Protein AF-0000000076753835 (afdb_homodimer)

Sequence (794 aa):
MTPRPRPDNSAQSQILLTLRNEGPASRAELGDRLELPRARLAAELTRLNELGLARDGGPAASRGGRRSTMVELDPDLRFIGVDLGVTSVTVEVTDGSLEPVASIEEPIDIRRGPEAVLDRIDDLVEKARVDGHLPRLAGIGLGVPGPVSFRDGVPVSPPIMPGWDRYPVREELAGRHGCPVVVDNDVNIMVVGERGGGVARSIEDLLFVKVGTGIGCGIVVGGQVYRGVDGCAGDIGHIQVDPHGPVCACGNAGCLEAMFGGAALARDALAAARSDTSPALAERLRLNGTVTAADVGAGATEGDPVCIGLIRDGGRRLGGVLASLVSFFNPSMIVIGGGLAGLGHLLLAEVRSVIYRRSLPLATRNLPVVLSELGARAGVAGAATLASDLAYGSVTPMTPRPRPDNSAQSQILLTLRNEGPASRAELGDRLELPRARLAAELTRLNELGLARDGGPAASRGGRRSTMVELDPDLRFIGVDLGVTSVTVEVTDGSLEPVASIEEPIDIRRGPEAVLDRIDDLVEKARVDGHLPRLAGIGLGVPGPVSFRDGVPVSPPIMPGWDRYPVREELAGRHGCPVVVDNDVNIMVVGERGGGVARSIEDLLFVKVGTGIGCGIVVGGQVYRGVDGCAGDIGHIQVDPHGPVCACGNAGCLEAMFGGAALARDALAAARSDTSPALAERLRLNGTVTAADVGAGATEGDPVCIGLIRDGGRRLGGVLASLVSFFNPSMIVIGGGLAGLGHLLLAEVRSVIYRRSLPLATRNLPVVLSELGARAGVAGAATLASDLAYGSVTP

Organism: NCBI:txid927661

pLDDT: mean 93.13, std 9.65, range [32.69, 98.88]

Foldseek 3Di:
DPQQDEQADDLLLVLLVCCLQPNKDFLVVSCVVSVHDSVVSVVSLVVCVVSQFKDFPAFADCPPDDGGTIMHTRFLEKEWFWQDDQFKIKIFIATSSLHTDDMDMDTDHLQVADVVVVVVVVVVVVVCVVVPRHSDYAEYFYADAAFAPFVQQAGDPGLRHPHRHRPNNQVVVCVVRVHGYTYAHLQQLLVLLCCRPNDCPPFQFEWEWAFALFIWIFTGHRRHTDQDPRRGPGRQQQPALDQQAPADSVGGHRGLSCLGGFNNQQVVLQVCLVVVVWVQSVVVCVVPVGDTLVSLLVSVVVPTVVSLVSLLVSLLSLLQSVLVVLQVRLGQEYEYAYPNCSSDPSSQVSSLVSNCVRHDCVSPVRYYYYYIGCHPCSRRSSRRVVTSSVRSPHPPD/DPQQDEQADDLLLVLLVCCLQPNKDFLVVSCVVSVHDSVVSVVSLVVCVVSQFKDFPAFADCPPDDTGTIMHTRFLEKEWFWQDDQFKIKIFIATSSLHTDDMDMDTDHLQVEDVVVVVVVVVVVVVCVVVPRHSDYAEYFYADAAFAPQVQQAGDPGLRHPHRHRPNNQVVVCVVPVHGYTYAHLQQLLVLLCCRPNDCPPFQFEWEWAFALFIWIFTGHRRHTDQDPRRGPGRQQQPALDQQAPADSVGGHRGLSCLGGFNNQQVVLQVCLVVVVWVQSVVVCVVPVGDTLVSLLVSVVVPTVVSLVSLLVSLLSLLQSVLVVLQVRLGQEYEYAYDNCSSDPSSQVSSLVSNCVRHDCVSPVRYYYYYIGCHPCSRRSSRRVVTSSVRSPHPPD

InterPro domains:
  IPR000600 ROK family [PF00480] (80-389)
  IPR000600 ROK family [PTHR18964] (11-387)
  IPR036388 Winged helix-like DNA-binding domain superfamily [G3DSA:1.10.10.10] (9-73)
  IPR036390 Winged helix DNA-binding domain superfamily [SSF46785] (11-73)
  IPR043129 ATPase, nucleotide binding domain [SSF53067] (79-391)
  IPR049874 ROK, conserved site [PS01125] (211-238)

Radius of gyration: 29.62 Å; Cα contacts (8 Å, |Δi|>4): 1856; chains: 2; bounding box: 78×80×69 Å

Structure (mmCIF, N/CA/C/O backbone):
data_AF-0000000076753835-model_v1
#
loop_
_entity.id
_entity.type
_entity.pdbx_description
1 polymer 'Transcriptional regulator/sugar kinase'
#
loop_
_atom_site.group_PDB
_atom_site.id
_atom_site.type_symbol
_atom_site.label_atom_id
_atom_site.label_alt_id
_atom_site.label_comp_id
_atom_site.label_asym_id
_atom_site.label_entity_id
_atom_site.label_seq_id
_atom_site.pdbx_PDB_ins_code
_atom_site.Cartn_x
_atom_site.Cartn_y
_atom_site.Cartn_z
_atom_site.occupancy
_atom_site.B_iso_or_equiv
_atom_site.auth_seq_id
_atom_site.auth_comp_id
_atom_site.auth_asym_id
_atom_site.auth_atom_id
_atom_site.pdbx_PDB_model_num
ATOM 1 N N . MET A 1 1 ? 16.562 36.719 -8.734 1 32.72 1 MET A N 1
ATOM 2 C CA . MET A 1 1 ? 16.375 36.125 -7.41 1 32.72 1 MET A CA 1
ATOM 3 C C . MET A 1 1 ? 17.375 35.031 -7.16 1 32.72 1 MET A C 1
ATOM 5 O O . MET A 1 1 ? 17.469 34.094 -7.961 1 32.72 1 MET A O 1
ATOM 9 N N . THR A 1 2 ? 18.375 35.25 -6.59 1 40.91 2 THR A N 1
ATOM 10 C CA . THR A 1 2 ? 19.5 34.344 -6.402 1 40.91 2 THR A CA 1
ATOM 11 C C . THR A 1 2 ? 19.016 33 -5.93 1 40.91 2 THR A C 1
ATOM 13 O O . THR A 1 2 ? 18.266 32.875 -4.949 1 40.91 2 THR A O 1
ATOM 16 N N . PRO A 1 3 ? 19.016 32.031 -6.75 1 51.62 3 PRO A N 1
ATOM 17 C CA . PRO A 1 3 ? 18.5 30.703 -6.387 1 51.62 3 PRO A CA 1
ATOM 18 C C . PRO A 1 3 ? 18.938 30.266 -4.992 1 51.62 3 PRO A C 1
ATOM 20 O O . PRO A 1 3 ? 20.094 30.484 -4.609 1 51.62 3 PRO A O 1
ATOM 23 N N . ARG A 1 4 ? 18.047 30.266 -3.945 1 63 4 ARG A N 1
ATOM 24 C CA . ARG A 1 4 ? 18.375 29.984 -2.553 1 63 4 ARG A CA 1
ATOM 25 C C . ARG A 1 4 ? 19.234 28.719 -2.443 1 63 4 ARG A C 1
ATOM 27 O O . ARG A 1 4 ? 19.016 27.75 -3.186 1 63 4 ARG A O 1
ATOM 34 N N . PRO A 1 5 ? 20.297 28.797 -1.697 1 74.5 5 PRO A N 1
ATOM 35 C CA . PRO A 1 5 ? 21.359 27.797 -1.635 1 74.5 5 PRO A CA 1
ATOM 36 C C . PRO A 1 5 ? 20.859 26.422 -1.233 1 74.5 5 PRO A C 1
ATOM 38 O O . PRO A 1 5 ? 20 26.297 -0.357 1 74.5 5 PRO A O 1
ATOM 41 N N . ARG A 1 6 ? 21.062 25.516 -2.043 1 85.19 6 ARG A N 1
ATOM 42 C CA . ARG A 1 6 ? 20.859 24.094 -1.802 1 85.19 6 ARG A CA 1
ATOM 43 C C . ARG A 1 6 ? 22.188 23.344 -1.811 1 85.19 6 ARG A C 1
ATOM 45 O O . ARG A 1 6 ? 23.172 23.828 -2.35 1 85.19 6 ARG A O 1
ATOM 52 N N . PRO A 1 7 ? 22.125 22.25 -1.023 1 92.38 7 PRO A N 1
ATOM 53 C CA . PRO A 1 7 ? 23.344 21.438 -1.089 1 92.38 7 PRO A CA 1
ATOM 54 C C . PRO A 1 7 ? 23.703 21.031 -2.516 1 92.38 7 PRO A C 1
ATOM 56 O O . PRO A 1 7 ? 22.812 20.781 -3.338 1 92.38 7 PRO A O 1
ATOM 59 N N . ASP A 1 8 ? 24.984 20.891 -2.736 1 90.25 8 ASP A N 1
ATOM 60 C CA . ASP A 1 8 ? 25.5 20.625 -4.074 1 90.25 8 ASP A CA 1
ATOM 61 C C . ASP A 1 8 ? 25.547 19.125 -4.352 1 90.25 8 ASP A C 1
ATOM 63 O O . ASP A 1 8 ? 25.656 18.703 -5.504 1 90.25 8 ASP A O 1
ATOM 67 N N . ASN A 1 9 ? 25.609 18.406 -3.252 1 91.06 9 ASN A N 1
ATOM 68 C CA . ASN A 1 9 ? 25.781 16.969 -3.408 1 91.06 9 ASN A CA 1
ATOM 69 C C . ASN A 1 9 ? 25.172 16.203 -2.244 1 91.06 9 ASN A C 1
ATOM 71 O O . ASN A 1 9 ? 24.656 16.797 -1.299 1 91.06 9 ASN A O 1
ATOM 75 N N . SER A 1 10 ? 25.234 14.891 -2.387 1 92.88 10 SER A N 1
ATOM 76 C CA . SER A 1 10 ? 24.594 14.016 -1.419 1 92.88 10 SER A CA 1
ATOM 77 C C . SER A 1 10 ? 25.281 14.086 -0.059 1 92.88 10 SER A C 1
ATOM 79 O O . SER A 1 10 ? 24.625 13.945 0.979 1 92.88 10 SER A O 1
ATOM 81 N N . ALA A 1 11 ? 26.562 14.289 -0.039 1 93.94 11 ALA A N 1
ATOM 82 C CA . ALA A 1 11 ? 27.281 14.383 1.229 1 93.94 11 ALA A CA 1
ATOM 83 C C . ALA A 1 11 ? 26.797 15.57 2.049 1 93.94 11 ALA A C 1
ATOM 85 O O . ALA A 1 11 ? 26.531 15.445 3.25 1 93.94 11 ALA A O 1
ATOM 86 N N . GLN A 1 12 ? 26.688 16.703 1.388 1 95.62 12 GLN A N 1
ATOM 87 C CA . GLN A 1 12 ? 26.172 17.891 2.045 1 95.62 12 GLN A CA 1
ATOM 88 C C . GLN A 1 12 ? 24.75 17.672 2.562 1 95.62 12 GLN A C 1
ATOM 90 O O . GLN A 1 12 ? 24.422 18.078 3.682 1 95.62 12 GLN A O 1
ATOM 95 N N . SER A 1 13 ? 23.969 17.047 1.733 1 96.62 13 SER A N 1
ATOM 96 C CA . SER A 1 13 ? 22.609 16.719 2.135 1 96.62 13 SER A CA 1
ATOM 97 C C . SER A 1 13 ? 22.578 15.867 3.396 1 96.62 13 SER A C 1
ATOM 99 O O . SER A 1 13 ? 21.828 16.141 4.332 1 96.62 13 SER A O 1
ATOM 101 N N . GLN A 1 14 ? 23.406 14.898 3.424 1 96.31 14 GLN A N 1
ATOM 102 C CA . GLN A 1 14 ? 23.453 13.984 4.562 1 96.31 14 GLN A CA 1
ATOM 103 C C . GLN A 1 14 ? 23.922 14.711 5.824 1 96.31 14 GLN A C 1
ATOM 105 O O . GLN A 1 14 ? 23.422 14.422 6.922 1 96.31 14 GLN A O 1
ATOM 110 N N . ILE A 1 15 ? 24.859 15.594 5.652 1 96.62 15 ILE A N 1
ATOM 111 C CA . ILE A 1 15 ? 25.328 16.391 6.785 1 96.62 15 ILE A CA 1
ATOM 112 C C . ILE A 1 15 ? 24.172 17.188 7.367 1 96.62 15 ILE A C 1
ATOM 114 O O . ILE A 1 15 ? 23.922 17.156 8.578 1 96.62 15 ILE A O 1
ATOM 118 N N . LEU A 1 16 ? 23.438 17.828 6.508 1 97.25 16 LEU A N 1
ATOM 119 C CA . LEU A 1 16 ? 22.344 18.703 6.938 1 97.25 16 LEU A CA 1
ATOM 120 C C . LEU A 1 16 ? 21.25 17.891 7.602 1 97.25 16 LEU A C 1
ATOM 122 O O . LEU A 1 16 ? 20.719 18.281 8.648 1 97.25 16 LEU A O 1
ATOM 126 N N . LEU A 1 17 ? 20.938 16.797 7.031 1 96.31 17 LEU A N 1
ATOM 127 C CA . LEU A 1 17 ? 19.875 15.961 7.578 1 96.31 17 LEU A CA 1
ATOM 128 C C . LEU A 1 17 ? 20.297 15.367 8.922 1 96.31 17 LEU A C 1
ATOM 130 O O . LEU A 1 17 ? 19.469 15.227 9.828 1 96.31 17 LEU A O 1
ATOM 134 N N . THR A 1 18 ? 21.547 15.031 9.062 1 96.44 18 THR A N 1
ATOM 135 C CA . THR A 1 18 ? 22.062 14.531 10.336 1 96.44 18 THR A CA 1
ATOM 136 C C . THR A 1 18 ? 21.969 15.609 11.414 1 96.44 18 THR A C 1
ATOM 138 O O . THR A 1 18 ? 21.5 15.336 12.531 1 96.44 18 THR A O 1
ATOM 141 N N . LEU A 1 19 ? 22.375 16.797 11.039 1 97.06 19 LEU A N 1
ATOM 142 C CA . LEU A 1 19 ? 22.297 17.906 11.984 1 97.06 19 LEU A CA 1
ATOM 143 C C . LEU A 1 19 ? 20.859 18.203 12.375 1 97.06 19 LEU A C 1
ATOM 145 O O . LEU A 1 19 ? 20.578 18.516 13.531 1 97.06 19 LEU A O 1
ATOM 149 N N . ARG A 1 20 ? 19.953 18.094 11.469 1 96.69 20 ARG A N 1
ATOM 150 C CA . ARG A 1 20 ? 18.547 18.312 11.742 1 96.69 20 ARG A CA 1
ATOM 151 C C . ARG A 1 20 ? 17.984 17.281 12.711 1 96.69 20 ARG A C 1
ATOM 153 O O . ARG A 1 20 ? 17.312 17.625 13.68 1 96.69 20 ARG A O 1
ATOM 160 N N . ASN A 1 21 ? 18.281 16.094 12.438 1 94.06 21 ASN A N 1
ATOM 161 C CA . ASN A 1 21 ? 17.625 14.992 13.125 1 94.06 21 ASN A CA 1
ATOM 162 C C . ASN A 1 21 ? 18.312 14.68 14.453 1 94.06 21 ASN A C 1
ATOM 164 O O . ASN A 1 21 ? 17.656 14.211 15.391 1 94.06 21 ASN A O 1
ATOM 168 N N . GLU A 1 22 ? 19.641 15 14.531 1 94 22 GLU A N 1
ATOM 169 C CA . GLU A 1 22 ? 20.375 14.562 15.711 1 94 22 GLU A CA 1
ATOM 170 C C . GLU A 1 22 ? 20.938 15.75 16.484 1 94 22 GLU A C 1
ATOM 172 O O . GLU A 1 22 ? 21.453 15.586 17.594 1 94 22 GLU A O 1
ATOM 177 N N . GLY A 1 23 ? 20.812 16.828 15.945 1 94.31 23 GLY A N 1
ATOM 178 C CA . GLY A 1 23 ? 21.328 18.016 16.609 1 94.31 23 GLY A CA 1
ATOM 179 C C . GLY A 1 23 ? 22.781 18.312 16.266 1 94.31 23 GLY A C 1
ATOM 180 O O . GLY A 1 23 ? 23.359 17.641 15.398 1 94.31 23 GLY A O 1
ATOM 181 N N . PRO A 1 24 ? 23.281 19.375 16.891 1 95.5 24 PRO A N 1
ATOM 182 C CA . PRO A 1 24 ? 24.672 19.719 16.656 1 95.5 24 PRO A CA 1
ATOM 183 C C . PRO A 1 24 ? 25.641 18.578 16.969 1 95.5 24 PRO A C 1
ATOM 185 O O . PRO A 1 24 ? 25.375 17.781 17.875 1 95.5 24 PRO A O 1
ATOM 188 N N . ALA A 1 25 ? 26.703 18.5 16.188 1 95.38 25 ALA A N 1
ATOM 189 C CA . ALA A 1 25 ? 27.672 17.422 16.344 1 95.38 25 ALA A CA 1
ATOM 190 C C . ALA A 1 25 ? 29.094 17.922 16.062 1 95.38 25 ALA A C 1
ATOM 192 O O . ALA A 1 25 ? 29.281 18.891 15.32 1 95.38 25 ALA A O 1
ATOM 193 N N . SER A 1 26 ? 30.047 17.203 16.672 1 94.44 26 SER A N 1
ATOM 194 C CA . SER A 1 26 ? 31.438 17.531 16.359 1 94.44 26 SER A CA 1
ATOM 195 C C . SER A 1 26 ? 31.812 17.078 14.961 1 94.44 26 SER A C 1
ATOM 197 O O . SER A 1 26 ? 31.172 16.172 14.406 1 94.44 26 SER A O 1
ATOM 199 N N . ARG A 1 27 ? 32.812 17.688 14.414 1 93.94 27 ARG A N 1
ATOM 200 C CA . ARG A 1 27 ? 33.312 17.266 13.109 1 93.94 27 ARG A CA 1
ATOM 201 C C . ARG A 1 27 ? 33.688 15.789 13.109 1 93.94 27 ARG A C 1
ATOM 203 O O . ARG A 1 27 ? 33.406 15.07 12.148 1 93.94 27 ARG A O 1
ATOM 210 N N . ALA A 1 28 ? 34.25 15.414 1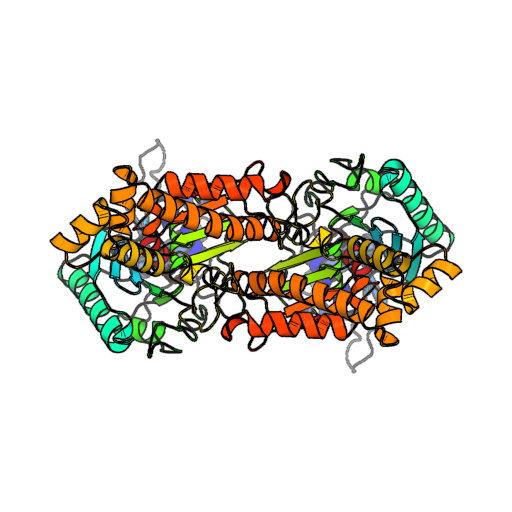4.219 1 92.06 28 ALA A N 1
ATOM 211 C CA . ALA A 1 28 ? 34.656 14.016 14.336 1 92.06 28 ALA A CA 1
ATOM 212 C C . ALA A 1 28 ? 33.469 13.078 14.297 1 92.06 28 ALA A C 1
ATOM 214 O O . ALA A 1 28 ? 33.469 12.07 13.586 1 92.06 28 ALA A O 1
ATOM 215 N N . GLU A 1 29 ? 32.5 13.406 15.031 1 94.12 29 GLU A N 1
ATOM 216 C CA . GLU A 1 29 ? 31.297 12.602 15.078 1 94.12 29 GLU A CA 1
ATOM 217 C C . GLU A 1 29 ? 30.625 12.531 13.711 1 94.12 29 GLU A C 1
ATOM 219 O O . GLU A 1 29 ? 30.156 11.469 13.297 1 94.12 29 GLU A O 1
ATOM 224 N N . LEU A 1 30 ? 30.531 13.625 13.039 1 95.31 30 LEU A N 1
ATOM 225 C CA . LEU A 1 30 ? 29.922 13.672 11.711 1 95.31 30 LEU A CA 1
ATOM 226 C C . LEU A 1 30 ? 30.703 12.812 10.727 1 95.31 30 LEU A C 1
ATOM 228 O O . LEU A 1 30 ? 30.094 12.086 9.922 1 95.31 30 LEU A O 1
ATOM 232 N N . GLY A 1 31 ? 31.969 12.953 10.773 1 94.62 31 GLY A N 1
ATOM 233 C CA . GLY A 1 31 ? 32.812 12.133 9.906 1 94.62 31 GLY A CA 1
ATOM 234 C C . GLY A 1 31 ? 32.594 10.648 10.102 1 94.62 31 GLY A C 1
ATOM 235 O O . GLY A 1 31 ? 32.469 9.898 9.133 1 94.62 31 GLY A O 1
ATOM 236 N N . ASP A 1 32 ? 32.531 10.266 11.359 1 94 32 ASP A N 1
ATOM 237 C CA . ASP A 1 32 ? 32.344 8.859 11.703 1 94 32 ASP A CA 1
ATOM 238 C C . ASP A 1 32 ? 30.969 8.359 11.25 1 94 32 ASP A C 1
ATOM 240 O O . ASP A 1 32 ? 30.859 7.305 10.625 1 94 32 ASP A O 1
ATOM 244 N N . ARG A 1 33 ? 30.016 9.102 11.508 1 93.75 33 ARG A N 1
ATOM 245 C CA . ARG A 1 33 ? 28.641 8.703 11.219 1 93.75 33 ARG A CA 1
ATOM 246 C C . ARG A 1 33 ? 28.391 8.617 9.719 1 93.75 33 ARG A C 1
ATOM 248 O O . ARG A 1 33 ? 27.656 7.746 9.258 1 93.75 33 ARG A O 1
ATOM 255 N N . LEU A 1 34 ? 29 9.492 9.062 1 95.62 34 LEU A N 1
ATOM 256 C CA . LEU A 1 34 ? 28.719 9.57 7.629 1 95.62 34 LEU A CA 1
ATOM 257 C C . LEU A 1 34 ? 29.812 8.883 6.824 1 95.62 34 LEU A C 1
ATOM 259 O O . LEU A 1 34 ? 29.766 8.859 5.59 1 95.62 34 LEU A O 1
ATOM 263 N N . GLU A 1 35 ? 30.797 8.43 7.531 1 94.19 35 GLU A N 1
ATOM 264 C CA . GLU A 1 35 ? 31.922 7.746 6.902 1 94.19 35 GLU A CA 1
ATOM 265 C C . GLU A 1 35 ? 32.562 8.617 5.828 1 94.19 35 GLU A C 1
ATOM 267 O O . GLU A 1 35 ? 32.75 8.172 4.699 1 94.19 35 GLU A O 1
ATOM 272 N N . LEU A 1 36 ? 32.844 9.812 6.211 1 93.69 36 LEU A N 1
ATOM 273 C CA . LEU A 1 36 ? 33.5 10.758 5.336 1 93.69 36 LEU A CA 1
ATOM 274 C C . LEU A 1 36 ? 34.938 11.023 5.816 1 93.69 36 LEU A C 1
ATOM 276 O O . LEU A 1 36 ? 35.156 11.234 7.012 1 93.69 36 LEU A O 1
ATOM 280 N N . PRO A 1 37 ? 35.812 10.969 4.805 1 94.25 37 PRO A N 1
ATOM 281 C CA . PRO A 1 37 ? 37.156 11.375 5.184 1 94.25 37 PRO A CA 1
ATOM 282 C C . PRO A 1 37 ? 37.219 12.812 5.699 1 94.25 37 PRO A C 1
ATOM 284 O O . PRO A 1 37 ? 36.469 13.672 5.234 1 94.25 37 PRO A O 1
ATOM 287 N N . ARG A 1 38 ? 38.219 13.047 6.57 1 93.06 38 ARG A N 1
ATOM 288 C CA . ARG A 1 38 ? 38.375 14.328 7.254 1 93.06 38 ARG A CA 1
ATOM 289 C C . ARG A 1 38 ? 38.5 15.477 6.258 1 93.06 38 ARG A C 1
ATOM 291 O O . ARG A 1 38 ? 37.875 16.531 6.422 1 93.06 38 ARG A O 1
ATOM 298 N N . ALA A 1 39 ? 39.219 15.234 5.262 1 95.19 39 ALA A N 1
ATOM 299 C CA . ALA A 1 39 ? 39.438 16.281 4.277 1 95.19 39 ALA A CA 1
ATOM 300 C C . ALA A 1 39 ? 38.156 16.609 3.508 1 95.19 39 ALA A C 1
ATOM 302 O O . ALA A 1 39 ? 37.875 17.781 3.242 1 95.19 39 ALA A O 1
ATOM 303 N N . ARG A 1 40 ? 37.438 15.609 3.127 1 95.75 40 ARG A N 1
ATOM 304 C CA . ARG A 1 40 ? 36.188 15.797 2.404 1 95.75 40 ARG A CA 1
ATOM 305 C C . ARG A 1 40 ? 35.156 16.484 3.281 1 95.75 40 ARG A C 1
ATOM 307 O O . ARG A 1 40 ? 34.438 17.375 2.824 1 95.75 40 ARG A O 1
ATOM 314 N N . LEU A 1 41 ? 35.062 16.031 4.492 1 96.31 41 LEU A N 1
ATOM 315 C CA . LEU A 1 41 ? 34.125 16.625 5.426 1 96.31 41 LEU A CA 1
ATOM 316 C C . LEU A 1 41 ? 34.406 18.125 5.609 1 96.31 41 LEU A C 1
ATOM 318 O O . LEU A 1 41 ? 33.469 18.938 5.594 1 96.31 41 LEU A O 1
ATOM 322 N N . ALA A 1 42 ? 35.656 18.438 5.781 1 95 42 ALA A N 1
ATOM 323 C CA . ALA A 1 42 ? 36.031 19.828 5.977 1 95 42 ALA A CA 1
ATOM 324 C C . ALA A 1 42 ? 35.625 20.688 4.777 1 95 42 ALA A C 1
ATOM 326 O O . ALA A 1 42 ? 35.156 21.812 4.938 1 95 42 ALA A O 1
ATOM 327 N N . ALA A 1 43 ? 35.844 20.125 3.639 1 96.69 43 ALA A N 1
ATOM 328 C CA . ALA A 1 43 ? 35.5 20.844 2.416 1 96.69 43 ALA A CA 1
ATOM 329 C C . ALA A 1 43 ? 34 21.062 2.318 1 96.69 43 ALA A C 1
ATOM 331 O O . ALA A 1 43 ? 33.531 22.141 1.944 1 96.69 43 ALA A O 1
ATOM 332 N N . GLU A 1 44 ? 33.25 20.016 2.605 1 96.44 44 GLU A N 1
ATOM 333 C CA . GLU A 1 44 ? 31.797 20.109 2.547 1 96.44 44 GLU A CA 1
ATOM 334 C C . GLU A 1 44 ? 31.266 21.109 3.57 1 96.44 44 GLU A C 1
ATOM 336 O O . GLU A 1 44 ? 30.328 21.859 3.287 1 96.44 44 GLU A O 1
ATOM 341 N N . LEU A 1 45 ? 31.828 21.125 4.73 1 96.12 45 LEU A N 1
ATOM 342 C CA . LEU A 1 45 ? 31.391 22.031 5.785 1 96.12 45 LEU A CA 1
ATOM 343 C C . LEU A 1 45 ? 31.703 23.484 5.418 1 96.12 45 LEU A C 1
ATOM 345 O O . LEU A 1 45 ? 30.922 24.375 5.727 1 96.12 45 LEU A O 1
ATOM 349 N N . THR A 1 46 ? 32.844 23.672 4.848 1 95.69 46 THR A N 1
ATOM 350 C CA . THR A 1 46 ? 33.188 25 4.379 1 95.69 46 THR A CA 1
ATOM 351 C C . THR A 1 46 ? 32.188 25.5 3.365 1 95.69 46 THR A C 1
ATOM 353 O O . THR A 1 46 ? 31.719 26.641 3.451 1 95.69 46 THR A O 1
ATOM 356 N N . ARG A 1 47 ? 31.844 24.656 2.48 1 95.38 47 ARG A N 1
ATOM 357 C CA . ARG A 1 47 ? 30.859 25.016 1.456 1 95.38 47 ARG A CA 1
ATOM 358 C C . ARG A 1 47 ? 29.5 25.281 2.074 1 95.38 47 ARG A C 1
ATOM 360 O O . ARG A 1 47 ? 28.812 26.234 1.68 1 95.38 47 ARG A O 1
ATOM 367 N N . LEU A 1 48 ? 29.078 24.5 3.023 1 96 48 LEU A N 1
ATOM 368 C CA . LEU A 1 48 ? 27.781 24.672 3.689 1 96 48 LEU A CA 1
ATOM 369 C C . LEU A 1 48 ? 27.75 25.984 4.461 1 96 48 LEU A C 1
ATOM 371 O O . LEU A 1 48 ? 26.688 26.625 4.555 1 96 48 LEU A O 1
ATOM 375 N N . ASN A 1 49 ? 28.859 26.328 5 1 94.75 49 ASN A N 1
ATOM 376 C CA . ASN A 1 49 ? 28.953 27.609 5.668 1 94.75 49 ASN A CA 1
ATOM 377 C C . ASN A 1 49 ? 28.812 28.766 4.684 1 94.75 49 ASN A C 1
ATOM 379 O O . ASN A 1 49 ? 28.125 29.75 4.973 1 94.75 49 ASN A O 1
ATOM 383 N N . GLU A 1 50 ? 29.406 28.625 3.562 1 94 50 GLU A N 1
ATOM 384 C CA . GLU A 1 50 ? 29.297 29.641 2.516 1 94 50 GLU A CA 1
ATOM 385 C C . GLU A 1 50 ? 27.859 29.797 2.039 1 94 50 GLU A C 1
ATOM 387 O O . GLU A 1 50 ? 27.422 30.891 1.716 1 94 50 GLU A O 1
ATOM 392 N N . LEU A 1 51 ? 27.219 28.688 2.035 1 92.25 51 LEU A N 1
ATOM 393 C CA . LEU A 1 51 ? 25.828 28.688 1.561 1 92.25 51 LEU A CA 1
ATOM 394 C C . LEU A 1 51 ? 24.875 29.141 2.656 1 92.25 51 LEU A C 1
ATOM 396 O O . LEU A 1 51 ? 23.688 29.328 2.408 1 92.25 51 LEU A O 1
ATOM 400 N N . GLY A 1 52 ? 25.406 29.281 3.844 1 93.25 52 GLY A N 1
ATOM 401 C CA . GLY A 1 52 ? 24.578 29.719 4.961 1 93.25 52 GLY A CA 1
ATOM 402 C C . GLY A 1 52 ? 23.672 28.625 5.48 1 93.25 52 GLY A C 1
ATOM 403 O O . GLY A 1 52 ? 22.578 28.906 5.992 1 93.25 52 GLY A O 1
ATOM 404 N N . LEU A 1 53 ? 24.062 27.359 5.344 1 96.19 53 LEU A N 1
ATOM 405 C CA . LEU A 1 53 ? 23.203 26.25 5.75 1 96.19 53 LEU A CA 1
ATOM 406 C C . LEU A 1 53 ? 23.688 25.641 7.059 1 96.19 53 LEU A C 1
ATOM 408 O O . LEU A 1 53 ? 22.906 25.109 7.832 1 96.19 53 LEU A O 1
ATOM 412 N N . ALA A 1 54 ? 24.922 25.719 7.305 1 96.62 54 ALA A N 1
ATOM 413 C CA . ALA A 1 54 ? 25.531 25.25 8.547 1 96.62 54 ALA A CA 1
ATOM 414 C C . ALA A 1 54 ? 26.688 26.156 8.961 1 96.62 54 ALA A C 1
ATOM 416 O O . ALA A 1 54 ? 27.188 26.938 8.156 1 96.62 54 ALA A O 1
ATOM 417 N N . ARG A 1 55 ? 27.094 26.031 10.203 1 95.12 55 ARG A N 1
ATOM 418 C CA . ARG A 1 55 ? 28.203 26.844 10.695 1 95.12 55 ARG A CA 1
ATOM 419 C C . ARG A 1 55 ? 28.938 26.141 11.828 1 95.12 55 ARG A C 1
ATOM 421 O O . ARG A 1 55 ? 28.438 25.156 12.383 1 95.12 55 ARG A O 1
ATOM 428 N N . ASP A 1 56 ? 30.062 26.656 12.133 1 90.88 56 ASP A N 1
ATOM 429 C CA . ASP A 1 56 ? 30.812 26.203 13.305 1 90.88 56 ASP A CA 1
ATOM 430 C C . ASP A 1 56 ? 30.234 26.812 14.586 1 90.88 56 ASP A C 1
ATOM 432 O O . ASP A 1 56 ? 30.078 28.031 14.688 1 90.88 56 ASP A O 1
ATOM 436 N N . GLY A 1 57 ? 29.672 25.891 15.523 1 80.44 57 GLY A N 1
ATOM 437 C CA . GLY A 1 57 ? 29.016 26.312 16.75 1 80.44 57 GLY A CA 1
ATOM 438 C C . GLY A 1 57 ? 29.969 26.5 17.906 1 80.44 57 GLY A C 1
ATOM 439 O O . GLY A 1 57 ? 29.547 26.578 19.062 1 80.44 57 GLY A O 1
ATOM 440 N N . GLY A 1 58 ? 31.234 26.641 17.781 1 75.12 58 GLY A N 1
ATOM 441 C CA . GLY A 1 58 ? 32.156 26.797 18.875 1 75.12 58 GLY A CA 1
ATOM 442 C C . GLY A 1 58 ? 32.781 25.484 19.344 1 75.12 58 GLY A C 1
ATOM 443 O O . GLY A 1 58 ? 32.5 24.438 18.781 1 75.12 58 GLY A O 1
ATOM 444 N N . PRO A 1 59 ? 33.656 25.562 20.406 1 68.88 59 PRO A N 1
ATOM 445 C CA . PRO A 1 59 ? 34.375 24.359 20.859 1 68.88 59 PRO A CA 1
ATOM 446 C C . PRO A 1 59 ? 33.438 23.359 21.547 1 68.88 59 PRO A C 1
ATOM 448 O O . PRO A 1 59 ? 32.5 23.75 22.25 1 68.88 59 PRO A O 1
ATOM 451 N N . ALA A 1 60 ? 33.5 22.094 21.172 1 63.66 60 ALA A N 1
ATOM 452 C CA . ALA A 1 60 ? 32.781 21 21.812 1 63.66 60 ALA A CA 1
ATOM 453 C C . ALA A 1 60 ? 33.25 20.812 23.25 1 63.66 60 ALA A C 1
ATOM 455 O O . ALA A 1 60 ? 34.344 21.281 23.625 1 63.66 60 ALA A O 1
ATOM 456 N N . ALA A 1 61 ? 32.406 20.406 24.266 1 55.34 61 ALA A N 1
ATOM 457 C CA . ALA A 1 61 ? 32.781 20.125 25.641 1 55.34 61 ALA A CA 1
ATOM 458 C C . ALA A 1 61 ? 34 19.172 25.688 1 55.34 61 ALA A C 1
ATOM 460 O O . ALA A 1 61 ? 34.156 18.312 24.812 1 55.34 61 ALA A O 1
ATOM 461 N N . SER A 1 62 ? 35.125 19.656 26.328 1 50.5 62 SER A N 1
ATOM 462 C CA . SER A 1 62 ? 36.438 19.031 26.438 1 50.5 62 SER A CA 1
ATOM 463 C C . SER A 1 62 ? 36.312 17.594 26.953 1 50.5 62 SER A C 1
ATOM 465 O O . SER A 1 62 ? 35.75 17.359 28.031 1 50.5 62 SER A O 1
ATOM 467 N N . ARG A 1 63 ? 35.906 16.672 26.406 1 44 63 ARG A N 1
ATOM 468 C CA . ARG A 1 63 ? 36.188 15.398 27.047 1 44 63 ARG A CA 1
ATOM 469 C C . ARG A 1 63 ? 37.688 15.117 27.031 1 44 63 ARG A C 1
ATOM 471 O O . ARG A 1 63 ? 38.156 14.141 26.438 1 44 63 ARG A O 1
ATOM 478 N N . GLY A 1 64 ? 38.531 16.047 27.594 1 49.47 64 GLY A N 1
ATOM 479 C CA . GLY A 1 64 ? 39.938 15.883 27.844 1 49.47 64 GLY A CA 1
ATOM 480 C C . GLY A 1 64 ? 40.812 16.297 26.656 1 49.47 64 GLY A C 1
ATOM 481 O O . GLY A 1 64 ? 41.969 16.719 26.844 1 49.47 64 GLY A O 1
ATOM 482 N N . GLY A 1 65 ? 40.75 15.695 25.438 1 49.84 65 GLY A N 1
ATOM 483 C CA . GLY A 1 65 ? 41.625 15.836 24.297 1 49.84 65 GLY A CA 1
ATOM 484 C C . GLY A 1 65 ? 41.312 17.031 23.422 1 49.84 65 GLY A C 1
ATOM 485 O O . GLY A 1 65 ? 40.469 17.859 23.797 1 49.84 65 GLY A O 1
ATOM 486 N N . ARG A 1 66 ? 41.875 17.25 22.281 1 52.19 66 ARG A N 1
ATOM 487 C CA . ARG A 1 66 ? 41.719 18.297 21.281 1 52.19 66 ARG A CA 1
ATOM 488 C C . ARG A 1 66 ? 40.219 18.594 21.047 1 52.19 66 ARG A C 1
ATOM 490 O O . ARG A 1 66 ? 39.438 17.672 20.781 1 52.19 66 ARG A O 1
ATOM 497 N N . ARG A 1 67 ? 39.812 19.719 21.484 1 58.47 67 ARG A N 1
ATOM 498 C CA . ARG A 1 67 ? 38.406 20.141 21.547 1 58.47 67 ARG A CA 1
ATOM 499 C C . ARG A 1 67 ? 37.812 20.172 20.141 1 58.47 67 ARG A C 1
ATOM 501 O O . ARG A 1 67 ? 38.281 20.906 19.281 1 58.47 67 ARG A O 1
ATOM 508 N N . SER A 1 68 ? 37.156 19.125 19.656 1 73.31 68 SER A N 1
ATOM 509 C CA . SER A 1 68 ? 36.531 19.062 18.344 1 73.31 68 SER A CA 1
ATOM 510 C C . SER A 1 68 ? 35.438 20.125 18.203 1 73.31 68 SER A C 1
ATOM 512 O O . SER A 1 68 ? 34.781 20.469 19.172 1 73.31 68 SER A O 1
ATOM 514 N N . THR A 1 69 ? 35.562 21.031 17.125 1 86 69 THR A N 1
ATOM 515 C CA . THR A 1 69 ? 34.625 22.094 16.766 1 86 69 THR A CA 1
ATOM 516 C C . THR A 1 69 ? 33.25 21.516 16.469 1 86 69 THR A C 1
ATOM 518 O O . THR A 1 69 ? 33.125 20.516 15.75 1 86 69 THR A O 1
ATOM 521 N N . MET A 1 70 ? 32.219 22.125 17.141 1 93.81 70 MET A N 1
ATOM 522 C CA . MET A 1 70 ? 30.844 21.703 16.891 1 93.81 70 MET A CA 1
ATOM 523 C C . MET A 1 70 ? 30.312 22.312 15.594 1 93.81 70 MET A C 1
ATOM 525 O O . MET A 1 70 ? 30.656 23.438 15.25 1 93.81 70 MET A O 1
ATOM 529 N N . VAL A 1 71 ? 29.578 21.5 14.93 1 96.31 71 VAL A N 1
ATOM 530 C CA . VAL A 1 71 ? 28.875 21.953 13.727 1 96.31 71 VAL A CA 1
ATOM 531 C C . VAL A 1 71 ? 27.375 21.984 13.984 1 96.31 71 VAL A C 1
ATOM 533 O O . VAL A 1 71 ? 26.828 21.078 14.625 1 96.31 71 VAL A O 1
ATOM 536 N N . GLU A 1 72 ? 26.734 23.094 13.609 1 97.06 72 GLU A N 1
ATOM 537 C CA . GLU A 1 72 ? 25.281 23.203 13.75 1 97.06 72 GLU A CA 1
ATOM 538 C C . GLU A 1 72 ? 24.656 23.828 12.508 1 97.06 72 GLU A C 1
ATOM 540 O O . GLU A 1 72 ? 25.359 24.422 11.688 1 97.06 72 GLU A O 1
ATOM 545 N N . LEU A 1 73 ? 23.375 23.656 12.398 1 97.5 73 LEU A N 1
ATOM 546 C CA . LEU A 1 73 ? 22.641 24.344 11.344 1 97.5 73 LEU A CA 1
ATOM 547 C C . LEU A 1 73 ? 22.672 25.859 11.562 1 97.5 73 LEU A C 1
ATOM 549 O O . LEU A 1 73 ? 22.734 26.328 12.703 1 97.5 73 LEU A O 1
ATOM 553 N N . ASP A 1 74 ? 22.703 26.594 10.461 1 96.06 74 ASP A N 1
ATOM 554 C CA . ASP A 1 74 ? 22.625 28.047 10.602 1 96.06 74 ASP A CA 1
ATOM 555 C C . ASP A 1 74 ? 21.406 28.453 11.414 1 96.06 74 ASP A C 1
ATOM 557 O O . ASP A 1 74 ? 20.281 28.031 11.117 1 96.06 74 ASP A O 1
ATOM 561 N N . PRO A 1 75 ? 21.531 29.234 12.453 1 95.12 75 PRO A N 1
ATOM 562 C CA . PRO A 1 75 ? 20.438 29.547 13.375 1 95.12 75 PRO A CA 1
ATOM 563 C C . PRO A 1 75 ? 19.359 30.391 12.727 1 95.12 75 PRO A C 1
ATOM 565 O O . PRO A 1 75 ? 18.25 30.516 13.281 1 95.12 75 PRO A O 1
ATOM 568 N N . ASP A 1 76 ? 19.594 30.984 11.594 1 95.81 76 ASP A N 1
ATOM 569 C CA . ASP A 1 76 ? 18.625 31.859 10.953 1 95.81 76 ASP A CA 1
ATOM 570 C C . ASP A 1 76 ? 17.688 31.078 10.039 1 95.81 76 ASP A C 1
ATOM 572 O O . ASP A 1 76 ? 16.688 31.625 9.562 1 95.81 76 ASP A O 1
ATOM 576 N N . LEU A 1 77 ? 18 29.812 9.82 1 96.88 77 LEU A N 1
ATOM 577 C CA . LEU A 1 77 ? 17.172 29.016 8.93 1 96.88 77 LEU A CA 1
ATOM 578 C C . LEU A 1 77 ? 15.766 28.828 9.508 1 96.88 77 LEU A C 1
ATOM 580 O O . LEU A 1 77 ? 15.609 28.547 10.695 1 96.88 77 LEU A O 1
ATOM 584 N N . ARG A 1 78 ? 14.789 29.094 8.633 1 98.25 78 ARG A N 1
ATOM 585 C CA . ARG A 1 78 ? 13.398 28.906 9.023 1 98.25 78 ARG A CA 1
ATOM 586 C C . ARG A 1 78 ? 12.633 28.125 7.945 1 98.25 78 ARG A C 1
ATOM 588 O O . ARG A 1 78 ? 12.922 28.266 6.754 1 98.25 78 ARG A O 1
ATOM 595 N N . PHE A 1 79 ? 11.719 27.359 8.391 1 98.44 79 PHE A N 1
ATOM 596 C CA . PHE A 1 79 ? 10.742 26.703 7.527 1 98.44 79 PHE A CA 1
ATOM 597 C C . PHE A 1 79 ? 9.32 27.062 7.945 1 98.44 79 PHE A C 1
ATOM 599 O O . PHE A 1 79 ? 9.055 27.312 9.125 1 98.44 79 PHE A O 1
ATOM 606 N N . ILE A 1 80 ? 8.43 27.109 6.992 1 98.75 80 ILE A N 1
ATOM 607 C CA . ILE A 1 80 ? 7.012 27.312 7.266 1 98.75 80 ILE A CA 1
ATOM 608 C C . ILE A 1 80 ? 6.219 26.078 6.871 1 98.75 80 ILE A C 1
ATOM 610 O O . ILE A 1 80 ? 6.383 25.547 5.766 1 98.75 80 ILE A O 1
ATOM 614 N N . GLY A 1 81 ? 5.492 25.531 7.793 1 98.88 81 GLY A N 1
ATOM 615 C CA . GLY A 1 81 ? 4.465 24.547 7.516 1 98.88 81 GLY A CA 1
ATOM 616 C C . GLY A 1 81 ? 3.061 25.125 7.52 1 98.88 81 GLY A C 1
ATOM 617 O O . GLY A 1 81 ? 2.668 25.812 8.461 1 98.88 81 GLY A O 1
ATOM 618 N N . VAL A 1 82 ? 2.309 24.859 6.434 1 98.81 82 VAL A N 1
ATOM 619 C CA . VAL A 1 82 ? 0.93 25.328 6.312 1 98.81 82 VAL A CA 1
ATOM 620 C C . VAL A 1 82 ? -0.009 24.125 6.207 1 98.81 82 VAL A C 1
ATOM 622 O O . VAL A 1 82 ? 0.151 23.281 5.32 1 98.81 82 VAL A O 1
ATOM 625 N N . ASP A 1 83 ? -0.909 23.984 7.078 1 98.25 83 ASP A N 1
ATOM 626 C CA . ASP A 1 83 ? -1.996 23 7.023 1 98.25 83 ASP A CA 1
ATOM 627 C C . ASP A 1 83 ? -3.32 23.688 6.676 1 98.25 83 ASP A C 1
ATOM 629 O O . ASP A 1 83 ? -3.963 24.281 7.539 1 98.25 83 ASP A O 1
ATOM 633 N N . LEU A 1 84 ? -3.65 23.578 5.418 1 97.31 84 LEU A N 1
ATOM 634 C CA . LEU A 1 84 ? -4.867 24.203 4.91 1 97.31 84 LEU A CA 1
ATOM 635 C C . LEU A 1 84 ? -6.035 23.219 4.938 1 97.31 84 LEU A C 1
ATOM 637 O O . LEU A 1 84 ? -6.02 22.219 4.234 1 97.31 84 LEU A O 1
ATOM 641 N N . GLY A 1 85 ? -7 23.469 5.766 1 93.31 85 GLY A N 1
ATOM 642 C CA . GLY A 1 85 ? -8.242 22.719 5.801 1 93.31 85 GLY A CA 1
ATOM 643 C C . GLY A 1 85 ? -9.375 23.406 5.07 1 93.31 85 GLY A C 1
ATOM 644 O O . GLY A 1 85 ? -9.18 24.438 4.438 1 93.31 85 GLY A O 1
ATOM 645 N N . VAL A 1 86 ? -10.516 22.766 5.172 1 89.25 86 VAL A N 1
ATOM 646 C CA . VAL A 1 86 ? -11.703 23.312 4.52 1 89.25 86 VAL A CA 1
ATOM 647 C C . VAL A 1 86 ? -12.156 24.578 5.234 1 89.25 86 VAL A C 1
ATOM 649 O O . VAL A 1 86 ? -12.539 25.562 4.59 1 89.25 86 VAL A O 1
ATOM 652 N N . THR A 1 87 ? -11.984 24.594 6.555 1 88.06 87 THR A N 1
ATOM 653 C CA . THR A 1 87 ? -12.594 25.688 7.316 1 88.06 87 THR A CA 1
ATOM 654 C C . THR A 1 87 ? -11.539 26.406 8.156 1 88.06 87 THR A C 1
ATOM 656 O O . THR A 1 87 ? -11.859 27.359 8.883 1 88.06 87 THR A O 1
ATOM 659 N N . SER A 1 88 ? -10.344 25.938 8.148 1 92.19 88 SER A N 1
ATOM 660 C CA . SER A 1 88 ? -9.305 26.578 8.945 1 92.19 88 SER A CA 1
ATOM 661 C C . SER A 1 88 ? -7.934 26.422 8.297 1 92.19 88 SER A C 1
ATOM 663 O O . SER A 1 88 ? -7.742 25.547 7.449 1 92.19 88 SER A O 1
ATOM 665 N N . VAL A 1 89 ? -7.035 27.312 8.695 1 97.06 89 VAL A N 1
ATOM 666 C CA . VAL A 1 89 ? -5.645 27.219 8.258 1 97.06 89 VAL A CA 1
ATOM 667 C C . VAL A 1 89 ? -4.715 27.438 9.445 1 97.06 89 VAL A C 1
ATOM 669 O O . VAL A 1 89 ? -4.996 28.266 10.328 1 97.06 89 VAL A O 1
ATOM 672 N N . THR A 1 90 ? -3.709 26.672 9.508 1 97.88 90 THR A N 1
ATOM 673 C CA . THR A 1 90 ? -2.641 26.828 10.484 1 97.88 90 THR A CA 1
ATOM 674 C C . THR A 1 90 ? -1.302 27.062 9.789 1 97.88 90 THR A C 1
ATOM 676 O O . THR A 1 90 ? -0.949 26.328 8.859 1 97.88 90 THR A O 1
ATOM 679 N N . VAL A 1 91 ? -0.606 28.078 10.18 1 98.56 91 VAL A N 1
ATOM 680 C CA . VAL A 1 91 ? 0.735 28.406 9.695 1 98.56 91 VAL A CA 1
ATOM 681 C C . VAL A 1 91 ? 1.727 28.344 10.859 1 98.56 91 VAL A C 1
ATOM 683 O O . VAL A 1 91 ? 1.55 29.031 11.867 1 98.56 91 VAL A O 1
ATOM 686 N N . GLU A 1 92 ? 2.742 27.531 10.695 1 98.75 92 GLU A N 1
ATOM 687 C CA . GLU A 1 92 ? 3.752 27.406 11.742 1 98.75 92 GLU A CA 1
ATOM 688 C C . GLU A 1 92 ? 5.152 27.672 11.195 1 98.75 92 GLU A C 1
ATOM 690 O O . GLU A 1 92 ? 5.496 27.219 10.109 1 98.75 92 GLU A O 1
ATOM 695 N N . VAL A 1 93 ? 5.895 28.5 11.922 1 98.75 93 VAL A N 1
ATOM 696 C CA . VAL A 1 93 ? 7.305 28.734 11.641 1 98.75 93 VAL A CA 1
ATOM 697 C C . VAL A 1 93 ? 8.172 27.812 12.5 1 98.75 93 VAL A C 1
ATOM 699 O O . VAL A 1 93 ? 7.949 27.703 13.703 1 98.75 93 VAL A O 1
ATOM 702 N N . THR A 1 94 ? 9.078 27.141 11.906 1 98.5 94 THR A N 1
ATOM 703 C CA . THR A 1 94 ? 10.039 26.328 12.656 1 98.5 94 THR A CA 1
ATOM 704 C C . THR A 1 94 ? 11.469 26.781 12.367 1 98.5 94 THR A C 1
ATOM 706 O O . THR A 1 94 ? 11.711 27.5 11.383 1 98.5 94 THR A O 1
ATOM 709 N N . ASP A 1 95 ? 12.375 26.391 13.234 1 98.25 95 ASP A N 1
ATOM 710 C CA . ASP A 1 95 ? 13.781 26.625 12.93 1 98.25 95 ASP A CA 1
ATOM 711 C C . ASP A 1 95 ? 14.336 25.516 12.039 1 98.25 95 ASP A C 1
ATOM 713 O O . ASP A 1 95 ? 13.57 24.719 11.484 1 98.25 95 ASP A O 1
ATOM 717 N N . GLY A 1 96 ? 15.594 25.469 11.898 1 97.12 96 GLY A N 1
ATOM 718 C CA . GLY A 1 96 ? 16.219 24.516 11 1 97.12 96 GLY A CA 1
ATOM 719 C C . GLY A 1 96 ? 16.094 23.078 11.469 1 97.12 96 GLY A C 1
ATOM 720 O O . GLY A 1 96 ? 16.219 22.156 10.672 1 97.12 96 GLY A O 1
ATOM 721 N N . SER A 1 97 ? 15.93 22.906 12.727 1 97.19 97 SER A N 1
ATOM 722 C CA . SER A 1 97 ? 15.766 21.578 13.305 1 97.19 97 SER A CA 1
ATOM 723 C C . SER A 1 97 ? 14.297 21.234 13.5 1 97.19 97 SER A C 1
ATOM 725 O O . SER A 1 97 ? 13.961 20.25 14.164 1 97.19 97 SER A O 1
ATOM 727 N N . LEU A 1 98 ? 13.391 22.078 13.016 1 97.69 98 LEU A N 1
ATOM 728 C CA . LEU A 1 98 ? 11.945 21.875 12.953 1 97.69 98 LEU A CA 1
ATOM 729 C C . LEU A 1 98 ? 11.305 22.094 14.32 1 97.69 98 LEU A C 1
ATOM 731 O O . LEU A 1 98 ? 10.211 21.594 14.586 1 97.69 98 LEU A O 1
ATOM 735 N N . GLU A 1 99 ? 12.07 22.797 15.18 1 97.19 99 GLU A N 1
ATOM 736 C CA . GLU A 1 99 ? 11.453 23.25 16.422 1 97.19 99 GLU A CA 1
ATOM 737 C C . GLU A 1 99 ? 10.547 24.453 16.188 1 97.19 99 GLU A C 1
ATOM 739 O O . GLU A 1 99 ? 10.938 25.406 15.516 1 97.19 99 GLU A O 1
ATOM 744 N N . PRO A 1 100 ? 9.336 24.422 16.781 1 97.62 100 PRO A N 1
ATOM 745 C CA . PRO A 1 100 ? 8.391 25.5 16.547 1 97.62 100 PRO A CA 1
ATOM 746 C C . PRO A 1 100 ? 8.867 26.844 17.094 1 97.62 100 PRO A C 1
ATOM 748 O O . PRO A 1 100 ? 9.438 26.891 18.188 1 97.62 100 PRO A O 1
ATOM 751 N N . VAL A 1 101 ? 8.68 27.875 16.391 1 98.06 101 VAL A N 1
ATOM 752 C CA . VAL A 1 101 ? 9.047 29.234 16.75 1 98.06 101 VAL A CA 1
ATOM 753 C C . VAL A 1 101 ? 7.785 30.078 16.938 1 98.06 101 VAL A C 1
ATOM 755 O O . VAL A 1 101 ? 7.68 30.844 17.906 1 98.06 101 VAL A O 1
ATOM 758 N N . ALA A 1 102 ? 6.855 29.969 16.031 1 98.12 102 ALA A N 1
ATOM 759 C CA . ALA A 1 102 ? 5.586 30.688 16.047 1 98.12 102 ALA A CA 1
ATOM 760 C C . ALA A 1 102 ? 4.508 29.922 15.297 1 98.12 102 ALA A C 1
ATOM 762 O O . ALA A 1 102 ? 4.816 29.094 14.43 1 98.12 102 ALA A O 1
ATOM 763 N N . SER A 1 103 ? 3.309 30.141 15.703 1 97.94 103 SER A N 1
ATOM 764 C CA . SER A 1 103 ? 2.176 29.484 15.055 1 97.94 103 SER A CA 1
ATOM 765 C C . SER A 1 103 ? 0.934 30.375 15.094 1 97.94 103 SER A C 1
ATOM 767 O O . SER A 1 103 ? 0.666 31.047 16.094 1 97.94 103 SER A O 1
ATOM 769 N N . ILE A 1 104 ? 0.227 30.359 13.984 1 96.69 104 ILE A N 1
ATOM 770 C CA . ILE A 1 104 ? -1.025 31.109 13.883 1 96.69 104 ILE A CA 1
ATOM 771 C C . ILE A 1 104 ? -2.102 30.219 13.266 1 96.69 104 ILE A C 1
ATOM 773 O O . ILE A 1 104 ? -1.85 29.531 12.273 1 96.69 104 ILE A O 1
ATOM 777 N N . GLU A 1 105 ? -3.225 30.156 13.859 1 95.81 105 GLU A N 1
ATOM 778 C CA . GLU A 1 105 ? -4.395 29.469 13.32 1 95.81 105 GLU A CA 1
ATOM 779 C C . GLU A 1 105 ? -5.562 30.438 13.141 1 95.81 105 GLU A C 1
ATOM 781 O O . GLU A 1 105 ? -5.801 31.297 13.984 1 95.81 105 GLU A O 1
ATOM 786 N N . GLU A 1 106 ? -6.324 30.344 12.102 1 95.94 106 GLU A N 1
ATOM 787 C CA . GLU A 1 106 ? -7.504 31.172 11.875 1 95.94 106 GLU A CA 1
ATOM 788 C C . GLU A 1 106 ? -8.531 30.453 11.008 1 95.94 106 GLU A C 1
ATOM 790 O O . GLU A 1 106 ? -8.195 29.5 10.297 1 95.94 106 GLU A O 1
ATOM 795 N N . PRO A 1 107 ? -9.781 30.859 11.094 1 94.44 107 PRO A N 1
ATOM 796 C CA . PRO A 1 107 ? -10.797 30.328 10.18 1 94.44 107 PRO A CA 1
ATOM 797 C C . PRO A 1 107 ? -10.578 30.766 8.734 1 94.44 107 PRO A C 1
ATOM 799 O O . PRO A 1 107 ? -10.07 31.859 8.484 1 94.44 107 PRO A O 1
ATOM 802 N N . ILE A 1 108 ? -10.859 29.891 7.844 1 94.94 108 ILE A N 1
ATOM 803 C CA . ILE A 1 108 ? -10.797 30.188 6.418 1 94.94 108 ILE A CA 1
ATOM 804 C C . ILE A 1 108 ? -11.891 29.406 5.684 1 94.94 108 ILE A C 1
ATOM 806 O O . ILE A 1 108 ? -12.508 28.516 6.254 1 94.94 108 ILE A O 1
ATOM 810 N N . ASP A 1 109 ? -12.242 29.891 4.512 1 94 109 ASP A N 1
ATOM 811 C CA . ASP A 1 109 ? -13.133 29.156 3.625 1 94 109 ASP A CA 1
ATOM 812 C C . ASP A 1 109 ? -12.445 28.828 2.301 1 94 109 ASP A C 1
ATOM 814 O O . ASP A 1 109 ? -12.297 29.703 1.444 1 94 109 ASP A O 1
ATOM 818 N N . ILE A 1 110 ? -12.094 27.562 2.154 1 93.75 110 ILE A N 1
ATOM 819 C CA . ILE A 1 110 ? -11.305 27.141 1 1 93.75 110 ILE A CA 1
ATOM 820 C C . ILE A 1 110 ? -12.109 27.375 -0.281 1 93.75 110 ILE A C 1
ATOM 822 O O . ILE A 1 110 ? -11.539 27.469 -1.369 1 93.75 110 ILE A O 1
ATOM 826 N N . ARG A 1 111 ? -13.469 27.594 -0.293 1 92.75 111 ARG A N 1
ATOM 827 C CA . ARG A 1 111 ? -14.359 27.75 -1.438 1 92.75 111 ARG A CA 1
ATOM 828 C C . ARG A 1 111 ? -14.211 29.141 -2.049 1 92.75 111 ARG A C 1
ATOM 830 O O . ARG A 1 111 ? -14.695 29.391 -3.152 1 92.75 111 ARG A O 1
ATOM 837 N N . ARG A 1 112 ? -13.422 29.984 -1.305 1 96.25 112 ARG A N 1
ATOM 838 C CA . ARG A 1 112 ? -13.188 31.328 -1.815 1 96.25 112 ARG A CA 1
ATOM 839 C C . ARG A 1 112 ? -12.211 31.297 -2.992 1 96.25 112 ARG A C 1
ATOM 841 O O . ARG A 1 112 ? -12.047 32.312 -3.689 1 96.25 112 ARG A O 1
ATOM 848 N N . GLY A 1 113 ? -11.547 30.203 -3.135 1 96.69 113 GLY A N 1
ATOM 849 C CA . GLY A 1 113 ? -10.68 30.016 -4.285 1 96.69 113 GLY A CA 1
ATOM 850 C C . GLY A 1 113 ? -9.203 30.156 -3.945 1 96.69 113 GLY A C 1
ATOM 851 O O . GLY A 1 113 ? -8.852 30.703 -2.898 1 96.69 113 GLY A O 1
ATOM 852 N N . PRO A 1 114 ? -8.391 29.641 -4.836 1 97.31 114 PRO A N 1
ATOM 853 C CA . PRO A 1 114 ? -6.961 29.578 -4.523 1 97.31 114 PRO A CA 1
ATOM 854 C C . PRO A 1 114 ? -6.32 30.953 -4.383 1 97.31 114 PRO A C 1
ATOM 856 O O . PRO A 1 114 ? -5.477 31.156 -3.506 1 97.31 114 PRO A O 1
ATOM 859 N N . GLU A 1 115 ? -6.699 31.891 -5.23 1 97.62 115 GLU A N 1
ATOM 860 C CA . GLU A 1 115 ? -6.082 33.219 -5.184 1 97.62 115 GLU A CA 1
ATOM 861 C C . GLU A 1 115 ? -6.328 33.906 -3.838 1 97.62 115 GLU A C 1
ATOM 863 O O . GLU A 1 115 ? -5.383 34.312 -3.164 1 97.62 115 GLU A O 1
ATOM 868 N N . ALA A 1 116 ? -7.602 33.906 -3.449 1 97.81 116 ALA A N 1
ATOM 869 C CA . ALA A 1 116 ? -7.969 34.562 -2.193 1 97.81 116 ALA A CA 1
ATOM 870 C C . ALA A 1 116 ? -7.348 33.844 -1.001 1 97.81 116 ALA A C 1
ATOM 872 O O . ALA A 1 116 ? -6.852 34.469 -0.07 1 97.81 116 ALA A O 1
ATOM 873 N N . VAL A 1 117 ? -7.379 32.594 -1.016 1 98.06 117 VAL A N 1
ATOM 874 C CA . VAL A 1 117 ? -6.875 31.781 0.093 1 98.06 117 VAL A CA 1
ATOM 875 C C . VAL A 1 117 ? -5.355 31.906 0.183 1 98.06 117 VAL A C 1
ATOM 877 O O . VAL A 1 117 ? -4.809 32.094 1.271 1 98.06 117 VAL A O 1
ATOM 880 N N . LEU A 1 118 ? -4.641 31.875 -0.958 1 98 118 LEU A N 1
ATOM 881 C CA . LEU A 1 118 ? -3.189 32 -0.962 1 98 118 LEU A CA 1
ATOM 882 C C . LEU A 1 118 ? -2.775 33.406 -0.553 1 98 118 LEU A C 1
ATOM 884 O O . LEU A 1 118 ? -1.74 33.594 0.091 1 98 118 LEU A O 1
ATOM 888 N N . ASP A 1 119 ? -3.594 34.375 -0.936 1 98.31 119 ASP A N 1
ATOM 889 C CA . ASP A 1 119 ? -3.342 35.719 -0.489 1 98.31 119 ASP A CA 1
ATOM 890 C C . ASP A 1 119 ? -3.369 35.812 1.035 1 98.31 119 ASP A C 1
ATOM 892 O O . ASP A 1 119 ? -2.527 36.5 1.637 1 98.31 119 ASP A O 1
ATOM 896 N N . ARG A 1 120 ? -4.324 35.188 1.552 1 98 120 ARG A N 1
ATOM 897 C CA . ARG A 1 120 ? -4.434 35.219 3.008 1 98 120 ARG A CA 1
ATOM 898 C C . ARG A 1 120 ? -3.242 34.531 3.656 1 98 120 ARG A C 1
ATOM 900 O O . ARG A 1 120 ? -2.709 35 4.66 1 98 120 ARG A O 1
ATOM 907 N N . ILE A 1 121 ? -2.855 33.406 3.135 1 97.94 121 ILE A N 1
ATOM 908 C CA . ILE A 1 121 ? -1.686 32.688 3.633 1 97.94 121 ILE A CA 1
ATOM 909 C C . ILE A 1 121 ? -0.454 33.594 3.539 1 97.94 121 ILE A C 1
ATOM 911 O O . ILE A 1 121 ? 0.346 33.656 4.477 1 97.94 121 ILE A O 1
ATOM 915 N N . ASP A 1 122 ? -0.339 34.312 2.451 1 97.81 122 ASP A N 1
ATOM 916 C CA . ASP A 1 122 ? 0.757 35.25 2.264 1 97.81 122 ASP A CA 1
ATOM 917 C C . ASP A 1 122 ? 0.756 36.312 3.357 1 97.81 122 ASP A C 1
ATOM 919 O O . ASP A 1 122 ? 1.814 36.688 3.871 1 97.81 122 ASP A O 1
ATOM 923 N N . ASP A 1 123 ? -0.431 36.75 3.646 1 98.12 123 ASP A N 1
ATOM 924 C CA . ASP A 1 123 ? -0.56 37.75 4.707 1 98.12 123 ASP A CA 1
ATOM 925 C C . ASP A 1 123 ? -0.042 37.219 6.039 1 98.12 123 ASP A C 1
ATOM 927 O O . ASP A 1 123 ? 0.613 37.906 6.797 1 98.12 123 ASP A O 1
ATOM 931 N N . LEU A 1 124 ? -0.348 36 6.301 1 97.94 124 LEU A N 1
ATOM 932 C CA . LEU A 1 124 ? 0.069 35.375 7.547 1 97.94 124 LEU A CA 1
ATOM 933 C C . LEU A 1 124 ? 1.582 35.188 7.578 1 97.94 124 LEU A C 1
ATOM 935 O O . LEU A 1 124 ? 2.215 35.375 8.625 1 97.94 124 LEU A O 1
ATOM 939 N N . VAL A 1 125 ? 2.168 34.844 6.488 1 97.5 125 VAL A N 1
ATOM 940 C CA . VAL A 1 125 ? 3.613 34.688 6.383 1 97.5 125 VAL A CA 1
ATOM 941 C C . VAL A 1 125 ? 4.297 36.031 6.578 1 97.5 125 VAL A C 1
ATOM 943 O O . VAL A 1 125 ? 5.293 36.125 7.301 1 97.5 125 VAL A O 1
ATOM 946 N N . GLU A 1 126 ? 3.779 37.031 5.965 1 96.88 126 GLU A N 1
ATOM 947 C CA . GLU A 1 126 ? 4.328 38.375 6.102 1 96.88 126 GLU A CA 1
ATOM 948 C C . GLU A 1 126 ? 4.242 38.875 7.543 1 96.88 126 GLU A C 1
ATOM 950 O O . GLU A 1 126 ? 5.145 39.562 8.031 1 96.88 126 GLU A O 1
ATOM 955 N N . LYS A 1 127 ? 3.145 38.562 8.156 1 97.19 127 LYS A N 1
ATOM 956 C CA . LYS A 1 127 ? 3.014 38.875 9.57 1 97.19 127 LYS A CA 1
ATOM 957 C C . LYS A 1 127 ? 4.125 38.25 10.391 1 97.19 127 LYS A C 1
ATOM 959 O O . LYS A 1 127 ? 4.715 38.875 11.266 1 97.19 127 LYS A O 1
ATOM 964 N N . ALA A 1 128 ? 4.406 37 10.125 1 97.12 128 ALA A N 1
ATOM 965 C CA . ALA A 1 128 ? 5.492 36.312 10.812 1 97.12 128 ALA A CA 1
ATOM 966 C C . ALA A 1 128 ? 6.832 36.969 10.547 1 97.12 128 ALA A C 1
ATOM 968 O O . ALA A 1 128 ? 7.684 37.062 11.438 1 97.12 128 ALA A O 1
ATOM 969 N N . ARG A 1 129 ? 6.996 37.438 9.336 1 96.38 129 ARG A N 1
ATOM 970 C CA . ARG A 1 129 ? 8.219 38.156 8.969 1 96.38 129 ARG A CA 1
ATOM 971 C C . ARG A 1 129 ? 8.352 39.438 9.742 1 96.38 129 ARG A C 1
ATOM 973 O O . ARG A 1 129 ? 9.414 39.75 10.297 1 96.38 129 ARG A O 1
ATOM 980 N N . VAL A 1 130 ? 7.309 40.219 9.812 1 97.06 130 VAL A N 1
ATOM 981 C CA . VAL A 1 130 ? 7.289 41.531 10.484 1 97.06 130 VAL A CA 1
ATOM 982 C C . VAL A 1 130 ? 7.527 41.312 11.977 1 97.06 130 VAL A C 1
ATOM 984 O O . VAL A 1 130 ? 8.18 42.156 12.617 1 97.06 130 VAL A O 1
ATOM 987 N N . ASP A 1 131 ? 7.027 40.188 12.492 1 97.44 131 ASP A N 1
ATOM 988 C CA . ASP A 1 131 ? 7.168 39.906 13.914 1 97.44 131 ASP A CA 1
ATOM 989 C C . ASP A 1 131 ? 8.578 39.406 14.227 1 97.44 131 ASP A C 1
ATOM 991 O O . ASP A 1 131 ? 8.914 39.188 15.391 1 97.44 131 ASP A O 1
ATOM 995 N N . GLY A 1 132 ? 9.406 39.156 13.242 1 97.06 132 GLY A N 1
ATOM 996 C CA . GLY A 1 132 ? 10.805 38.812 13.445 1 97.06 132 GLY A CA 1
ATOM 997 C C . GLY A 1 132 ? 11.07 37.312 13.5 1 97.06 132 GLY A C 1
ATOM 998 O O . GLY A 1 132 ? 12.148 36.875 13.914 1 97.06 132 GLY A O 1
ATOM 999 N N . HIS A 1 133 ? 10.125 36.562 13.039 1 97.56 133 HIS A N 1
ATOM 1000 C CA . HIS A 1 133 ? 10.242 35.094 13.172 1 97.56 133 HIS A CA 1
ATOM 1001 C C . HIS A 1 133 ? 10.852 34.469 11.914 1 97.56 133 HIS A C 1
ATOM 1003 O O . HIS A 1 133 ? 11.125 33.281 11.883 1 97.56 133 HIS A O 1
ATOM 1009 N N . LEU A 1 134 ? 11.094 35.312 10.883 1 96.69 134 LEU A N 1
ATOM 1010 C CA . LEU A 1 134 ? 11.555 34.781 9.609 1 96.69 134 LEU A CA 1
ATOM 1011 C C . LEU A 1 134 ? 12.82 35.5 9.141 1 96.69 134 LEU A C 1
ATOM 1013 O O . LEU A 1 134 ? 12.812 36.125 8.078 1 96.69 134 LEU A O 1
ATOM 1017 N N . PRO A 1 135 ? 13.914 35.312 9.844 1 95.75 135 PRO A N 1
ATOM 1018 C CA . PRO A 1 135 ? 15.148 35.938 9.352 1 95.75 135 PRO A CA 1
ATOM 1019 C C . PRO A 1 135 ? 15.57 35.406 7.984 1 95.75 135 PRO A C 1
ATOM 1021 O O . PRO A 1 135 ? 15.914 36.188 7.09 1 95.75 135 PRO A O 1
ATOM 1024 N N . ARG A 1 136 ? 15.484 34.094 7.766 1 95 136 ARG A N 1
ATOM 1025 C CA . ARG A 1 136 ? 15.781 33.469 6.477 1 95 136 ARG A CA 1
ATOM 1026 C C . ARG A 1 136 ? 14.836 32.312 6.199 1 95 136 ARG A C 1
ATOM 1028 O O . ARG A 1 136 ? 14.992 31.234 6.758 1 95 136 ARG A O 1
ATOM 1035 N N . LEU A 1 137 ? 13.922 32.562 5.324 1 96.5 137 LEU A N 1
ATOM 1036 C CA . LEU A 1 137 ? 12.961 31.547 4.938 1 96.5 137 LEU A CA 1
ATOM 1037 C C . LEU A 1 137 ? 13.57 30.594 3.914 1 96.5 137 LEU A C 1
ATOM 1039 O O . LEU A 1 137 ? 13.859 31 2.783 1 96.5 137 LEU A O 1
ATOM 1043 N N . ALA A 1 138 ? 13.703 29.297 4.336 1 96.25 138 ALA A N 1
ATOM 1044 C CA . ALA A 1 138 ? 14.406 28.328 3.504 1 96.25 138 ALA A CA 1
ATOM 1045 C C . ALA A 1 138 ? 13.43 27.469 2.723 1 96.25 138 ALA A C 1
ATOM 1047 O O . ALA A 1 138 ? 13.805 26.812 1.75 1 96.25 138 ALA A O 1
ATOM 1048 N N . GLY A 1 139 ? 12.227 27.438 3.143 1 97.12 139 GLY A N 1
ATOM 1049 C CA . GLY A 1 139 ? 11.25 26.641 2.42 1 97.12 139 GLY A CA 1
ATOM 1050 C C . GLY A 1 139 ? 9.859 26.703 3.033 1 97.12 139 GLY A C 1
ATOM 1051 O O . GLY A 1 139 ? 9.711 27.047 4.207 1 97.12 139 GLY A O 1
ATOM 1052 N N . ILE A 1 140 ? 8.844 26.375 2.209 1 98.38 140 ILE A N 1
ATOM 1053 C CA . ILE A 1 140 ? 7.453 26.328 2.639 1 98.38 140 ILE A CA 1
ATOM 1054 C C . ILE A 1 140 ? 6.84 24.984 2.244 1 98.38 140 ILE A C 1
ATOM 1056 O O . ILE A 1 140 ? 7.027 24.516 1.118 1 98.38 140 ILE A O 1
ATOM 1060 N N . GLY A 1 141 ? 6.277 24.328 3.188 1 98.75 141 GLY A N 1
ATOM 1061 C CA . GLY A 1 141 ? 5.422 23.188 2.912 1 98.75 141 GLY A CA 1
ATOM 1062 C C . GLY A 1 141 ? 3.949 23.484 3.125 1 98.75 141 GLY A C 1
ATOM 1063 O O . GLY A 1 141 ? 3.58 24.156 4.082 1 98.75 141 GLY A O 1
ATOM 1064 N N . LEU A 1 142 ? 3.104 23 2.201 1 98.75 142 LEU A N 1
ATOM 1065 C CA . LEU A 1 142 ? 1.67 23.25 2.268 1 98.75 142 LEU A CA 1
ATOM 1066 C C . LEU A 1 142 ? 0.871 21.969 2.066 1 98.75 142 LEU A C 1
ATOM 1068 O O . LEU A 1 142 ? 1.115 21.234 1.114 1 98.75 142 LEU A O 1
ATOM 1072 N N . GLY A 1 143 ? -0.007 21.688 3.002 1 98.31 143 GLY A N 1
ATOM 1073 C CA . GLY A 1 143 ? -1.006 20.641 2.83 1 98.31 143 GLY A CA 1
ATOM 1074 C C . GLY A 1 143 ? -2.355 21.172 2.385 1 98.31 143 GLY A C 1
ATOM 1075 O O . GLY A 1 143 ? -2.828 22.188 2.902 1 98.31 143 GLY A O 1
ATOM 1076 N N . VAL A 1 144 ? -2.98 20.562 1.416 1 97 144 VAL A N 1
ATOM 1077 C CA . VAL A 1 144 ? -4.312 20.938 0.962 1 97 144 VAL A CA 1
ATOM 1078 C C . VAL A 1 144 ? -5.277 19.766 1.142 1 97 144 VAL A C 1
ATOM 1080 O O . VAL A 1 144 ? -4.875 18.609 1.045 1 97 144 VAL A O 1
ATOM 1083 N N . PRO A 1 145 ? -6.562 20.031 1.414 1 93.94 145 PRO A N 1
ATOM 1084 C CA . PRO A 1 145 ? -7.535 18.969 1.669 1 93.94 145 PRO A CA 1
ATOM 1085 C C . PRO A 1 145 ? -8.062 18.328 0.386 1 93.94 145 PRO A C 1
ATOM 1087 O O . PRO A 1 145 ? -9.266 18.406 0.106 1 93.94 145 PRO A O 1
ATOM 1090 N N . GLY A 1 146 ? -7.219 17.578 -0.309 1 92.69 146 GLY A N 1
ATOM 1091 C CA . GLY A 1 146 ? -7.59 16.906 -1.543 1 92.69 146 GLY A CA 1
ATOM 1092 C C . GLY A 1 146 ? -6.41 16.266 -2.258 1 92.69 146 GLY A C 1
ATOM 1093 O O . GLY A 1 146 ? -5.273 16.375 -1.792 1 92.69 146 GLY A O 1
ATOM 1094 N N . PRO A 1 147 ? -6.762 15.648 -3.385 1 94.25 147 PRO A N 1
ATOM 1095 C CA . PRO A 1 147 ? -5.688 15.016 -4.152 1 94.25 147 PRO A CA 1
ATOM 1096 C C . PRO A 1 147 ? -4.699 16.016 -4.734 1 94.25 147 PRO A C 1
ATOM 1098 O O . PRO A 1 147 ? -5.098 17.109 -5.168 1 94.25 147 PRO A O 1
ATOM 1101 N N . VAL A 1 148 ? -3.422 15.633 -4.723 1 96.75 148 VAL A N 1
ATOM 1102 C CA . VAL A 1 148 ? -2.354 16.516 -5.184 1 96.75 148 VAL A CA 1
ATOM 1103 C C . VAL A 1 148 ? -1.395 15.734 -6.082 1 96.75 148 VAL A C 1
ATOM 1105 O O . VAL A 1 148 ? -1.013 14.602 -5.762 1 96.75 148 VAL A O 1
ATOM 1108 N N . SER A 1 149 ? -1.177 16.297 -7.234 1 95.75 149 SER A N 1
ATOM 1109 C CA . SER A 1 149 ? 0.021 15.844 -7.938 1 95.75 149 SER A CA 1
ATOM 1110 C C . SER A 1 149 ? 1.287 16.328 -7.238 1 95.75 149 SER A C 1
ATOM 1112 O O . SER A 1 149 ? 1.693 17.484 -7.398 1 95.75 149 SER A O 1
ATOM 1114 N N . PHE A 1 150 ? 1.847 15.469 -6.539 1 94.38 150 PHE A N 1
ATOM 1115 C CA . PHE A 1 150 ? 3 15.82 -5.723 1 94.38 150 PHE A CA 1
ATOM 1116 C C . PHE A 1 150 ? 4.152 16.312 -6.59 1 94.38 150 PHE A C 1
ATOM 1118 O O . PHE A 1 150 ? 4.816 17.297 -6.258 1 94.38 150 PHE A O 1
ATOM 1125 N N . ARG A 1 151 ? 4.348 15.648 -7.656 1 91.62 151 ARG A N 1
ATOM 1126 C CA . ARG A 1 151 ? 5.422 15.984 -8.586 1 91.62 151 ARG A CA 1
ATOM 1127 C C . ARG A 1 151 ? 5.23 17.391 -9.156 1 91.62 151 ARG A C 1
ATOM 1129 O O . ARG A 1 151 ? 6.176 18.172 -9.219 1 91.62 151 ARG A O 1
ATOM 1136 N N . ASP A 1 152 ? 3.961 17.734 -9.445 1 93.5 152 ASP A N 1
ATOM 1137 C CA . ASP A 1 152 ? 3.678 19 -10.117 1 93.5 152 ASP A CA 1
ATOM 1138 C C . ASP A 1 152 ? 3.346 20.094 -9.109 1 93.5 152 ASP A C 1
ATOM 1140 O O . ASP A 1 152 ? 3.375 21.281 -9.438 1 93.5 152 ASP A O 1
ATOM 1144 N N . GLY A 1 153 ? 3.02 19.688 -7.922 1 95.5 153 GLY A N 1
ATOM 1145 C CA . GLY A 1 153 ? 2.684 20.656 -6.887 1 95.5 153 GLY A CA 1
ATOM 1146 C C . GLY A 1 153 ? 1.351 21.344 -7.121 1 95.5 153 GLY A C 1
ATOM 1147 O O . GLY A 1 153 ? 1.209 22.547 -6.867 1 95.5 153 GLY A O 1
ATOM 1148 N N . VAL A 1 154 ? 0.361 20.578 -7.668 1 95.94 154 VAL A N 1
ATOM 1149 C CA . VAL A 1 154 ? -0.95 21.141 -7.977 1 95.94 154 VAL A CA 1
ATOM 1150 C C . VAL A 1 154 ? -2.045 20.219 -7.449 1 95.94 154 VAL A C 1
ATOM 1152 O O . VAL A 1 154 ? -1.909 19 -7.5 1 95.94 154 VAL A O 1
ATOM 1155 N N . PRO A 1 155 ? -3.131 20.844 -6.938 1 96 155 PRO A N 1
ATOM 1156 C CA . PRO A 1 155 ? -4.309 20.016 -6.656 1 96 155 PRO A CA 1
ATOM 1157 C C . PRO A 1 155 ? -4.887 19.359 -7.91 1 96 155 PRO A C 1
ATOM 1159 O O . PRO A 1 155 ? -4.785 19.922 -9.008 1 96 155 PRO A O 1
ATOM 1162 N N . VAL A 1 156 ? -5.426 18.156 -7.707 1 93.56 156 VAL A N 1
ATOM 1163 C CA . VAL A 1 156 ? -5.957 17.438 -8.859 1 93.56 156 VAL A CA 1
ATOM 1164 C C . VAL A 1 156 ? -7.422 17.094 -8.617 1 93.56 156 VAL A C 1
ATOM 1166 O O . VAL A 1 156 ? -7.73 16.203 -7.82 1 93.56 156 VAL A O 1
ATOM 1169 N N . SER A 1 157 ? -8.312 17.75 -9.227 1 87.69 157 SER A N 1
ATOM 1170 C CA . SER A 1 157 ? -9.75 17.5 -9.273 1 87.69 157 SER A CA 1
ATOM 1171 C C . SER A 1 157 ? -10.336 17.375 -7.871 1 87.69 157 SER A C 1
ATOM 1173 O O . SER A 1 157 ? -11.039 16.406 -7.57 1 87.69 157 SER A O 1
ATOM 1175 N N . PRO A 1 158 ? -10.156 18.344 -7.098 1 84.75 158 PRO A N 1
ATOM 1176 C CA . PRO A 1 158 ? -10.773 18.281 -5.773 1 84.75 158 PRO A CA 1
ATOM 1177 C C . PRO A 1 158 ? -12.266 18.609 -5.801 1 84.75 158 PRO A C 1
ATOM 1179 O O . PRO A 1 158 ? -12.656 19.672 -6.273 1 84.75 158 PRO A O 1
ATOM 1182 N N . PRO A 1 159 ? -13.039 17.75 -5.289 1 76.62 159 PRO A N 1
ATOM 1183 C CA . PRO A 1 159 ? -14.492 17.938 -5.414 1 76.62 159 PRO A CA 1
ATOM 1184 C C . PRO A 1 159 ? -15 19.156 -4.656 1 76.62 159 PRO A C 1
ATOM 1186 O O . PRO A 1 159 ? -16 19.75 -5.043 1 76.62 159 PRO A O 1
ATOM 1189 N N . ILE A 1 160 ? -14.344 19.625 -3.621 1 81.69 160 ILE A N 1
ATOM 1190 C CA . ILE A 1 160 ? -14.93 20.641 -2.742 1 81.69 160 ILE A CA 1
ATOM 1191 C C . ILE A 1 160 ? -14.086 21.906 -2.781 1 81.69 160 ILE A C 1
ATOM 1193 O O . ILE A 1 160 ? -14.172 22.75 -1.878 1 81.69 160 ILE A O 1
ATOM 1197 N N . MET A 1 161 ? -13.25 22.016 -3.736 1 91.06 161 MET A N 1
ATOM 1198 C CA . MET A 1 161 ? -12.344 23.156 -3.84 1 91.06 161 MET A CA 1
ATOM 1199 C C . MET A 1 161 ? -12.492 23.859 -5.188 1 91.06 161 MET A C 1
ATOM 1201 O O . MET A 1 161 ? -11.617 23.75 -6.043 1 91.06 161 MET A O 1
ATOM 1205 N N . PRO A 1 162 ? -13.539 24.656 -5.266 1 90.75 162 PRO A N 1
ATOM 1206 C CA . PRO A 1 162 ? -13.734 25.328 -6.551 1 90.75 162 PRO A CA 1
ATOM 1207 C C . PRO A 1 162 ? -12.531 26.172 -6.973 1 90.75 162 PRO A C 1
ATOM 1209 O O . PRO A 1 162 ? -11.977 26.906 -6.152 1 90.75 162 PRO A O 1
ATOM 1212 N N . GLY A 1 163 ? -12.117 26 -8.18 1 95.19 163 GLY A N 1
ATOM 1213 C CA . GLY A 1 163 ? -11.07 26.828 -8.766 1 95.19 163 GLY A CA 1
ATOM 1214 C C . GLY A 1 163 ? -9.68 26.281 -8.516 1 95.19 163 GLY A C 1
ATOM 1215 O O . GLY A 1 163 ? -8.703 26.766 -9.094 1 95.19 163 GLY A O 1
ATOM 1216 N N . TRP A 1 164 ? -9.539 25.281 -7.77 1 96.5 164 TRP A N 1
ATOM 1217 C CA . TRP A 1 164 ? -8.227 24.812 -7.32 1 96.5 164 TRP A CA 1
ATOM 1218 C C . TRP A 1 164 ? -7.641 23.797 -8.297 1 96.5 164 TRP A C 1
ATOM 1220 O O . TRP A 1 164 ? -6.441 23.516 -8.266 1 96.5 164 TRP A O 1
ATOM 1230 N N . ASP A 1 165 ? -8.516 23.234 -9.164 1 95.06 165 ASP A N 1
ATOM 1231 C CA . ASP A 1 165 ? -8.047 22.172 -10.047 1 95.06 165 ASP A CA 1
ATOM 1232 C C . ASP A 1 165 ? -6.895 22.672 -10.93 1 95.06 165 ASP A C 1
ATOM 1234 O O . ASP A 1 165 ? -7.055 23.625 -11.695 1 95.06 165 ASP A O 1
ATOM 1238 N N . ARG A 1 166 ? -5.75 22.125 -10.766 1 95.69 166 ARG A N 1
ATOM 1239 C CA . ARG A 1 166 ? -4.535 22.344 -11.531 1 95.69 166 ARG A CA 1
ATOM 1240 C C . ARG A 1 166 ? -4.008 23.766 -11.312 1 95.69 166 ARG A C 1
ATOM 1242 O O . ARG A 1 166 ? -3.184 24.25 -12.094 1 95.69 166 ARG A O 1
ATOM 1249 N N . TYR A 1 167 ? -4.57 24.438 -10.32 1 97.31 167 TYR A N 1
ATOM 1250 C CA . TYR A 1 167 ? -3.984 25.734 -9.953 1 97.31 167 TYR A CA 1
ATOM 1251 C C . TYR A 1 167 ? -2.531 25.562 -9.523 1 97.31 167 TYR A C 1
ATOM 1253 O O . TYR A 1 167 ? -2.209 24.672 -8.742 1 97.31 167 TYR A O 1
ATOM 1261 N N . PRO A 1 168 ? -1.603 26.328 -10.023 1 97.75 168 PRO A N 1
ATOM 1262 C CA . PRO A 1 168 ? -0.176 26.156 -9.742 1 97.75 168 PRO A CA 1
ATOM 1263 C C . PRO A 1 168 ? 0.228 26.688 -8.367 1 97.75 168 PRO A C 1
ATOM 1265 O O . PRO A 1 168 ? 1.006 27.641 -8.273 1 97.75 168 PRO A O 1
ATOM 1268 N N . VAL A 1 169 ? -0.152 26.047 -7.352 1 98.06 169 VAL A N 1
ATOM 1269 C CA . VAL A 1 169 ? 0.02 26.469 -5.965 1 98.06 169 VAL A CA 1
ATOM 1270 C C . VAL A 1 169 ? 1.507 26.578 -5.645 1 98.06 169 VAL A C 1
ATOM 1272 O O . VAL A 1 169 ? 1.952 27.609 -5.109 1 98.06 169 VAL A O 1
ATOM 1275 N N . ARG A 1 170 ? 2.266 25.547 -5.988 1 97.88 170 ARG A N 1
ATOM 1276 C CA . ARG A 1 170 ? 3.691 25.531 -5.684 1 97.88 170 ARG A CA 1
ATOM 1277 C C . ARG A 1 170 ? 4.406 26.703 -6.359 1 97.88 170 ARG A C 1
ATOM 1279 O O . ARG A 1 170 ? 5.152 27.438 -5.711 1 97.88 170 ARG A O 1
ATOM 1286 N N . GLU A 1 171 ? 4.176 26.875 -7.645 1 97.19 171 GLU A N 1
ATOM 1287 C CA . GLU A 1 171 ? 4.832 27.922 -8.414 1 97.19 171 GLU A CA 1
ATOM 1288 C C . GLU A 1 171 ? 4.461 29.297 -7.902 1 97.19 171 GLU A C 1
ATOM 1290 O O . GLU A 1 171 ? 5.316 30.188 -7.805 1 97.19 171 GLU A O 1
ATOM 1295 N N . GLU A 1 172 ? 3.229 29.438 -7.594 1 97.25 172 GLU A N 1
ATOM 1296 C CA . GLU A 1 172 ? 2.748 30.734 -7.109 1 97.25 172 GLU A CA 1
ATOM 1297 C C . GLU A 1 172 ? 3.412 31.109 -5.785 1 97.25 172 GLU A C 1
ATOM 1299 O O . GLU A 1 172 ? 3.928 32.219 -5.637 1 97.25 172 GLU A O 1
ATOM 1304 N N . LEU A 1 173 ? 3.406 30.219 -4.887 1 96.81 173 LEU A N 1
ATOM 1305 C CA . LEU A 1 173 ? 3.99 30.5 -3.576 1 96.81 173 LEU A CA 1
ATOM 1306 C C . LEU A 1 173 ? 5.5 30.672 -3.68 1 96.81 173 LEU A C 1
ATOM 1308 O O . LEU A 1 173 ? 6.082 31.516 -3 1 96.81 173 LEU A O 1
ATOM 1312 N N . ALA A 1 174 ? 6.098 29.828 -4.465 1 95.88 174 ALA A N 1
ATOM 1313 C CA . ALA A 1 174 ? 7.539 29.938 -4.672 1 95.88 174 ALA A CA 1
ATOM 1314 C C . ALA A 1 174 ? 7.898 31.312 -5.25 1 95.88 174 ALA A C 1
ATOM 1316 O O . ALA A 1 174 ? 8.906 31.906 -4.859 1 95.88 174 ALA A O 1
ATOM 1317 N N . GLY A 1 175 ? 7.109 31.75 -6.191 1 95.75 175 GLY A N 1
ATOM 1318 C CA . GLY A 1 175 ? 7.316 33.062 -6.785 1 95.75 175 GLY A CA 1
ATOM 1319 C C . GLY A 1 175 ? 7.164 34.188 -5.789 1 95.75 175 GLY A C 1
ATOM 1320 O O . GLY A 1 175 ? 7.945 35.156 -5.805 1 95.75 175 GLY A O 1
ATOM 1321 N N . ARG A 1 176 ? 6.27 34.062 -4.906 1 95.81 176 ARG A N 1
ATOM 1322 C CA . ARG A 1 176 ? 5.973 35.125 -3.932 1 95.81 176 ARG A CA 1
ATOM 1323 C C . ARG A 1 176 ? 7.062 35.219 -2.867 1 95.81 176 ARG A C 1
ATOM 1325 O O . ARG A 1 176 ? 7.359 36.281 -2.359 1 95.81 176 ARG A O 1
ATOM 1332 N N . HIS A 1 177 ? 7.664 34.094 -2.578 1 95.38 177 HIS A N 1
ATOM 1333 C CA . HIS A 1 177 ? 8.508 34.062 -1.389 1 95.38 177 HIS A CA 1
ATOM 1334 C C . HIS A 1 177 ? 9.953 33.75 -1.745 1 95.38 177 HIS A C 1
ATOM 1336 O O . HIS A 1 177 ? 10.844 33.844 -0.892 1 95.38 177 HIS A O 1
ATOM 1342 N N . GLY A 1 178 ? 10.211 33.344 -2.961 1 93.25 178 GLY A N 1
ATOM 1343 C CA . GLY A 1 178 ? 11.57 33.125 -3.434 1 93.25 178 GLY A CA 1
ATOM 1344 C C . GLY A 1 178 ? 12.25 31.938 -2.762 1 93.25 178 GLY A C 1
ATOM 1345 O O . GLY A 1 178 ? 13.445 32 -2.475 1 93.25 178 GLY A O 1
ATOM 1346 N N . CYS A 1 179 ? 11.547 30.984 -2.379 1 93.5 179 CYS A N 1
ATOM 1347 C CA . CYS A 1 179 ? 12.086 29.781 -1.748 1 93.5 179 CYS A CA 1
ATOM 1348 C C . CYS A 1 179 ? 11.398 28.531 -2.283 1 93.5 179 CYS A C 1
ATOM 1350 O O . CYS A 1 179 ? 10.359 28.625 -2.949 1 93.5 179 CYS A O 1
ATOM 1352 N N . PRO A 1 180 ? 12.07 27.328 -2.064 1 94.62 180 PRO A N 1
ATOM 1353 C CA . PRO A 1 180 ? 11.406 26.078 -2.482 1 94.62 180 PRO A CA 1
ATOM 1354 C C . PRO A 1 180 ? 10.086 25.844 -1.758 1 94.62 180 PRO A C 1
ATOM 1356 O O . PRO A 1 180 ? 9.969 26.141 -0.565 1 94.62 180 PRO A O 1
ATOM 1359 N N . VAL A 1 181 ? 9.141 25.344 -2.508 1 97.31 181 VAL A N 1
ATOM 1360 C CA . VAL A 1 181 ? 7.824 25.062 -1.958 1 97.31 181 VAL A CA 1
ATOM 1361 C C . VAL A 1 181 ? 7.422 23.625 -2.297 1 97.31 181 VAL A C 1
ATOM 1363 O O . VAL A 1 181 ? 7.652 23.156 -3.412 1 97.31 181 VAL A O 1
ATOM 1366 N N . VAL A 1 182 ? 6.887 22.969 -1.343 1 97.81 182 VAL A N 1
ATOM 1367 C CA . VAL A 1 182 ? 6.316 21.641 -1.567 1 97.81 182 VAL A CA 1
ATOM 1368 C C . VAL A 1 182 ? 4.836 21.656 -1.205 1 97.81 182 VAL A C 1
ATOM 1370 O O . VAL A 1 182 ? 4.426 22.312 -0.248 1 97.81 182 VAL A O 1
ATOM 1373 N N . VAL A 1 183 ? 4.02 21 -2.021 1 98.44 183 VAL A N 1
ATOM 1374 C CA . VAL A 1 183 ? 2.58 20.875 -1.818 1 98.44 183 VAL A CA 1
ATOM 1375 C C . VAL A 1 183 ? 2.184 19.406 -1.778 1 98.44 183 VAL A C 1
ATOM 1377 O O . VAL A 1 183 ? 2.627 18.609 -2.613 1 98.44 183 VAL A O 1
ATOM 1380 N N . ASP A 1 184 ? 1.438 19.031 -0.8 1 98.31 184 ASP A N 1
ATOM 1381 C CA . ASP A 1 184 ? 0.968 17.656 -0.648 1 98.31 184 ASP A CA 1
ATOM 1382 C C . ASP A 1 184 ? -0.441 17.625 -0.061 1 98.31 184 ASP A C 1
ATOM 1384 O O . ASP A 1 184 ? -1.006 18.656 0.279 1 98.31 184 ASP A O 1
ATOM 1388 N N . ASN A 1 185 ? -1.058 16.453 -0.09 1 97.38 185 ASN A N 1
ATOM 1389 C CA . ASN A 1 185 ? -2.338 16.219 0.568 1 97.38 185 ASN A CA 1
ATOM 1390 C C . ASN A 1 185 ? -2.246 16.453 2.074 1 97.38 185 ASN A C 1
ATOM 1392 O O . ASN A 1 185 ? -1.225 16.141 2.691 1 97.38 185 ASN A O 1
ATOM 1396 N N . ASP A 1 186 ? -3.279 16.938 2.66 1 96.75 186 ASP A N 1
ATOM 1397 C CA . ASP A 1 186 ? -3.266 17.312 4.074 1 96.75 186 ASP A CA 1
ATOM 1398 C C . ASP A 1 186 ? -3.043 16.078 4.957 1 96.75 186 ASP A C 1
ATOM 1400 O O . ASP A 1 186 ? -2.393 16.172 6 1 96.75 186 ASP A O 1
ATOM 1404 N N . VAL A 1 187 ? -3.531 14.945 4.57 1 98 187 VAL A N 1
ATOM 1405 C CA . VAL A 1 187 ? -3.33 13.75 5.391 1 98 187 VAL A CA 1
ATOM 1406 C C . VAL A 1 187 ? -1.89 13.266 5.25 1 98 187 VAL A C 1
ATOM 1408 O O . VAL A 1 187 ? -1.29 12.797 6.219 1 98 187 VAL A O 1
ATOM 1411 N N . ASN A 1 188 ? -1.324 13.406 4.074 1 98.44 188 ASN A N 1
ATOM 1412 C CA . ASN A 1 188 ? 0.062 13.008 3.842 1 98.44 188 ASN A CA 1
ATOM 1413 C C . ASN A 1 188 ? 1.026 13.828 4.695 1 98.44 188 ASN A C 1
ATOM 1415 O O . ASN A 1 188 ? 1.962 13.281 5.281 1 98.44 188 ASN A O 1
ATOM 1419 N N . ILE A 1 189 ? 0.813 15.125 4.777 1 98.44 189 ILE A N 1
ATOM 1420 C CA . ILE A 1 189 ? 1.728 15.914 5.594 1 98.44 189 ILE A CA 1
ATOM 1421 C C . ILE A 1 189 ? 1.562 15.531 7.066 1 98.44 189 ILE A C 1
ATOM 1423 O O . ILE A 1 189 ? 2.521 15.586 7.84 1 98.44 189 ILE A O 1
ATOM 1427 N N . MET A 1 190 ? 0.36 15.117 7.484 1 98.12 190 MET A N 1
ATOM 1428 C CA . MET A 1 190 ? 0.146 14.711 8.867 1 98.12 190 MET A CA 1
ATOM 1429 C C . MET A 1 190 ? 0.939 13.453 9.195 1 98.12 190 MET A C 1
ATOM 1431 O O . MET A 1 190 ? 1.56 13.359 10.258 1 98.12 190 MET A O 1
ATOM 1435 N N . VAL A 1 191 ? 0.916 12.531 8.273 1 97.81 191 VAL A N 1
ATOM 1436 C CA . VAL A 1 191 ? 1.646 11.297 8.562 1 97.81 191 VAL A CA 1
ATOM 1437 C C . VAL A 1 191 ? 3.148 11.57 8.539 1 97.81 191 VAL A C 1
ATOM 1439 O O . VAL A 1 191 ? 3.906 10.969 9.305 1 97.81 191 VAL A O 1
ATOM 1442 N N . VAL A 1 192 ? 3.607 12.445 7.676 1 97.94 192 VAL A N 1
ATOM 1443 C CA . VAL A 1 192 ? 5.008 12.859 7.68 1 97.94 192 VAL A CA 1
ATOM 1444 C C . VAL A 1 192 ? 5.359 13.469 9.039 1 97.94 192 VAL A C 1
ATOM 1446 O O . VAL A 1 192 ? 6.414 13.172 9.602 1 97.94 192 VAL A O 1
ATOM 1449 N N . GLY A 1 193 ? 4.457 14.297 9.547 1 97.88 193 GLY A N 1
ATOM 1450 C CA . GLY A 1 193 ? 4.672 14.883 10.859 1 97.88 193 GLY A CA 1
ATOM 1451 C C . GLY A 1 193 ? 4.809 13.852 11.961 1 97.88 193 GLY A C 1
ATOM 1452 O O . GLY A 1 193 ? 5.746 13.914 12.758 1 97.88 193 GLY A O 1
ATOM 1453 N N . GLU A 1 194 ? 3.896 12.914 11.961 1 97.44 194 GLU A N 1
ATOM 1454 C CA . GLU A 1 194 ? 3.895 11.891 13 1 97.44 194 GLU A CA 1
ATOM 1455 C C . GLU A 1 194 ? 5.137 11 12.906 1 97.44 194 GLU A C 1
ATOM 1457 O O . GLU A 1 194 ? 5.656 10.539 13.922 1 97.44 194 GLU A O 1
ATOM 1462 N N . ARG A 1 195 ? 5.609 10.734 11.742 1 96.25 195 ARG A N 1
ATOM 1463 C CA . ARG A 1 195 ? 6.824 9.945 11.562 1 96.25 195 ARG A CA 1
ATOM 1464 C C . ARG A 1 195 ? 8.055 10.727 11.992 1 96.25 195 ARG A C 1
ATOM 1466 O O . ARG A 1 195 ? 9.055 10.141 12.406 1 96.25 195 ARG A O 1
ATOM 1473 N N . GLY A 1 196 ? 7.992 11.953 11.867 1 93.19 196 GLY A N 1
ATOM 1474 C CA . GLY A 1 196 ? 9.125 12.797 12.211 1 93.19 196 GLY A CA 1
ATOM 1475 C C . GLY A 1 196 ? 9.25 13.055 13.703 1 93.19 196 GLY A C 1
ATOM 1476 O O . GLY A 1 196 ? 10.352 13.055 14.25 1 93.19 196 GLY A O 1
ATOM 1477 N N . GLY A 1 197 ? 8.117 13.305 14.328 1 92.62 197 GLY A N 1
ATOM 1478 C CA . GLY A 1 197 ? 8.211 13.727 15.719 1 92.62 197 GLY A CA 1
ATOM 1479 C C . GLY A 1 197 ? 7.098 13.172 16.578 1 92.62 197 GLY A C 1
ATOM 1480 O O . GLY A 1 197 ? 6.918 13.602 17.719 1 92.62 197 GLY A O 1
ATOM 1481 N N . GLY A 1 198 ? 6.367 12.266 16.078 1 94.88 198 GLY A N 1
ATOM 1482 C CA . GLY A 1 198 ? 5.246 11.734 16.844 1 94.88 198 GLY A CA 1
ATOM 1483 C C . GLY A 1 198 ? 5.383 10.258 17.156 1 94.88 198 GLY A C 1
ATOM 1484 O O . GLY A 1 198 ? 6.492 9.766 17.375 1 94.88 198 GLY A O 1
ATOM 1485 N N . VAL A 1 199 ? 4.262 9.633 17.266 1 94.56 199 VAL A N 1
ATOM 1486 C CA . VAL A 1 199 ? 4.172 8.273 17.781 1 94.56 199 VAL A CA 1
ATOM 1487 C C . VAL A 1 199 ? 4.648 7.285 16.719 1 94.56 199 VAL A C 1
ATOM 1489 O O . VAL A 1 199 ? 4.984 6.141 17.031 1 94.56 199 VAL A O 1
ATOM 1492 N N . ALA A 1 200 ? 4.699 7.676 15.477 1 94.88 200 ALA A N 1
ATOM 1493 C CA . ALA A 1 200 ? 4.977 6.738 14.391 1 94.88 200 ALA A CA 1
ATOM 1494 C C . ALA A 1 200 ? 6.441 6.809 13.969 1 94.88 200 ALA A C 1
ATOM 1496 O O . ALA A 1 200 ? 6.777 6.488 12.82 1 94.88 200 ALA A O 1
ATOM 1497 N N . ARG A 1 201 ? 7.223 7.191 14.938 1 91.38 201 ARG A N 1
ATOM 1498 C CA . ARG A 1 201 ? 8.648 7.285 14.625 1 91.38 201 ARG A CA 1
ATOM 1499 C C . ARG A 1 201 ? 9.219 5.922 14.258 1 91.38 201 ARG A C 1
ATOM 1501 O O . ARG A 1 201 ? 8.891 4.914 14.891 1 91.38 201 ARG A O 1
ATOM 1508 N N . SER A 1 202 ? 9.883 5.676 13.188 1 89.56 202 SER A N 1
ATOM 1509 C CA . SER A 1 202 ? 10.625 4.496 12.758 1 89.56 202 SER A CA 1
ATOM 1510 C C . SER A 1 202 ? 9.695 3.424 12.203 1 89.56 202 SER A C 1
ATOM 1512 O O . SER A 1 202 ? 10.102 2.271 12.031 1 89.56 202 SER A O 1
ATOM 1514 N N . ILE A 1 203 ? 8.391 3.758 12.18 1 93.69 203 ILE A N 1
ATOM 1515 C CA . ILE A 1 203 ? 7.453 2.789 11.625 1 93.69 203 ILE A CA 1
ATOM 1516 C C . ILE A 1 203 ? 7.543 2.803 10.102 1 93.69 203 ILE A C 1
ATOM 1518 O O . ILE A 1 203 ? 7.461 3.865 9.477 1 93.69 203 ILE A O 1
ATOM 1522 N N . GLU A 1 204 ? 7.668 1.681 9.484 1 95.44 204 GLU A N 1
ATOM 1523 C CA . GLU A 1 204 ? 7.926 1.6 8.047 1 95.44 204 GLU A CA 1
ATOM 1524 C C . GLU A 1 204 ? 6.629 1.395 7.27 1 95.44 204 GLU A C 1
ATOM 1526 O O . GLU A 1 204 ? 6.523 1.809 6.113 1 95.44 204 GLU A O 1
ATOM 1531 N N . ASP A 1 205 ? 5.688 0.702 7.812 1 97.38 205 ASP A N 1
ATOM 1532 C CA . ASP A 1 205 ? 4.398 0.427 7.184 1 97.38 205 ASP A CA 1
ATOM 1533 C C . ASP A 1 205 ? 3.246 0.847 8.094 1 97.38 205 ASP A C 1
ATOM 1535 O O . ASP A 1 205 ? 2.904 0.134 9.039 1 97.38 205 ASP A O 1
ATOM 1539 N N . LEU A 1 206 ? 2.639 1.963 7.699 1 97.38 206 LEU A N 1
ATOM 1540 C CA . LEU A 1 206 ? 1.754 2.682 8.609 1 97.38 206 LEU A CA 1
ATOM 1541 C C . LEU A 1 206 ? 0.523 3.201 7.875 1 97.38 206 LEU A C 1
ATOM 1543 O O . LEU A 1 206 ? 0.611 3.596 6.711 1 97.38 206 LEU A O 1
ATOM 1547 N N . LEU A 1 207 ? -0.621 3.154 8.609 1 98.69 207 LEU A N 1
ATOM 1548 C CA . LEU A 1 207 ? -1.796 3.904 8.18 1 98.69 207 LEU A CA 1
ATOM 1549 C C . LEU A 1 207 ? -2.1 5.043 9.148 1 98.69 207 LEU A C 1
ATOM 1551 O O . LEU A 1 207 ? -2.23 4.816 10.352 1 98.69 207 LEU A O 1
ATOM 1555 N N . PHE A 1 208 ? -2.121 6.238 8.688 1 98.56 208 PHE A N 1
ATOM 1556 C CA . PHE A 1 208 ? -2.58 7.398 9.445 1 98.56 208 PHE A CA 1
ATOM 1557 C C . PHE A 1 208 ? -3.965 7.836 8.977 1 98.56 208 PHE A C 1
ATOM 1559 O O . PHE A 1 208 ? -4.121 8.328 7.855 1 98.56 208 PHE A O 1
ATOM 1566 N N . VAL A 1 209 ? -4.934 7.719 9.797 1 98.19 209 VAL A N 1
ATOM 1567 C CA . VAL A 1 209 ? -6.32 8.023 9.461 1 98.19 209 VAL A CA 1
ATOM 1568 C C . VAL A 1 209 ? -6.719 9.367 10.062 1 98.19 209 VAL A C 1
ATOM 1570 O O . VAL A 1 209 ? -6.711 9.531 11.281 1 98.19 209 VAL A O 1
ATOM 1573 N N . LYS A 1 210 ? -6.992 10.258 9.203 1 97 210 LYS A N 1
ATOM 1574 C CA . LYS A 1 210 ? -7.52 11.547 9.648 1 97 210 LYS A CA 1
ATOM 1575 C C . LYS A 1 210 ? -9.047 11.547 9.648 1 97 210 LYS A C 1
ATOM 1577 O O . LYS A 1 210 ? -9.672 11.281 8.617 1 97 210 LYS A O 1
ATOM 1582 N N . VAL A 1 211 ? -9.617 11.852 10.781 1 94.88 211 VAL A N 1
ATOM 1583 C CA . VAL A 1 211 ? -11.062 12.016 10.891 1 94.88 211 VAL A CA 1
ATOM 1584 C C . VAL A 1 211 ? -11.391 13.461 11.258 1 94.88 211 VAL A C 1
ATOM 1586 O O . VAL A 1 211 ? -11.297 13.852 12.422 1 94.88 211 VAL A O 1
ATOM 1589 N N . GLY A 1 212 ? -11.742 14.219 10.352 1 91.94 212 GLY A N 1
ATOM 1590 C CA . GLY A 1 212 ? -12.164 15.602 10.5 1 91.94 212 GLY A CA 1
ATOM 1591 C C . GLY A 1 212 ? -13.477 15.914 9.805 1 91.94 212 GLY A C 1
ATOM 1592 O O . GLY A 1 212 ? -14.445 15.164 9.93 1 91.94 212 GLY A O 1
ATOM 1593 N N . THR A 1 213 ? -13.461 17.094 9.117 1 86.88 213 THR A N 1
ATOM 1594 C CA . THR A 1 213 ? -14.625 17.344 8.281 1 86.88 213 THR A CA 1
ATOM 1595 C C . THR A 1 213 ? -14.844 16.203 7.293 1 86.88 213 THR A C 1
ATOM 1597 O O . THR A 1 213 ? -15.984 15.766 7.086 1 86.88 213 THR A O 1
ATOM 1600 N N . GLY A 1 214 ? -13.781 15.75 6.707 1 91.12 214 GLY A N 1
ATOM 1601 C CA . GLY A 1 214 ? -13.742 14.531 5.918 1 91.12 214 GLY A CA 1
ATOM 1602 C C . GLY A 1 214 ? -12.859 13.453 6.523 1 91.12 214 GLY A C 1
ATOM 1603 O O . GLY A 1 214 ? -12.391 13.594 7.652 1 91.12 214 GLY A O 1
ATOM 1604 N N . ILE A 1 215 ? -12.734 12.344 5.844 1 95.12 215 ILE A N 1
ATOM 1605 C CA . ILE A 1 215 ? -11.906 11.234 6.305 1 95.12 215 ILE A CA 1
ATOM 1606 C C . ILE A 1 215 ? -10.898 10.867 5.227 1 95.12 215 ILE A C 1
ATOM 1608 O O . ILE A 1 215 ? -11.242 10.766 4.047 1 95.12 215 ILE A O 1
ATOM 1612 N N . GLY A 1 216 ? -9.641 10.781 5.555 1 96.81 216 GLY A N 1
ATOM 1613 C CA . GLY A 1 216 ? -8.562 10.367 4.668 1 96.81 216 GLY A CA 1
ATOM 1614 C C . GLY A 1 216 ? -7.539 9.484 5.348 1 96.81 216 GLY A C 1
ATOM 1615 O O . GLY A 1 216 ? -7.574 9.305 6.566 1 96.81 216 GLY A O 1
ATOM 1616 N N . CYS A 1 217 ? -6.691 8.953 4.547 1 98.44 217 CYS A N 1
ATOM 1617 C CA . CYS A 1 217 ? -5.684 8.039 5.07 1 98.44 217 CYS A CA 1
ATOM 1618 C C . CYS A 1 217 ? -4.324 8.312 4.441 1 98.44 217 CYS A C 1
ATOM 1620 O O . CYS A 1 217 ? -4.199 8.359 3.217 1 98.44 217 CYS A O 1
ATOM 1622 N N . GLY A 1 218 ? -3.357 8.648 5.258 1 98.62 218 GLY A N 1
ATOM 1623 C CA . GLY A 1 218 ? -1.974 8.617 4.809 1 98.62 218 GLY A CA 1
ATOM 1624 C C . GLY A 1 218 ? -1.362 7.23 4.855 1 98.62 218 GLY A C 1
ATOM 1625 O O . GLY A 1 218 ? -1.552 6.496 5.828 1 98.62 218 GLY A O 1
ATOM 1626 N N . ILE A 1 219 ? -0.671 6.852 3.805 1 98.69 219 ILE A N 1
ATOM 1627 C CA . ILE A 1 219 ? -0.112 5.512 3.686 1 98.69 219 ILE A CA 1
ATOM 1628 C C . ILE A 1 219 ? 1.412 5.59 3.645 1 98.69 219 ILE A C 1
ATOM 1630 O O . ILE A 1 219 ? 1.98 6.344 2.85 1 98.69 219 ILE A O 1
ATOM 1634 N N . VAL A 1 220 ? 2.045 4.855 4.523 1 98.44 220 VAL A N 1
ATOM 1635 C CA . VAL A 1 220 ? 3.5 4.75 4.5 1 98.44 220 VAL A CA 1
ATOM 1636 C C . VAL A 1 220 ? 3.91 3.316 4.184 1 98.44 220 VAL A C 1
ATOM 1638 O O . VAL A 1 220 ? 3.451 2.373 4.832 1 98.44 220 VAL A O 1
ATOM 1641 N N . VAL A 1 221 ? 4.668 3.129 3.182 1 97.94 221 VAL A N 1
ATOM 1642 C CA . VAL A 1 221 ? 5.242 1.848 2.783 1 97.94 221 VAL A CA 1
ATOM 1643 C C . VAL A 1 221 ? 6.766 1.943 2.768 1 97.94 221 VAL A C 1
ATOM 1645 O O . VAL A 1 221 ? 7.332 2.781 2.062 1 97.94 221 VAL A O 1
ATOM 1648 N N . GLY A 1 222 ? 7.41 1.136 3.477 1 95.5 222 GLY A N 1
ATOM 1649 C CA . GLY A 1 222 ? 8.859 1.176 3.531 1 95.5 222 GLY A CA 1
ATOM 1650 C C . GLY A 1 222 ? 9.406 2.514 3.996 1 95.5 222 GLY A C 1
ATOM 1651 O O . GLY A 1 222 ? 10.406 3.002 3.469 1 95.5 222 GLY A O 1
ATOM 1652 N N . GLY A 1 223 ? 8.672 3.16 4.77 1 95.25 223 GLY A N 1
ATOM 1653 C CA . GLY A 1 223 ? 9.125 4.406 5.363 1 95.25 223 GLY A CA 1
ATOM 1654 C C . GLY A 1 223 ? 8.852 5.617 4.492 1 95.25 223 GLY A C 1
ATOM 1655 O O . GLY A 1 223 ? 9.203 6.742 4.852 1 95.25 223 GLY A O 1
ATOM 1656 N N . GLN A 1 224 ? 8.211 5.422 3.375 1 95.62 224 GLN A N 1
ATOM 1657 C CA . GLN A 1 224 ? 7.914 6.527 2.473 1 95.62 224 GLN A CA 1
ATOM 1658 C C . GLN A 1 224 ? 6.41 6.676 2.266 1 95.62 224 GLN A C 1
ATOM 1660 O O . GLN A 1 224 ? 5.68 5.68 2.223 1 95.62 224 GLN A O 1
ATOM 1665 N N . VAL A 1 225 ? 5.996 7.91 2.1 1 97.5 225 VAL A N 1
ATOM 1666 C CA . VAL A 1 225 ? 4.582 8.156 1.84 1 97.5 225 VAL A CA 1
ATOM 1667 C C . VAL A 1 225 ? 4.211 7.629 0.455 1 97.5 225 VAL A C 1
ATOM 1669 O O . VAL A 1 225 ? 4.906 7.906 -0.526 1 97.5 225 VAL A O 1
ATOM 1672 N N . TYR A 1 226 ? 3.24 6.809 0.405 1 98.19 226 TYR A N 1
ATOM 1673 C CA . TYR A 1 226 ? 2.688 6.316 -0.853 1 98.19 226 TYR A CA 1
ATOM 1674 C C . TYR A 1 226 ? 1.518 7.18 -1.309 1 98.19 226 TYR A C 1
ATOM 1676 O O . TYR A 1 226 ? 0.526 7.32 -0.589 1 98.19 226 TYR A O 1
ATOM 1684 N N . ARG A 1 227 ? 1.606 7.738 -2.494 1 97.69 227 ARG A N 1
ATOM 1685 C CA . ARG A 1 227 ? 0.642 8.75 -2.902 1 97.69 227 ARG A CA 1
ATOM 1686 C C . ARG A 1 227 ? -0.256 8.234 -4.023 1 97.69 227 ARG A C 1
ATOM 1688 O O . ARG A 1 227 ? -1.249 8.875 -4.375 1 97.69 227 ARG A O 1
ATOM 1695 N N . GLY A 1 228 ? 0.021 7.055 -4.625 1 96.06 228 GLY A N 1
ATOM 1696 C CA . GLY A 1 228 ? -0.76 6.52 -5.73 1 96.06 228 GLY A CA 1
ATOM 1697 C C . GLY A 1 228 ? -0.389 7.125 -7.07 1 96.06 228 GLY A C 1
ATOM 1698 O O . GLY A 1 228 ? 0.33 8.125 -7.129 1 96.06 228 GLY A O 1
ATOM 1699 N N . VAL A 1 229 ? -0.882 6.582 -8.133 1 93.81 229 VAL A N 1
ATOM 1700 C CA . VAL A 1 229 ? -0.45 6.949 -9.477 1 93.81 229 VAL A CA 1
ATOM 1701 C C . VAL A 1 229 ? -0.994 8.328 -9.828 1 93.81 229 VAL A C 1
ATOM 1703 O O . VAL A 1 229 ? -0.337 9.102 -10.539 1 93.81 229 VAL A O 1
ATOM 1706 N N . ASP A 1 230 ? -2.17 8.641 -9.289 1 92.81 230 ASP A N 1
ATOM 1707 C CA . ASP A 1 230 ? -2.801 9.914 -9.633 1 92.81 230 ASP A CA 1
ATOM 1708 C C . ASP A 1 230 ? -2.779 10.875 -8.453 1 92.81 230 ASP A C 1
ATOM 1710 O O . ASP A 1 230 ? -3.441 11.914 -8.477 1 92.81 230 ASP A O 1
ATOM 1714 N N . GLY A 1 231 ? -2.123 10.438 -7.398 1 93.5 231 GLY A N 1
ATOM 1715 C CA . GLY A 1 231 ? -2.02 11.297 -6.234 1 93.5 231 GLY A CA 1
ATOM 1716 C C . GLY A 1 231 ? -3.246 11.242 -5.34 1 93.5 231 GLY A C 1
ATOM 1717 O O . GLY A 1 231 ? -3.482 12.156 -4.547 1 93.5 231 GLY A O 1
ATOM 1718 N N . CYS A 1 232 ? -4.047 10.203 -5.43 1 93.62 232 CYS A N 1
ATOM 1719 C CA . CYS A 1 232 ? -5.281 10.18 -4.652 1 93.62 232 CYS A CA 1
ATOM 1720 C C . CYS A 1 232 ? -5.355 8.93 -3.781 1 93.62 232 CYS A C 1
ATOM 1722 O O . CYS A 1 232 ? -6.441 8.523 -3.369 1 93.62 232 CYS A O 1
ATOM 1724 N N . ALA A 1 233 ? -4.176 8.312 -3.57 1 97.25 233 ALA A N 1
ATOM 1725 C CA . ALA A 1 233 ? -4.168 7.23 -2.592 1 97.25 233 ALA A CA 1
ATOM 1726 C C . ALA A 1 233 ? -4.652 7.715 -1.229 1 97.25 233 ALA A C 1
ATOM 1728 O O . ALA A 1 233 ? -4.395 8.859 -0.842 1 97.25 233 ALA A O 1
ATOM 1729 N N . GLY A 1 234 ? -5.383 6.875 -0.528 1 97.88 234 GLY A N 1
ATOM 1730 C CA . GLY A 1 234 ? -5.805 7.18 0.83 1 97.88 234 GLY A CA 1
ATOM 1731 C C . GLY A 1 234 ? -7.164 7.852 0.898 1 97.88 234 GLY A C 1
ATOM 1732 O O . GLY A 1 234 ? -7.562 8.352 1.952 1 97.88 234 GLY A O 1
ATOM 1733 N N . ASP A 1 235 ? -7.898 7.879 -0.194 1 95.94 235 ASP A N 1
ATOM 1734 C CA . ASP A 1 235 ? -9.211 8.516 -0.223 1 95.94 235 ASP A CA 1
ATOM 1735 C C . ASP A 1 235 ? -10.289 7.574 0.329 1 95.94 235 ASP A C 1
ATOM 1737 O O . ASP A 1 235 ? -11.312 7.352 -0.314 1 95.94 235 ASP A O 1
ATOM 1741 N N . ILE A 1 236 ? -10.164 7.199 1.56 1 97.5 236 ILE A N 1
ATOM 1742 C CA . ILE A 1 236 ? -11 6.145 2.131 1 97.5 236 ILE A CA 1
ATOM 1743 C C . ILE A 1 236 ? -12.352 6.723 2.541 1 97.5 236 ILE A C 1
ATOM 1745 O O . ILE A 1 236 ? -13.297 5.977 2.803 1 97.5 236 ILE A O 1
ATOM 1749 N N . GLY A 1 237 ? -12.453 8.047 2.672 1 96.56 237 GLY A N 1
ATOM 1750 C CA . GLY A 1 237 ? -13.734 8.672 2.949 1 96.56 237 GLY A CA 1
ATOM 1751 C C . GLY A 1 237 ? -14.789 8.367 1.896 1 96.56 237 GLY A C 1
ATOM 1752 O O . GLY A 1 237 ? -15.984 8.453 2.168 1 96.56 237 GLY A O 1
ATOM 1753 N N . HIS A 1 238 ? -14.352 7.934 0.76 1 95.25 238 HIS A N 1
ATOM 1754 C CA . HIS A 1 238 ? -15.266 7.719 -0.354 1 95.25 238 HIS A CA 1
ATOM 1755 C C . HIS A 1 238 ? -15.477 6.23 -0.617 1 95.25 238 HIS A C 1
ATOM 1757 O O . HIS A 1 238 ? -15.977 5.848 -1.675 1 95.25 238 HIS A O 1
ATOM 1763 N N . ILE A 1 239 ? -15.047 5.414 0.252 1 97.19 239 ILE A N 1
ATOM 1764 C CA . ILE A 1 239 ? -15.414 4.004 0.222 1 97.19 239 ILE A CA 1
ATOM 1765 C C . ILE A 1 239 ? -16.875 3.844 0.603 1 97.19 239 ILE A C 1
ATOM 1767 O O . ILE A 1 239 ? -17.328 4.395 1.608 1 97.19 239 ILE A O 1
ATOM 1771 N N . GLN A 1 240 ? -17.594 3.139 -0.157 1 96.94 240 GLN A N 1
ATOM 1772 C CA . GLN A 1 240 ? -19.016 2.92 0.119 1 96.94 240 GLN A CA 1
ATOM 1773 C C . GLN A 1 240 ? -19.203 1.966 1.295 1 96.94 240 GLN A C 1
ATOM 1775 O O . GLN A 1 240 ? -18.672 0.852 1.29 1 96.94 240 GLN A O 1
ATOM 1780 N N . VAL A 1 241 ? -19.953 2.395 2.309 1 96.19 241 VAL A N 1
ATOM 1781 C CA . VAL A 1 241 ? -20.172 1.555 3.48 1 96.19 241 VAL A CA 1
ATOM 1782 C C . VAL A 1 241 ? -21.656 1.19 3.584 1 96.19 241 VAL A C 1
ATOM 1784 O O . VAL A 1 241 ? -22.016 0.249 4.289 1 96.19 241 VAL A O 1
ATOM 1787 N N . ASP A 1 242 ? -22.5 1.96 2.887 1 94.81 242 ASP A N 1
ATOM 1788 C CA . ASP A 1 242 ? -23.938 1.701 2.842 1 94.81 242 ASP A CA 1
ATOM 1789 C C . ASP A 1 242 ? -24.531 2.141 1.506 1 94.81 242 ASP A C 1
ATOM 1791 O O . ASP A 1 242 ? -24.797 3.324 1.301 1 94.81 242 ASP A O 1
ATOM 1795 N N . PRO A 1 243 ? -24.844 1.191 0.643 1 91.81 243 PRO A N 1
ATOM 1796 C CA . PRO A 1 243 ? -25.344 1.562 -0.687 1 91.81 243 PRO A CA 1
ATOM 1797 C C . PRO A 1 243 ? -26.641 2.361 -0.635 1 91.81 243 PRO A C 1
ATOM 1799 O O . PRO A 1 243 ? -27 3.029 -1.609 1 91.81 243 PRO A O 1
ATOM 1802 N N . HIS A 1 244 ? -27.312 2.336 0.418 1 93.75 244 HIS A N 1
ATOM 1803 C CA . HIS A 1 244 ? -28.578 3.053 0.548 1 93.75 244 HIS A CA 1
ATOM 1804 C C . HIS A 1 244 ? -28.422 4.293 1.425 1 93.75 244 HIS A C 1
ATOM 1806 O O . HIS A 1 244 ? -29.406 4.887 1.848 1 93.75 244 HIS A O 1
ATOM 1812 N N . GLY A 1 245 ? -27.25 4.676 1.709 1 95.19 245 GLY A N 1
ATOM 1813 C CA . GLY A 1 245 ? -26.969 5.844 2.531 1 95.19 245 GLY A CA 1
ATOM 1814 C C . GLY A 1 245 ? -27.125 7.152 1.78 1 95.19 245 GLY A C 1
ATOM 1815 O O . GLY A 1 245 ? -27.547 7.164 0.624 1 95.19 245 GLY A O 1
ATOM 1816 N N . PRO A 1 246 ? -26.844 8.25 2.471 1 95.44 246 PRO A N 1
ATOM 1817 C CA . PRO A 1 246 ? -26.969 9.57 1.85 1 95.44 246 PRO A CA 1
ATOM 1818 C C . PRO A 1 246 ? -25.969 9.797 0.723 1 95.44 246 PRO A C 1
ATOM 1820 O O . PRO A 1 246 ? -24.938 9.117 0.664 1 95.44 246 PRO A O 1
ATOM 1823 N N . VAL A 1 247 ? -26.234 10.727 -0.136 1 94.56 247 VAL A N 1
ATOM 1824 C CA . VAL A 1 247 ? -25.359 11.078 -1.239 1 94.56 247 VAL A CA 1
ATOM 1825 C C . VAL A 1 247 ? -24.172 11.898 -0.715 1 94.56 247 VAL A C 1
ATOM 1827 O O . VAL A 1 247 ? -24.359 12.82 0.088 1 94.56 247 VAL A O 1
ATOM 1830 N N . CYS A 1 248 ? -23.078 11.516 -1.1 1 93.12 248 CYS A N 1
ATOM 1831 C CA . CYS A 1 248 ? -21.828 12.188 -0.749 1 93.12 248 CYS A CA 1
ATOM 1832 C C . CYS A 1 248 ? -21.562 13.359 -1.687 1 93.12 248 CYS A C 1
ATOM 1834 O O . CYS A 1 248 ? -22.141 13.438 -2.773 1 93.12 248 CYS A O 1
ATOM 1836 N N . ALA A 1 249 ? -20.703 14.297 -1.269 1 85.75 249 ALA A N 1
ATOM 1837 C CA . ALA A 1 249 ? -20.328 15.422 -2.119 1 85.75 249 ALA A CA 1
ATOM 1838 C C . ALA A 1 249 ? -19.672 14.93 -3.41 1 85.75 249 ALA A C 1
ATOM 1840 O O . ALA A 1 249 ? -19.656 15.641 -4.418 1 85.75 249 ALA A O 1
ATOM 1841 N N . CYS A 1 250 ? -19.203 13.68 -3.416 1 87.5 250 CYS A N 1
ATOM 1842 C CA . CYS A 1 250 ? -18.531 13.133 -4.598 1 87.5 250 CYS A CA 1
ATOM 1843 C C . CYS A 1 250 ? -19.562 12.609 -5.598 1 87.5 250 CYS A C 1
ATOM 1845 O O . CYS A 1 250 ? -19.203 12.281 -6.73 1 87.5 250 CYS A O 1
ATOM 1847 N N . GLY A 1 251 ? -20.781 12.469 -5.227 1 90.38 251 GLY A N 1
ATOM 1848 C CA . GLY A 1 251 ? -21.844 12 -6.102 1 90.38 251 GLY A CA 1
ATOM 1849 C C . GLY A 1 251 ? -22.25 10.57 -5.82 1 90.38 251 GLY A C 1
ATOM 1850 O O . GLY A 1 251 ? -23.328 10.133 -6.246 1 90.38 251 GLY A O 1
ATOM 1851 N N . ASN A 1 252 ? -21.5 9.812 -5.078 1 92.88 252 ASN A N 1
ATOM 1852 C CA . ASN A 1 252 ? -21.812 8.43 -4.746 1 92.88 252 ASN A CA 1
ATOM 1853 C C . ASN A 1 252 ? -22.688 8.344 -3.492 1 92.88 252 ASN A C 1
ATOM 1855 O O . ASN A 1 252 ? -22.703 9.273 -2.678 1 92.88 252 ASN A O 1
ATOM 1859 N N . ALA A 1 253 ? -23.344 7.297 -3.391 1 95 253 ALA A N 1
ATOM 1860 C CA . ALA A 1 253 ? -24.172 7.074 -2.207 1 95 253 ALA A CA 1
ATOM 1861 C C . ALA A 1 253 ? -23.438 6.242 -1.167 1 95 253 ALA A C 1
ATOM 1863 O O . ALA A 1 253 ? -22.734 5.281 -1.514 1 95 253 ALA A O 1
ATOM 1864 N N . GLY A 1 254 ? -23.594 6.652 0.047 1 96.25 254 GLY A N 1
ATOM 1865 C CA . GLY A 1 254 ? -23.234 5.797 1.164 1 96.25 254 GLY A CA 1
ATOM 1866 C C . GLY A 1 254 ? -21.734 5.742 1.411 1 96.25 254 GLY A C 1
ATOM 1867 O O . GLY A 1 254 ? -21.219 4.762 1.952 1 96.25 254 GLY A O 1
ATOM 1868 N N . CYS A 1 255 ? -21 6.766 0.971 1 96.94 255 CYS A N 1
ATOM 1869 C CA . CYS A 1 255 ? -19.578 6.855 1.299 1 96.94 255 CYS A CA 1
ATOM 1870 C C . CYS A 1 255 ? -19.375 6.984 2.803 1 96.94 255 CYS A C 1
ATOM 1872 O O . CYS A 1 255 ? -20.219 7.535 3.506 1 96.94 255 CYS A O 1
ATOM 1874 N N . LEU A 1 256 ? -18.281 6.512 3.242 1 97.88 256 LEU A N 1
ATOM 1875 C CA . LEU A 1 256 ? -17.953 6.59 4.66 1 97.88 256 LEU A CA 1
ATOM 1876 C C . LEU A 1 256 ? -18.094 8.023 5.172 1 97.88 256 LEU A C 1
ATOM 1878 O O . LEU A 1 256 ? -18.703 8.25 6.219 1 97.88 256 LEU A O 1
ATOM 1882 N N . GLU A 1 257 ? -17.609 9 4.434 1 95.19 257 GLU A N 1
ATOM 1883 C CA . GLU A 1 257 ? -17.609 10.398 4.852 1 95.19 257 GLU A CA 1
ATOM 1884 C C . GLU A 1 257 ? -19.031 10.961 4.941 1 95.19 257 GLU A C 1
ATOM 1886 O O . GLU A 1 257 ? -19.297 11.844 5.758 1 95.19 257 GLU A O 1
ATOM 1891 N N . ALA A 1 258 ? -19.875 10.469 4.066 1 95.31 258 ALA A N 1
ATOM 1892 C CA . ALA A 1 258 ? -21.266 10.898 4.109 1 95.31 258 ALA A CA 1
ATOM 1893 C C . ALA A 1 258 ? -21.984 10.32 5.328 1 95.31 258 ALA A C 1
ATOM 1895 O O . ALA A 1 258 ? -22.984 10.883 5.785 1 95.31 258 ALA A O 1
ATOM 1896 N N . MET A 1 259 ? -21.5 9.227 5.812 1 96.56 259 MET A N 1
ATOM 1897 C CA . MET A 1 259 ? -22.109 8.539 6.941 1 96.56 259 MET A CA 1
ATOM 1898 C C . MET A 1 259 ? -21.469 8.969 8.258 1 96.56 259 MET A C 1
ATOM 1900 O O . MET A 1 259 ? -22.125 8.961 9.305 1 96.56 259 MET A O 1
ATOM 1904 N N . PHE A 1 260 ? -20.25 9.227 8.172 1 94.25 260 PHE A N 1
ATOM 1905 C CA . PHE A 1 260 ? -19.469 9.594 9.344 1 94.25 260 PHE A CA 1
ATOM 1906 C C . PHE A 1 260 ? -18.406 10.617 8.984 1 94.25 260 PHE A C 1
ATOM 1908 O O . PHE A 1 260 ? -17.938 10.672 7.844 1 94.25 260 PHE A O 1
ATOM 1915 N N . GLY A 1 261 ? -18 11.477 9.758 1 92.31 261 GLY A N 1
ATOM 1916 C CA . GLY A 1 261 ? -17.141 12.641 9.641 1 92.31 261 GLY A CA 1
ATOM 1917 C C . GLY A 1 261 ? -17.688 13.859 10.359 1 92.31 261 GLY A C 1
ATOM 1918 O O . GLY A 1 261 ? -18.781 13.828 10.898 1 92.31 261 GLY A O 1
ATOM 1919 N N . GLY A 1 262 ? -16.891 14.852 10.328 1 91.06 262 GLY A N 1
ATOM 1920 C CA . GLY A 1 262 ? -17.328 16.031 11.047 1 91.06 262 GLY A CA 1
ATOM 1921 C C . GLY A 1 262 ? -18.594 16.641 10.469 1 91.06 262 GLY A C 1
ATOM 1922 O O . GLY A 1 262 ? -19.5 17.031 11.219 1 91.06 262 GLY A O 1
ATOM 1923 N N . ALA A 1 263 ? -18.656 16.703 9.156 1 90.94 263 ALA A N 1
ATOM 1924 C CA . ALA A 1 263 ? -19.828 17.281 8.508 1 90.94 263 ALA A CA 1
ATOM 1925 C C . ALA A 1 263 ? -21.062 16.406 8.727 1 90.94 263 ALA A C 1
ATOM 1927 O O . ALA A 1 263 ? -22.141 16.906 9.023 1 90.94 263 ALA A O 1
ATOM 1928 N N . ALA A 1 264 ? -20.906 15.117 8.562 1 95.06 264 ALA A N 1
ATOM 1929 C CA . ALA A 1 264 ? -22 14.18 8.766 1 95.06 264 ALA A CA 1
ATOM 1930 C C . ALA A 1 264 ? -22.484 14.195 10.219 1 95.06 264 ALA A C 1
ATOM 1932 O O . ALA A 1 264 ? -23.688 14.195 10.484 1 95.06 264 ALA A O 1
ATOM 1933 N N . LEU A 1 265 ? -21.578 14.234 11.148 1 94.88 265 LEU A N 1
ATOM 1934 C CA . LEU A 1 265 ? -21.906 14.266 12.57 1 94.88 265 LEU A CA 1
ATOM 1935 C C . LEU A 1 265 ? -22.656 15.539 12.922 1 94.88 265 LEU A C 1
ATOM 1937 O O . LEU A 1 265 ? -23.609 15.5 13.711 1 94.88 265 LEU A O 1
ATOM 1941 N N . ALA A 1 266 ? -22.219 16.609 12.383 1 94.44 266 ALA A N 1
ATOM 1942 C CA . ALA A 1 266 ? -22.922 17.875 12.617 1 94.44 266 ALA A CA 1
ATOM 1943 C C . ALA A 1 266 ? -24.344 17.812 12.078 1 94.44 266 ALA A C 1
ATOM 1945 O O . ALA A 1 266 ? -25.281 18.266 12.734 1 94.44 266 ALA A O 1
ATOM 1946 N N . ARG A 1 267 ? -24.484 17.281 10.883 1 95.25 267 ARG A N 1
ATOM 1947 C CA . ARG A 1 267 ? -25.797 17.109 10.266 1 95.25 267 ARG A CA 1
ATOM 1948 C C . ARG A 1 267 ? -26.703 16.25 11.133 1 95.25 267 ARG A C 1
ATOM 1950 O O . ARG A 1 267 ? -27.844 16.625 11.422 1 95.25 267 ARG A O 1
ATOM 1957 N N . ASP A 1 268 ? -26.219 15.141 11.586 1 96.44 268 ASP A N 1
ATOM 1958 C CA . ASP A 1 268 ? -27.016 14.211 12.391 1 96.44 268 ASP A CA 1
ATOM 1959 C C . ASP A 1 268 ? -27.312 14.797 13.766 1 96.44 268 ASP A C 1
ATOM 1961 O O . ASP A 1 268 ? -28.391 14.57 14.328 1 96.44 268 ASP A O 1
ATOM 1965 N N . ALA A 1 269 ? -26.344 15.516 14.305 1 97.12 269 ALA A N 1
ATOM 1966 C CA . ALA A 1 269 ? -26.531 16.188 15.586 1 97.12 269 ALA A CA 1
ATOM 1967 C C . ALA A 1 269 ? -27.641 17.234 15.492 1 97.12 269 ALA A C 1
ATOM 1969 O O . ALA A 1 269 ? -28.469 17.359 16.406 1 97.12 269 ALA A O 1
ATOM 1970 N N . LEU A 1 270 ? -27.609 17.969 14.422 1 97.5 270 LEU A N 1
ATOM 1971 C CA . LEU A 1 270 ? -28.625 18.984 14.211 1 97.5 270 LEU A CA 1
ATOM 1972 C C . LEU A 1 270 ? -30.016 18.359 14.117 1 97.5 270 LEU A C 1
ATOM 1974 O O . LEU A 1 270 ? -30.984 18.875 14.695 1 97.5 270 LEU A O 1
ATOM 1978 N N . ALA A 1 271 ? -30.094 17.297 13.367 1 97.06 271 ALA A N 1
ATOM 1979 C CA . ALA A 1 271 ? -31.359 16.578 13.25 1 97.06 271 ALA A CA 1
ATOM 1980 C C . ALA A 1 271 ? -31.859 16.109 14.617 1 97.06 271 ALA A C 1
ATOM 1982 O O . ALA A 1 271 ? -33.031 16.234 14.93 1 97.06 271 ALA A O 1
ATOM 1983 N N . ALA A 1 272 ? -30.984 15.578 15.406 1 97.38 272 ALA A N 1
ATOM 1984 C CA . ALA A 1 272 ? -31.328 15.102 16.75 1 97.38 272 ALA A CA 1
ATOM 1985 C C . ALA A 1 272 ? -31.766 16.25 17.641 1 97.38 272 ALA A C 1
ATOM 1987 O O . ALA A 1 272 ? -32.688 16.109 18.453 1 97.38 272 ALA A O 1
ATOM 1988 N N . ALA A 1 273 ? -31.078 17.375 17.531 1 97.75 273 ALA A N 1
ATOM 1989 C CA . ALA A 1 273 ? -31.406 18.547 18.328 1 97.75 273 ALA A CA 1
ATOM 1990 C C . ALA A 1 273 ? -32.781 19.078 17.969 1 97.75 273 ALA A C 1
ATOM 1992 O O . ALA A 1 273 ? -33.594 19.391 18.844 1 97.75 273 ALA A O 1
ATOM 1993 N N . ARG A 1 274 ? -33.062 19.141 16.719 1 97.38 274 ARG A N 1
ATOM 1994 C CA . ARG A 1 274 ? -34.312 19.703 16.219 1 97.38 274 ARG A CA 1
ATOM 1995 C C . ARG A 1 274 ? -35.5 18.797 16.578 1 97.38 274 ARG A C 1
ATOM 1997 O O . ARG A 1 274 ? -36.594 19.281 16.828 1 97.38 274 ARG A O 1
ATOM 2004 N N . SER A 1 275 ? -35.25 17.531 16.547 1 96.94 275 SER A N 1
ATOM 2005 C CA . SER A 1 275 ? -36.312 16.578 16.891 1 96.94 275 SER A CA 1
ATOM 2006 C C . SER A 1 275 ? -36.406 16.375 18.391 1 96.94 275 SER A C 1
ATOM 2008 O O . SER A 1 275 ? -37.188 15.562 18.859 1 96.94 275 SER A O 1
ATOM 2010 N N . ASP A 1 276 ? -35.531 16.938 19.141 1 95 276 ASP A N 1
ATOM 2011 C CA . ASP A 1 276 ? -35.5 16.906 20.609 1 95 276 ASP A CA 1
ATOM 2012 C C . ASP A 1 276 ? -35.281 15.492 21.125 1 95 276 ASP A C 1
ATOM 2014 O O . ASP A 1 276 ? -35.844 15.102 22.141 1 95 276 ASP A O 1
ATOM 2018 N N . THR A 1 277 ? -34.562 14.773 20.344 1 96.31 277 THR A N 1
ATOM 2019 C CA . THR A 1 277 ? -34.219 13.43 20.797 1 96.31 277 THR A CA 1
ATOM 2020 C C . THR A 1 277 ? -33 13.445 21.688 1 96.31 277 THR A C 1
ATOM 2022 O O . THR A 1 277 ? -32.719 12.484 22.406 1 96.31 277 THR A O 1
ATOM 2025 N N . SER A 1 278 ? -32.219 14.523 21.672 1 97.12 278 SER A N 1
ATOM 2026 C CA . SER A 1 278 ? -31.078 14.766 22.547 1 97.12 278 SER A CA 1
ATOM 2027 C C . SER A 1 278 ? -31.219 16.078 23.297 1 97.12 278 SER A C 1
ATOM 2029 O O . SER A 1 278 ? -30.969 17.156 22.734 1 97.12 278 SER A O 1
ATOM 2031 N N . PRO A 1 279 ? -31.562 15.961 24.5 1 94.44 279 PRO A N 1
ATOM 2032 C CA . PRO A 1 279 ? -31.688 17.188 25.281 1 94.44 279 PRO A CA 1
ATOM 2033 C C . PRO A 1 279 ? -30.406 18.016 25.312 1 94.44 279 PRO A C 1
ATOM 2035 O O . PRO A 1 279 ? -30.469 19.25 25.25 1 94.44 279 PRO A O 1
ATOM 2038 N N . ALA A 1 280 ? -29.312 17.359 25.375 1 95.75 280 ALA A N 1
ATOM 2039 C CA . ALA A 1 280 ? -28.031 18.047 25.406 1 95.75 280 ALA A CA 1
ATOM 2040 C C . ALA A 1 280 ? -27.797 18.844 24.125 1 95.75 280 ALA A C 1
ATOM 2042 O O . ALA A 1 280 ? -27.359 20 24.188 1 95.75 280 ALA A O 1
ATOM 2043 N N . LEU A 1 281 ? -28.094 18.281 23.031 1 97.81 281 LEU A N 1
ATOM 2044 C CA . LEU A 1 281 ? -27.891 18.953 21.75 1 97.81 281 LEU A CA 1
ATOM 2045 C C . LEU A 1 281 ? -28.938 20.031 21.516 1 97.81 281 LEU A C 1
ATOM 2047 O O . LEU A 1 281 ? -28.641 21.078 20.938 1 97.81 281 LEU A O 1
ATOM 2051 N N . ALA A 1 282 ? -30.109 19.75 21.953 1 97.56 282 ALA A N 1
ATOM 2052 C CA . ALA A 1 282 ? -31.172 20.75 21.844 1 97.56 282 ALA A CA 1
ATOM 2053 C C . ALA A 1 282 ? -30.828 22.016 22.609 1 97.56 282 ALA A C 1
ATOM 2055 O O . ALA A 1 282 ? -31.062 23.125 22.125 1 97.56 282 ALA A O 1
ATOM 2056 N N . GLU A 1 283 ? -30.359 21.859 23.703 1 96.75 283 GLU A N 1
ATOM 2057 C CA . GLU A 1 283 ? -29.953 22.984 24.531 1 96.75 283 GLU A CA 1
ATOM 2058 C C . GLU A 1 283 ? -28.844 23.781 23.859 1 96.75 283 GLU A C 1
ATOM 2060 O O . GLU A 1 283 ? -28.875 25.016 23.844 1 96.75 283 GLU A O 1
ATOM 2065 N N . ARG A 1 284 ? -27.906 23.094 23.344 1 96.69 284 ARG A N 1
ATOM 2066 C CA . ARG A 1 284 ? -26.781 23.75 22.672 1 96.69 284 ARG A CA 1
ATOM 2067 C C . ARG A 1 284 ? -27.234 24.484 21.422 1 96.69 284 ARG A C 1
ATOM 2069 O O . ARG A 1 284 ? -26.719 25.547 21.094 1 96.69 284 ARG A O 1
ATOM 2076 N N . LEU A 1 285 ? -28.125 23.875 20.734 1 97.5 285 LEU A N 1
ATOM 2077 C CA . LEU A 1 285 ? -28.688 24.531 19.562 1 97.5 285 LEU A CA 1
ATOM 2078 C C . LEU A 1 285 ? -29.391 25.828 19.969 1 97.5 285 LEU A C 1
ATOM 2080 O O . LEU A 1 285 ? -29.25 26.844 19.281 1 97.5 285 LEU A O 1
ATOM 2084 N N . ARG A 1 286 ? -30.141 25.797 20.984 1 96.62 286 ARG A N 1
ATOM 2085 C CA . ARG A 1 286 ? -30.844 26.969 21.469 1 96.62 286 ARG A CA 1
ATOM 2086 C C . ARG A 1 286 ? -29.859 28.062 21.875 1 96.62 286 ARG A C 1
ATOM 2088 O O . ARG A 1 286 ? -30.078 29.234 21.578 1 96.62 286 ARG A O 1
ATOM 2095 N N . LEU A 1 287 ? -28.844 27.719 22.453 1 96.31 287 LEU A N 1
ATOM 2096 C CA . LEU A 1 287 ? -27.875 28.656 23.016 1 96.31 287 LEU A CA 1
ATOM 2097 C C . LEU A 1 287 ? -26.969 29.234 21.922 1 96.31 287 LEU A C 1
ATOM 2099 O O . LEU A 1 287 ? -26.625 30.406 21.938 1 96.31 287 LEU A O 1
ATOM 2103 N N . ASN A 1 288 ? -26.562 28.328 20.984 1 95.38 288 ASN A N 1
ATOM 2104 C CA . ASN A 1 288 ? -25.516 28.703 20.031 1 95.38 288 ASN A CA 1
ATOM 2105 C C . ASN A 1 288 ? -26.062 28.891 18.625 1 95.38 288 ASN A C 1
ATOM 2107 O O . ASN A 1 288 ? -25.375 29.406 17.75 1 95.38 288 ASN A O 1
ATOM 2111 N N . GLY A 1 289 ? -27.266 28.453 18.406 1 95.56 289 GLY A N 1
ATOM 2112 C CA . GLY A 1 289 ? -27.891 28.562 17.094 1 95.56 289 GLY A CA 1
ATOM 2113 C C . GLY A 1 289 ? -27.453 27.453 16.141 1 95.56 289 GLY A C 1
ATOM 2114 O O . GLY A 1 289 ? -27.984 27.344 15.039 1 95.56 289 GLY A O 1
ATOM 2115 N N . THR A 1 290 ? -26.422 26.719 16.609 1 94.88 290 THR A N 1
ATOM 2116 C CA . THR A 1 290 ? -25.938 25.594 15.812 1 94.88 290 THR A CA 1
ATOM 2117 C C . THR A 1 290 ? -25.312 24.516 16.703 1 94.88 290 THR A C 1
ATOM 2119 O O . THR A 1 290 ? -25.188 24.719 17.906 1 94.88 290 THR A O 1
ATOM 2122 N N . VAL A 1 291 ? -25.156 23.312 16.141 1 95.56 291 VAL A N 1
ATOM 2123 C CA . VAL A 1 291 ? -24.438 22.25 16.828 1 95.56 291 VAL A CA 1
ATOM 2124 C C . VAL A 1 291 ? -23.375 21.656 15.898 1 95.56 291 VAL A C 1
ATOM 2126 O O . VAL A 1 291 ? -23.578 21.594 14.688 1 95.56 291 VAL A O 1
ATOM 2129 N N . THR A 1 292 ? -22.25 21.328 16.469 1 92.19 292 THR A N 1
ATOM 2130 C CA . THR A 1 292 ? -21.109 20.797 15.727 1 92.19 292 THR A CA 1
ATOM 2131 C C . THR A 1 292 ? -20.703 19.422 16.25 1 92.19 292 THR A C 1
ATOM 2133 O O . THR A 1 292 ? -21.297 18.922 17.203 1 92.19 292 THR A O 1
ATOM 2136 N N . ALA A 1 293 ? -19.703 18.875 15.578 1 92.25 293 ALA A N 1
ATOM 2137 C CA . ALA A 1 293 ? -19.172 17.594 16.031 1 92.25 293 ALA A CA 1
ATOM 2138 C C . ALA A 1 293 ? -18.609 17.703 17.453 1 92.25 293 ALA A C 1
ATOM 2140 O O . ALA A 1 293 ? -18.703 16.766 18.234 1 92.25 293 ALA A O 1
ATOM 2141 N N . ALA A 1 294 ? -18.078 18.859 17.734 1 90.75 294 ALA A N 1
ATOM 2142 C CA . ALA A 1 294 ? -17.562 19.094 19.078 1 90.75 294 ALA A CA 1
ATOM 2143 C C . ALA A 1 294 ? -18.672 19 20.125 1 90.75 294 ALA A C 1
ATOM 2145 O O . ALA A 1 294 ? -18.453 18.5 21.234 1 90.75 294 ALA A O 1
ATOM 2146 N N . ASP A 1 295 ? -19.797 19.438 19.766 1 94.81 295 ASP A N 1
ATOM 2147 C CA . ASP A 1 295 ? -20.938 19.359 20.672 1 94.81 295 ASP A CA 1
ATOM 2148 C C . ASP A 1 295 ? -21.359 17.906 20.922 1 94.81 295 ASP A C 1
ATOM 2150 O O . ASP A 1 295 ? -21.812 17.562 22 1 94.81 295 ASP A O 1
ATOM 2154 N N . VAL A 1 296 ? -21.234 17.094 19.875 1 95.56 296 VAL A N 1
ATOM 2155 C CA . VAL A 1 296 ? -21.516 15.672 20.031 1 95.56 296 VAL A CA 1
ATOM 2156 C C . VAL A 1 296 ? -20.562 15.055 21.047 1 95.56 296 VAL A C 1
ATOM 2158 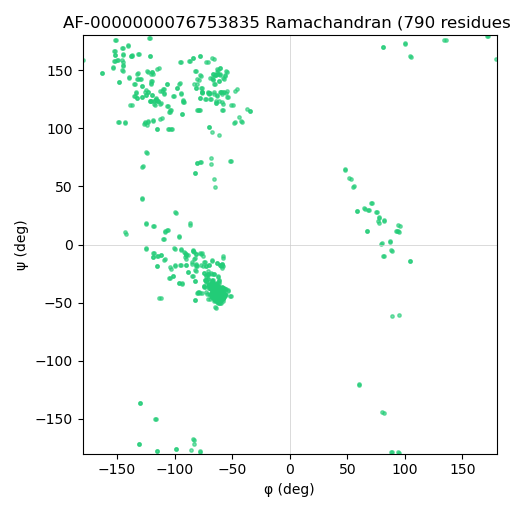O O . VAL A 1 296 ? -20.984 14.281 21.906 1 95.56 296 VAL A O 1
ATOM 2161 N N . GLY A 1 297 ? -19.312 15.367 20.938 1 93.62 297 GLY A N 1
ATOM 2162 C CA . GLY A 1 297 ? -18.328 14.891 21.891 1 93.62 297 GLY A CA 1
ATOM 2163 C C . GLY A 1 297 ? -18.641 15.297 23.328 1 93.62 297 GLY A C 1
ATOM 2164 O O . GLY A 1 297 ? -18.578 14.469 24.234 1 93.62 297 GLY A O 1
ATOM 2165 N N . ALA A 1 298 ? -18.984 16.547 23.469 1 93.19 298 ALA A N 1
ATOM 2166 C CA . ALA A 1 298 ? -19.328 17.062 24.797 1 93.19 298 ALA A CA 1
ATOM 2167 C C . ALA A 1 298 ? -20.562 16.359 25.344 1 93.19 298 ALA A C 1
ATOM 2169 O O . ALA A 1 298 ? -20.609 15.984 26.531 1 93.19 298 ALA A O 1
ATOM 2170 N N . GLY A 1 299 ? -21.5 16.219 24.516 1 94.44 299 GLY A N 1
ATOM 2171 C CA . GLY A 1 299 ? -22.688 15.516 24.922 1 94.44 299 GLY A CA 1
ATOM 2172 C C . GLY A 1 299 ? -22.438 14.078 25.328 1 94.44 299 GLY A C 1
ATOM 2173 O O . GLY A 1 299 ? -23.031 13.578 26.281 1 94.44 299 GLY A O 1
ATOM 2174 N N . ALA A 1 300 ? -21.594 13.414 24.625 1 94.81 300 ALA A N 1
ATOM 2175 C CA . ALA A 1 300 ? -21.234 12.039 24.953 1 94.81 300 ALA A CA 1
ATOM 2176 C C . ALA A 1 300 ? -20.531 11.969 26.312 1 94.81 300 ALA A C 1
ATOM 2178 O O . ALA A 1 300 ? -20.797 11.062 27.109 1 94.81 300 ALA A O 1
ATOM 2179 N N . THR A 1 301 ? -19.641 12.914 26.547 1 92.31 301 THR A N 1
ATOM 2180 C CA . THR A 1 301 ? -18.938 12.984 27.812 1 92.31 301 THR A CA 1
ATOM 2181 C C . THR A 1 301 ? -19.906 13.188 28.969 1 92.31 301 THR A C 1
ATOM 2183 O O . THR A 1 301 ? -19.703 12.672 30.078 1 92.31 301 THR A O 1
ATOM 2186 N N . GLU A 1 302 ? -20.953 13.844 28.656 1 94.06 302 GLU A N 1
ATOM 2187 C CA . GLU A 1 302 ? -21.984 14.109 29.656 1 94.06 302 GLU A CA 1
ATOM 2188 C C . GLU A 1 302 ? -22.953 12.93 29.781 1 94.06 302 GLU A C 1
ATOM 2190 O O . GLU A 1 302 ? -23.844 12.945 30.625 1 94.06 302 GLU A O 1
ATOM 2195 N N . GLY A 1 303 ? -22.797 11.945 28.922 1 94.31 303 GLY A N 1
ATOM 2196 C CA . GLY A 1 303 ? -23.578 10.727 29.047 1 94.31 303 GLY A CA 1
ATOM 2197 C C . GLY A 1 303 ? -24.844 10.727 28.188 1 94.31 303 GLY A C 1
ATOM 2198 O O . GLY A 1 303 ? -25.719 9.883 28.375 1 94.31 303 GLY A O 1
ATOM 2199 N N . ASP A 1 304 ? -24.984 11.68 27.281 1 96.38 304 ASP A N 1
ATOM 2200 C CA . ASP A 1 304 ? -26.141 11.695 26.391 1 96.38 304 ASP A CA 1
ATOM 2201 C C . ASP A 1 304 ? -26.156 10.469 25.484 1 96.38 304 ASP A C 1
ATOM 2203 O O . ASP A 1 304 ? -25.234 10.273 24.688 1 96.38 304 ASP A O 1
ATOM 2207 N N . PRO A 1 305 ? -27.188 9.703 25.547 1 97.06 305 PRO A N 1
ATOM 2208 C CA . PRO A 1 305 ? -27.188 8.43 24.812 1 97.06 305 PRO A CA 1
ATOM 2209 C C . PRO A 1 305 ? -27.203 8.617 23.297 1 97.06 305 PRO A C 1
ATOM 2211 O O . PRO A 1 305 ? -26.656 7.785 22.562 1 97.06 305 PRO A O 1
ATOM 2214 N N . VAL A 1 306 ? -27.828 9.688 22.875 1 97.69 306 VAL A N 1
ATOM 2215 C CA . VAL A 1 306 ? -27.891 9.953 21.453 1 97.69 306 VAL A CA 1
ATOM 2216 C C . VAL A 1 306 ? -26.484 10.281 20.938 1 97.69 306 VAL A C 1
ATOM 2218 O O . VAL A 1 306 ? -26.062 9.766 19.906 1 97.69 306 VAL A O 1
ATOM 2221 N N . CYS A 1 307 ? -25.766 11.125 21.656 1 96.44 307 CYS A N 1
ATOM 2222 C CA . CYS A 1 307 ? -24.391 11.469 21.297 1 96.44 307 CYS A CA 1
ATOM 2223 C C . CYS A 1 307 ? -23.5 10.242 21.312 1 96.44 307 CYS A C 1
ATOM 2225 O O . CYS A 1 307 ? -22.719 10.023 20.391 1 96.44 307 CYS A O 1
ATOM 2227 N N . ILE A 1 308 ? -23.672 9.461 22.281 1 96.62 308 ILE A N 1
ATOM 2228 C CA . ILE A 1 308 ? -22.891 8.227 22.391 1 96.62 308 ILE A CA 1
ATOM 2229 C C . ILE A 1 308 ? -23.203 7.312 21.203 1 96.62 308 ILE A C 1
ATOM 2231 O O . ILE A 1 308 ? -22.297 6.746 20.594 1 96.62 308 ILE A O 1
ATOM 2235 N N . GLY A 1 309 ? -24.453 7.203 20.891 1 97.19 309 GLY A N 1
ATOM 2236 C CA . GLY A 1 309 ? -24.875 6.387 19.766 1 97.19 309 GLY A CA 1
ATOM 2237 C C . GLY A 1 309 ? -24.297 6.848 18.438 1 97.19 309 GLY A C 1
ATOM 2238 O O . GLY A 1 309 ? -23.875 6.027 17.625 1 97.19 309 GLY A O 1
ATOM 2239 N N . LEU A 1 310 ? -24.266 8.172 18.219 1 96.62 310 LEU A N 1
ATOM 2240 C CA . LEU A 1 310 ? -23.703 8.734 16.984 1 96.62 310 LEU A CA 1
ATOM 2241 C C . LEU A 1 310 ? -22.234 8.383 16.844 1 96.62 310 LEU A C 1
ATOM 2243 O O . LEU A 1 310 ? -21.766 8.016 15.766 1 96.62 310 LEU A O 1
ATOM 2247 N N . ILE A 1 311 ? -21.516 8.422 17.984 1 96.38 311 ILE A N 1
ATOM 2248 C CA . ILE A 1 311 ? -20.078 8.141 17.969 1 96.38 311 ILE A CA 1
ATOM 2249 C C . ILE A 1 311 ? -19.844 6.648 17.75 1 96.38 311 ILE A C 1
ATOM 2251 O O . ILE A 1 311 ? -19 6.262 16.938 1 96.38 311 ILE A O 1
ATOM 2255 N N . ARG A 1 312 ? -20.609 5.801 18.359 1 96.69 312 ARG A N 1
ATOM 2256 C CA . ARG A 1 312 ? -20.469 4.352 18.234 1 96.69 312 ARG A CA 1
ATOM 2257 C C . ARG A 1 312 ? -20.797 3.895 16.812 1 96.69 312 ARG A C 1
ATOM 2259 O O . ARG A 1 312 ? -20.078 3.061 16.25 1 96.69 312 ARG A O 1
ATOM 2266 N N . ASP A 1 313 ? -21.859 4.484 16.281 1 96.56 313 ASP A N 1
ATOM 2267 C CA . ASP A 1 313 ? -22.234 4.145 14.914 1 96.56 313 ASP A CA 1
ATOM 2268 C C . ASP A 1 313 ? -21.125 4.531 13.938 1 96.56 313 ASP A C 1
ATOM 2270 O O . ASP A 1 313 ? -20.766 3.748 13.055 1 96.56 313 ASP A O 1
ATOM 2274 N N . GLY A 1 314 ? -20.641 5.715 14.086 1 96.06 314 GLY A N 1
ATOM 2275 C CA . GLY A 1 314 ? -19.531 6.164 13.266 1 96.06 314 GLY A CA 1
ATOM 2276 C C . GLY A 1 314 ? -18.281 5.309 13.422 1 96.06 314 GLY A C 1
ATOM 2277 O O . GLY A 1 314 ? -17.656 4.938 12.438 1 96.06 314 GLY A O 1
ATOM 2278 N N . GLY A 1 315 ? -17.969 4.996 14.664 1 96.56 315 GLY A N 1
ATOM 2279 C CA . GLY A 1 315 ? -16.812 4.152 14.961 1 96.56 315 GLY A CA 1
ATOM 2280 C C . GLY A 1 315 ? -16.922 2.77 14.344 1 96.56 315 GLY A C 1
ATOM 2281 O O . GLY A 1 315 ? -15.93 2.221 13.867 1 96.56 315 GLY A O 1
ATOM 2282 N N . ARG A 1 316 ? -18.109 2.25 14.367 1 97.12 316 ARG A N 1
ATOM 2283 C CA . ARG A 1 316 ? -18.328 0.939 13.773 1 97.12 316 ARG A CA 1
ATOM 2284 C C . ARG A 1 316 ? -18.094 0.977 12.266 1 97.12 316 ARG A C 1
ATOM 2286 O O . ARG A 1 316 ? -17.469 0.074 11.703 1 97.12 316 ARG A O 1
ATOM 2293 N N . ARG A 1 317 ? -18.609 2 11.656 1 97.38 317 ARG A N 1
ATOM 2294 C CA . ARG A 1 317 ? -18.453 2.137 10.211 1 97.38 317 ARG A CA 1
ATOM 2295 C C . ARG A 1 317 ? -16.984 2.35 9.836 1 97.38 317 ARG A C 1
ATOM 2297 O O . ARG A 1 317 ? -16.469 1.698 8.93 1 97.38 317 ARG A O 1
ATOM 2304 N N . LEU A 1 318 ? -16.312 3.236 10.531 1 97.81 318 LEU A N 1
ATOM 2305 C CA . LEU A 1 318 ? -14.898 3.467 10.312 1 97.81 318 LEU A CA 1
ATOM 2306 C C . LEU A 1 318 ? -14.094 2.199 10.578 1 97.81 318 LEU A C 1
ATOM 2308 O O . LEU A 1 318 ? -13.219 1.835 9.789 1 97.81 318 LEU A O 1
ATOM 2312 N N . GLY A 1 319 ? -14.406 1.531 11.711 1 97.94 319 GLY A N 1
ATOM 2313 C CA . GLY A 1 319 ? -13.742 0.281 12.039 1 97.94 319 GLY A CA 1
ATOM 2314 C C . GLY A 1 319 ? -13.883 -0.775 10.961 1 97.94 319 GLY A C 1
ATOM 2315 O O . GLY A 1 319 ? -12.945 -1.521 10.68 1 97.94 319 GLY A O 1
ATOM 2316 N N . GLY A 1 320 ? -15.062 -0.829 10.375 1 97.62 320 GLY A N 1
ATOM 2317 C CA . GLY A 1 320 ? -15.289 -1.757 9.273 1 97.62 320 GLY A CA 1
ATOM 2318 C C . GLY A 1 320 ? -14.383 -1.504 8.086 1 97.62 320 GLY A C 1
ATOM 2319 O O . GLY A 1 320 ? -13.789 -2.438 7.535 1 97.62 320 GLY A O 1
ATOM 2320 N N . VAL A 1 321 ? -14.281 -0.234 7.664 1 98.38 321 VAL A N 1
ATOM 2321 C CA . VAL A 1 321 ? -13.398 0.14 6.566 1 98.38 321 VAL A CA 1
ATOM 2322 C C . VAL A 1 321 ? -11.953 -0.212 6.922 1 98.38 321 VAL A C 1
ATOM 2324 O O . VAL A 1 321 ? -11.242 -0.833 6.125 1 98.38 321 VAL A O 1
ATOM 2327 N N . LEU A 1 322 ? -11.547 0.073 8.141 1 98.44 322 LEU A N 1
ATOM 2328 C CA . LEU A 1 322 ? -10.164 -0.156 8.555 1 98.44 322 LEU A CA 1
ATOM 2329 C C . LEU A 1 322 ? -9.867 -1.647 8.656 1 98.44 322 LEU A C 1
ATOM 2331 O O . LEU A 1 322 ? -8.75 -2.084 8.375 1 98.44 322 LEU A O 1
ATOM 2335 N N . ALA A 1 323 ? -10.836 -2.428 9.062 1 98 323 ALA A N 1
ATOM 2336 C CA . ALA A 1 323 ? -10.648 -3.877 9.094 1 98 323 ALA A CA 1
ATOM 2337 C C . ALA A 1 323 ? -10.336 -4.414 7.699 1 98 323 ALA A C 1
ATOM 2339 O O . ALA A 1 323 ? -9.477 -5.285 7.547 1 98 323 ALA A O 1
ATOM 2340 N N . SER A 1 324 ? -11.023 -3.918 6.711 1 97.94 324 SER A N 1
ATOM 2341 C CA . SER A 1 324 ? -10.742 -4.301 5.332 1 97.94 324 SER A CA 1
ATOM 2342 C C . SER A 1 324 ? -9.32 -3.918 4.926 1 97.94 324 SER A C 1
ATOM 2344 O O . SER A 1 324 ? -8.617 -4.703 4.289 1 97.94 324 SER A O 1
ATOM 2346 N N . LEU A 1 325 ? -8.914 -2.748 5.363 1 98.44 325 LEU A N 1
ATOM 2347 C CA . LEU A 1 325 ? -7.59 -2.252 4.988 1 98.44 325 LEU A CA 1
ATOM 2348 C C . LEU A 1 325 ? -6.496 -3.012 5.73 1 98.44 325 LEU A C 1
ATOM 2350 O O . LEU A 1 325 ? -5.398 -3.205 5.199 1 98.44 325 LEU A O 1
ATOM 2354 N N . VAL A 1 326 ? -6.793 -3.48 6.945 1 97.88 326 VAL A N 1
ATOM 2355 C CA . VAL A 1 326 ? -5.852 -4.301 7.699 1 97.88 326 VAL A CA 1
ATOM 2356 C C . VAL A 1 326 ? -5.629 -5.629 6.977 1 97.88 326 VAL A C 1
ATOM 2358 O O . VAL A 1 326 ? -4.488 -6.086 6.844 1 97.88 326 VAL A O 1
ATOM 2361 N N . SER A 1 327 ? -6.66 -6.195 6.441 1 96.62 327 SER A N 1
ATOM 2362 C CA . SER A 1 327 ? -6.562 -7.445 5.691 1 96.62 327 SER A CA 1
ATOM 2363 C C . SER A 1 327 ? -5.773 -7.258 4.398 1 96.62 327 SER A C 1
ATOM 2365 O O . SER A 1 327 ? -4.996 -8.125 4.008 1 96.62 327 SER A O 1
ATOM 2367 N N . PHE A 1 328 ? -5.922 -6.141 3.852 1 98.06 328 PHE A N 1
ATOM 2368 C CA . PHE A 1 328 ? -5.289 -5.844 2.572 1 98.06 328 PHE A CA 1
ATOM 2369 C C . PHE A 1 328 ? -3.836 -5.43 2.773 1 98.06 328 PHE A C 1
ATOM 2371 O O . PHE A 1 328 ? -2.941 -5.941 2.098 1 98.06 328 PHE A O 1
ATOM 2378 N N . PHE A 1 329 ? -3.576 -4.539 3.697 1 98.44 329 PHE A N 1
ATOM 2379 C CA . PHE A 1 329 ? -2.307 -3.826 3.773 1 98.44 329 PHE A CA 1
ATOM 2380 C C . PHE A 1 329 ? -1.411 -4.43 4.848 1 98.44 329 PHE A C 1
ATOM 2382 O O . PHE A 1 329 ? -0.185 -4.332 4.77 1 98.44 329 PHE A O 1
ATOM 2389 N N . ASN A 1 330 ? -1.996 -5.047 5.855 1 97.5 330 ASN A N 1
ATOM 2390 C CA . ASN A 1 330 ? -1.241 -5.621 6.965 1 97.5 330 ASN A CA 1
ATOM 2391 C C . ASN A 1 330 ? -0.214 -4.633 7.512 1 97.5 330 ASN A C 1
ATOM 2393 O O . ASN A 1 330 ? 0.989 -4.898 7.473 1 97.5 330 ASN A O 1
ATOM 2397 N N . PRO A 1 331 ? -0.715 -3.49 8.094 1 97.69 331 PRO A N 1
ATOM 2398 C CA . PRO A 1 331 ? 0.183 -2.453 8.602 1 97.69 331 PRO A CA 1
ATOM 2399 C C . PRO A 1 331 ? 0.787 -2.812 9.961 1 97.69 331 PRO A C 1
ATOM 2401 O O . PRO A 1 331 ? 0.256 -3.67 10.664 1 97.69 331 PRO A O 1
ATOM 2404 N N . SER A 1 332 ? 1.865 -2.121 10.328 1 97.19 332 SER A N 1
ATOM 2405 C CA . SER A 1 332 ? 2.498 -2.27 11.633 1 97.19 332 SER A CA 1
ATOM 2406 C C . SER A 1 332 ? 1.777 -1.441 12.695 1 97.19 332 SER A C 1
ATOM 2408 O O . SER A 1 332 ? 1.879 -1.729 13.891 1 97.19 332 SER A O 1
ATOM 2410 N N . MET A 1 333 ? 1.082 -0.451 12.219 1 97.69 333 MET A N 1
ATOM 2411 C CA . MET A 1 333 ? 0.436 0.485 13.133 1 97.69 333 MET A CA 1
ATOM 2412 C C . MET A 1 333 ? -0.645 1.288 12.414 1 97.69 333 MET A C 1
ATOM 2414 O O . MET A 1 333 ? -0.542 1.542 11.211 1 97.69 333 MET A O 1
ATOM 2418 N N . ILE A 1 334 ? -1.684 1.629 13.148 1 98.06 334 ILE A N 1
ATOM 2419 C CA . ILE A 1 334 ? -2.695 2.582 12.703 1 98.06 334 ILE A CA 1
ATOM 2420 C C . ILE A 1 334 ? -2.752 3.762 13.672 1 98.06 334 ILE A C 1
ATOM 2422 O O . ILE A 1 334 ? -2.881 3.572 14.883 1 98.06 334 ILE A O 1
ATOM 2426 N N . VAL A 1 335 ? -2.578 4.945 13.18 1 97.62 335 VAL A N 1
ATOM 2427 C CA . VAL A 1 335 ? -2.699 6.164 13.977 1 97.62 335 VAL A CA 1
ATOM 2428 C C . VAL A 1 335 ? -3.965 6.918 13.57 1 97.62 335 VAL A C 1
ATOM 2430 O O . VAL A 1 335 ? -4.215 7.133 12.383 1 97.62 335 VAL A O 1
ATOM 2433 N N . ILE A 1 336 ? -4.773 7.297 14.484 1 96.75 336 ILE A N 1
ATOM 2434 C CA . ILE A 1 336 ? -5.988 8.07 14.234 1 96.75 336 ILE A CA 1
ATOM 2435 C C . ILE A 1 336 ? -5.781 9.516 14.68 1 96.75 336 ILE A C 1
ATOM 2437 O O . ILE A 1 336 ? -5.441 9.773 15.836 1 96.75 336 ILE A O 1
ATOM 2441 N N . GLY A 1 337 ? -5.91 10.367 13.727 1 95.12 337 GLY A N 1
ATOM 2442 C CA . GLY A 1 337 ? -5.812 11.797 14.008 1 95.12 337 GLY A CA 1
ATOM 2443 C C . GLY A 1 337 ? -6.953 12.594 13.414 1 95.12 337 GLY A C 1
ATOM 2444 O O . GLY A 1 337 ? -7.957 12.031 12.977 1 95.12 337 GLY A O 1
ATOM 2445 N N . GLY A 1 338 ? -6.836 13.953 13.484 1 91.44 338 GLY A N 1
ATOM 2446 C CA . GLY A 1 338 ? -7.879 14.844 13.008 1 91.44 338 GLY A CA 1
ATOM 2447 C C . GLY A 1 338 ? -8.75 15.391 14.117 1 91.44 338 GLY A C 1
ATOM 2448 O O . GLY A 1 338 ? -8.633 14.969 15.273 1 91.44 338 GLY A O 1
ATOM 2449 N N . GLY A 1 339 ? -9.602 16.297 13.773 1 85.31 339 GLY A N 1
ATOM 2450 C CA . GLY A 1 339 ? -10.398 17.031 14.742 1 85.31 339 GLY A CA 1
ATOM 2451 C C . GLY A 1 339 ? -11.328 16.141 15.547 1 85.31 339 GLY A C 1
ATOM 2452 O O . GLY A 1 339 ? -11.641 16.453 16.703 1 85.31 339 GLY A O 1
ATOM 2453 N N . LEU A 1 340 ? -11.742 15.023 14.961 1 84.94 340 LEU A N 1
ATOM 2454 C CA . LEU A 1 340 ? -12.703 14.156 15.633 1 84.94 340 LEU A CA 1
ATOM 2455 C C . LEU A 1 340 ? -11.992 13.117 16.5 1 84.94 340 LEU A C 1
ATOM 2457 O O . LEU A 1 340 ? -12.633 12.383 17.25 1 84.94 340 LEU A O 1
ATOM 2461 N N . ALA A 1 341 ? -10.695 13.078 16.344 1 79.5 341 ALA A N 1
ATOM 2462 C CA . ALA A 1 341 ? -9.961 12.18 17.234 1 79.5 341 ALA A CA 1
ATOM 2463 C C . ALA A 1 341 ? -10.188 12.547 18.703 1 79.5 341 ALA A C 1
ATOM 2465 O O . ALA A 1 341 ? -10.008 11.719 19.594 1 79.5 341 ALA A O 1
ATOM 2466 N N . GLY A 1 342 ? -10.664 13.719 18.859 1 76.44 342 GLY A N 1
ATOM 2467 C CA . GLY A 1 342 ? -10.977 14.227 20.188 1 76.44 342 GLY A CA 1
ATOM 2468 C C . GLY A 1 342 ? -12.219 13.602 20.797 1 76.44 342 GLY A C 1
ATOM 2469 O O . GLY A 1 342 ? -12.477 13.734 21.984 1 76.44 342 GLY A O 1
ATOM 2470 N N . LEU A 1 343 ? -13.023 13.008 19.859 1 82 343 LEU A N 1
ATOM 2471 C CA . LEU A 1 343 ? -14.172 12.273 20.391 1 82 343 LEU A CA 1
ATOM 2472 C C . LEU A 1 343 ? -13.719 11.18 21.359 1 82 343 LEU A C 1
ATOM 2474 O O . LEU A 1 343 ? -14.531 10.648 22.125 1 82 343 LEU A O 1
ATOM 2478 N N . GLY A 1 344 ? -12.367 11.023 21.266 1 74.5 344 GLY A N 1
ATOM 2479 C CA . GLY A 1 344 ? -11.664 10.406 22.375 1 74.5 344 GLY A CA 1
ATOM 2480 C C . GLY A 1 344 ? -11.734 8.891 22.359 1 74.5 344 GLY A C 1
ATOM 2481 O O . GLY A 1 344 ? -11.703 8.273 21.281 1 74.5 344 GLY A O 1
ATOM 2482 N N . HIS A 1 345 ? -11.797 8.336 23.594 1 85.69 345 HIS A N 1
ATOM 2483 C CA . HIS A 1 345 ? -11.625 6.914 23.875 1 85.69 345 HIS A CA 1
ATOM 2484 C C . HIS A 1 345 ? -12.812 6.098 23.391 1 85.69 345 HIS A C 1
ATOM 2486 O O . HIS A 1 345 ? -12.656 4.938 23 1 85.69 345 HIS A O 1
ATOM 2492 N N . LEU A 1 346 ? -13.938 6.836 23.266 1 92 346 LEU A N 1
ATOM 2493 C CA . LEU A 1 346 ? -15.109 6.105 22.812 1 92 346 LEU A CA 1
ATOM 2494 C C . LEU A 1 346 ? -14.977 5.719 21.344 1 92 346 LEU A C 1
ATOM 2496 O O . LEU A 1 346 ? -15.25 4.574 20.969 1 92 346 LEU A O 1
ATOM 2500 N N . LEU A 1 347 ? -14.586 6.641 20.562 1 94 347 LEU A N 1
ATOM 2501 C CA . LEU A 1 347 ? -14.375 6.371 19.141 1 94 347 LEU A CA 1
ATOM 2502 C C . LEU A 1 347 ? -13.305 5.309 18.938 1 94 347 LEU A C 1
ATOM 2504 O O . LEU A 1 347 ? -13.516 4.344 18.203 1 94 347 LEU A O 1
ATOM 2508 N N . LEU A 1 348 ? -12.227 5.449 19.656 1 94.75 348 LEU A N 1
ATOM 2509 C CA . LEU A 1 348 ? -11.102 4.535 19.516 1 94.75 348 LEU A CA 1
ATOM 2510 C C . LEU A 1 348 ? -11.484 3.123 19.938 1 94.75 348 LEU A C 1
ATOM 2512 O O . LEU A 1 348 ? -11.102 2.15 19.297 1 94.75 348 LEU A O 1
ATOM 2516 N N . ALA A 1 349 ? -12.188 3.057 21.047 1 95.62 349 ALA A N 1
ATOM 2517 C CA . ALA A 1 349 ? -12.617 1.755 21.547 1 95.62 349 ALA A CA 1
ATOM 2518 C C . ALA A 1 349 ? -13.484 1.028 20.516 1 95.62 349 ALA A C 1
ATOM 2520 O O . ALA A 1 349 ? -13.312 -0.172 20.297 1 95.62 349 ALA A O 1
ATOM 2521 N N . GLU A 1 350 ? -14.398 1.767 19.922 1 95.88 350 GLU A N 1
ATOM 2522 C CA . GLU A 1 350 ? -15.289 1.168 18.938 1 95.88 350 GLU A CA 1
ATOM 2523 C C . GLU A 1 350 ? -14.516 0.718 17.688 1 95.88 350 GLU A C 1
ATOM 2525 O O . GLU A 1 350 ? -14.742 -0.378 17.172 1 95.88 350 GLU A O 1
ATOM 2530 N N . VAL A 1 351 ? -13.633 1.52 17.219 1 97.12 351 VAL A N 1
ATOM 2531 C CA . VAL A 1 351 ? -12.82 1.214 16.047 1 97.12 351 VAL A CA 1
ATOM 2532 C C . VAL A 1 351 ? -11.984 -0.038 16.297 1 97.12 351 VAL A C 1
ATOM 2534 O O . VAL A 1 351 ? -11.984 -0.968 15.492 1 97.12 351 VAL A O 1
ATOM 2537 N N . ARG A 1 352 ? -11.328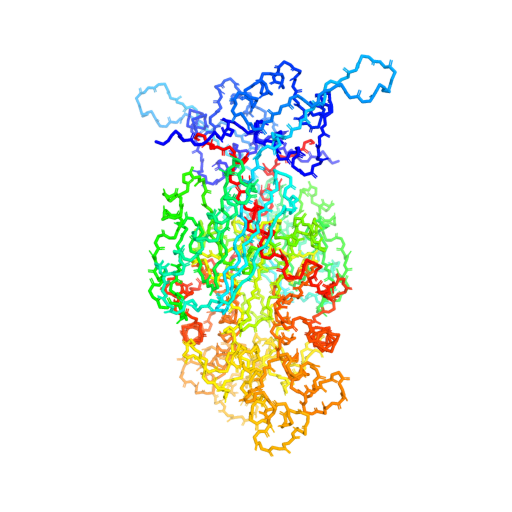 -0.123 17.453 1 96.38 352 ARG A N 1
ATOM 2538 C CA . ARG A 1 352 ? -10.508 -1.269 17.828 1 96.38 352 ARG A CA 1
ATOM 2539 C C . ARG A 1 352 ? -11.336 -2.545 17.875 1 96.38 352 ARG A C 1
ATOM 2541 O O . ARG A 1 352 ? -10.93 -3.582 17.344 1 96.38 352 ARG A O 1
ATOM 2548 N N . SER A 1 353 ? -12.43 -2.402 18.5 1 96.38 353 SER A N 1
ATOM 2549 C CA . SER A 1 353 ? -13.305 -3.562 18.656 1 96.38 353 SER A CA 1
ATOM 2550 C C . SER A 1 353 ? -13.672 -4.164 17.312 1 96.38 353 SER A C 1
ATOM 2552 O O . SER A 1 353 ? -13.602 -5.383 17.125 1 96.38 353 SER A O 1
ATOM 2554 N N . VAL A 1 354 ? -14.008 -3.32 16.359 1 96.38 354 VAL A N 1
ATOM 2555 C CA . VAL A 1 354 ? -14.422 -3.797 15.047 1 96.38 354 VAL A CA 1
ATOM 2556 C C . VAL A 1 354 ? -13.227 -4.402 14.312 1 96.38 354 VAL A C 1
ATOM 2558 O O . VAL A 1 354 ? -13.328 -5.484 13.734 1 96.38 354 VAL A O 1
ATOM 2561 N N . ILE A 1 355 ? -12.07 -3.764 14.367 1 96.19 355 ILE A N 1
ATOM 2562 C CA . ILE A 1 355 ? -10.875 -4.242 13.688 1 96.19 355 ILE A CA 1
ATOM 2563 C C . ILE A 1 355 ? -10.492 -5.617 14.219 1 96.19 355 ILE A C 1
ATOM 2565 O O . ILE A 1 355 ? -10.273 -6.555 13.453 1 96.19 355 ILE A O 1
ATOM 2569 N N . TYR A 1 356 ? -10.484 -5.754 15.516 1 93 356 TYR A N 1
ATOM 2570 C CA . TYR A 1 356 ? -10.008 -6.98 16.141 1 93 356 TYR A CA 1
ATOM 2571 C C . TYR A 1 356 ? -10.992 -8.117 15.945 1 93 356 TYR A C 1
ATOM 2573 O O . TYR A 1 356 ? -10.602 -9.289 15.867 1 93 356 TYR A O 1
ATOM 2581 N N . ARG A 1 357 ? -12.203 -7.789 15.781 1 91.44 357 ARG A N 1
ATOM 2582 C CA . ARG A 1 357 ? -13.242 -8.805 15.594 1 91.44 357 ARG A CA 1
ATOM 2583 C C . ARG A 1 357 ? -13.297 -9.266 14.141 1 91.44 357 ARG A C 1
ATOM 2585 O O . ARG A 1 357 ? -13.562 -10.438 13.867 1 91.44 357 ARG A O 1
ATOM 2592 N N . ARG A 1 358 ? -12.984 -8.398 13.211 1 91.75 358 ARG A N 1
ATOM 2593 C CA . ARG A 1 358 ? -13.281 -8.672 11.812 1 91.75 358 ARG A CA 1
ATOM 2594 C C . ARG A 1 358 ? -12.023 -9.07 11.055 1 91.75 358 ARG A C 1
ATOM 2596 O O . ARG A 1 358 ? -12.102 -9.641 9.961 1 91.75 358 ARG A O 1
ATOM 2603 N N . SER A 1 359 ? -10.922 -8.766 11.547 1 89.5 359 SER A N 1
ATOM 2604 C CA . SER A 1 359 ? -9.672 -9.086 10.867 1 89.5 359 SER A CA 1
ATOM 2605 C C . SER A 1 359 ? -9.086 -10.406 11.375 1 89.5 359 SER A C 1
ATOM 2607 O O . SER A 1 359 ? -9.398 -10.844 12.484 1 89.5 359 SER A O 1
ATOM 2609 N N . LEU A 1 360 ? -8.25 -11.039 10.539 1 89.31 360 LEU A N 1
ATOM 2610 C CA . LEU A 1 360 ? -7.609 -12.289 10.93 1 89.31 360 LEU A CA 1
ATOM 2611 C C . LEU A 1 360 ? -6.621 -12.062 12.07 1 89.31 360 LEU A C 1
ATOM 2613 O O . LEU A 1 360 ? -5.914 -11.047 12.094 1 89.31 360 LEU A O 1
ATOM 2617 N N . PRO A 1 361 ? -6.512 -13.031 12.906 1 83.75 361 PRO A N 1
ATOM 2618 C CA . PRO A 1 361 ? -5.641 -12.883 14.07 1 83.75 361 PRO A CA 1
ATOM 2619 C C . PRO A 1 361 ? -4.191 -12.594 13.688 1 83.75 361 PRO A C 1
ATOM 2621 O O . PRO A 1 361 ? -3.518 -11.805 14.359 1 83.75 361 PRO A O 1
ATOM 2624 N N . LEU A 1 362 ? -3.73 -13.148 12.688 1 87 362 LEU A N 1
ATOM 2625 C CA . LEU A 1 362 ? -2.352 -12.922 12.266 1 87 362 LEU A CA 1
ATOM 2626 C C . LEU A 1 362 ? -2.107 -11.438 11.992 1 87 362 LEU A C 1
ATOM 2628 O O . LEU A 1 362 ? -1.041 -10.914 12.312 1 87 362 LEU A O 1
ATOM 2632 N N . ALA A 1 363 ? -3.072 -10.773 11.445 1 88.19 363 ALA A N 1
ATOM 2633 C CA . ALA A 1 363 ? -2.926 -9.383 11.039 1 88.19 363 ALA A CA 1
ATOM 2634 C C . ALA A 1 363 ? -3.092 -8.445 12.227 1 88.19 363 ALA A C 1
ATOM 2636 O O . ALA A 1 363 ? -2.709 -7.273 12.164 1 88.19 363 ALA A O 1
ATOM 2637 N N . THR A 1 364 ? -3.695 -8.906 13.336 1 88.75 364 THR A N 1
ATOM 2638 C CA . THR A 1 364 ? -4.066 -7.977 14.391 1 88.75 364 THR A CA 1
ATOM 2639 C C . THR A 1 364 ? -3.279 -8.273 15.672 1 88.75 364 THR A C 1
ATOM 2641 O O . THR A 1 364 ? -3.289 -7.473 16.609 1 88.75 364 THR A O 1
ATOM 2644 N N . ARG A 1 365 ? -2.598 -9.359 15.672 1 86.5 365 ARG A N 1
ATOM 2645 C CA . ARG A 1 365 ? -1.945 -9.812 16.906 1 86.5 365 ARG A CA 1
ATOM 2646 C C . ARG A 1 365 ? -1.06 -8.719 17.484 1 86.5 365 ARG A C 1
ATOM 2648 O O . ARG A 1 365 ? -1.054 -8.5 18.703 1 86.5 365 ARG A O 1
ATOM 2655 N N . ASN A 1 366 ? -0.39 -8.008 16.75 1 88.94 366 ASN A N 1
ATOM 2656 C CA . ASN A 1 366 ? 0.506 -6.957 17.219 1 88.94 366 ASN A CA 1
ATOM 2657 C C . ASN A 1 366 ? 0.234 -5.629 16.531 1 88.94 366 ASN A C 1
ATOM 2659 O O . ASN A 1 366 ? 1.164 -4.887 16.203 1 88.94 366 ASN A O 1
ATOM 2663 N N . LEU A 1 367 ? -1.036 -5.383 16.344 1 95.5 367 LEU A N 1
ATOM 2664 C CA . LEU A 1 367 ? -1.361 -4.16 15.617 1 95.5 367 LEU A CA 1
ATOM 2665 C C . LEU A 1 367 ? -1.819 -3.064 16.578 1 95.5 367 LEU A C 1
ATOM 2667 O O . LEU A 1 367 ? -2.973 -3.059 17.016 1 95.5 367 LEU A O 1
ATOM 2671 N N . PRO A 1 368 ? -0.965 -2.135 16.938 1 96.06 368 PRO A N 1
ATOM 2672 C CA . PRO A 1 368 ? -1.421 -0.991 17.734 1 96.06 368 PRO A CA 1
ATOM 2673 C C . PRO A 1 368 ? -2.301 -0.033 16.938 1 96.06 368 PRO A C 1
ATOM 2675 O O . PRO A 1 368 ? -1.973 0.305 15.789 1 96.06 368 PRO A O 1
ATOM 2678 N N . VAL A 1 369 ? -3.43 0.311 17.453 1 96.44 369 VAL A N 1
ATOM 2679 C CA . VAL A 1 369 ? -4.297 1.39 17 1 96.44 369 VAL A CA 1
ATOM 2680 C C . VAL A 1 369 ? -4.312 2.516 18.031 1 96.44 369 VAL A C 1
ATOM 2682 O O . VAL A 1 369 ? -4.879 2.365 19.109 1 96.44 369 VAL A O 1
ATOM 2685 N N . VAL A 1 370 ? -3.676 3.637 17.672 1 95.19 370 VAL A N 1
ATOM 2686 C CA . VAL A 1 370 ? -3.424 4.656 18.688 1 95.19 370 VAL A CA 1
ATOM 2687 C C . VAL A 1 370 ? -3.854 6.023 18.156 1 95.19 370 VAL A C 1
ATOM 2689 O O . VAL A 1 370 ? -4.098 6.188 16.969 1 95.19 370 VAL A O 1
ATOM 2692 N N . LEU A 1 371 ? -4 6.973 19.062 1 95 371 LEU A N 1
ATOM 2693 C CA . LEU A 1 371 ? -4.285 8.352 18.688 1 95 371 LEU A CA 1
ATOM 2694 C C . LEU A 1 371 ? -3.006 9.086 18.281 1 95 371 LEU A C 1
ATOM 2696 O O . LEU A 1 371 ? -1.921 8.758 18.781 1 95 371 LEU A O 1
ATOM 2700 N N . SER A 1 372 ? -3.156 10.008 17.391 1 95.81 372 SER A N 1
ATOM 2701 C CA . SER A 1 372 ? -2.049 10.875 17.016 1 95.81 372 SER A CA 1
ATOM 2702 C C . SER A 1 372 ? -1.443 11.57 18.234 1 95.81 372 SER A C 1
ATOM 2704 O O . SER A 1 372 ? -2.168 12.094 19.078 1 95.81 372 SER A O 1
ATOM 2706 N N . GLU A 1 373 ? -0.133 11.531 18.344 1 95.38 373 GLU A N 1
ATOM 2707 C CA . GLU A 1 373 ? 0.572 12.203 19.438 1 95.38 373 GLU A CA 1
ATOM 2708 C C . GLU A 1 373 ? 0.676 13.703 19.188 1 95.38 373 GLU A C 1
ATOM 2710 O O . GLU A 1 373 ? 0.468 14.508 20.094 1 95.38 373 GLU A O 1
ATOM 2715 N N . LEU A 1 374 ? 0.967 14.086 17.938 1 95.31 374 LEU A N 1
ATOM 2716 C CA . LEU A 1 374 ? 1.153 15.492 17.609 1 95.31 374 LEU A CA 1
ATOM 2717 C C . LEU A 1 374 ? -0.187 16.219 17.562 1 95.31 374 LEU A C 1
ATOM 2719 O O . LEU A 1 374 ? -0.236 17.453 17.641 1 95.31 374 LEU A O 1
ATOM 2723 N N . GLY A 1 375 ? -1.286 15.453 17.312 1 92.94 375 GLY A N 1
ATOM 2724 C CA . GLY A 1 375 ? -2.607 16.062 17.281 1 92.94 375 GLY A CA 1
ATOM 2725 C C . GLY A 1 375 ? -2.748 17.141 16.219 1 92.94 375 GLY A C 1
ATOM 2726 O O . GLY A 1 375 ? -2.455 16.906 15.047 1 92.94 375 GLY A O 1
ATOM 2727 N N . ALA A 1 376 ? -3.066 18.328 16.703 1 91.06 376 ALA A N 1
ATOM 2728 C CA . ALA A 1 376 ? -3.35 19.438 15.805 1 91.06 376 ALA A CA 1
ATOM 2729 C C . ALA A 1 376 ? -2.082 19.906 15.094 1 91.06 376 ALA A C 1
ATOM 2731 O O . ALA A 1 376 ? -2.152 20.594 14.07 1 91.06 376 ALA A O 1
ATOM 2732 N N . ARG A 1 377 ? -0.917 19.578 15.562 1 95.88 377 ARG A N 1
ATOM 2733 C CA . ARG A 1 377 ? 0.34 20.062 15 1 95.88 377 ARG A CA 1
ATOM 2734 C C . ARG A 1 377 ? 0.86 19.109 13.93 1 95.88 377 ARG A C 1
ATOM 2736 O O . ARG A 1 377 ? 1.84 19.406 13.242 1 95.88 377 ARG A O 1
ATOM 2743 N N . ALA A 1 378 ? 0.271 17.953 13.734 1 97.19 378 ALA A N 1
ATOM 2744 C CA . ALA A 1 378 ? 0.785 16.938 12.82 1 97.19 378 ALA A CA 1
ATOM 2745 C C . ALA A 1 378 ? 0.953 17.5 11.406 1 97.19 378 ALA A C 1
ATOM 2747 O O . ALA A 1 378 ? 1.981 17.281 10.766 1 97.19 378 ALA A O 1
ATOM 2748 N N . GLY A 1 379 ? -0.043 18.234 10.992 1 98.12 379 GLY A N 1
ATOM 2749 C CA . GLY A 1 379 ? -0.031 18.781 9.641 1 98.12 379 GLY A CA 1
ATOM 2750 C C . GLY A 1 379 ? 1.091 19.766 9.406 1 98.12 379 GLY A C 1
ATOM 2751 O O . GLY A 1 379 ? 1.924 19.578 8.523 1 98.12 379 GLY A O 1
ATOM 2752 N N . VAL A 1 380 ? 1.2 20.812 10.234 1 98.62 380 VAL A N 1
ATOM 2753 C CA . VAL A 1 380 ? 2.186 21.859 10.039 1 98.62 380 VAL A CA 1
ATOM 2754 C C . VAL A 1 380 ? 3.592 21.312 10.258 1 98.62 380 VAL A C 1
ATOM 2756 O O . VAL A 1 380 ? 4.531 21.688 9.555 1 98.62 380 VAL A O 1
ATOM 2759 N N . ALA A 1 381 ? 3.725 20.406 11.203 1 98.31 381 ALA A N 1
ATOM 2760 C CA . ALA A 1 381 ? 5.02 19.766 11.422 1 98.31 381 ALA A CA 1
ATOM 2761 C C . ALA A 1 381 ? 5.449 18.969 10.195 1 98.31 381 ALA A C 1
ATOM 2763 O O . ALA A 1 381 ? 6.609 19.031 9.773 1 98.31 381 ALA A O 1
ATOM 2764 N N . GLY A 1 382 ? 4.527 18.219 9.641 1 98.62 382 GLY A N 1
ATOM 2765 C CA . GLY A 1 382 ? 4.828 17.453 8.453 1 98.62 382 GLY A CA 1
ATOM 2766 C C . GLY A 1 382 ? 5.145 18.312 7.242 1 98.62 382 GLY A C 1
ATOM 2767 O O . GLY A 1 382 ? 6.059 18 6.477 1 98.62 382 GLY A O 1
ATOM 2768 N N . ALA A 1 383 ? 4.359 19.328 7.07 1 98.75 383 ALA A N 1
ATOM 2769 C CA . ALA A 1 383 ? 4.602 20.25 5.965 1 98.75 383 ALA A CA 1
ATOM 2770 C C . ALA A 1 383 ? 5.992 20.875 6.07 1 98.75 383 ALA A C 1
ATOM 2772 O O . ALA A 1 383 ? 6.723 20.938 5.082 1 98.75 383 ALA A O 1
ATOM 2773 N N . ALA A 1 384 ? 6.375 21.297 7.262 1 98.62 384 ALA A N 1
ATOM 2774 C CA . ALA A 1 384 ? 7.707 21.859 7.477 1 98.62 384 ALA A CA 1
ATOM 2775 C C . ALA A 1 384 ? 8.789 20.812 7.219 1 98.62 384 ALA A C 1
ATOM 2777 O O . ALA A 1 384 ? 9.852 21.125 6.68 1 98.62 384 ALA A O 1
ATOM 2778 N N . THR A 1 385 ? 8.492 19.625 7.625 1 98 385 THR A N 1
ATOM 2779 C CA . THR A 1 385 ? 9.438 18.531 7.398 1 98 385 THR A CA 1
ATOM 2780 C C . THR A 1 385 ? 9.68 18.328 5.902 1 98 385 THR A C 1
ATOM 2782 O O . THR A 1 385 ? 10.828 18.234 5.465 1 98 385 THR A O 1
ATOM 2785 N N . LEU A 1 386 ? 8.664 18.328 5.145 1 97.81 386 LEU A N 1
ATOM 2786 C CA . LEU A 1 386 ? 8.789 18.172 3.701 1 97.81 386 LEU A CA 1
ATOM 2787 C C . LEU A 1 386 ? 9.57 19.328 3.092 1 97.81 386 LEU A C 1
ATOM 2789 O O . LEU A 1 386 ? 10.406 19.109 2.205 1 97.81 386 LEU A O 1
ATOM 2793 N N . ALA A 1 387 ? 9.289 20.484 3.541 1 97.56 387 ALA A N 1
ATOM 2794 C CA . ALA A 1 387 ? 10.016 21.656 3.064 1 97.56 387 ALA A CA 1
ATOM 2795 C C . ALA A 1 387 ? 11.508 21.531 3.367 1 97.56 387 ALA A C 1
ATOM 2797 O O . ALA A 1 387 ? 12.352 21.844 2.52 1 97.56 387 ALA A O 1
ATOM 2798 N N . SER A 1 388 ? 11.82 21.078 4.523 1 97.25 388 SER A N 1
ATOM 2799 C CA . SER A 1 388 ? 13.219 20.938 4.934 1 97.25 388 SER A CA 1
ATOM 2800 C C . SER A 1 388 ? 13.914 19.844 4.133 1 97.25 388 SER A C 1
ATOM 2802 O O . SER A 1 388 ? 15.102 19.953 3.816 1 97.25 388 SER A O 1
ATOM 2804 N N . ASP A 1 389 ? 13.172 18.766 3.877 1 95.88 389 ASP A N 1
ATOM 2805 C CA . ASP A 1 389 ? 13.727 17.719 3.021 1 95.88 389 ASP A CA 1
ATOM 2806 C C . ASP A 1 389 ? 14.125 18.281 1.655 1 95.88 389 ASP A C 1
ATOM 2808 O O . ASP A 1 389 ? 15.164 17.906 1.106 1 95.88 389 ASP A O 1
ATOM 2812 N N . LEU A 1 390 ? 13.258 19.078 1.167 1 93.94 390 LEU A N 1
ATOM 2813 C CA . LEU A 1 390 ? 13.508 19.703 -0.129 1 93.94 390 LEU A CA 1
ATOM 2814 C C . LEU A 1 390 ? 14.719 20.625 -0.058 1 93.94 390 LEU A C 1
ATOM 2816 O O . LEU A 1 390 ? 15.594 20.578 -0.93 1 93.94 390 LEU A O 1
ATOM 2820 N N . ALA A 1 391 ? 14.789 21.391 0.964 1 94.19 391 ALA A N 1
ATOM 2821 C CA . ALA A 1 391 ? 15.844 22.391 1.12 1 94.19 391 ALA A CA 1
ATOM 2822 C C . ALA A 1 391 ? 17.188 21.719 1.38 1 94.19 391 ALA A C 1
ATOM 2824 O O . ALA A 1 391 ? 18.219 22.188 0.896 1 94.19 391 ALA A O 1
ATOM 2825 N N . TYR A 1 392 ? 17.156 20.625 2.145 1 95.62 392 TYR A N 1
ATOM 2826 C CA . TYR A 1 392 ? 18.391 19.938 2.529 1 95.62 392 TYR A CA 1
ATOM 2827 C C . TYR A 1 392 ? 18.75 18.859 1.521 1 95.62 392 TYR A C 1
ATOM 2829 O O . TYR A 1 392 ? 19.828 18.25 1.604 1 95.62 392 TYR A O 1
ATOM 2837 N N . GLY A 1 393 ? 17.828 18.578 0.646 1 90 393 GLY A N 1
ATOM 2838 C CA . GLY A 1 393 ? 18.078 17.547 -0.356 1 90 393 GLY A CA 1
ATOM 2839 C C . GLY A 1 393 ? 18.953 18.031 -1.493 1 90 393 GLY A C 1
ATOM 2840 O O . GLY A 1 393 ? 18.984 19.219 -1.798 1 90 393 GLY A O 1
ATOM 2841 N N . SER A 1 394 ? 19.812 17 -1.99 1 72.88 394 SER A N 1
ATOM 2842 C CA . SER A 1 394 ? 20.719 17.375 -3.072 1 72.88 394 SER A CA 1
ATOM 2843 C C . SER A 1 394 ? 20.016 17.375 -4.418 1 72.88 394 SER A C 1
ATOM 2845 O O . SER A 1 394 ? 18.984 16.688 -4.582 1 72.88 394 SER A O 1
ATOM 2847 N N . VAL A 1 395 ? 20.281 18.406 -5.293 1 57.47 395 VAL A N 1
ATOM 2848 C CA . VAL A 1 395 ? 19.812 18.438 -6.676 1 57.47 395 VAL A CA 1
ATOM 2849 C C . VAL A 1 395 ? 20.516 17.359 -7.488 1 57.47 395 VAL A C 1
ATOM 2851 O O . VAL A 1 395 ? 21.75 17.266 -7.449 1 57.47 395 VAL A O 1
ATOM 2854 N N . THR A 1 396 ? 20.219 16.141 -7.23 1 46.16 396 THR A N 1
ATOM 2855 C CA . THR A 1 396 ? 20.984 15.211 -8.055 1 46.16 396 THR A CA 1
ATOM 2856 C C . THR A 1 396 ? 21.219 15.797 -9.445 1 46.16 396 THR A C 1
ATOM 2858 O O . THR A 1 396 ? 20.266 16.203 -10.117 1 46.16 396 THR A O 1
ATOM 2861 N N . PRO A 1 397 ? 22.453 16.109 -9.875 1 39.25 397 PRO A N 1
ATOM 2862 C CA . PRO A 1 397 ? 22.672 16.406 -11.289 1 39.25 397 PRO A CA 1
ATOM 2863 C C . PRO A 1 397 ? 22.062 15.344 -12.203 1 39.25 397 PRO A C 1
ATOM 2865 O O . PRO A 1 397 ? 21.922 14.18 -11.812 1 39.25 397 PRO A O 1
ATOM 2868 N N . MET B 1 1 ? 28.781 -29.781 1.134 1 32.69 1 MET B N 1
ATOM 2869 C CA . MET B 1 1 ? 28.031 -29.359 -0.036 1 32.69 1 MET B CA 1
ATOM 2870 C C . MET B 1 1 ? 28.516 -28 -0.531 1 32.69 1 MET B C 1
ATOM 2872 O O . MET B 1 1 ? 28.562 -27.031 0.234 1 32.69 1 MET B O 1
ATOM 2876 N N . THR B 1 2 ? 29.312 -27.953 -1.394 1 41.28 2 THR B N 1
ATOM 2877 C CA . THR B 1 2 ? 29.984 -26.75 -1.88 1 41.28 2 THR B CA 1
ATOM 2878 C C . THR B 1 2 ? 28.984 -25.625 -2.141 1 41.28 2 THR B C 1
ATOM 2880 O O . THR B 1 2 ? 28 -25.828 -2.857 1 41.28 2 THR B O 1
ATOM 2883 N N . PRO B 1 3 ? 28.922 -24.688 -1.311 1 51.81 3 PRO B N 1
ATOM 2884 C CA . PRO B 1 3 ? 27.953 -23.609 -1.464 1 51.81 3 PRO B CA 1
ATOM 2885 C C . PRO B 1 3 ? 27.812 -23.125 -2.908 1 51.81 3 PRO B C 1
ATOM 2887 O O . PRO B 1 3 ? 28.828 -23 -3.611 1 51.81 3 PRO B O 1
ATOM 2890 N N . ARG B 1 4 ? 26.703 -23.469 -3.652 1 63.25 4 ARG B N 1
ATOM 2891 C CA . ARG B 1 4 ? 26.516 -23.156 -5.066 1 63.25 4 ARG B CA 1
ATOM 2892 C C . ARG B 1 4 ? 26.875 -21.703 -5.359 1 63.25 4 ARG B C 1
ATOM 2894 O O . ARG B 1 4 ? 26.609 -20.812 -4.547 1 63.25 4 ARG B O 1
ATOM 2901 N N . PRO B 1 5 ? 27.625 -21.484 -6.414 1 74.38 5 PRO B N 1
ATOM 2902 C CA . PRO B 1 5 ? 28.281 -20.219 -6.75 1 74.38 5 PRO B CA 1
ATOM 2903 C C . PRO B 1 5 ? 27.266 -19.078 -6.906 1 74.38 5 PRO B C 1
ATOM 2905 O O . PRO B 1 5 ? 26.188 -19.266 -7.465 1 74.38 5 PRO B O 1
ATOM 2908 N N . ARG B 1 6 ? 27.438 -18.109 -6.172 1 85.31 6 ARG B N 1
ATOM 2909 C CA . ARG B 1 6 ? 26.734 -16.828 -6.266 1 85.31 6 ARG B CA 1
ATOM 2910 C C . ARG B 1 6 ? 27.703 -15.703 -6.625 1 85.31 6 ARG B C 1
ATOM 2912 O O . ARG B 1 6 ? 28.922 -15.836 -6.445 1 85.31 6 ARG B O 1
ATOM 2919 N N . PRO B 1 7 ? 27.078 -14.719 -7.305 1 92.44 7 PRO B N 1
ATOM 2920 C CA . PRO B 1 7 ? 27.938 -13.562 -7.57 1 92.44 7 PRO B CA 1
ATOM 2921 C C . PRO B 1 7 ? 28.578 -13 -6.301 1 92.44 7 PRO B C 1
ATOM 2923 O O . PRO B 1 7 ? 27.953 -13 -5.238 1 92.44 7 PRO B O 1
ATOM 2926 N N . ASP B 1 8 ? 29.75 -12.477 -6.48 1 90.38 8 ASP B N 1
ATOM 2927 C CA . ASP B 1 8 ? 30.547 -12 -5.348 1 90.38 8 ASP B CA 1
ATOM 2928 C C . ASP B 1 8 ? 30.219 -10.539 -5.027 1 90.38 8 ASP B C 1
ATOM 2930 O O . ASP B 1 8 ? 30.531 -10.055 -3.943 1 90.38 8 ASP B O 1
ATOM 2934 N N . ASN B 1 9 ? 29.734 -9.898 -6.051 1 91.06 9 ASN B N 1
ATOM 2935 C CA . ASN B 1 9 ? 29.5 -8.469 -5.883 1 91.06 9 ASN B CA 1
ATOM 2936 C C . ASN B 1 9 ? 28.359 -7.977 -6.766 1 91.06 9 ASN B C 1
ATOM 2938 O O . ASN B 1 9 ? 27.797 -8.75 -7.543 1 91.06 9 ASN B O 1
ATOM 2942 N N . SER B 1 10 ? 28.062 -6.707 -6.582 1 92.94 10 SER B N 1
ATOM 2943 C CA . SER B 1 10 ? 26.906 -6.121 -7.258 1 92.94 10 SER B CA 1
ATOM 2944 C C . SER B 1 10 ? 27.141 -6.043 -8.766 1 92.94 10 SER B C 1
ATOM 2946 O O . SER B 1 10 ? 26.188 -6.168 -9.547 1 92.94 10 SER B O 1
ATOM 2948 N N . ALA B 1 11 ? 28.344 -5.844 -9.18 1 93.88 11 ALA B N 1
ATOM 2949 C CA . ALA B 1 11 ? 28.641 -5.773 -10.609 1 93.88 11 ALA B CA 1
ATOM 2950 C C . ALA B 1 11 ? 28.312 -7.094 -11.297 1 93.88 11 ALA B C 1
ATOM 2952 O O . ALA B 1 11 ? 27.672 -7.113 -12.359 1 93.88 11 ALA B O 1
ATOM 2953 N N . GLN B 1 12 ? 28.766 -8.164 -10.703 1 95.69 12 GLN B N 1
ATOM 2954 C CA . GLN B 1 12 ? 28.469 -9.492 -11.227 1 95.69 12 GLN B CA 1
ATOM 2955 C C . GLN B 1 12 ? 26.969 -9.742 -11.273 1 95.69 12 GLN B C 1
ATOM 2957 O O . GLN B 1 12 ? 26.453 -10.281 -12.258 1 95.69 12 GLN B O 1
ATOM 2962 N N . SER B 1 13 ? 26.312 -9.336 -10.219 1 96.69 13 SER B N 1
ATOM 2963 C CA . SER B 1 13 ? 24.859 -9.469 -10.164 1 96.69 13 SER B CA 1
ATOM 2964 C C . SER B 1 13 ? 24.203 -8.727 -11.312 1 96.69 13 SER B C 1
ATOM 2966 O O . SER B 1 13 ? 23.312 -9.273 -11.984 1 96.69 13 SER B O 1
ATOM 2968 N N . GLN B 1 14 ? 24.641 -7.555 -11.547 1 96.31 14 GLN B N 1
ATOM 2969 C CA . GLN B 1 14 ? 24.062 -6.734 -12.602 1 96.31 14 GLN B CA 1
ATOM 2970 C C . GLN B 1 14 ? 24.297 -7.348 -13.977 1 96.31 14 GLN B C 1
ATOM 2972 O O . GLN B 1 14 ? 23.438 -7.281 -14.852 1 96.31 14 GLN B O 1
ATOM 2977 N N . ILE B 1 15 ? 25.469 -7.895 -14.148 1 96.69 15 ILE B N 1
ATOM 2978 C CA . ILE B 1 15 ? 25.797 -8.555 -15.406 1 96.69 15 ILE B CA 1
ATOM 2979 C C . ILE B 1 15 ? 24.828 -9.703 -15.648 1 96.69 15 ILE B C 1
ATOM 2981 O O . ILE B 1 15 ? 24.219 -9.805 -16.719 1 96.69 15 ILE B O 1
ATOM 2985 N N . LEU B 1 16 ? 24.625 -10.5 -14.633 1 97.25 16 LEU B N 1
ATOM 2986 C CA . LEU B 1 16 ? 23.766 -11.68 -14.75 1 97.25 16 LEU B CA 1
ATOM 2987 C C . LEU B 1 16 ? 22.328 -11.273 -15.008 1 97.25 16 LEU B C 1
ATOM 2989 O O . LEU B 1 16 ? 21.656 -11.859 -15.859 1 97.25 16 LEU B O 1
ATOM 2993 N N . LEU B 1 17 ? 21.875 -10.312 -14.312 1 96.31 17 LEU B N 1
ATOM 2994 C CA . LEU B 1 17 ? 20.5 -9.859 -14.469 1 96.31 17 LEU B CA 1
ATOM 2995 C C . LEU B 1 17 ? 20.281 -9.242 -15.852 1 96.31 17 LEU B C 1
ATOM 2997 O O . LEU B 1 17 ? 19.219 -9.406 -16.453 1 96.31 17 LEU B O 1
ATOM 3001 N N . THR B 1 18 ? 21.281 -8.539 -16.344 1 96.38 18 THR B N 1
ATOM 3002 C CA . THR B 1 18 ? 21.203 -7.973 -17.688 1 96.38 18 THR B CA 1
ATOM 3003 C C . THR B 1 18 ? 21.109 -9.078 -18.734 1 96.38 18 THR B C 1
ATOM 3005 O O . THR B 1 18 ? 20.266 -9.016 -19.641 1 96.38 18 THR B O 1
ATOM 3008 N N . LEU B 1 19 ? 21.953 -10.078 -18.562 1 97 19 LEU B N 1
ATOM 3009 C CA . LEU B 1 19 ? 21.953 -11.188 -19.5 1 97 19 LEU B CA 1
ATOM 3010 C 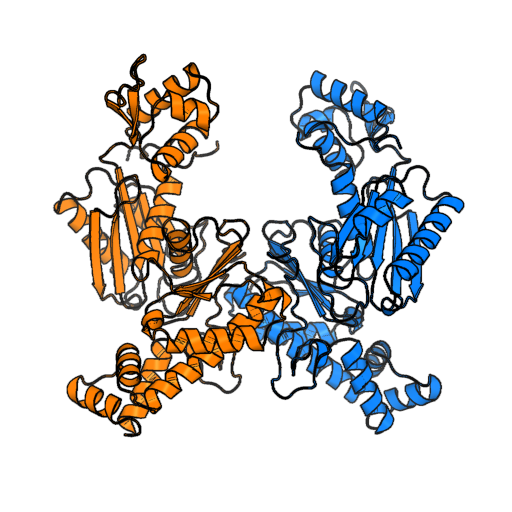C . LEU B 1 19 ? 20.625 -11.938 -19.453 1 97 19 LEU B C 1
ATOM 3012 O O . LEU B 1 19 ? 20.109 -12.383 -20.484 1 97 19 LEU B O 1
ATOM 3016 N N . ARG B 1 20 ? 20.047 -12.055 -18.312 1 96.69 20 ARG B N 1
ATOM 3017 C CA . ARG B 1 20 ? 18.75 -12.719 -18.141 1 96.69 20 ARG B CA 1
ATOM 3018 C C . ARG B 1 20 ? 17.641 -11.953 -18.844 1 96.69 20 ARG B C 1
ATOM 3020 O O . ARG B 1 20 ? 16.844 -12.539 -19.578 1 96.69 20 ARG B O 1
ATOM 3027 N N . ASN B 1 21 ? 17.625 -10.711 -18.609 1 94 21 ASN B N 1
ATOM 3028 C CA . ASN B 1 21 ? 16.484 -9.898 -19.016 1 94 21 ASN B CA 1
ATOM 3029 C C . ASN B 1 21 ? 16.594 -9.461 -20.469 1 94 21 ASN B C 1
ATOM 3031 O O . ASN B 1 21 ? 15.578 -9.266 -21.141 1 94 21 ASN B O 1
ATOM 3035 N N . GLU B 1 22 ? 17.875 -9.352 -20.969 1 93.94 22 GLU B N 1
ATOM 3036 C CA . GLU B 1 22 ? 18.062 -8.766 -22.297 1 93.94 22 GLU B CA 1
ATOM 3037 C C . GLU B 1 22 ? 18.688 -9.758 -23.266 1 93.94 22 GLU B C 1
ATOM 3039 O O . GLU B 1 22 ? 18.766 -9.5 -24.469 1 93.94 22 GLU B O 1
ATOM 3044 N N . GLY B 1 23 ? 19.062 -10.812 -22.766 1 94.25 23 GLY B N 1
ATOM 3045 C CA . GLY B 1 23 ? 19.688 -11.812 -23.609 1 94.25 23 GLY B CA 1
ATOM 3046 C C . GLY B 1 23 ? 21.188 -11.633 -23.734 1 94.25 23 GLY B C 1
ATOM 3047 O O . GLY B 1 23 ? 21.781 -10.773 -23.062 1 94.25 23 GLY B O 1
ATOM 3048 N N . PRO B 1 24 ? 21.766 -12.523 -24.531 1 95.44 24 PRO B N 1
ATOM 3049 C CA . PRO B 1 24 ? 23.219 -12.414 -24.75 1 95.44 24 PRO B CA 1
ATOM 3050 C C . PRO B 1 24 ? 23.641 -11.047 -25.281 1 95.44 24 PRO B C 1
ATOM 3052 O O . PRO B 1 24 ? 22.875 -10.414 -26.031 1 95.44 24 PRO B O 1
ATOM 3055 N N . ALA B 1 25 ? 24.812 -10.617 -24.859 1 95.31 25 ALA B N 1
ATOM 3056 C CA . ALA B 1 25 ? 25.312 -9.297 -25.25 1 95.31 25 ALA B CA 1
ATOM 3057 C C . ALA B 1 25 ? 26.828 -9.312 -25.438 1 95.31 25 ALA B C 1
ATOM 3059 O O . ALA B 1 25 ? 27.516 -10.148 -24.844 1 95.31 25 ALA B O 1
ATOM 3060 N N . SER B 1 26 ? 27.281 -8.375 -26.297 1 94.44 26 SER B N 1
ATOM 3061 C CA . SER B 1 26 ? 28.734 -8.25 -26.438 1 94.44 26 SER B CA 1
ATOM 3062 C C . SER B 1 26 ? 29.359 -7.629 -25.188 1 94.44 26 SER B C 1
ATOM 3064 O O . SER B 1 26 ? 28.688 -6.938 -24.422 1 94.44 26 SER B O 1
ATOM 3066 N N . ARG B 1 27 ? 30.625 -7.879 -25 1 93.81 27 ARG B N 1
ATOM 3067 C CA . ARG B 1 27 ? 31.344 -7.266 -23.891 1 93.81 27 ARG B CA 1
ATOM 3068 C C . ARG B 1 27 ? 31.234 -5.746 -23.938 1 93.81 27 ARG B C 1
ATOM 3070 O O . ARG B 1 27 ? 31.062 -5.102 -22.906 1 93.81 27 ARG B O 1
ATOM 3077 N N . ALA B 1 28 ? 31.281 -5.262 -25.141 1 91.94 28 ALA B N 1
ATOM 3078 C CA . ALA B 1 28 ? 31.188 -3.812 -25.312 1 91.94 28 ALA B CA 1
ATOM 3079 C C . ALA B 1 28 ? 29.828 -3.283 -24.875 1 91.94 28 ALA B C 1
ATOM 3081 O O . ALA B 1 28 ? 29.75 -2.289 -24.141 1 91.94 28 ALA B O 1
ATOM 3082 N N . GLU B 1 29 ? 28.859 -3.928 -25.297 1 94 29 GLU B N 1
ATOM 3083 C CA . GLU B 1 29 ? 27.5 -3.533 -24.922 1 94 29 GLU B CA 1
ATOM 3084 C C . GLU B 1 29 ? 27.297 -3.602 -23.422 1 94 29 GLU B C 1
ATOM 3086 O O . GLU B 1 29 ? 26.672 -2.711 -22.828 1 94 29 GLU B O 1
ATOM 3091 N N . LEU B 1 30 ? 27.734 -4.645 -22.812 1 95.25 30 LEU B N 1
ATOM 3092 C CA . LEU B 1 30 ? 27.609 -4.812 -21.359 1 95.25 30 LEU B CA 1
ATOM 3093 C C . LEU B 1 30 ? 28.344 -3.707 -20.609 1 95.25 30 LEU B C 1
ATOM 3095 O O . LEU B 1 30 ? 27.828 -3.158 -19.641 1 95.25 30 LEU B O 1
ATOM 3099 N N . GLY B 1 31 ? 29.531 -3.443 -21.062 1 94.56 31 GLY B N 1
ATOM 3100 C CA . GLY B 1 31 ? 30.297 -2.367 -20.453 1 94.56 31 GLY B CA 1
ATOM 3101 C C . GLY B 1 31 ? 29.594 -1.027 -20.5 1 94.56 31 GLY B C 1
ATOM 3102 O O . GLY B 1 31 ? 29.531 -0.31 -19.5 1 94.56 31 GLY B O 1
ATOM 3103 N N . ASP B 1 32 ? 29.031 -0.741 -21.656 1 93.88 32 ASP B N 1
ATOM 3104 C CA . ASP B 1 32 ? 28.328 0.522 -21.859 1 93.88 32 ASP B CA 1
ATOM 3105 C C . ASP B 1 32 ? 27.078 0.6 -20.984 1 93.88 32 ASP B C 1
ATOM 3107 O O . ASP B 1 32 ? 26.844 1.602 -20.312 1 93.88 32 ASP B O 1
ATOM 3111 N N 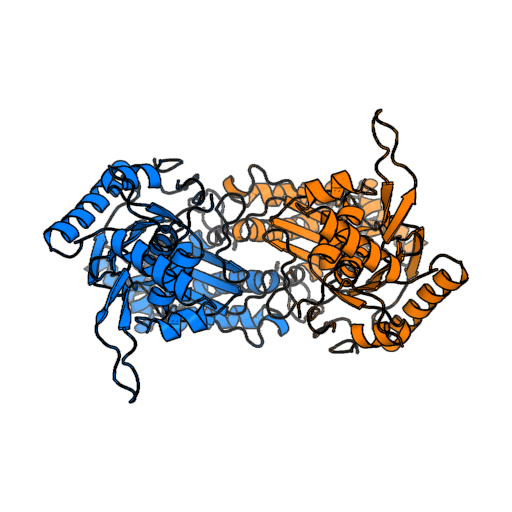. ARG B 1 33 ? 26.359 -0.42 -20.969 1 93.62 33 ARG B N 1
ATOM 3112 C CA . ARG B 1 33 ? 25.094 -0.45 -20.266 1 93.62 33 ARG B CA 1
ATOM 3113 C C . ARG B 1 33 ? 25.297 -0.366 -18.766 1 93.62 33 ARG B C 1
ATOM 3115 O O . ARG B 1 33 ? 24.516 0.263 -18.047 1 93.62 33 ARG B O 1
ATOM 3122 N N . LEU B 1 34 ? 26.297 -0.981 -18.359 1 95.56 34 LEU B N 1
ATOM 3123 C CA . LEU B 1 34 ? 26.516 -1.069 -16.922 1 95.56 34 LEU B CA 1
ATOM 3124 C C . LEU B 1 34 ? 27.531 -0.044 -16.453 1 95.56 34 LEU B C 1
ATOM 3126 O O . LEU B 1 34 ? 27.859 0.028 -15.258 1 95.56 34 LEU B O 1
ATOM 3130 N N . GLU B 1 35 ? 28.062 0.658 -17.391 1 94.19 35 GLU B N 1
ATOM 3131 C CA . GLU B 1 35 ? 29.062 1.681 -17.109 1 94.19 35 GLU B CA 1
ATOM 3132 C C . GLU B 1 35 ? 30.234 1.103 -16.328 1 94.19 35 GLU B C 1
ATOM 3134 O O . GLU B 1 35 ? 30.625 1.647 -15.289 1 94.19 35 GLU B O 1
ATOM 3139 N N . LEU B 1 36 ? 30.719 0.038 -16.828 1 93.62 36 LEU B N 1
ATOM 3140 C CA . LEU B 1 36 ? 31.891 -0.613 -16.25 1 93.62 36 LEU B CA 1
ATOM 3141 C C . LEU B 1 36 ? 33.094 -0.453 -17.141 1 93.62 36 LEU B C 1
ATOM 3143 O O . LEU B 1 36 ? 33 -0.639 -18.359 1 93.62 36 LEU B O 1
ATOM 3147 N N . PRO B 1 37 ? 34.219 -0.081 -16.453 1 94.25 37 PRO B N 1
ATOM 3148 C CA . PRO B 1 37 ? 35.438 -0.074 -17.25 1 94.25 37 PRO B CA 1
ATOM 3149 C C . PRO B 1 37 ? 35.781 -1.446 -17.828 1 94.25 37 PRO B C 1
ATOM 3151 O O . PRO B 1 37 ? 35.5 -2.471 -17.188 1 94.25 37 PRO B O 1
ATOM 3154 N N . ARG B 1 38 ? 36.469 -1.411 -18.969 1 93 38 ARG B N 1
ATOM 3155 C CA . ARG B 1 38 ? 36.781 -2.623 -19.719 1 93 38 ARG B CA 1
ATOM 3156 C C . ARG B 1 38 ? 37.531 -3.623 -18.875 1 93 38 ARG B C 1
ATOM 3158 O O . ARG B 1 38 ? 37.25 -4.82 -18.891 1 93 38 ARG B O 1
ATOM 3165 N N . ALA B 1 39 ? 38.438 -3.127 -18.141 1 95.12 39 ALA B N 1
ATOM 3166 C CA . ALA B 1 39 ? 39.25 -4.008 -17.328 1 95.12 39 ALA B CA 1
ATOM 3167 C C . ALA B 1 39 ? 38.438 -4.672 -16.219 1 95.12 39 ALA B C 1
ATOM 3169 O O . ALA B 1 39 ? 38.625 -5.863 -15.938 1 95.12 39 ALA B O 1
ATOM 3170 N N . ARG B 1 40 ? 37.594 -3.924 -15.594 1 95.75 40 ARG B N 1
ATOM 3171 C CA . ARG B 1 40 ? 36.75 -4.445 -14.531 1 95.75 40 ARG B CA 1
ATOM 3172 C C . ARG B 1 40 ? 35.75 -5.457 -15.078 1 95.75 40 ARG B C 1
ATOM 3174 O O . ARG B 1 40 ? 35.531 -6.508 -14.477 1 95.75 40 ARG B O 1
ATOM 3181 N N . LEU B 1 41 ? 35.188 -5.121 -16.188 1 96.25 41 LEU B N 1
ATOM 3182 C CA . LEU B 1 41 ? 34.219 -6.023 -16.812 1 96.25 41 LEU B CA 1
ATOM 3183 C C . LEU B 1 41 ? 34.875 -7.359 -17.141 1 96.25 41 LEU B C 1
ATOM 3185 O O . LEU B 1 41 ? 34.281 -8.422 -16.891 1 96.25 41 LEU B O 1
ATOM 3189 N N . ALA B 1 42 ? 36.031 -7.293 -17.719 1 94.94 42 ALA B N 1
ATOM 3190 C CA . ALA B 1 42 ? 36.75 -8.508 -18.094 1 94.94 42 ALA B CA 1
ATOM 3191 C C . ALA B 1 42 ? 37.031 -9.383 -16.875 1 94.94 42 ALA B C 1
ATOM 3193 O O . ALA B 1 42 ? 36.875 -10.609 -16.938 1 94.94 42 ALA B O 1
ATOM 3194 N N . ALA B 1 43 ? 37.375 -8.727 -15.812 1 96.69 43 ALA B N 1
ATOM 3195 C CA . ALA B 1 43 ? 37.656 -9.453 -14.578 1 96.69 43 ALA B CA 1
ATOM 3196 C C . ALA B 1 43 ? 36.406 -10.117 -14.039 1 96.69 43 ALA B C 1
ATOM 3198 O O . ALA B 1 43 ? 36.438 -11.273 -13.602 1 96.69 43 ALA B O 1
ATOM 3199 N N . GLU B 1 44 ? 35.344 -9.375 -14.039 1 96.44 44 GLU B N 1
ATOM 3200 C CA . GLU B 1 44 ? 34.062 -9.906 -13.547 1 96.44 44 GLU B CA 1
ATOM 3201 C C . GLU B 1 44 ? 33.594 -11.07 -14.406 1 96.44 44 GLU B C 1
ATOM 3203 O O . GLU B 1 44 ? 33.062 -12.055 -13.891 1 96.44 44 GLU B O 1
ATOM 3208 N N . LEU B 1 45 ? 33.75 -10.969 -15.68 1 96.06 45 LEU B N 1
ATOM 3209 C CA . LEU B 1 45 ? 33.312 -12.016 -16.594 1 96.06 45 LEU B CA 1
ATOM 3210 C C . LEU B 1 45 ? 34.125 -13.289 -16.422 1 96.06 45 LEU B C 1
ATOM 3212 O O . LEU B 1 45 ? 33.594 -14.398 -16.516 1 96.06 45 LEU B O 1
ATOM 3216 N N . THR B 1 46 ? 35.406 -13.086 -16.234 1 95.69 46 THR B N 1
ATOM 3217 C CA . THR B 1 46 ? 36.281 -14.227 -15.961 1 95.69 46 THR B CA 1
ATOM 3218 C C . THR B 1 46 ? 35.812 -14.969 -14.711 1 95.69 46 THR B C 1
ATOM 3220 O O . THR B 1 46 ? 35.719 -16.203 -14.711 1 95.69 46 THR B O 1
ATOM 3223 N N . ARG B 1 47 ? 35.531 -14.219 -13.719 1 95.44 47 ARG B N 1
ATOM 3224 C CA . ARG B 1 47 ? 35.062 -14.805 -12.461 1 95.44 47 ARG B CA 1
ATOM 3225 C C . ARG B 1 47 ? 33.719 -15.516 -12.641 1 95.44 47 ARG B C 1
ATOM 3227 O O . ARG B 1 47 ? 33.531 -16.609 -12.109 1 95.44 47 ARG B O 1
ATOM 3234 N N . LEU B 1 48 ? 32.812 -14.945 -13.367 1 96.06 48 LEU B N 1
ATOM 3235 C CA . LEU B 1 48 ? 31.5 -15.531 -13.617 1 96.06 48 LEU B CA 1
ATOM 3236 C C . LEU B 1 48 ? 31.625 -16.828 -14.398 1 96.06 48 LEU B C 1
ATOM 3238 O O . LEU B 1 48 ? 30.844 -17.766 -14.195 1 96.06 48 LEU B O 1
ATOM 3242 N N . ASN B 1 49 ? 32.562 -16.844 -15.281 1 94.75 49 ASN B N 1
ATOM 3243 C CA . ASN B 1 49 ? 32.844 -18.078 -16.016 1 94.75 49 ASN B CA 1
ATOM 3244 C C . ASN B 1 49 ? 33.375 -19.172 -15.086 1 94.75 49 ASN B C 1
ATOM 3246 O O . ASN B 1 49 ? 32.969 -20.328 -15.203 1 94.75 49 ASN B O 1
ATOM 3250 N N . GLU B 1 50 ? 34.188 -18.781 -14.195 1 94.06 50 GLU B N 1
ATOM 3251 C CA . GLU B 1 50 ? 34.719 -19.734 -13.219 1 94.06 50 GLU B CA 1
ATOM 3252 C C . GLU B 1 50 ? 33.625 -20.297 -12.328 1 94.06 50 GLU B C 1
ATOM 3254 O O . GLU B 1 50 ? 33.656 -21.469 -11.945 1 94.06 50 GLU B O 1
ATOM 3259 N N . LEU B 1 51 ? 32.719 -19.453 -12.07 1 92.38 51 LEU B N 1
ATOM 3260 C CA . LEU B 1 51 ? 31.609 -19.844 -11.195 1 92.38 51 LEU B CA 1
ATOM 3261 C C . LEU B 1 51 ? 30.547 -20.625 -11.969 1 92.38 51 LEU B C 1
ATOM 3263 O O . LEU B 1 51 ? 29.609 -21.156 -11.375 1 92.38 51 LEU B O 1
ATOM 3267 N N . GLY B 1 52 ? 30.719 -20.656 -13.258 1 93.19 52 GLY B N 1
ATOM 3268 C CA . GLY B 1 52 ? 29.766 -21.375 -14.086 1 93.19 52 GLY B CA 1
ATOM 3269 C C . GLY B 1 52 ? 28.453 -20.641 -14.25 1 93.19 52 GLY B C 1
ATOM 3270 O O . GLY B 1 52 ? 27.406 -21.266 -14.422 1 93.19 52 GLY B O 1
ATOM 3271 N N . LEU B 1 53 ? 28.453 -19.312 -14.172 1 96.19 53 LEU B N 1
ATOM 3272 C CA . LEU B 1 53 ? 27.219 -18.531 -14.25 1 96.19 53 LEU B CA 1
ATOM 3273 C C . LEU B 1 53 ? 27.078 -17.875 -15.617 1 96.19 53 LEU B C 1
ATOM 3275 O O . LEU B 1 53 ? 25.953 -17.641 -16.078 1 96.19 53 LEU B O 1
ATOM 3279 N N . ALA B 1 54 ? 28.125 -17.594 -16.234 1 96.62 54 ALA B N 1
ATOM 3280 C CA . ALA B 1 54 ? 28.156 -17.016 -17.578 1 96.62 54 ALA B CA 1
ATOM 3281 C C . ALA B 1 54 ? 29.344 -17.547 -18.359 1 96.62 54 ALA B C 1
ATOM 3283 O O . ALA B 1 54 ? 30.281 -18.094 -17.797 1 96.62 54 ALA B O 1
ATOM 3284 N N . ARG B 1 55 ? 29.297 -17.375 -19.672 1 95.12 55 ARG B N 1
ATOM 3285 C CA . ARG B 1 55 ? 30.391 -17.828 -20.516 1 95.12 55 ARG B CA 1
ATOM 3286 C C . ARG B 1 55 ? 30.5 -16.984 -21.781 1 95.12 55 ARG B C 1
ATOM 3288 O O . ARG B 1 55 ? 29.578 -16.234 -22.109 1 95.12 55 ARG B O 1
ATOM 3295 N N . ASP B 1 56 ? 31.578 -17.141 -22.422 1 90.94 56 ASP B N 1
ATOM 3296 C CA . ASP B 1 56 ? 31.766 -16.547 -23.75 1 90.94 56 ASP B CA 1
ATOM 3297 C C . ASP B 1 56 ? 31.047 -17.359 -24.828 1 90.94 56 ASP B C 1
ATOM 3299 O O . ASP B 1 56 ? 31.25 -18.562 -24.938 1 90.94 56 ASP B O 1
ATOM 3303 N N . GLY B 1 57 ? 29.984 -16.688 -25.5 1 80.62 57 GLY B N 1
ATOM 3304 C CA . GLY B 1 57 ? 29.156 -17.344 -26.484 1 80.62 57 GLY B CA 1
ATOM 3305 C C . GLY B 1 57 ? 29.719 -17.297 -27.875 1 80.62 57 GLY B C 1
ATOM 3306 O O . GLY B 1 57 ? 29 -17.531 -28.859 1 80.62 57 GLY B O 1
ATOM 3307 N N . GLY B 1 58 ? 30.938 -17.016 -28.156 1 75.56 58 GLY B N 1
ATOM 3308 C CA . GLY B 1 58 ? 31.5 -16.938 -29.5 1 75.56 58 GLY B CA 1
ATOM 3309 C C . GLY B 1 58 ? 31.5 -15.523 -30.047 1 75.56 58 GLY B C 1
ATOM 3310 O O . GLY B 1 58 ? 31.109 -14.578 -29.375 1 75.56 58 GLY B O 1
ATOM 3311 N N . PRO B 1 59 ? 32 -15.359 -31.328 1 69.12 59 PRO B N 1
ATOM 3312 C CA . PRO B 1 59 ? 32.125 -14.023 -31.906 1 69.12 59 PRO B CA 1
ATOM 3313 C C . PRO B 1 59 ? 30.781 -13.375 -32.219 1 69.12 59 PRO B C 1
ATOM 3315 O O . PRO B 1 59 ? 29.844 -14.07 -32.625 1 69.12 59 PRO B O 1
ATOM 3318 N N . ALA B 1 60 ? 30.547 -12.156 -31.812 1 64 60 ALA B N 1
ATOM 3319 C CA . ALA B 1 60 ? 29.359 -11.367 -32.156 1 64 60 ALA B CA 1
ATOM 3320 C C . ALA B 1 60 ? 29.281 -11.102 -33.656 1 64 60 ALA B C 1
ATOM 3322 O O . ALA B 1 60 ? 30.281 -11.227 -34.344 1 64 60 ALA B O 1
ATOM 3323 N N . ALA B 1 61 ? 28.094 -10.992 -34.312 1 55.38 61 ALA B N 1
ATOM 3324 C CA . ALA B 1 61 ? 27.922 -10.664 -35.719 1 55.38 61 ALA B CA 1
ATOM 3325 C C . ALA B 1 61 ? 28.703 -9.398 -36.094 1 55.38 61 ALA B C 1
ATOM 3327 O O . ALA B 1 61 ? 28.859 -8.5 -35.25 1 55.38 61 ALA B O 1
ATOM 3328 N N . SER B 1 62 ? 29.672 -9.516 -37.062 1 50.72 62 SER B N 1
ATOM 3329 C CA . SER B 1 62 ? 30.625 -8.508 -37.531 1 50.72 62 SER B CA 1
ATOM 3330 C C . SER B 1 62 ? 29.906 -7.211 -37.906 1 50.72 62 SER B C 1
ATOM 3332 O O . SER B 1 62 ? 28.969 -7.215 -38.719 1 50.72 62 SER B O 1
ATOM 3334 N N . ARG B 1 63 ? 29.422 -6.445 -37.219 1 45.56 63 ARG B N 1
ATOM 3335 C CA . ARG B 1 63 ? 29.062 -5.18 -37.844 1 45.56 63 ARG B CA 1
ATOM 3336 C C . ARG B 1 63 ? 30.312 -4.434 -38.312 1 45.56 63 ARG B C 1
ATOM 3338 O O . ARG B 1 63 ? 30.453 -3.232 -38.062 1 45.56 63 ARG B O 1
ATOM 3345 N N . GLY B 1 64 ? 31.25 -5.109 -39.062 1 50.5 64 GLY B N 1
ATOM 3346 C CA . GLY B 1 64 ? 32.406 -4.523 -39.75 1 50.5 64 GLY B CA 1
ATOM 3347 C C . GLY B 1 64 ? 33.656 -4.582 -38.938 1 50.5 64 GLY B C 1
ATOM 3348 O O . GLY B 1 64 ? 34.781 -4.602 -39.5 1 50.5 64 GLY B O 1
ATOM 3349 N N . GLY B 1 65 ? 33.812 -3.975 -37.719 1 47.69 65 GLY B N 1
ATOM 3350 C CA . GLY B 1 65 ? 35.031 -3.791 -36.938 1 47.69 65 GLY B CA 1
ATOM 3351 C C . GLY B 1 65 ? 35.344 -4.98 -36.062 1 47.69 65 GLY B C 1
ATOM 3352 O O . GLY B 1 65 ? 34.719 -6.035 -36.156 1 47.69 65 GLY B O 1
ATOM 3353 N N . ARG B 1 66 ? 36.375 -4.945 -35.25 1 52.84 66 ARG B N 1
ATOM 3354 C CA . ARG B 1 66 ? 36.812 -5.949 -34.281 1 52.84 66 ARG B CA 1
ATOM 3355 C C . ARG B 1 66 ? 35.625 -6.652 -33.656 1 52.84 66 ARG B C 1
ATOM 3357 O O . ARG B 1 66 ? 34.719 -5.996 -33.094 1 52.84 66 ARG B O 1
ATOM 3364 N N . ARG B 1 67 ? 35.469 -7.887 -33.875 1 58.91 67 ARG B N 1
ATOM 3365 C CA . ARG B 1 67 ? 34.312 -8.727 -33.531 1 58.91 67 ARG B CA 1
ATOM 3366 C C . ARG B 1 67 ? 34.188 -8.867 -32 1 58.91 67 ARG B C 1
ATOM 3368 O O . ARG B 1 67 ? 35.125 -9.32 -31.344 1 58.91 67 ARG B O 1
ATOM 3375 N N . SER B 1 68 ? 33.375 -8.078 -31.406 1 74.44 68 SER B N 1
ATOM 3376 C CA . SER B 1 68 ? 33.188 -8.148 -29.969 1 74.44 68 SER B CA 1
ATOM 3377 C C . SER B 1 68 ? 32.594 -9.492 -29.547 1 74.44 68 SER B C 1
ATOM 3379 O O . SER B 1 68 ? 31.828 -10.094 -30.297 1 74.44 68 SER B O 1
ATOM 3381 N N . THR B 1 69 ? 33.281 -10.305 -28.578 1 86.25 69 THR B N 1
ATOM 3382 C CA . THR B 1 69 ? 32.875 -11.586 -28.016 1 86.25 69 THR B CA 1
ATOM 3383 C C . THR B 1 69 ? 31.547 -11.453 -27.281 1 86.25 69 THR B C 1
ATOM 3385 O O . THR B 1 69 ? 31.344 -10.5 -26.531 1 86.25 69 THR B O 1
ATOM 3388 N N . MET B 1 70 ? 30.641 -12.398 -27.625 1 93.81 70 MET B N 1
ATOM 3389 C CA . MET B 1 70 ? 29.344 -12.406 -26.969 1 93.81 70 MET B CA 1
ATOM 3390 C C . MET B 1 70 ? 29.438 -13.078 -25.594 1 93.81 70 MET B C 1
ATOM 3392 O O . MET B 1 70 ? 30.203 -14.031 -25.422 1 93.81 70 MET B O 1
ATOM 3396 N N . VAL B 1 71 ? 28.719 -12.523 -24.703 1 96.31 71 VAL B N 1
ATOM 3397 C CA . VAL B 1 71 ? 28.594 -13.102 -23.375 1 96.31 71 VAL B CA 1
ATOM 3398 C C . VAL B 1 71 ? 27.156 -13.609 -23.156 1 96.31 71 VAL B C 1
ATOM 3400 O O . VAL B 1 71 ? 26.203 -12.945 -23.547 1 96.31 71 VAL B O 1
ATOM 3403 N N . GLU B 1 72 ? 27.031 -14.844 -22.656 1 97.06 72 GLU B N 1
ATOM 3404 C CA . GLU B 1 72 ? 25.719 -15.398 -22.359 1 97.06 72 GLU B CA 1
ATOM 3405 C C . GLU B 1 72 ? 25.719 -16.141 -21.016 1 97.06 72 GLU B C 1
ATOM 3407 O O . GLU B 1 72 ? 26.797 -16.438 -20.469 1 97.06 72 GLU B O 1
ATOM 3412 N N . LEU B 1 73 ? 24.547 -16.344 -20.516 1 97.5 73 LEU B N 1
ATOM 3413 C CA . LEU B 1 73 ? 24.422 -17.172 -19.312 1 97.5 73 LEU B CA 1
ATOM 3414 C C . LEU B 1 73 ? 24.844 -18.609 -19.609 1 97.5 73 LEU B C 1
ATOM 3416 O O . LEU B 1 73 ? 24.688 -19.094 -20.734 1 97.5 73 LEU B O 1
ATOM 3420 N N . ASP B 1 74 ? 25.438 -19.25 -18.609 1 96.12 74 ASP B N 1
ATOM 3421 C CA . ASP B 1 74 ? 25.766 -20.656 -18.781 1 96.12 74 ASP B CA 1
ATOM 3422 C C . ASP B 1 74 ? 24.531 -21.453 -19.188 1 96.12 74 ASP B C 1
ATOM 3424 O O . ASP B 1 74 ? 23.484 -21.375 -18.547 1 96.12 74 ASP B O 1
ATOM 3428 N N . PRO B 1 75 ? 24.578 -22.219 -20.266 1 95.12 75 PRO B N 1
ATOM 3429 C CA . PRO B 1 75 ? 23.406 -22.906 -20.812 1 95.12 75 PRO B CA 1
ATOM 3430 C C . PRO B 1 75 ? 22.875 -24.016 -19.906 1 95.12 75 PRO B C 1
ATOM 3432 O O . PRO B 1 75 ? 21.75 -24.484 -20.094 1 95.12 75 PRO B O 1
ATOM 3435 N N . ASP B 1 76 ? 23.609 -24.438 -18.922 1 95.81 76 ASP B N 1
ATOM 3436 C CA . ASP B 1 76 ? 23.203 -25.531 -18.062 1 95.81 76 ASP B CA 1
ATOM 3437 C C . ASP B 1 76 ? 22.406 -25.031 -16.859 1 95.81 76 ASP B C 1
ATOM 3439 O O . ASP B 1 76 ? 21.812 -25.828 -16.125 1 95.81 76 ASP B O 1
ATOM 3443 N N . LEU B 1 77 ? 22.359 -23.719 -16.703 1 96.94 77 LEU B N 1
ATOM 3444 C CA . LEU B 1 77 ? 21.641 -23.156 -15.555 1 96.94 77 LEU B CA 1
ATOM 3445 C C . LEU B 1 77 ? 20.141 -23.438 -15.664 1 96.94 77 LEU B C 1
ATOM 3447 O O . LEU B 1 77 ? 19.547 -23.266 -16.734 1 96.94 77 LEU B O 1
ATOM 3451 N N . ARG B 1 78 ? 19.609 -23.969 -14.555 1 98.25 78 ARG B N 1
ATOM 3452 C CA . ARG B 1 78 ? 18.172 -24.219 -14.492 1 98.25 78 ARG B CA 1
ATOM 3453 C C . ARG B 1 78 ? 17.578 -23.672 -13.195 1 98.25 78 ARG B C 1
ATOM 3455 O O . ARG B 1 78 ? 18.234 -23.656 -12.156 1 98.25 78 ARG B O 1
ATOM 3462 N N . PHE B 1 79 ? 16.375 -23.25 -13.305 1 98.44 79 PHE B N 1
ATOM 3463 C CA . PHE B 1 79 ? 15.562 -22.875 -12.156 1 98.44 79 PHE B CA 1
ATOM 3464 C C . PHE B 1 79 ? 14.266 -23.672 -12.141 1 98.44 79 PHE B C 1
ATOM 3466 O O . PHE B 1 79 ? 13.742 -24.047 -13.195 1 98.44 79 PHE B O 1
ATOM 3473 N N . ILE B 1 80 ? 13.758 -23.922 -10.969 1 98.75 80 ILE B N 1
ATOM 3474 C CA . ILE B 1 80 ? 12.461 -24.578 -10.812 1 98.75 80 ILE B CA 1
ATOM 3475 C C . ILE B 1 80 ? 11.484 -23.609 -10.133 1 98.75 80 ILE B C 1
ATOM 3477 O O . ILE B 1 80 ? 11.805 -23.016 -9.109 1 98.75 80 ILE B O 1
ATOM 3481 N N . GLY B 1 81 ? 10.383 -23.375 -10.773 1 98.81 81 GLY B N 1
ATOM 3482 C CA . GLY B 1 81 ? 9.242 -22.734 -10.148 1 98.81 81 GLY B CA 1
ATOM 3483 C C . GLY B 1 81 ? 8.148 -23.703 -9.75 1 98.81 81 GLY B C 1
ATOM 3484 O O . GLY B 1 81 ? 7.719 -24.516 -10.562 1 98.81 81 GLY B O 1
ATOM 3485 N N . VAL B 1 82 ? 7.719 -23.641 -8.477 1 98.81 82 VAL B N 1
ATOM 3486 C CA . VAL B 1 82 ? 6.652 -24.484 -7.965 1 98.81 82 VAL B CA 1
ATOM 3487 C C . VAL B 1 82 ? 5.469 -23.641 -7.52 1 98.81 82 VAL B C 1
ATOM 3489 O O . VAL B 1 82 ? 5.625 -22.734 -6.688 1 98.81 82 VAL B O 1
ATOM 3492 N N . ASP B 1 83 ? 4.352 -23.812 -8.062 1 98.19 83 ASP B N 1
ATOM 3493 C CA . ASP B 1 83 ? 3.09 -23.219 -7.633 1 98.19 83 ASP B CA 1
ATOM 3494 C C . ASP B 1 83 ? 2.207 -24.25 -6.93 1 98.19 83 ASP B C 1
ATOM 3496 O O . ASP B 1 83 ? 1.553 -25.062 -7.582 1 98.19 83 ASP B O 1
ATOM 3500 N N . LEU B 1 84 ? 2.252 -24.188 -5.633 1 97.19 84 LEU B N 1
ATOM 3501 C CA . LEU B 1 84 ? 1.503 -25.125 -4.809 1 97.19 84 LEU B CA 1
ATOM 3502 C C . LEU B 1 84 ? 0.141 -24.547 -4.43 1 97.19 84 LEU B C 1
ATOM 3504 O O . LEU B 1 84 ? 0.061 -23.562 -3.711 1 97.19 84 LEU B O 1
ATOM 3508 N N . GLY B 1 85 ? -0.902 -25.125 -4.934 1 93.12 85 GLY B N 1
ATOM 3509 C CA . GLY B 1 85 ? -2.264 -24.797 -4.551 1 93.12 85 GLY B CA 1
ATOM 3510 C C . GLY B 1 85 ? -2.855 -25.75 -3.541 1 93.12 85 GLY B C 1
ATOM 3511 O O . GLY B 1 85 ? -2.166 -26.641 -3.051 1 93.12 85 GLY B O 1
ATOM 3512 N N . VAL B 1 86 ? -4.113 -25.5 -3.26 1 89 86 VAL B N 1
ATOM 3513 C CA . VAL B 1 86 ? -4.816 -26.344 -2.301 1 89 86 VAL B CA 1
ATOM 3514 C C . VAL B 1 86 ? -5.055 -27.734 -2.904 1 89 86 VAL B C 1
ATOM 3516 O O . VAL B 1 86 ? -4.906 -28.75 -2.221 1 89 86 VAL B O 1
ATOM 3519 N N . THR B 1 87 ? -5.293 -27.75 -4.215 1 87.62 87 THR B N 1
ATOM 3520 C CA . THR B 1 87 ? -5.738 -29.016 -4.809 1 87.62 87 THR B CA 1
ATOM 3521 C C . THR B 1 87 ? -4.828 -29.422 -5.965 1 87.62 87 THR B C 1
ATOM 3523 O O . THR B 1 87 ? -5.051 -30.453 -6.602 1 87.62 87 THR B O 1
ATOM 3526 N N . SER B 1 88 ? -3.885 -28.609 -6.293 1 91.94 88 SER B N 1
ATOM 3527 C CA . SER B 1 88 ? -2.992 -28.938 -7.398 1 91.94 88 SER B CA 1
ATOM 3528 C C . SER B 1 88 ? -1.607 -28.344 -7.191 1 91.94 88 SER B C 1
ATOM 3530 O O . SER B 1 88 ? -1.444 -27.406 -6.402 1 91.94 88 SER B O 1
ATOM 3532 N N . VAL B 1 89 ? -0.649 -28.938 -7.887 1 96.94 89 VAL B N 1
ATOM 3533 C CA . VAL B 1 89 ? 0.71 -28.406 -7.891 1 96.94 89 VAL B CA 1
ATOM 3534 C C . VAL B 1 89 ? 1.255 -28.375 -9.32 1 96.94 89 VAL B C 1
ATOM 3536 O O . VAL B 1 89 ? 0.981 -29.297 -10.102 1 96.94 89 VAL B O 1
ATOM 3539 N N . THR B 1 90 ? 1.902 -27.344 -9.641 1 97.81 90 THR B N 1
ATOM 3540 C CA . THR B 1 90 ? 2.619 -27.219 -10.906 1 97.81 90 THR B CA 1
ATOM 3541 C C . THR B 1 90 ? 4.109 -27 -10.672 1 97.81 90 THR B C 1
ATOM 3543 O O . THR B 1 90 ? 4.488 -26.156 -9.852 1 97.81 90 THR B O 1
ATOM 3546 N N . VAL B 1 91 ? 4.93 -27.781 -11.297 1 98.56 91 VAL B N 1
ATOM 3547 C CA . VAL B 1 91 ? 6.383 -27.641 -11.258 1 98.56 91 VAL B CA 1
ATOM 3548 C C . VAL B 1 91 ? 6.906 -27.344 -12.664 1 98.56 91 VAL B C 1
ATOM 3550 O O . VAL B 1 91 ? 6.652 -28.109 -13.602 1 98.56 91 VAL B O 1
ATOM 3553 N N . GLU B 1 92 ? 7.621 -26.266 -12.789 1 98.75 92 GLU B N 1
ATOM 3554 C CA . GLU B 1 92 ? 8.172 -25.875 -14.086 1 98.75 92 GLU B CA 1
ATOM 3555 C C . GLU B 1 92 ? 9.688 -25.672 -14 1 98.75 92 GLU B C 1
ATOM 3557 O O . GLU B 1 92 ? 10.188 -25.078 -13.047 1 98.75 92 GLU B O 1
ATOM 3562 N N . VAL B 1 93 ? 10.391 -26.281 -14.961 1 98.75 93 VAL B N 1
ATOM 3563 C CA . VAL B 1 93 ? 11.828 -26.062 -15.133 1 98.75 93 VAL B CA 1
ATOM 3564 C C . VAL B 1 93 ? 12.062 -24.969 -16.172 1 98.75 93 VAL B C 1
ATOM 3566 O O . VAL B 1 93 ? 11.461 -24.984 -17.25 1 98.75 93 VAL B O 1
ATOM 3569 N N . THR B 1 94 ? 12.859 -24.016 -15.844 1 98.5 94 THR B N 1
ATOM 3570 C CA . THR B 1 94 ? 13.258 -22.984 -16.812 1 98.5 94 THR B CA 1
ATOM 3571 C C . THR B 1 94 ? 14.773 -22.969 -16.984 1 98.5 94 THR B C 1
ATOM 3573 O O . THR B 1 94 ? 15.508 -23.516 -16.156 1 98.5 94 THR B O 1
ATOM 3576 N N . ASP B 1 95 ? 15.203 -22.359 -18.078 1 98.19 95 ASP B N 1
ATOM 3577 C CA . ASP B 1 95 ? 16.641 -22.125 -18.219 1 98.19 95 ASP B CA 1
ATOM 3578 C C . ASP B 1 95 ? 17.062 -20.859 -17.484 1 98.19 95 ASP B C 1
ATOM 3580 O O . ASP B 1 95 ? 16.297 -20.312 -16.688 1 98.19 95 ASP B O 1
ATOM 3584 N N . GLY B 1 96 ? 18.234 -20.438 -17.734 1 97.19 96 GLY B N 1
ATOM 3585 C CA . GLY B 1 96 ? 18.781 -19.297 -17.031 1 97.19 96 GLY B CA 1
ATOM 3586 C C . GLY B 1 96 ? 18.078 -17.984 -17.375 1 97.19 96 GLY B C 1
ATOM 3587 O O . GLY B 1 96 ? 18.156 -17.016 -16.609 1 97.19 96 GLY B O 1
ATOM 3588 N N . SER B 1 97 ? 17.5 -17.938 -18.516 1 97.19 97 SER B N 1
ATOM 3589 C CA . SER B 1 97 ? 16.766 -16.75 -18.953 1 97.19 97 SER B CA 1
ATOM 3590 C C . SER B 1 97 ? 15.281 -16.891 -18.672 1 97.19 97 SER B C 1
ATOM 3592 O O . SER B 1 97 ? 14.477 -16.094 -19.156 1 97.19 97 SER B O 1
ATOM 3594 N N . LEU B 1 98 ? 14.867 -17.938 -17.969 1 97.62 98 LEU B N 1
ATOM 3595 C CA . LEU B 1 98 ? 13.523 -18.188 -17.453 1 97.62 98 LEU B CA 1
ATOM 3596 C C . LEU B 1 98 ? 12.594 -18.656 -18.578 1 97.62 98 LEU B C 1
ATOM 3598 O O . LEU B 1 98 ? 11.375 -18.516 -18.469 1 97.62 98 LEU B O 1
ATOM 3602 N N . GLU B 1 99 ? 13.242 -19.141 -19.656 1 97.19 99 GLU B N 1
ATOM 3603 C CA . GLU B 1 99 ? 12.445 -19.812 -20.672 1 97.19 99 GLU B CA 1
ATOM 3604 C C . GLU B 1 99 ? 12.062 -21.219 -20.234 1 97.19 99 GLU B C 1
ATOM 3606 O O . GLU B 1 99 ? 12.914 -21.984 -19.75 1 97.19 99 GLU B O 1
ATOM 3611 N N . PRO B 1 100 ? 10.773 -21.578 -20.438 1 97.62 100 PRO B N 1
ATOM 3612 C CA . PRO B 1 100 ? 10.328 -22.891 -19.969 1 97.62 100 PRO B CA 1
ATOM 3613 C C . PRO B 1 100 ? 10.992 -24.047 -20.703 1 97.62 100 PRO B C 1
ATOM 3615 O O . PRO B 1 100 ? 11.188 -23.969 -21.922 1 97.62 100 PRO B O 1
ATOM 3618 N N . VAL B 1 101 ? 11.367 -25.047 -20.016 1 98.06 101 VAL B N 1
ATOM 3619 C CA . VAL B 1 101 ? 12 -26.25 -20.547 1 98.06 101 VAL B CA 1
ATOM 3620 C C . VAL B 1 101 ? 11.055 -27.438 -20.391 1 98.06 101 VAL B C 1
ATOM 3622 O O . VAL B 1 101 ? 10.898 -28.234 -21.297 1 98.06 101 VAL B O 1
ATOM 3625 N N . ALA B 1 102 ? 10.461 -27.578 -19.234 1 98.12 102 ALA B N 1
ATOM 3626 C CA . ALA B 1 102 ? 9.531 -28.656 -18.906 1 98.12 102 ALA B CA 1
ATOM 3627 C C . ALA B 1 102 ? 8.555 -28.203 -17.812 1 98.12 102 ALA B C 1
ATOM 3629 O O . ALA B 1 102 ? 8.852 -27.297 -17.031 1 98.12 102 ALA B O 1
ATOM 3630 N N . SER B 1 103 ? 7.418 -28.812 -17.859 1 97.94 103 SER B N 1
ATOM 3631 C CA . SER B 1 103 ? 6.395 -28.5 -16.859 1 97.94 103 SER B CA 1
ATOM 3632 C C . SER B 1 103 ? 5.531 -29.719 -16.562 1 97.94 103 SER B C 1
ATOM 3634 O O . SER B 1 103 ? 5.184 -30.484 -17.453 1 97.94 103 SER B O 1
ATOM 3636 N N . ILE B 1 104 ? 5.219 -29.875 -15.281 1 96.62 104 ILE B N 1
ATOM 3637 C CA . ILE B 1 104 ? 4.344 -30.953 -14.844 1 96.62 104 ILE B CA 1
ATOM 3638 C C . ILE B 1 104 ? 3.293 -30.406 -13.883 1 96.62 104 ILE B C 1
ATOM 3640 O O . ILE B 1 104 ? 3.611 -29.625 -12.984 1 96.62 104 ILE B O 1
ATOM 3644 N N . GLU B 1 105 ? 2.084 -30.719 -14.102 1 95.69 105 GLU B N 1
ATOM 3645 C CA . GLU B 1 105 ? 0.985 -30.406 -13.195 1 95.69 105 GLU B CA 1
ATOM 3646 C C . GLU B 1 105 ? 0.282 -31.672 -12.711 1 95.69 105 GLU B C 1
ATOM 3648 O O . GLU B 1 105 ? 0.064 -32.594 -13.492 1 95.69 105 GLU B O 1
ATOM 3653 N N . GLU B 1 106 ? -0.113 -31.766 -11.477 1 95.81 106 GLU B N 1
ATOM 3654 C CA . GLU B 1 106 ? -0.849 -32.906 -10.938 1 95.81 106 GLU B CA 1
ATOM 3655 C C . GLU B 1 106 ? -1.741 -32.469 -9.773 1 95.81 106 GLU B C 1
ATOM 3657 O O . GLU B 1 106 ? -1.518 -31.438 -9.164 1 95.81 106 GLU B O 1
ATOM 3662 N N . PRO B 1 107 ? -2.762 -33.281 -9.508 1 94.31 107 PRO B N 1
ATOM 3663 C CA . PRO B 1 107 ? -3.564 -33.031 -8.305 1 94.31 107 PRO B CA 1
ATOM 3664 C C . PRO B 1 107 ? -2.795 -33.312 -7.016 1 94.31 107 PRO B C 1
ATOM 3666 O O . PRO B 1 107 ? -1.926 -34.188 -6.984 1 94.31 107 PRO B O 1
ATOM 3669 N N . ILE B 1 108 ? -3.043 -32.5 -6.039 1 94.81 108 ILE B N 1
ATOM 3670 C CA . ILE B 1 108 ? -2.469 -32.688 -4.715 1 94.81 108 ILE B CA 1
ATOM 3671 C C . ILE B 1 108 ? -3.471 -32.25 -3.648 1 94.81 108 ILE B C 1
ATOM 3673 O O . ILE B 1 108 ? -4.469 -31.609 -3.959 1 94.81 108 ILE B O 1
ATOM 3677 N N . ASP B 1 109 ? -3.295 -32.781 -2.451 1 93.88 109 ASP B N 1
ATOM 3678 C CA . ASP B 1 109 ? -4.055 -32.281 -1.301 1 93.88 109 ASP B CA 1
ATOM 3679 C C . ASP B 1 109 ? -3.127 -31.719 -0.236 1 93.88 109 ASP B C 1
ATOM 3681 O O . ASP B 1 109 ? -2.459 -32.469 0.487 1 93.88 109 ASP B O 1
ATOM 3685 N N . ILE B 1 110 ? -3.152 -30.391 -0.147 1 93.62 110 ILE B N 1
ATOM 3686 C CA . ILE B 1 110 ? -2.223 -29.688 0.732 1 93.62 110 ILE B CA 1
ATOM 3687 C C . ILE B 1 110 ? -2.486 -30.094 2.184 1 93.62 110 ILE B C 1
ATOM 3689 O O . ILE B 1 110 ? -1.611 -29.953 3.041 1 93.62 110 ILE B O 1
ATOM 3693 N N . ARG B 1 111 ? -3.633 -30.719 2.598 1 92.69 111 ARG B N 1
ATOM 3694 C CA . ARG B 1 111 ? -4.039 -31.094 3.949 1 92.69 111 ARG B CA 1
ATOM 3695 C C . ARG B 1 111 ? -3.293 -32.344 4.422 1 92.69 111 ARG B C 1
ATOM 3697 O O . ARG B 1 111 ? -3.322 -32.656 5.609 1 92.69 111 ARG B O 1
ATOM 3704 N N . ARG B 1 112 ? -2.559 -32.906 3.453 1 96.19 112 ARG B N 1
ATOM 3705 C CA . ARG B 1 112 ? -1.775 -34.094 3.803 1 96.19 112 ARG B CA 1
ATOM 3706 C C . ARG B 1 112 ? -0.55 -33.719 4.629 1 96.19 112 ARG B C 1
ATOM 3708 O O . ARG B 1 112 ? 0.118 -34.594 5.191 1 96.19 112 ARG B O 1
ATOM 3715 N N . GLY B 1 113 ? -0.242 -32.469 4.617 1 96.62 113 GLY B N 1
ATOM 3716 C CA . GLY B 1 113 ? 0.84 -31.984 5.453 1 96.62 113 GLY B CA 1
ATOM 3717 C C . GLY B 1 113 ? 2.104 -31.672 4.672 1 96.62 113 GLY B C 1
ATOM 3718 O O . GLY B 1 113 ? 2.27 -32.125 3.541 1 96.62 113 GLY B O 1
ATOM 3719 N N . PRO B 1 114 ? 2.949 -30.891 5.297 1 97.31 114 PRO B N 1
ATOM 3720 C CA . PRO B 1 114 ? 4.121 -30.406 4.562 1 97.31 114 PRO B CA 1
ATOM 3721 C C . PRO B 1 114 ? 5.078 -31.516 4.172 1 97.31 114 PRO B C 1
ATOM 3723 O O . PRO B 1 114 ? 5.641 -31.5 3.072 1 97.31 114 PRO B O 1
ATOM 3726 N N . GLU B 1 115 ? 5.281 -32.5 5.047 1 97.56 115 GLU B N 1
ATOM 3727 C CA . GLU B 1 115 ? 6.23 -33.562 4.75 1 97.56 115 GLU B CA 1
ATOM 3728 C C . GLU B 1 115 ? 5.805 -34.344 3.512 1 97.56 115 GLU B C 1
ATOM 3730 O O . GLU B 1 115 ? 6.578 -34.469 2.564 1 97.56 115 GLU B O 1
ATOM 3735 N N . ALA B 1 116 ? 4.543 -34.75 3.529 1 97.75 116 ALA B N 1
ATOM 3736 C CA . ALA B 1 116 ? 4.027 -35.562 2.416 1 97.75 116 ALA B CA 1
ATOM 3737 C C . ALA B 1 116 ? 4.004 -34.75 1.126 1 97.75 116 ALA B C 1
ATOM 3739 O O . ALA B 1 116 ? 4.367 -35.25 0.06 1 97.75 116 ALA B O 1
ATOM 3740 N N . VAL B 1 117 ? 3.596 -33.562 1.21 1 98 117 VAL B N 1
ATOM 3741 C CA . VAL B 1 117 ? 3.467 -32.688 0.04 1 98 117 VAL B CA 1
ATOM 3742 C C . VAL B 1 117 ? 4.852 -32.375 -0.515 1 98 117 VAL B C 1
ATOM 3744 O O . VAL B 1 117 ? 5.074 -32.438 -1.726 1 98 117 VAL B O 1
ATOM 3747 N N . LEU B 1 118 ? 5.828 -32.062 0.352 1 97.94 118 LEU B N 1
ATOM 3748 C CA . LEU B 1 118 ? 7.184 -31.75 -0.094 1 97.94 118 LEU B CA 1
ATOM 3749 C C . LEU B 1 118 ? 7.863 -32.969 -0.675 1 97.94 118 LEU B C 1
ATOM 3751 O O . LEU B 1 118 ? 8.656 -32.875 -1.613 1 97.94 118 LEU B O 1
ATOM 3755 N N . ASP B 1 119 ? 7.531 -34.125 -0.105 1 98.31 119 ASP B N 1
ATOM 3756 C CA . ASP B 1 119 ? 8.039 -35.344 -0.672 1 98.31 119 ASP B CA 1
ATOM 3757 C C . ASP B 1 119 ? 7.582 -35.531 -2.119 1 98.31 119 ASP B C 1
ATOM 3759 O O . ASP B 1 119 ? 8.359 -35.938 -2.979 1 98.31 119 ASP B O 1
ATOM 3763 N N . ARG B 1 120 ? 6.379 -35.25 -2.289 1 98 120 ARG B N 1
ATOM 3764 C CA . ARG B 1 120 ? 5.844 -35.375 -3.641 1 98 120 ARG B CA 1
ATOM 3765 C C . ARG B 1 120 ? 6.508 -34.375 -4.59 1 98 120 ARG B C 1
ATOM 3767 O O . ARG B 1 120 ? 6.832 -34.719 -5.727 1 98 120 ARG B O 1
ATOM 3774 N N . ILE B 1 121 ? 6.68 -33.188 -4.164 1 97.94 121 ILE B N 1
ATOM 3775 C CA . ILE B 1 121 ? 7.367 -32.156 -4.957 1 97.94 121 ILE B CA 1
ATOM 3776 C C . ILE B 1 121 ? 8.781 -32.656 -5.289 1 97.94 121 ILE B C 1
ATOM 3778 O O . ILE B 1 121 ? 9.234 -32.5 -6.426 1 97.94 121 ILE B O 1
ATOM 3782 N N . ASP B 1 122 ? 9.43 -33.25 -4.324 1 97.81 122 ASP B N 1
ATOM 3783 C CA . ASP B 1 122 ? 10.758 -33.781 -4.527 1 97.81 122 ASP B CA 1
ATOM 3784 C C . ASP B 1 122 ? 10.75 -34.875 -5.621 1 97.81 122 ASP B C 1
ATOM 3786 O O . ASP B 1 122 ? 11.656 -34.906 -6.449 1 97.81 122 ASP B O 1
ATOM 3790 N N . ASP B 1 123 ? 9.719 -35.656 -5.551 1 98.06 123 ASP B N 1
ATOM 3791 C CA . ASP B 1 123 ? 9.578 -36.688 -6.57 1 98.06 123 ASP B CA 1
ATOM 3792 C C . ASP B 1 123 ? 9.477 -36.062 -7.965 1 98.06 123 ASP B C 1
ATOM 3794 O O . ASP B 1 123 ? 10.062 -36.594 -8.922 1 98.06 123 ASP B O 1
ATOM 3798 N N . LEU B 1 124 ? 8.758 -35.031 -8.062 1 97.88 124 LEU B N 1
ATOM 3799 C CA . LEU B 1 124 ? 8.57 -34.375 -9.352 1 97.88 124 LEU B CA 1
ATOM 3800 C C . LEU B 1 124 ? 9.867 -33.719 -9.828 1 97.88 124 LEU B C 1
ATOM 3802 O O . LEU B 1 124 ? 10.18 -33.781 -11.023 1 97.88 124 LEU B O 1
ATOM 3806 N N . VAL B 1 125 ? 10.625 -33.188 -8.953 1 97.44 125 VAL B N 1
ATOM 3807 C CA . VAL B 1 125 ? 11.914 -32.562 -9.281 1 97.44 125 VAL B CA 1
ATOM 3808 C C . VAL B 1 125 ? 12.883 -33.656 -9.742 1 97.44 125 VAL B C 1
ATOM 3810 O O . VAL B 1 125 ? 13.594 -33.5 -10.734 1 97.44 125 VAL B O 1
ATOM 3813 N N . GLU B 1 126 ? 12.906 -34.75 -9.047 1 96.88 126 GLU B N 1
ATOM 3814 C CA . GLU B 1 126 ? 13.773 -35.875 -9.414 1 96.88 126 GLU B CA 1
ATOM 3815 C C . GLU B 1 126 ? 13.406 -36.438 -10.781 1 96.88 126 GLU B C 1
ATOM 3817 O O . GLU B 1 126 ? 14.281 -36.812 -11.555 1 96.88 126 GLU B O 1
ATOM 3822 N N . LYS B 1 127 ? 12.133 -36.469 -11.016 1 97.12 127 LYS B N 1
ATOM 3823 C CA . LYS B 1 127 ? 11.688 -36.906 -12.336 1 97.12 127 LYS B CA 1
ATOM 3824 C C . LYS B 1 127 ? 12.25 -36 -13.422 1 97.12 127 LYS B C 1
ATOM 3826 O O . LYS B 1 127 ? 12.711 -36.469 -14.461 1 97.12 127 LYS B O 1
ATOM 3831 N N . ALA B 1 128 ? 12.195 -34.719 -13.203 1 97.06 128 ALA B N 1
ATOM 3832 C CA . ALA B 1 128 ? 12.758 -33.75 -14.156 1 97.06 128 ALA B CA 1
ATOM 3833 C C . ALA B 1 128 ? 14.258 -33.969 -14.344 1 97.06 128 ALA B C 1
ATOM 3835 O O . ALA B 1 128 ? 14.781 -33.844 -15.445 1 97.06 128 ALA B O 1
ATOM 3836 N N . ARG B 1 129 ? 14.914 -34.312 -13.258 1 96.38 129 ARG B N 1
ATOM 3837 C CA . ARG B 1 129 ? 16.344 -34.594 -13.312 1 96.38 129 ARG B CA 1
ATOM 3838 C C . ARG B 1 129 ? 16.625 -35.812 -14.156 1 96.38 129 ARG B C 1
ATOM 3840 O O . ARG B 1 129 ? 17.5 -35.812 -15.016 1 96.38 129 ARG B O 1
ATOM 3847 N N . VAL B 1 130 ? 15.906 -36.875 -13.938 1 97 130 VAL B N 1
ATOM 3848 C CA . VAL B 1 130 ? 16.078 -38.156 -14.633 1 97 130 VAL B CA 1
ATOM 3849 C C . VAL B 1 130 ? 15.781 -37.969 -16.125 1 97 130 VAL B C 1
ATOM 3851 O O . VAL B 1 130 ? 16.422 -38.594 -16.969 1 97 130 VAL B O 1
ATOM 3854 N N . ASP B 1 131 ? 14.828 -37.094 -16.391 1 97.44 131 ASP B N 1
ATOM 3855 C CA . ASP B 1 131 ? 14.43 -36.812 -17.781 1 97.44 131 ASP B CA 1
ATOM 3856 C C . ASP B 1 131 ? 15.453 -35.938 -18.484 1 97.44 131 ASP B C 1
ATOM 3858 O O . ASP B 1 131 ? 15.328 -35.688 -19.688 1 97.44 131 ASP B O 1
ATOM 3862 N N . GLY B 1 132 ? 16.422 -35.375 -17.797 1 97 132 GLY B N 1
ATOM 3863 C CA . GLY B 1 132 ? 17.516 -34.656 -18.406 1 97 132 GLY B CA 1
ATOM 3864 C C . GLY B 1 132 ? 17.281 -33.156 -18.453 1 97 132 GLY B C 1
ATOM 3865 O O . GLY B 1 132 ? 18 -32.438 -19.156 1 97 132 GLY B O 1
ATOM 3866 N N . HIS B 1 133 ? 16.344 -32.688 -17.688 1 97.56 133 HIS B N 1
ATOM 3867 C CA . HIS B 1 133 ? 15.961 -31.297 -17.781 1 97.56 133 HIS B CA 1
ATOM 3868 C C . HIS B 1 133 ? 16.703 -30.453 -16.75 1 97.56 133 HIS B C 1
ATOM 3870 O O . HIS B 1 133 ? 16.578 -29.234 -16.734 1 97.56 133 HIS B O 1
ATOM 3876 N N . LEU B 1 134 ? 17.484 -31.109 -15.875 1 96.75 134 LEU B N 1
ATOM 3877 C CA . LEU B 1 134 ? 18.125 -30.391 -14.781 1 96.75 134 LEU B CA 1
ATOM 3878 C C . LEU B 1 134 ? 19.625 -30.672 -14.742 1 96.75 134 LEU B C 1
ATOM 3880 O O . LEU B 1 134 ? 20.125 -31.219 -13.766 1 96.75 134 LEU B O 1
ATOM 3884 N N . PRO B 1 135 ? 20.344 -30.219 -15.742 1 95.81 135 PRO B N 1
ATOM 3885 C CA . PRO B 1 135 ? 21.797 -30.406 -15.68 1 95.81 135 PRO B CA 1
ATOM 3886 C C . PRO B 1 135 ? 22.438 -29.703 -14.484 1 95.81 135 PRO B C 1
ATOM 3888 O O . PRO B 1 135 ? 23.25 -30.297 -13.781 1 95.81 135 PRO B O 1
ATOM 3891 N N . ARG B 1 136 ? 22.031 -28.469 -14.18 1 95.06 136 ARG B N 1
ATOM 3892 C CA . ARG B 1 136 ? 22.5 -27.719 -13.016 1 95.06 136 ARG B CA 1
ATOM 3893 C C . ARG B 1 136 ? 21.375 -26.891 -12.406 1 95.06 136 ARG B C 1
ATOM 3895 O O . ARG B 1 136 ? 21 -25.844 -12.938 1 95.06 136 ARG B O 1
ATOM 3902 N N . LEU B 1 137 ? 20.891 -27.375 -11.32 1 96.44 137 LEU B N 1
ATOM 3903 C CA . LEU B 1 137 ? 19.828 -26.672 -10.609 1 96.44 137 LEU B CA 1
ATOM 3904 C C . LEU B 1 137 ? 20.406 -25.531 -9.781 1 96.44 137 LEU B C 1
ATOM 3906 O O . LEU B 1 137 ? 21.141 -25.766 -8.812 1 96.44 137 LEU B O 1
ATOM 3910 N N . ALA B 1 138 ? 20 -24.281 -10.164 1 96.25 138 ALA B N 1
ATOM 3911 C CA . ALA B 1 138 ? 20.594 -23.094 -9.539 1 96.25 138 ALA B CA 1
ATOM 3912 C C . ALA B 1 138 ? 19.688 -22.531 -8.453 1 96.25 138 ALA B C 1
ATOM 3914 O O . ALA B 1 138 ? 20.125 -21.734 -7.617 1 96.25 138 ALA B O 1
ATOM 3915 N N . GLY B 1 139 ? 18.469 -22.906 -8.484 1 97.12 139 GLY B N 1
ATOM 3916 C CA . GLY B 1 139 ? 17.562 -22.422 -7.457 1 97.12 139 GLY B CA 1
ATOM 3917 C C . GLY B 1 139 ? 16.141 -22.922 -7.621 1 97.12 139 GLY B C 1
ATOM 3918 O O . GLY B 1 139 ? 15.75 -23.359 -8.703 1 97.12 139 GLY B O 1
ATOM 3919 N N . ILE B 1 140 ? 15.367 -22.875 -6.508 1 98.38 140 ILE B N 1
ATOM 3920 C CA . ILE B 1 140 ? 13.961 -23.281 -6.492 1 98.38 140 ILE B CA 1
ATOM 3921 C C . ILE B 1 140 ? 13.125 -22.156 -5.867 1 98.38 140 ILE B C 1
ATOM 3923 O O . ILE B 1 140 ? 13.492 -21.609 -4.832 1 98.38 140 ILE B O 1
ATOM 3927 N N . GLY B 1 141 ? 12.125 -21.75 -6.562 1 98.75 141 GLY B N 1
ATOM 3928 C CA . GLY B 1 141 ? 11.094 -20.922 -5.988 1 98.75 141 GLY B CA 1
ATOM 3929 C C . GLY B 1 141 ? 9.789 -21.656 -5.754 1 98.75 141 GLY B C 1
ATOM 3930 O O . GLY B 1 141 ? 9.375 -22.469 -6.582 1 98.75 141 GLY B O 1
ATOM 3931 N N . LEU B 1 142 ? 9.148 -21.406 -4.598 1 98.75 142 LEU B N 1
ATOM 3932 C CA . LEU B 1 142 ? 7.918 -22.094 -4.238 1 98.75 142 LEU B CA 1
ATOM 3933 C C . LEU B 1 142 ? 6.867 -21.109 -3.74 1 98.75 142 LEU B C 1
ATOM 3935 O O . LEU B 1 142 ? 7.152 -20.281 -2.877 1 98.75 142 LEU B O 1
ATOM 3939 N N . GLY B 1 143 ? 5.707 -21.156 -4.352 1 98.31 143 GLY B N 1
ATOM 3940 C CA . GLY B 1 143 ? 4.539 -20.453 -3.834 1 98.31 143 GLY B CA 1
ATOM 3941 C C . GLY B 1 143 ? 3.619 -21.359 -3.029 1 98.31 143 GLY B C 1
ATOM 3942 O O . GLY B 1 143 ? 3.336 -22.484 -3.432 1 98.31 143 GLY B O 1
ATOM 3943 N N . VAL B 1 144 ? 3.16 -20.906 -1.877 1 96.88 144 VAL B N 1
ATOM 3944 C CA . VAL B 1 144 ? 2.213 -21.656 -1.059 1 96.88 144 VAL B CA 1
ATOM 3945 C C . VAL B 1 144 ? 0.93 -20.844 -0.881 1 96.88 144 VAL B C 1
ATOM 3947 O O . VAL B 1 144 ? 0.965 -19.625 -0.858 1 96.88 144 VAL B O 1
ATOM 3950 N N . PRO B 1 145 ? -0.234 -21.516 -0.758 1 93.81 145 PRO B N 1
ATOM 3951 C CA . PRO B 1 145 ? -1.515 -20.812 -0.658 1 93.81 145 PRO B CA 1
ATOM 3952 C C . PRO B 1 145 ? -1.798 -20.297 0.752 1 93.81 145 PRO B C 1
ATOM 3954 O O . PRO B 1 145 ? -2.779 -20.703 1.377 1 93.81 145 PRO B O 1
ATOM 3957 N N . GLY B 1 146 ? -1.049 -19.281 1.197 1 92.56 146 GLY B N 1
ATOM 3958 C CA . GLY B 1 146 ? -1.216 -18.688 2.516 1 92.56 146 GLY B CA 1
ATOM 3959 C C . GLY B 1 146 ? -0.124 -17.703 2.867 1 92.56 146 GLY B C 1
ATOM 3960 O O . GLY B 1 146 ? 0.792 -17.469 2.074 1 92.56 146 GLY B O 1
ATOM 3961 N N . PRO B 1 147 ? -0.298 -17.172 4.07 1 94 147 PRO B N 1
ATOM 3962 C CA . PRO B 1 147 ? 0.708 -16.188 4.508 1 94 147 PRO B CA 1
ATOM 3963 C C . PRO B 1 147 ? 2.084 -16.828 4.715 1 94 147 PRO B C 1
ATOM 3965 O O . PRO B 1 147 ? 2.184 -17.953 5.203 1 94 147 PRO B O 1
ATOM 3968 N N . VAL B 1 148 ? 3.113 -16.062 4.332 1 96.69 148 VAL B N 1
ATOM 3969 C CA . VAL B 1 148 ? 4.484 -16.547 4.41 1 96.69 148 VAL B CA 1
ATOM 3970 C C . VAL B 1 148 ? 5.383 -15.477 5.012 1 96.69 148 VAL B C 1
ATOM 3972 O O . VAL B 1 148 ? 5.285 -14.297 4.645 1 96.69 148 VAL B O 1
ATOM 3975 N N . SER B 1 149 ? 6.105 -15.883 6.016 1 95.69 149 SER B N 1
ATOM 3976 C CA . SER B 1 149 ? 7.262 -15.055 6.34 1 95.69 149 SER B CA 1
ATOM 3977 C C . SER B 1 149 ? 8.336 -15.156 5.266 1 95.69 149 SER B C 1
ATOM 3979 O O . SER B 1 149 ? 9.109 -16.125 5.242 1 95.69 149 SER B O 1
ATOM 3981 N N . PHE B 1 150 ? 8.367 -14.203 4.477 1 94.38 150 PHE B N 1
ATOM 3982 C CA . PHE B 1 150 ? 9.273 -14.227 3.334 1 94.38 150 PHE B CA 1
ATOM 3983 C C . PHE B 1 150 ? 10.727 -14.297 3.791 1 94.38 150 PHE B C 1
ATOM 3985 O O . PHE B 1 150 ? 11.523 -15.055 3.229 1 94.38 150 PHE B O 1
ATOM 3992 N N . ARG B 1 151 ? 11.016 -13.547 4.785 1 91.75 151 ARG B N 1
ATOM 3993 C CA . ARG B 1 151 ? 12.367 -13.492 5.324 1 91.75 151 ARG B CA 1
ATOM 3994 C C . ARG B 1 151 ? 12.797 -14.859 5.863 1 91.75 151 ARG B C 1
ATOM 3996 O O . ARG B 1 151 ? 13.906 -15.312 5.594 1 91.75 151 ARG B O 1
ATOM 4003 N N . ASP B 1 152 ? 11.844 -15.57 6.5 1 93.44 152 ASP B N 1
ATOM 4004 C CA . ASP B 1 152 ? 12.18 -16.828 7.168 1 93.44 152 ASP B CA 1
ATOM 4005 C C . ASP B 1 152 ? 11.914 -18.016 6.254 1 93.44 152 ASP B C 1
ATOM 4007 O O . ASP B 1 152 ? 12.398 -19.125 6.508 1 93.44 152 ASP B O 1
ATOM 4011 N N . GLY B 1 153 ? 11.133 -17.797 5.242 1 95.44 153 GLY B N 1
ATOM 4012 C CA . GLY B 1 153 ? 10.812 -18.859 4.312 1 95.44 153 GLY B CA 1
ATOM 4013 C C . GLY B 1 153 ? 9.891 -19.906 4.906 1 95.44 153 GLY B C 1
ATOM 4014 O O . GLY B 1 153 ? 10.055 -21.109 4.648 1 95.44 153 GLY B O 1
ATOM 4015 N N . VAL B 1 154 ? 8.945 -19.469 5.766 1 95.88 154 VAL B N 1
ATOM 4016 C CA . VAL B 1 154 ? 8.023 -20.391 6.426 1 95.88 154 VAL B CA 1
ATOM 4017 C C . VAL B 1 154 ? 6.594 -19.875 6.305 1 95.88 154 VAL B C 1
ATOM 4019 O O . VAL B 1 154 ? 6.355 -18.656 6.367 1 95.88 154 VAL B O 1
ATOM 4022 N N . PRO B 1 155 ? 5.652 -20.828 6.117 1 95.94 155 PRO B N 1
ATOM 4023 C CA . PRO B 1 155 ? 4.254 -20.406 6.242 1 95.94 155 PRO B CA 1
ATOM 4024 C C . PRO B 1 155 ? 3.91 -19.906 7.641 1 95.94 155 PRO B C 1
ATOM 4026 O O . PRO B 1 155 ? 4.504 -20.359 8.625 1 95.94 155 PRO B O 1
ATOM 4029 N N . VAL B 1 156 ? 2.99 -18.922 7.672 1 93.44 156 VAL B N 1
ATOM 4030 C CA . VAL B 1 156 ? 2.637 -18.344 8.961 1 93.44 156 VAL B CA 1
ATOM 4031 C C . VAL B 1 156 ? 1.133 -18.469 9.195 1 93.44 156 VAL B C 1
ATOM 4033 O O . VAL B 1 156 ? 0.342 -17.766 8.57 1 93.44 156 VAL B O 1
ATOM 4036 N N . SER B 1 157 ? 0.718 -19.328 10.023 1 87.38 157 SER B N 1
ATOM 4037 C CA . SER B 1 157 ? -0.641 -19.547 10.508 1 87.38 157 SER B CA 1
ATOM 4038 C C . SER B 1 157 ? -1.63 -19.672 9.359 1 87.38 157 SER B C 1
ATOM 4040 O O . SER B 1 157 ? -2.656 -18.984 9.336 1 87.38 157 SER B O 1
ATOM 4042 N N . PRO B 1 158 ? -1.405 -20.578 8.516 1 84.5 158 PRO B N 1
ATOM 4043 C CA . PRO B 1 158 ? -2.387 -20.766 7.445 1 84.5 158 PRO B CA 1
ATOM 4044 C C . PRO B 1 158 ? -3.625 -21.531 7.91 1 84.5 158 PRO B C 1
ATOM 4046 O O . PRO B 1 158 ? -3.51 -22.641 8.438 1 84.5 158 PRO B O 1
ATOM 4049 N N . PRO B 1 159 ? -4.746 -20.984 7.707 1 76.12 159 PRO B N 1
ATOM 4050 C CA . PRO B 1 159 ? -5.961 -21.578 8.258 1 76.12 159 PRO B CA 1
ATOM 4051 C C . PRO B 1 159 ? -6.277 -22.938 7.629 1 76.12 159 PRO B C 1
ATOM 4053 O O . PRO B 1 159 ? -6.887 -23.797 8.273 1 76.12 159 PRO B O 1
ATOM 4056 N N . ILE B 1 160 ? -5.852 -23.234 6.426 1 81.25 160 ILE B N 1
ATOM 4057 C CA . ILE B 1 160 ? -6.344 -24.406 5.723 1 81.25 160 ILE B CA 1
ATOM 4058 C C . ILE B 1 160 ? -5.184 -25.359 5.438 1 81.25 160 ILE B C 1
ATOM 4060 O O . ILE B 1 160 ? -5.281 -26.234 4.566 1 81.25 160 ILE B O 1
ATOM 4064 N N . MET B 1 161 ? -4.105 -25.188 6.082 1 90.81 161 MET B N 1
ATOM 4065 C CA . MET B 1 161 ? -2.906 -25.984 5.848 1 90.81 161 MET B CA 1
ATOM 4066 C C . MET B 1 161 ? -2.424 -26.625 7.145 1 90.81 161 MET B C 1
ATOM 4068 O O . MET B 1 161 ? -1.41 -26.203 7.707 1 90.81 161 MET B O 1
ATOM 4072 N N . PRO B 1 162 ? -3.084 -27.703 7.488 1 90.56 162 PRO B N 1
ATOM 4073 C CA . PRO B 1 162 ? -2.666 -28.344 8.742 1 90.56 162 PRO B CA 1
ATOM 4074 C C . PRO B 1 162 ? -1.193 -28.75 8.734 1 90.56 162 PRO B C 1
ATOM 4076 O O . PRO B 1 162 ? -0.71 -29.312 7.75 1 90.56 162 PRO B O 1
ATOM 4079 N N . GLY B 1 163 ? -0.507 -28.406 9.766 1 95.06 163 GLY B N 1
ATOM 4080 C CA . GLY B 1 163 ? 0.868 -28.828 9.969 1 95.06 163 GLY B CA 1
ATOM 4081 C C . GLY B 1 163 ? 1.882 -27.891 9.336 1 95.06 163 GLY B C 1
ATOM 4082 O O . GLY B 1 163 ? 3.086 -28.031 9.562 1 95.06 163 GLY B O 1
ATOM 4083 N N . TRP B 1 164 ? 1.46 -26.938 8.641 1 96.38 164 TRP B N 1
ATOM 4084 C CA . TRP B 1 164 ? 2.363 -26.125 7.836 1 96.38 164 TRP B CA 1
ATOM 4085 C C . TRP B 1 164 ? 2.881 -24.938 8.641 1 96.38 164 TRP B C 1
ATOM 4087 O O . TRP B 1 164 ? 3.869 -24.297 8.258 1 96.38 164 TRP B O 1
ATOM 4097 N N . ASP B 1 165 ? 2.18 -24.625 9.75 1 94.94 165 ASP B N 1
ATOM 4098 C CA . ASP B 1 165 ? 2.553 -23.438 10.508 1 94.94 165 ASP B CA 1
ATOM 4099 C C . ASP B 1 165 ? 4.004 -23.516 10.969 1 94.94 165 ASP B C 1
ATOM 4101 O O . ASP B 1 165 ? 4.383 -24.438 11.703 1 94.94 165 ASP B O 1
ATOM 4105 N N . ARG B 1 166 ? 4.832 -22.641 10.492 1 95.56 166 ARG B N 1
ATOM 4106 C CA . ARG B 1 166 ? 6.234 -22.453 10.852 1 95.56 166 ARG B CA 1
ATOM 4107 C C . ARG B 1 166 ? 7.074 -23.656 10.414 1 95.56 166 ARG B C 1
ATOM 4109 O O . ARG B 1 166 ? 8.203 -23.828 10.875 1 95.56 166 ARG B O 1
ATOM 4116 N N . TYR B 1 167 ? 6.473 -24.516 9.602 1 97.25 167 TYR B N 1
ATOM 4117 C CA . TYR B 1 167 ? 7.281 -25.578 9.008 1 97.25 167 TYR B CA 1
ATOM 4118 C C . TYR B 1 167 ? 8.414 -24.984 8.164 1 97.25 167 TYR B C 1
ATOM 4120 O O . TYR B 1 167 ? 8.188 -24.078 7.363 1 97.25 167 TYR B O 1
ATOM 4128 N N . PRO B 1 168 ? 9.633 -25.422 8.328 1 97.69 168 PRO B N 1
ATOM 4129 C CA . PRO B 1 168 ? 10.781 -24.828 7.637 1 97.69 168 PRO B CA 1
ATOM 4130 C C . PRO B 1 168 ? 10.891 -25.266 6.18 1 97.69 168 PRO B C 1
ATOM 4132 O O . PRO B 1 168 ? 11.852 -25.953 5.812 1 97.69 168 PRO B O 1
ATOM 4135 N N . VAL B 1 169 ? 10.039 -24.828 5.363 1 98.06 169 VAL B N 1
ATOM 4136 C CA . VAL B 1 169 ? 9.898 -25.25 3.971 1 98.06 169 VAL B CA 1
ATOM 4137 C C . VAL B 1 169 ? 11.18 -24.922 3.205 1 98.06 169 VAL B C 1
ATOM 4139 O O . VAL B 1 169 ? 11.727 -25.781 2.512 1 98.06 169 VAL B O 1
ATOM 4142 N N . ARG B 1 170 ? 11.656 -23.688 3.344 1 97.81 170 ARG B N 1
ATOM 4143 C CA . ARG B 1 170 ? 12.844 -23.25 2.621 1 97.81 170 ARG B CA 1
ATOM 4144 C C . ARG B 1 170 ? 14.055 -24.109 2.988 1 97.81 170 ARG B C 1
ATOM 4146 O O . ARG B 1 170 ? 14.75 -24.609 2.109 1 97.81 170 ARG B O 1
ATOM 4153 N N . GLU B 1 171 ? 14.281 -24.266 4.27 1 97.19 171 GLU B N 1
ATOM 4154 C CA . GLU B 1 171 ? 15.438 -25.016 4.758 1 97.19 171 GLU B CA 1
ATOM 4155 C C . GLU B 1 171 ? 15.367 -26.484 4.312 1 97.19 171 GLU B C 1
ATOM 4157 O O . GLU B 1 171 ? 16.375 -27.062 3.922 1 97.19 171 GLU B O 1
ATOM 4162 N N . GLU B 1 172 ? 14.203 -27 4.391 1 97.19 172 GLU B N 1
ATOM 4163 C CA . GLU B 1 172 ? 14.023 -28.406 4.016 1 97.19 172 GLU B CA 1
ATOM 4164 C C . GLU B 1 172 ? 14.328 -28.625 2.539 1 97.19 172 GLU B C 1
ATOM 4166 O O . GLU B 1 172 ? 15.094 -29.531 2.186 1 97.19 172 GLU B O 1
ATOM 4171 N N . LEU B 1 173 ? 13.781 -27.828 1.727 1 96.75 173 LEU B N 1
ATOM 4172 C CA . LEU B 1 173 ? 13.992 -27.984 0.291 1 96.75 173 LEU B CA 1
ATOM 4173 C C . LEU B 1 173 ? 15.438 -27.672 -0.08 1 96.75 173 LEU B C 1
ATOM 4175 O O . LEU B 1 173 ? 16.016 -28.344 -0.946 1 96.75 173 LEU B O 1
ATOM 4179 N N . ALA B 1 174 ? 15.961 -26.641 0.523 1 95.88 174 ALA B N 1
ATOM 4180 C CA . ALA B 1 174 ? 17.359 -26.312 0.271 1 95.88 174 ALA B CA 1
ATOM 4181 C C . ALA B 1 174 ? 18.281 -27.469 0.646 1 95.88 174 ALA B C 1
ATOM 4183 O O . ALA B 1 174 ? 19.25 -27.766 -0.063 1 95.88 174 ALA B O 1
ATOM 4184 N N . GLY B 1 175 ? 17.984 -28.094 1.764 1 95.75 175 GLY B N 1
ATOM 4185 C CA . GLY B 1 175 ? 18.75 -29.25 2.201 1 95.75 175 GLY B CA 1
ATOM 4186 C C . GLY B 1 175 ? 18.656 -30.422 1.247 1 95.75 175 GLY B C 1
ATOM 4187 O O . GLY B 1 175 ? 19.656 -31.094 0.975 1 95.75 175 GLY B O 1
ATOM 4188 N N . ARG B 1 176 ? 17.547 -30.625 0.689 1 95.88 176 ARG B N 1
ATOM 4189 C CA . ARG B 1 176 ? 17.312 -31.75 -0.196 1 95.88 176 ARG B CA 1
ATOM 4190 C C . ARG B 1 176 ? 17.984 -31.562 -1.545 1 95.88 176 ARG B C 1
ATOM 4192 O O . ARG B 1 176 ? 18.438 -32.531 -2.17 1 95.88 176 ARG B O 1
ATOM 4199 N N . HIS B 1 177 ? 18.094 -30.328 -1.955 1 95.31 177 HIS B N 1
ATOM 4200 C CA . HIS B 1 177 ? 18.484 -30.109 -3.344 1 95.31 177 HIS B CA 1
ATOM 4201 C C . HIS B 1 177 ? 19.812 -29.344 -3.432 1 95.31 177 HIS B C 1
ATOM 4203 O O . HIS B 1 177 ? 20.375 -29.203 -4.52 1 95.31 177 HIS B O 1
ATOM 4209 N N . GLY B 1 178 ? 20.281 -28.812 -2.332 1 93.25 178 GLY B N 1
ATOM 4210 C CA . GLY B 1 178 ? 21.578 -28.172 -2.287 1 93.25 178 GLY B CA 1
ATOM 4211 C C . GLY B 1 178 ? 21.641 -26.875 -3.078 1 93.25 178 GLY B C 1
ATOM 4212 O O . GLY B 1 178 ? 22.641 -26.578 -3.719 1 93.25 178 GLY B O 1
ATOM 4213 N N . CYS B 1 179 ? 20.594 -26.203 -3.184 1 93.44 179 CYS B N 1
ATOM 4214 C CA . CYS B 1 179 ? 20.531 -24.938 -3.889 1 93.44 179 CYS B CA 1
ATOM 4215 C C . CYS B 1 179 ? 19.688 -23.922 -3.111 1 93.44 179 CYS B C 1
ATOM 4217 O O . CYS B 1 179 ? 18.984 -24.297 -2.17 1 93.44 179 CYS B O 1
ATOM 4219 N N . PRO B 1 180 ? 19.859 -22.578 -3.461 1 94.62 180 PRO B N 1
ATOM 4220 C CA . PRO B 1 180 ? 19.016 -21.578 -2.805 1 94.62 180 PRO B CA 1
ATOM 4221 C C . PRO B 1 180 ? 17.531 -21.781 -3.082 1 94.62 180 PRO B C 1
ATOM 4223 O O . PRO B 1 180 ? 17.156 -22.156 -4.195 1 94.62 180 PRO B O 1
ATOM 4226 N N . VAL B 1 181 ? 16.75 -21.562 -2.059 1 97.31 181 VAL B N 1
ATOM 4227 C CA . VAL B 1 181 ? 15.305 -21.734 -2.166 1 97.31 181 VAL B CA 1
ATOM 4228 C C . VAL B 1 181 ? 14.602 -20.469 -1.653 1 97.31 181 VAL B C 1
ATOM 4230 O O . VAL B 1 181 ? 15.008 -19.891 -0.639 1 97.31 181 VAL B O 1
ATOM 4233 N N . VAL B 1 182 ? 13.633 -20.062 -2.371 1 97.81 182 VAL B N 1
ATOM 4234 C CA . VAL B 1 182 ? 12.781 -18.953 -1.921 1 97.81 182 VAL B CA 1
ATOM 4235 C C . VAL B 1 182 ? 11.336 -19.438 -1.813 1 97.81 182 VAL B C 1
ATOM 4237 O O . VAL B 1 182 ? 10.875 -20.234 -2.633 1 97.81 182 VAL B O 1
ATOM 4240 N N . VAL B 1 183 ? 10.648 -19.031 -0.753 1 98.38 183 VAL B N 1
ATOM 4241 C CA . VAL B 1 183 ? 9.25 -19.359 -0.503 1 98.38 183 VAL B CA 1
ATOM 4242 C C . VAL B 1 183 ? 8.438 -18.078 -0.346 1 98.38 183 VAL B C 1
ATOM 4244 O O . VAL B 1 183 ? 8.844 -17.156 0.357 1 98.38 183 VAL B O 1
ATOM 4247 N N . ASP B 1 184 ? 7.352 -18.016 -1.029 1 98.31 184 ASP B N 1
ATOM 4248 C CA . ASP B 1 184 ? 6.465 -16.859 -0.962 1 98.31 184 ASP B CA 1
ATOM 4249 C C . ASP B 1 184 ? 5.004 -17.281 -1.093 1 98.31 184 ASP B C 1
ATOM 4251 O O . ASP B 1 184 ? 4.707 -18.453 -1.3 1 98.31 184 ASP B O 1
ATOM 4255 N N . ASN B 1 185 ? 4.098 -16.344 -0.819 1 97.31 185 ASN B N 1
ATOM 4256 C CA . ASN B 1 185 ? 2.672 -16.547 -1.045 1 97.31 185 ASN B CA 1
ATOM 4257 C C . ASN B 1 185 ? 2.367 -16.812 -2.518 1 97.31 185 ASN B C 1
ATOM 4259 O O . ASN B 1 185 ? 3.01 -16.234 -3.4 1 97.31 185 ASN B O 1
ATOM 4263 N N . ASP B 1 186 ? 1.396 -17.609 -2.785 1 96.62 186 ASP B N 1
ATOM 4264 C CA . ASP B 1 186 ? 1.091 -18.031 -4.152 1 96.62 186 ASP B CA 1
ATOM 4265 C C . ASP B 1 186 ? 0.653 -16.844 -5.004 1 96.62 186 ASP B C 1
ATOM 4267 O O . ASP B 1 186 ? 0.955 -16.781 -6.195 1 96.62 186 ASP B O 1
ATOM 4271 N N . VAL B 1 187 ? -0.013 -15.891 -4.441 1 97.94 187 VAL B N 1
ATOM 4272 C CA . VAL B 1 187 ? -0.444 -14.734 -5.223 1 97.94 187 VAL B CA 1
ATOM 4273 C C . VAL B 1 187 ? 0.75 -13.828 -5.504 1 97.94 187 VAL B C 1
ATOM 4275 O O . VAL B 1 187 ? 0.854 -13.25 -6.586 1 97.94 187 VAL B O 1
ATOM 4278 N N . ASN B 1 188 ? 1.653 -13.727 -4.559 1 98.44 188 ASN B N 1
ATOM 4279 C CA . ASN B 1 188 ? 2.855 -12.922 -4.742 1 98.44 188 ASN B CA 1
ATOM 4280 C C . ASN B 1 188 ? 3.715 -13.445 -5.887 1 98.44 188 ASN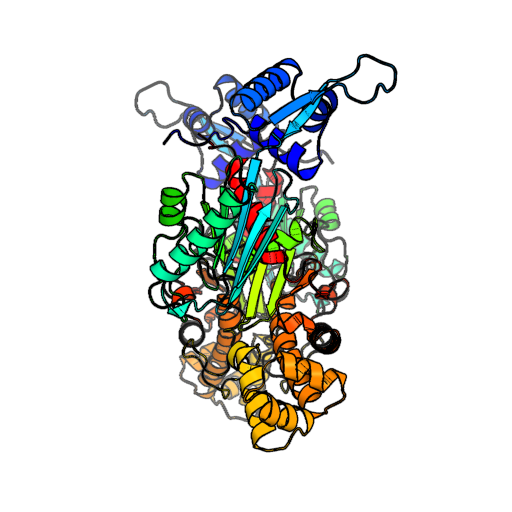 B C 1
ATOM 4282 O O . ASN B 1 188 ? 4.211 -12.672 -6.703 1 98.44 188 ASN B O 1
ATOM 4286 N N . ILE B 1 189 ? 3.895 -14.742 -5.965 1 98.44 189 ILE B N 1
ATOM 4287 C CA . ILE B 1 189 ? 4.711 -15.25 -7.059 1 98.44 189 ILE B CA 1
ATOM 4288 C C . ILE B 1 189 ? 3.998 -15.016 -8.391 1 98.44 189 ILE B C 1
ATOM 4290 O O . ILE B 1 189 ? 4.645 -14.812 -9.422 1 98.44 189 ILE B O 1
ATOM 4294 N N . MET B 1 190 ? 2.666 -15.016 -8.398 1 98.06 190 MET B N 1
ATOM 4295 C CA . MET B 1 190 ? 1.927 -14.766 -9.633 1 98.06 190 MET B CA 1
ATOM 4296 C C . MET B 1 190 ? 2.158 -13.344 -10.125 1 98.06 190 MET B C 1
ATOM 4298 O O . MET B 1 190 ? 2.367 -13.117 -11.32 1 98.06 190 MET B O 1
ATOM 4302 N N . VAL B 1 191 ? 2.133 -12.422 -9.195 1 97.75 191 VAL B N 1
ATOM 4303 C CA . VAL B 1 191 ? 2.33 -11.039 -9.633 1 97.75 191 VAL B CA 1
ATOM 4304 C C . VAL B 1 191 ? 3.777 -10.844 -10.078 1 97.75 191 VAL B C 1
ATOM 4306 O O . VAL B 1 191 ? 4.047 -10.078 -11.008 1 97.75 191 VAL B O 1
ATOM 4309 N N . VAL B 1 192 ? 4.719 -11.492 -9.438 1 97.94 192 VAL B N 1
ATOM 4310 C CA . VAL B 1 192 ? 6.105 -11.461 -9.891 1 97.94 192 VAL B CA 1
ATOM 4311 C C . VAL B 1 192 ? 6.199 -12 -11.312 1 97.94 192 VAL B C 1
ATOM 4313 O O . VAL B 1 192 ? 6.887 -11.422 -12.164 1 97.94 192 VAL B O 1
ATOM 4316 N N . GLY B 1 193 ? 5.484 -13.086 -11.57 1 97.81 193 GLY B N 1
ATOM 4317 C CA . GLY B 1 193 ? 5.457 -13.648 -12.914 1 97.81 193 GLY B CA 1
ATOM 4318 C C . GLY B 1 193 ? 4.926 -12.68 -13.953 1 97.81 193 GLY B C 1
ATOM 4319 O O . GLY B 1 193 ? 5.543 -12.492 -15 1 97.81 193 GLY B O 1
ATOM 4320 N N . GLU B 1 194 ? 3.82 -12.062 -13.625 1 97.31 194 GLU B N 1
ATOM 4321 C CA . GLU B 1 194 ? 3.186 -11.141 -14.562 1 97.31 194 GLU B CA 1
ATOM 4322 C C . GLU B 1 194 ? 4.062 -9.914 -14.812 1 97.31 194 GLU B C 1
ATOM 4324 O O . GLU B 1 194 ? 4.074 -9.367 -15.914 1 97.31 194 GLU B O 1
ATOM 4329 N N . ARG B 1 195 ? 4.762 -9.461 -13.836 1 96.25 195 ARG B N 1
ATOM 4330 C CA . ARG B 1 195 ? 5.664 -8.328 -13.992 1 96.25 195 ARG B CA 1
ATOM 4331 C C . ARG B 1 195 ? 6.887 -8.711 -14.82 1 96.25 195 ARG B C 1
ATOM 4333 O O . ARG B 1 195 ? 7.48 -7.867 -15.492 1 96.25 195 ARG B O 1
ATOM 4340 N N . GLY B 1 196 ? 7.238 -9.891 -14.742 1 93.19 196 GLY B N 1
ATOM 4341 C CA . GLY B 1 196 ? 8.414 -10.359 -15.461 1 93.19 196 GLY B CA 1
ATOM 4342 C C . GLY B 1 196 ? 8.148 -10.641 -16.922 1 93.19 196 GLY B C 1
ATOM 4343 O O . GLY B 1 196 ? 8.969 -10.328 -17.781 1 93.19 196 GLY B O 1
ATOM 4344 N N . GLY B 1 197 ? 7.02 -11.25 -17.188 1 92.56 197 GLY B N 1
ATOM 4345 C CA . GLY B 1 197 ? 6.805 -11.703 -18.547 1 92.56 197 GLY B CA 1
ATOM 4346 C C . GLY B 1 197 ? 5.367 -11.547 -19.016 1 92.56 197 GLY B C 1
ATOM 4347 O O . GLY B 1 197 ? 4.988 -12.062 -20.062 1 92.56 197 GLY B O 1
ATOM 4348 N N . GLY B 1 198 ? 4.586 -10.898 -18.266 1 94.94 198 GLY B N 1
ATOM 4349 C CA . GLY B 1 198 ? 3.182 -10.773 -18.609 1 94.94 198 GLY B CA 1
ATOM 4350 C C . GLY B 1 198 ? 2.762 -9.344 -18.891 1 94.94 198 GLY B C 1
ATOM 4351 O O . GLY B 1 198 ? 3.541 -8.547 -19.422 1 94.94 198 GLY B O 1
ATOM 4352 N N . VAL B 1 199 ? 1.526 -9.078 -18.609 1 94.5 199 VAL B N 1
ATOM 4353 C CA . VAL B 1 199 ? 0.874 -7.84 -19.016 1 94.5 199 VAL B CA 1
ATOM 4354 C C . VAL B 1 199 ? 1.323 -6.699 -18.094 1 94.5 199 VAL B C 1
ATOM 4356 O O . VAL B 1 199 ? 1.186 -5.527 -18.453 1 94.5 199 VAL B O 1
ATOM 4359 N N . ALA B 1 200 ? 1.863 -7.008 -16.953 1 94.94 200 ALA B N 1
ATOM 4360 C CA . ALA B 1 200 ? 2.158 -5.977 -15.961 1 94.94 200 ALA B CA 1
ATOM 4361 C C . ALA B 1 200 ? 3.631 -5.582 -16 1 94.94 200 ALA B C 1
ATOM 4363 O O . ALA B 1 200 ? 4.188 -5.129 -15 1 94.94 200 ALA B O 1
ATOM 4364 N N . ARG B 1 201 ? 4.156 -5.746 -17.188 1 91.44 201 ARG B N 1
ATOM 4365 C CA . ARG B 1 201 ? 5.566 -5.387 -17.328 1 91.44 201 ARG B CA 1
ATOM 4366 C C . ARG B 1 201 ? 5.777 -3.896 -17.078 1 91.44 201 ARG B C 1
ATOM 4368 O O . ARG B 1 201 ? 4.98 -3.068 -17.516 1 91.44 201 ARG B O 1
ATOM 4375 N N . SER B 1 202 ? 6.645 -3.4 -16.266 1 89.44 202 SER B N 1
ATOM 4376 C CA . SER B 1 202 ? 7.082 -2.029 -16.031 1 89.44 202 SER B CA 1
ATOM 4377 C C . SER B 1 202 ? 6.086 -1.27 -15.156 1 89.44 202 SER B C 1
ATOM 4379 O O . SER B 1 202 ? 6.152 -0.042 -15.055 1 89.44 202 SER B O 1
ATOM 4381 N N . ILE B 1 203 ? 5.004 -1.99 -14.758 1 93.69 203 ILE B N 1
ATOM 4382 C CA . ILE B 1 203 ? 4.031 -1.327 -13.898 1 93.69 203 ILE B CA 1
ATOM 4383 C C . ILE B 1 203 ? 4.582 -1.24 -12.477 1 93.69 203 ILE B C 1
ATOM 4385 O O . ILE B 1 203 ? 5.031 -2.242 -11.914 1 93.69 203 ILE B O 1
ATOM 4389 N N . GLU B 1 204 ? 4.535 -0.104 -11.875 1 95.44 204 GLU B N 1
ATOM 4390 C CA . GLU B 1 204 ? 5.176 0.12 -10.578 1 95.44 204 GLU B CA 1
ATOM 4391 C C . GLU B 1 204 ? 4.18 -0.04 -9.438 1 95.44 204 GLU B C 1
ATOM 4393 O O . GLU B 1 204 ? 4.562 -0.412 -8.32 1 95.44 204 GLU B O 1
ATOM 4398 N N . ASP B 1 205 ? 2.959 0.302 -9.633 1 97.44 205 ASP B N 1
ATOM 4399 C CA . ASP B 1 205 ? 1.902 0.205 -8.625 1 97.44 205 ASP B CA 1
ATOM 4400 C C . ASP B 1 205 ? 0.711 -0.589 -9.156 1 97.44 205 ASP B C 1
ATOM 4402 O O . ASP B 1 205 ? -0.106 -0.06 -9.914 1 97.44 205 ASP B O 1
ATOM 4406 N N . LEU B 1 206 ? 0.629 -1.823 -8.656 1 97.38 206 LEU B N 1
ATOM 4407 C CA . LEU B 1 206 ? -0.23 -2.818 -9.289 1 97.38 206 LEU B CA 1
ATOM 4408 C C . LEU B 1 206 ? -0.961 -3.648 -8.234 1 97.38 206 LEU B C 1
ATOM 4410 O O . LEU B 1 206 ? -0.405 -3.949 -7.18 1 97.38 206 LEU B O 1
ATOM 4414 N N . LEU B 1 207 ? -2.232 -3.99 -8.586 1 98.62 207 LEU B N 1
ATOM 4415 C CA . LEU B 1 207 ? -2.936 -5.039 -7.855 1 98.62 207 LEU B CA 1
ATOM 4416 C C . LEU B 1 207 ? -3.156 -6.262 -8.742 1 98.62 207 LEU B C 1
ATOM 4418 O O . LEU B 1 207 ? -3.713 -6.148 -9.836 1 98.62 207 LEU B O 1
ATOM 4422 N N . PHE B 1 208 ? -2.658 -7.379 -8.352 1 98.56 208 PHE B N 1
ATOM 4423 C CA . PHE B 1 208 ? -2.949 -8.656 -8.984 1 98.56 208 PHE B CA 1
ATOM 4424 C C . PHE B 1 208 ? -3.924 -9.469 -8.148 1 98.56 208 PHE B C 1
ATOM 4426 O O . PHE B 1 208 ? -3.576 -9.93 -7.055 1 98.56 208 PHE B O 1
ATOM 4433 N N . VAL B 1 209 ? -5.082 -9.703 -8.633 1 98.12 209 VAL B N 1
ATOM 4434 C CA . VAL B 1 209 ? -6.137 -10.398 -7.902 1 98.12 209 VAL B CA 1
ATOM 4435 C C . VAL B 1 209 ? -6.273 -11.828 -8.422 1 98.12 209 VAL B C 1
ATOM 4437 O O . VAL B 1 209 ? -6.59 -12.047 -9.594 1 98.12 209 VAL B O 1
ATOM 4440 N N . LYS B 1 210 ? -5.984 -12.727 -7.559 1 96.94 210 LYS B N 1
ATOM 4441 C CA . LYS B 1 210 ? -6.199 -14.133 -7.879 1 96.94 210 LYS B CA 1
ATOM 4442 C C . LYS B 1 210 ? -7.578 -14.594 -7.418 1 96.94 210 LYS B C 1
ATOM 4444 O O . LYS B 1 210 ? -7.91 -14.492 -6.234 1 96.94 210 LYS B O 1
ATOM 4449 N N . VAL B 1 211 ? -8.352 -15.109 -8.336 1 94.88 211 VAL B N 1
ATOM 4450 C CA . VAL B 1 211 ? -9.633 -15.719 -8.008 1 94.88 211 VAL B CA 1
ATOM 4451 C C . VAL B 1 211 ? -9.602 -17.219 -8.328 1 94.88 211 VAL B C 1
ATOM 4453 O O . VAL B 1 211 ? -9.75 -17.609 -9.492 1 94.88 211 VAL B O 1
ATOM 4456 N N . GLY B 1 212 ? -9.414 -18 -7.395 1 91.81 212 GLY B N 1
ATOM 4457 C CA . GLY B 1 212 ? -9.422 -19.453 -7.48 1 91.81 212 GLY B CA 1
ATOM 4458 C C . GLY B 1 212 ? -10.297 -20.109 -6.43 1 91.81 212 GLY B C 1
ATOM 4459 O O . GLY B 1 212 ? -11.438 -19.688 -6.215 1 91.81 212 GLY B O 1
ATOM 4460 N N . THR B 1 213 ? -9.711 -21.188 -5.844 1 86.81 213 THR B N 1
ATOM 4461 C CA . THR B 1 213 ? -10.43 -21.75 -4.703 1 86.81 213 THR B CA 1
ATOM 4462 C C . THR B 1 213 ? -10.672 -20.688 -3.643 1 86.81 213 THR B C 1
ATOM 4464 O O . THR B 1 213 ? -11.766 -20.594 -3.076 1 86.81 213 THR B O 1
ATOM 4467 N N . GLY B 1 214 ? -9.672 -19.891 -3.387 1 91 214 GLY B N 1
ATOM 4468 C CA . GLY B 1 214 ? -9.766 -18.688 -2.584 1 91 214 GLY B CA 1
ATOM 4469 C C . GLY B 1 214 ? -9.492 -17.422 -3.375 1 91 214 GLY B C 1
ATOM 4470 O O . GLY B 1 214 ? -9.367 -17.453 -4.602 1 91 214 GLY B O 1
ATOM 4471 N N . ILE B 1 215 ? -9.508 -16.297 -2.717 1 95.06 215 ILE B N 1
ATOM 4472 C CA . ILE B 1 215 ? -9.242 -15.016 -3.354 1 95.06 215 ILE B CA 1
ATOM 4473 C C . ILE B 1 215 ? -8.109 -14.297 -2.619 1 95.06 215 ILE B C 1
ATOM 4475 O O . ILE B 1 215 ? -8.102 -14.242 -1.387 1 95.06 215 ILE B O 1
ATOM 4479 N N . GLY B 1 216 ? -7.109 -13.852 -3.307 1 96.69 216 GLY B N 1
ATOM 4480 C CA . GLY B 1 216 ? -5.992 -13.086 -2.771 1 96.69 216 GLY B CA 1
ATOM 4481 C C . GLY B 1 216 ? -5.547 -11.961 -3.686 1 96.69 216 GLY B C 1
ATOM 4482 O O . GLY B 1 216 ? -6.012 -11.859 -4.824 1 96.69 216 GLY B O 1
ATOM 4483 N N . CYS B 1 217 ? -4.691 -11.172 -3.162 1 98.44 217 CYS B N 1
ATOM 4484 C CA . CYS B 1 217 ? -4.223 -10.016 -3.926 1 98.44 217 CYS B CA 1
ATOM 4485 C C . CYS B 1 217 ? -2.719 -9.828 -3.756 1 98.44 217 CYS B C 1
ATOM 4487 O O . CYS B 1 217 ? -2.219 -9.781 -2.631 1 98.44 217 CYS B O 1
ATOM 4489 N N . GLY B 1 218 ? -1.989 -9.891 -4.832 1 98.62 218 GLY B N 1
ATOM 4490 C CA . GLY B 1 218 ? -0.614 -9.414 -4.828 1 98.62 218 GLY B CA 1
ATOM 4491 C C . GLY B 1 218 ? -0.501 -7.906 -4.988 1 98.62 218 GLY B C 1
ATOM 4492 O O . GLY B 1 218 ? -1.196 -7.312 -5.816 1 98.62 218 GLY B O 1
ATOM 4493 N N . ILE B 1 219 ? 0.322 -7.281 -4.188 1 98.69 219 ILE B N 1
ATOM 4494 C CA . ILE B 1 219 ? 0.45 -5.828 -4.176 1 98.69 219 ILE B CA 1
ATOM 4495 C C . ILE B 1 219 ? 1.861 -5.434 -4.602 1 98.69 219 ILE B C 1
ATOM 4497 O O . ILE B 1 219 ? 2.846 -5.934 -4.055 1 98.69 219 ILE B O 1
ATOM 4501 N N . VAL B 1 220 ? 1.942 -4.59 -5.602 1 98.44 220 VAL B N 1
ATOM 4502 C CA . VAL B 1 220 ? 3.23 -4.047 -6.016 1 98.44 220 VAL B CA 1
ATOM 4503 C C . VAL B 1 220 ? 3.26 -2.539 -5.766 1 98.44 220 VAL B C 1
ATOM 4505 O O . VAL B 1 220 ? 2.359 -1.815 -6.199 1 98.44 220 VAL B O 1
ATOM 4508 N N . VAL B 1 221 ? 4.188 -2.082 -5.035 1 97.94 221 VAL B N 1
ATOM 4509 C CA . VAL B 1 221 ? 4.438 -0.67 -4.766 1 97.94 221 VAL B CA 1
ATOM 4510 C C . VAL B 1 221 ? 5.844 -0.297 -5.219 1 97.94 221 VAL B C 1
ATOM 4512 O O . VAL B 1 221 ? 6.828 -0.888 -4.762 1 97.94 221 VAL B O 1
ATOM 4515 N N . GLY B 1 222 ? 5.965 0.636 -6.043 1 95.5 222 GLY B N 1
ATOM 4516 C CA . GLY B 1 222 ? 7.273 1.037 -6.539 1 95.5 222 GLY B CA 1
ATOM 4517 C C . GLY B 1 222 ? 8.023 -0.092 -7.215 1 95.5 222 GLY B C 1
ATOM 4518 O O . GLY B 1 222 ? 9.242 -0.226 -7.043 1 95.5 222 GLY B O 1
ATOM 4519 N N . GLY B 1 223 ? 7.332 -0.969 -7.762 1 95.31 223 GLY B N 1
ATOM 4520 C CA . GLY B 1 223 ? 7.938 -2.049 -8.523 1 95.31 223 GLY B CA 1
ATOM 4521 C C . GLY B 1 223 ? 8.32 -3.242 -7.672 1 95.31 223 GLY B C 1
ATOM 4522 O O . GLY B 1 223 ? 8.867 -4.227 -8.18 1 95.31 223 GLY B O 1
ATOM 4523 N N . GLN B 1 224 ? 8.047 -3.197 -6.41 1 95.62 224 GLN B N 1
ATOM 4524 C CA . GLN B 1 224 ? 8.383 -4.297 -5.516 1 95.62 224 GLN B CA 1
ATOM 4525 C C . GLN B 1 224 ? 7.133 -4.887 -4.867 1 95.62 224 GLN B C 1
ATOM 4527 O O . GLN B 1 224 ? 6.184 -4.156 -4.562 1 95.62 224 GLN B O 1
ATOM 4532 N N . VAL B 1 225 ? 7.184 -6.184 -4.633 1 97.56 225 VAL B N 1
ATOM 4533 C CA . VAL B 1 225 ? 6.059 -6.836 -3.967 1 97.56 225 VAL B CA 1
ATOM 4534 C C . VAL B 1 225 ? 5.984 -6.379 -2.512 1 97.56 225 VAL B C 1
ATOM 4536 O O . VAL B 1 225 ? 6.992 -6.383 -1.802 1 97.56 225 VAL B O 1
ATOM 4539 N N . TYR B 1 226 ? 4.875 -5.883 -2.137 1 98.19 226 TYR B N 1
ATOM 4540 C CA . TYR B 1 226 ? 4.609 -5.523 -0.748 1 98.19 226 TYR B CA 1
ATOM 4541 C C . TYR B 1 226 ? 3.955 -6.68 0 1 98.19 226 TYR B C 1
ATOM 4543 O O . TYR B 1 226 ? 2.887 -7.156 -0.389 1 98.19 226 TYR B O 1
ATOM 4551 N N . ARG B 1 227 ? 4.566 -7.129 1.079 1 97.69 227 ARG B N 1
ATOM 4552 C CA . ARG B 1 227 ? 4.133 -8.367 1.715 1 97.69 227 ARG B CA 1
ATOM 4553 C C . ARG B 1 227 ? 3.504 -8.094 3.076 1 97.69 227 ARG B C 1
ATOM 4555 O O . ARG B 1 227 ? 2.914 -8.992 3.684 1 97.69 227 ARG B O 1
ATOM 4562 N N . GLY B 1 228 ? 3.568 -6.859 3.627 1 96.06 228 GLY B N 1
ATOM 4563 C CA . GLY B 1 228 ? 3.035 -6.531 4.938 1 96.06 228 GLY B CA 1
ATOM 4564 C C . GLY B 1 228 ? 3.963 -6.922 6.074 1 96.06 228 GLY B C 1
ATOM 4565 O O . GLY B 1 228 ? 4.941 -7.637 5.863 1 96.06 228 GLY B O 1
ATOM 4566 N N . VAL B 1 229 ? 3.666 -6.492 7.258 1 93.81 229 VAL B N 1
ATOM 4567 C CA . VAL B 1 229 ? 4.574 -6.645 8.391 1 93.81 229 VAL B CA 1
ATOM 4568 C C . VAL B 1 229 ? 4.621 -8.102 8.828 1 93.81 229 VAL B C 1
ATOM 4570 O O . VAL B 1 229 ? 5.664 -8.594 9.266 1 93.81 229 VAL B O 1
ATOM 4573 N N . ASP B 1 230 ? 3.492 -8.789 8.656 1 92.62 230 ASP B N 1
ATOM 4574 C CA . ASP B 1 230 ? 3.422 -10.172 9.109 1 92.62 230 ASP B CA 1
ATOM 4575 C C . ASP B 1 230 ? 3.375 -11.141 7.93 1 92.62 230 ASP B C 1
ATOM 4577 O O . ASP B 1 230 ? 3.1 -12.328 8.109 1 92.62 230 ASP B O 1
ATOM 4581 N N . GLY B 1 231 ? 3.508 -10.586 6.754 1 93.38 231 GLY B N 1
ATOM 4582 C CA . GLY B 1 231 ? 3.512 -11.422 5.566 1 93.38 231 GLY B CA 1
ATOM 4583 C C . GLY B 1 231 ? 2.117 -11.789 5.094 1 93.38 231 GLY B C 1
ATOM 4584 O O . GLY B 1 231 ? 1.942 -12.766 4.355 1 93.38 231 GLY B O 1
ATOM 4585 N N . CYS B 1 232 ? 1.102 -11.047 5.465 1 93.56 232 CYS B N 1
ATOM 4586 C CA . CYS B 1 232 ? -0.254 -11.445 5.102 1 93.56 232 CYS B CA 1
ATOM 4587 C C . CYS B 1 232 ? -0.966 -10.32 4.348 1 93.56 232 CYS B C 1
ATOM 4589 O O . CYS B 1 232 ? -2.197 -10.289 4.293 1 93.56 232 CYS B O 1
ATOM 4591 N N . ALA B 1 233 ? -0.149 -9.375 3.832 1 97.25 233 ALA B N 1
ATOM 4592 C CA . ALA B 1 233 ? -0.767 -8.391 2.947 1 97.25 233 ALA B CA 1
ATOM 4593 C C . ALA B 1 233 ? -1.47 -9.07 1.775 1 97.25 233 ALA B C 1
ATOM 4595 O O . ALA B 1 233 ? -0.999 -10.094 1.269 1 97.25 233 ALA B O 1
ATOM 4596 N N . GLY B 1 234 ? -2.602 -8.539 1.375 1 97.88 234 GLY B N 1
ATOM 4597 C CA . GLY B 1 234 ? -3.301 -9.023 0.196 1 97.88 234 GLY B CA 1
ATOM 4598 C C . GLY B 1 234 ? -4.344 -10.078 0.512 1 97.88 234 GLY B C 1
ATOM 4599 O O . GLY B 1 234 ? -4.875 -10.727 -0.394 1 97.88 234 GLY B O 1
ATOM 4600 N N . ASP B 1 235 ? -4.668 -10.273 1.774 1 95.81 235 ASP B N 1
ATOM 4601 C CA . ASP B 1 235 ? -5.652 -11.273 2.172 1 95.81 235 ASP B CA 1
ATOM 4602 C C . ASP B 1 235 ? -7.074 -10.742 2.02 1 95.81 235 ASP B C 1
ATOM 4604 O O . ASP B 1 235 ? -7.875 -10.812 2.953 1 95.81 235 ASP B O 1
ATOM 4608 N N . ILE B 1 236 ? -7.457 -10.406 0.828 1 97.44 236 ILE B N 1
ATOM 4609 C CA . ILE B 1 236 ? -8.703 -9.688 0.59 1 97.44 236 ILE B CA 1
ATOM 4610 C C . ILE B 1 236 ? -9.875 -10.664 0.583 1 97.44 236 ILE B C 1
ATOM 4612 O O . ILE B 1 236 ? -11.031 -10.258 0.658 1 97.44 236 ILE B O 1
ATOM 4616 N N . GLY B 1 237 ? -9.602 -11.969 0.432 1 96.5 237 GLY B N 1
ATOM 4617 C CA . GLY B 1 237 ? -10.656 -12.969 0.528 1 96.5 237 GLY B CA 1
ATOM 4618 C C . GLY B 1 237 ? -11.375 -12.945 1.862 1 96.5 237 GLY B C 1
ATOM 4619 O O . GLY B 1 237 ? -12.508 -13.414 1.966 1 96.5 237 GLY B O 1
ATOM 4620 N N . HIS B 1 238 ? -10.773 -12.336 2.824 1 95.19 238 HIS B N 1
ATOM 4621 C CA . HIS B 1 238 ? -11.328 -12.352 4.172 1 95.19 238 HIS B CA 1
ATOM 4622 C C . HIS B 1 238 ? -11.891 -10.984 4.559 1 95.19 238 HIS B C 1
ATOM 4624 O O . HIS B 1 238 ? -12.141 -10.727 5.734 1 95.19 238 HIS B O 1
ATOM 4630 N N . ILE B 1 239 ? -12.008 -10.117 3.645 1 97.19 239 ILE B N 1
ATOM 4631 C CA . ILE B 1 239 ? -12.758 -8.891 3.852 1 97.19 239 ILE B CA 1
ATOM 4632 C C . ILE B 1 239 ? -14.25 -9.203 3.941 1 97.19 239 ILE B C 1
ATOM 4634 O O . ILE B 1 239 ? -14.797 -9.922 3.094 1 97.19 239 ILE B O 1
ATOM 4638 N N . GLN B 1 240 ? -14.883 -8.711 4.914 1 96.88 240 GLN B N 1
ATOM 4639 C CA . GLN B 1 240 ? -16.312 -8.953 5.094 1 96.88 240 GLN B CA 1
ATOM 4640 C C . GLN B 1 240 ? -17.125 -8.156 4.082 1 96.88 240 GLN B C 1
ATOM 4642 O O . GLN B 1 240 ? -17 -6.938 3.984 1 96.88 240 GLN B O 1
ATOM 4647 N N . VAL B 1 241 ? -17.984 -8.844 3.324 1 96.19 241 VAL B N 1
ATOM 4648 C CA . VAL B 1 241 ? -18.797 -8.172 2.316 1 96.19 241 VAL B CA 1
ATOM 4649 C C . VAL B 1 241 ? -20.266 -8.281 2.686 1 96.19 241 VAL B C 1
ATOM 4651 O O . VAL B 1 241 ? -21.109 -7.531 2.168 1 96.19 241 VAL B O 1
ATOM 4654 N N . ASP B 1 242 ? -20.594 -9.234 3.564 1 94.81 242 ASP B N 1
ATOM 4655 C CA . ASP B 1 242 ? -21.953 -9.422 4.055 1 94.81 242 ASP B CA 1
ATOM 4656 C C . ASP B 1 242 ? -21.953 -9.953 5.488 1 94.81 242 ASP B C 1
ATOM 4658 O O . ASP B 1 242 ? -21.766 -11.156 5.711 1 94.81 242 ASP B O 1
ATOM 4662 N N . PRO B 1 243 ? -22.266 -9.102 6.457 1 91.75 243 PRO B N 1
ATOM 4663 C CA . PRO B 1 243 ? -22.203 -9.539 7.852 1 91.75 243 PRO B CA 1
ATOM 4664 C C . PRO B 1 243 ? -23.141 -10.695 8.156 1 91.75 243 PRO B C 1
ATOM 4666 O O . PRO B 1 243 ? -22.969 -11.398 9.156 1 91.75 243 PRO B O 1
ATOM 4669 N N . HIS B 1 244 ? -24.078 -10.93 7.359 1 93.69 244 HIS B N 1
ATOM 4670 C CA . HIS B 1 244 ? -25.047 -12 7.578 1 93.69 244 HIS B CA 1
ATOM 4671 C C . HIS B 1 244 ? -24.781 -13.172 6.637 1 93.69 244 HIS B C 1
ATOM 4673 O O . HIS B 1 244 ? -25.625 -14.062 6.504 1 93.69 244 HIS B O 1
ATOM 4679 N N . GLY B 1 245 ? -23.703 -13.211 5.996 1 95.12 245 GLY B N 1
ATOM 4680 C CA . GLY B 1 245 ? -23.344 -14.273 5.074 1 95.12 245 GLY B CA 1
ATOM 4681 C C . GLY B 1 245 ? -22.859 -15.531 5.773 1 95.12 245 GLY B C 1
ATOM 4682 O O . GLY B 1 245 ? -22.891 -15.617 7.004 1 95.12 245 GLY B O 1
ATOM 4683 N N . PRO B 1 246 ? -22.469 -16.516 4.977 1 95.44 246 PRO B N 1
ATOM 4684 C CA . PRO B 1 246 ? -22.016 -17.781 5.551 1 95.44 246 PRO B CA 1
ATOM 4685 C C . PRO B 1 246 ? -20.688 -17.641 6.309 1 95.44 246 PRO B C 1
ATOM 4687 O O . PRO B 1 246 ? -19.953 -16.672 6.086 1 95.44 246 PRO B O 1
ATOM 4690 N N . VAL B 1 247 ? -20.391 -18.562 7.16 1 94.5 247 VAL B N 1
ATOM 4691 C CA . VAL B 1 247 ? -19.156 -18.578 7.926 1 94.5 247 VAL B CA 1
ATOM 4692 C C . VAL B 1 247 ? -18 -19.031 7.031 1 94.5 247 VAL B C 1
ATOM 4694 O O . VAL B 1 247 ? -18.125 -20 6.281 1 94.5 247 VAL B O 1
ATOM 4697 N N . CYS B 1 248 ? -17 -18.312 7.082 1 93 248 CYS B N 1
ATOM 4698 C CA . CYS B 1 248 ? -15.773 -18.594 6.34 1 93 248 CYS B CA 1
ATOM 4699 C C . CYS B 1 248 ? -14.891 -19.578 7.094 1 93 248 CYS B C 1
ATOM 4701 O O . CYS B 1 248 ? -15.062 -19.766 8.297 1 93 248 CYS B O 1
ATOM 4703 N N . ALA B 1 249 ? -13.977 -20.219 6.395 1 85.44 249 ALA B N 1
ATOM 4704 C CA . ALA B 1 249 ? -13.023 -21.125 7.031 1 85.44 249 ALA B CA 1
ATOM 4705 C C . ALA B 1 249 ? -12.195 -20.391 8.086 1 85.44 249 ALA B C 1
ATOM 4707 O O . ALA B 1 249 ? -11.656 -21.016 9 1 85.44 249 ALA B O 1
ATOM 4708 N N . CYS B 1 250 ? -12.133 -19.078 8 1 87.19 250 CYS B N 1
ATOM 4709 C CA . CYS B 1 250 ? -11.344 -18.297 8.953 1 87.19 250 CYS B CA 1
ATOM 4710 C C . CYS B 1 250 ? -12.125 -18.047 10.242 1 87.19 250 CYS B C 1
ATOM 4712 O O . CYS B 1 250 ? -11.57 -17.562 11.227 1 87.19 250 CYS B O 1
ATOM 4714 N N . GLY B 1 251 ? -13.391 -18.312 10.266 1 90.12 251 GLY B N 1
ATOM 4715 C CA . GLY B 1 251 ? -14.227 -18.141 11.438 1 90.12 251 GLY B CA 1
ATOM 4716 C C . GLY B 1 251 ? -15.117 -16.922 11.367 1 90.12 251 GLY B C 1
ATOM 4717 O O . GLY B 1 251 ? -16.094 -16.812 12.117 1 90.12 251 GLY B O 1
ATOM 4718 N N . ASN B 1 252 ? -14.883 -16 10.469 1 92.69 252 ASN B N 1
ATOM 4719 C CA . ASN B 1 252 ? -15.703 -14.805 10.312 1 92.69 252 ASN B CA 1
ATOM 4720 C C . ASN B 1 252 ? -16.891 -15.055 9.391 1 92.69 252 ASN B C 1
ATOM 4722 O O . ASN B 1 252 ? -16.859 -15.977 8.57 1 92.69 252 ASN B O 1
ATOM 4726 N N . ALA B 1 253 ? -17.844 -14.258 9.539 1 94.94 253 ALA B N 1
ATOM 4727 C CA . ALA B 1 253 ? -19.016 -14.359 8.672 1 94.94 253 ALA B CA 1
ATOM 4728 C C . ALA B 1 253 ? -18.906 -13.391 7.496 1 94.94 253 ALA B C 1
ATOM 4730 O O . ALA B 1 253 ? -18.484 -12.25 7.66 1 94.94 253 ALA B O 1
ATOM 4731 N N . GLY B 1 254 ? -19.297 -13.898 6.375 1 96.19 254 GLY B N 1
ATOM 4732 C CA . GLY B 1 254 ? -19.562 -13.023 5.242 1 96.19 254 GLY B CA 1
ATOM 4733 C C . GLY B 1 254 ? -18.312 -12.539 4.555 1 96.19 254 GLY B C 1
ATOM 4734 O O . GLY B 1 254 ? -18.312 -11.477 3.926 1 96.19 254 GLY B O 1
ATOM 4735 N N . CYS B 1 255 ? -17.188 -13.258 4.699 1 96.94 255 CYS B N 1
ATOM 4736 C CA . CYS B 1 255 ? -15.977 -12.93 3.953 1 96.94 255 CYS B CA 1
ATOM 4737 C C . CYS B 1 255 ? -16.203 -13.07 2.453 1 96.94 255 CYS B C 1
ATOM 4739 O O . CYS B 1 255 ? -17.016 -13.891 2.018 1 96.94 255 CYS B O 1
ATOM 4741 N N . LEU B 1 256 ? -15.508 -12.305 1.733 1 97.88 256 LEU B N 1
ATOM 4742 C CA . LEU B 1 256 ? -15.609 -12.344 0.278 1 97.88 256 LEU B CA 1
ATOM 4743 C C . LEU B 1 256 ? -15.453 -13.773 -0.236 1 97.88 256 LEU B C 1
ATOM 4745 O O . LEU B 1 256 ? -16.25 -14.227 -1.056 1 97.88 256 LEU B O 1
ATOM 4749 N N . GLU B 1 257 ? -14.5 -14.531 0.277 1 95.19 257 GLU B N 1
ATOM 4750 C CA . GLU B 1 257 ? -14.195 -15.883 -0.192 1 95.19 257 GLU B CA 1
ATOM 4751 C C . GLU B 1 257 ? -15.336 -16.844 0.128 1 95.19 257 GLU B C 1
ATOM 4753 O O . GLU B 1 257 ? -15.562 -17.812 -0.606 1 95.19 257 GLU B O 1
ATOM 4758 N N . ALA B 1 258 ? -15.984 -16.594 1.233 1 95.19 258 ALA B N 1
ATOM 4759 C CA . ALA B 1 258 ? -17.125 -17.422 1.595 1 95.19 258 ALA B CA 1
ATOM 4760 C C . ALA B 1 258 ? -18.312 -17.156 0.676 1 95.19 258 ALA B C 1
ATOM 4762 O O . ALA B 1 258 ? -19.188 -18.016 0.516 1 95.19 258 ALA B O 1
ATOM 4763 N N . MET B 1 259 ? -18.359 -15.992 0.124 1 96.5 259 MET B N 1
ATOM 4764 C CA . MET B 1 259 ? -19.469 -15.578 -0.729 1 96.5 259 MET B CA 1
ATOM 4765 C C . MET B 1 259 ? -19.156 -15.852 -2.195 1 96.5 259 MET B C 1
ATOM 4767 O O . MET B 1 259 ? -20.062 -16.094 -2.992 1 96.5 259 MET B O 1
ATOM 4771 N N . PHE B 1 260 ? -17.969 -15.742 -2.506 1 94.25 260 PHE B N 1
ATOM 4772 C CA . PHE B 1 260 ? -17.5 -15.906 -3.879 1 94.25 260 PHE B CA 1
ATOM 4773 C C . PHE B 1 260 ? -16.109 -16.547 -3.912 1 94.25 260 PHE B C 1
ATOM 4775 O O . PHE B 1 260 ? -15.352 -16.422 -2.953 1 94.25 260 PHE B O 1
ATOM 4782 N N . GLY B 1 261 ? -15.711 -17.25 -4.809 1 92.31 261 GLY B N 1
ATOM 4783 C CA . GLY B 1 261 ? -14.547 -18.094 -5.023 1 92.31 261 GLY B CA 1
ATOM 4784 C C . GLY B 1 261 ? -14.891 -19.453 -5.594 1 92.31 261 GLY B C 1
ATOM 4785 O O . GLY B 1 261 ? -16.062 -19.781 -5.77 1 92.31 261 GLY B O 1
ATOM 4786 N N . GLY B 1 262 ? -13.859 -20.172 -5.852 1 90.94 262 GLY B N 1
ATOM 4787 C CA . GLY B 1 262 ? -14.117 -21.469 -6.453 1 90.94 262 GLY B CA 1
ATOM 4788 C C . GLY B 1 262 ? -14.898 -22.391 -5.555 1 90.94 262 GLY B C 1
ATOM 4789 O O . GLY B 1 262 ? -15.828 -23.078 -6.008 1 90.94 262 GLY B O 1
ATOM 4790 N N . ALA B 1 263 ? -14.539 -22.406 -4.289 1 90.75 263 ALA B N 1
ATOM 4791 C CA . ALA B 1 263 ? -15.227 -23.281 -3.338 1 90.75 263 ALA B CA 1
ATOM 4792 C C . ALA B 1 263 ? -16.672 -22.828 -3.131 1 90.75 263 ALA B C 1
ATOM 4794 O O . ALA B 1 263 ? -17.578 -23.656 -3.105 1 90.75 263 ALA B O 1
ATOM 4795 N N . ALA B 1 264 ? -16.875 -21.547 -2.955 1 95.06 264 ALA B N 1
ATOM 4796 C CA . ALA B 1 264 ? -18.203 -21 -2.764 1 95.06 264 ALA B CA 1
ATOM 4797 C C . ALA B 1 264 ? -19.078 -21.234 -4 1 95.06 264 ALA B C 1
ATOM 4799 O O . ALA B 1 264 ? -20.25 -21.609 -3.887 1 95.06 264 ALA B O 1
ATOM 4800 N N . LEU B 1 265 ? -18.531 -21.031 -5.16 1 94.81 265 LEU B N 1
ATOM 4801 C CA . LEU B 1 265 ? -19.25 -21.219 -6.41 1 94.81 265 LEU B CA 1
ATOM 4802 C C . LEU B 1 265 ? -19.656 -22.688 -6.582 1 94.81 265 LEU B C 1
ATOM 4804 O O . LEU B 1 265 ? -20.766 -22.969 -7.039 1 94.81 265 LEU B O 1
ATOM 4808 N N . ALA B 1 266 ? -18.766 -23.547 -6.262 1 94.38 266 ALA B N 1
ATOM 4809 C CA . ALA B 1 266 ? -19.078 -24.969 -6.332 1 94.38 266 ALA B CA 1
ATOM 4810 C C . ALA B 1 266 ? -20.219 -25.328 -5.383 1 94.38 266 ALA B C 1
ATOM 4812 O O . ALA B 1 266 ? -21.125 -26.078 -5.75 1 94.38 266 ALA B O 1
ATOM 4813 N N . ARG B 1 267 ? -20.156 -24.797 -4.184 1 95.25 267 ARG B N 1
ATOM 4814 C CA . ARG B 1 267 ? -21.203 -25.016 -3.186 1 95.25 267 ARG B CA 1
ATOM 4815 C C . ARG B 1 267 ? -22.547 -24.516 -3.691 1 95.25 267 ARG B C 1
ATOM 4817 O O . ARG B 1 267 ? -23.547 -25.234 -3.646 1 95.25 267 ARG B O 1
ATOM 4824 N N . ASP B 1 268 ? -22.578 -23.328 -4.219 1 96.38 268 ASP B N 1
ATOM 4825 C CA . ASP B 1 268 ? -23.828 -22.734 -4.695 1 96.38 268 ASP B CA 1
ATOM 4826 C C . ASP B 1 268 ? -24.344 -23.438 -5.945 1 96.38 268 ASP B C 1
ATOM 4828 O O . ASP B 1 268 ? -25.547 -23.594 -6.133 1 96.38 268 ASP B O 1
ATOM 4832 N N . ALA B 1 269 ? -23.406 -23.859 -6.781 1 97.12 269 ALA B N 1
ATOM 4833 C CA . ALA B 1 269 ? -23.766 -24.625 -7.973 1 97.12 269 ALA B CA 1
ATOM 4834 C C . ALA B 1 269 ? -24.422 -25.953 -7.602 1 97.12 269 ALA B C 1
ATOM 4836 O O . ALA B 1 269 ? -25.406 -26.359 -8.219 1 97.12 269 ALA B O 1
ATOM 4837 N N . LEU B 1 270 ? -23.828 -26.594 -6.629 1 97.5 270 LEU B N 1
ATOM 4838 C CA . LEU B 1 270 ? -24.375 -27.859 -6.168 1 97.5 270 LEU B CA 1
ATOM 4839 C C . LEU B 1 270 ? -25.797 -27.672 -5.625 1 97.5 270 LEU B C 1
ATOM 4841 O O . LEU B 1 270 ? -26.688 -28.484 -5.906 1 97.5 270 LEU B O 1
ATOM 4845 N N . ALA B 1 271 ? -25.969 -26.656 -4.836 1 97.06 271 ALA B N 1
ATOM 4846 C CA . ALA B 1 271 ? -27.297 -26.344 -4.301 1 97.06 271 ALA B CA 1
ATOM 4847 C C . ALA B 1 271 ? -28.297 -26.109 -5.426 1 97.06 271 ALA B C 1
ATOM 4849 O O . ALA B 1 271 ? -29.422 -26.609 -5.375 1 97.06 271 ALA B O 1
ATOM 4850 N N . ALA B 1 272 ? -27.906 -25.391 -6.422 1 97.38 272 ALA B N 1
ATOM 4851 C CA . ALA B 1 272 ? -28.766 -25.094 -7.566 1 97.38 272 ALA B CA 1
ATOM 4852 C C . ALA B 1 272 ? -29.078 -26.375 -8.344 1 97.38 272 ALA B C 1
ATOM 4854 O O . ALA B 1 272 ? -30.203 -26.547 -8.836 1 97.38 272 ALA B O 1
ATOM 4855 N N . ALA B 1 273 ? -28.109 -27.219 -8.508 1 97.75 273 ALA B N 1
ATOM 4856 C CA . ALA B 1 273 ? -28.281 -28.484 -9.219 1 97.75 273 ALA B CA 1
ATOM 4857 C C . ALA B 1 273 ? -29.266 -29.391 -8.477 1 97.75 273 ALA B C 1
ATOM 4859 O O . ALA B 1 273 ? -30.172 -29.969 -9.086 1 97.75 273 ALA B O 1
ATOM 4860 N N . ARG B 1 274 ? -29.109 -29.484 -7.211 1 97.38 274 ARG B N 1
ATOM 4861 C CA . ARG B 1 274 ? -29.922 -30.359 -6.387 1 97.38 274 ARG B CA 1
ATOM 4862 C C . ARG B 1 274 ? -31.375 -29.875 -6.324 1 97.38 274 ARG B C 1
ATOM 4864 O O . ARG B 1 274 ? -32.281 -30.688 -6.25 1 97.38 274 ARG B O 1
ATOM 4871 N N . SER B 1 275 ? -31.516 -28.594 -6.305 1 96.88 275 SER B N 1
ATOM 4872 C CA . SER B 1 275 ? -32.844 -28.031 -6.25 1 96.88 275 SER B CA 1
ATOM 4873 C C . SER B 1 275 ? -33.469 -27.922 -7.641 1 96.88 275 SER B C 1
ATOM 4875 O O . SER B 1 275 ? -34.594 -27.422 -7.801 1 96.88 275 SER B O 1
ATOM 4877 N N . ASP B 1 276 ? -32.75 -28.234 -8.648 1 95 276 ASP B N 1
ATOM 4878 C CA . ASP B 1 276 ? -33.188 -28.281 -10.047 1 95 276 ASP B CA 1
ATOM 4879 C C . ASP B 1 276 ? -33.562 -26.891 -10.539 1 95 276 ASP B C 1
ATOM 4881 O O . ASP B 1 276 ? -34.531 -26.734 -11.312 1 95 276 ASP B O 1
ATOM 4885 N N . THR B 1 277 ? -32.906 -25.953 -9.977 1 96.25 277 THR B N 1
ATOM 4886 C CA . THR B 1 277 ? -33.156 -24.578 -10.438 1 96.25 277 THR B CA 1
ATOM 4887 C C . THR B 1 277 ? -32.281 -24.266 -11.664 1 96.25 277 THR B C 1
ATOM 4889 O O . THR B 1 277 ? -32.562 -23.312 -12.383 1 96.25 277 THR B O 1
ATOM 4892 N N . SER B 1 278 ? -31.266 -25.078 -11.93 1 97.19 278 SER B N 1
ATOM 4893 C CA . SER B 1 278 ? -30.422 -24.984 -13.125 1 97.19 278 SER B CA 1
ATOM 4894 C C . SER B 1 278 ? -30.375 -26.328 -13.859 1 97.19 278 SER B C 1
ATOM 4896 O O . SER B 1 278 ? -29.656 -27.234 -13.453 1 97.19 278 SER B O 1
ATOM 4898 N N . PRO B 1 279 ? -31.078 -26.375 -14.906 1 94.38 279 PRO B N 1
ATOM 4899 C CA . PRO B 1 279 ? -31.062 -27.609 -15.672 1 94.38 279 PRO B CA 1
ATOM 4900 C C . PRO B 1 279 ? -29.672 -28.016 -16.125 1 94.38 279 PRO B C 1
ATOM 4902 O O . PRO B 1 279 ? -29.328 -29.203 -16.109 1 94.38 279 PRO B O 1
AT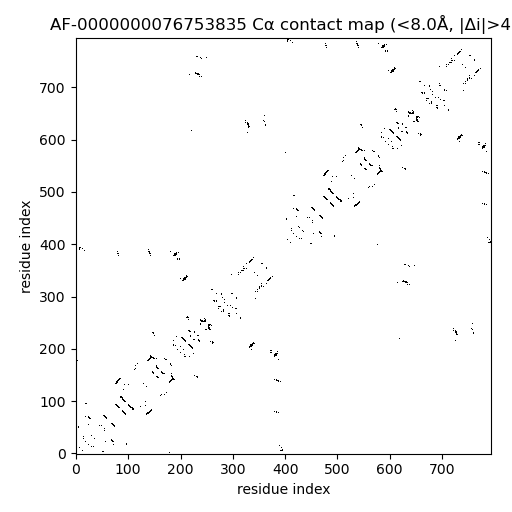OM 4905 N N . ALA B 1 280 ? -28.906 -27.047 -16.484 1 95.69 280 ALA B N 1
ATOM 4906 C CA . ALA B 1 280 ? -27.547 -27.328 -16.938 1 95.69 280 ALA B CA 1
ATOM 4907 C C . ALA B 1 280 ? -26.703 -27.953 -15.844 1 95.69 280 ALA B C 1
ATOM 4909 O O . ALA B 1 280 ? -25.969 -28.922 -16.094 1 95.69 280 ALA B O 1
ATOM 4910 N N . LEU B 1 281 ? -26.797 -27.438 -14.68 1 97.81 281 LEU B N 1
ATOM 4911 C CA . LEU B 1 281 ? -26.016 -27.953 -13.562 1 97.81 281 LEU B CA 1
ATOM 4912 C C . LEU B 1 281 ? -26.578 -29.297 -13.086 1 97.81 281 LEU B C 1
ATOM 4914 O O . LEU B 1 281 ? -25.812 -30.172 -12.672 1 97.81 281 LEU B O 1
ATOM 4918 N N . ALA B 1 282 ? -27.859 -29.422 -13.117 1 97.56 282 ALA B N 1
ATOM 4919 C CA . ALA B 1 282 ? -28.484 -30.688 -12.734 1 97.56 282 ALA B CA 1
ATOM 4920 C C . ALA B 1 282 ? -28.016 -31.812 -13.641 1 97.56 282 ALA B C 1
ATOM 4922 O O . ALA B 1 282 ? -27.734 -32.938 -13.164 1 97.56 282 ALA B O 1
ATOM 4923 N N . GLU B 1 283 ? -27.984 -31.562 -14.82 1 96.75 283 GLU B N 1
ATOM 4924 C CA . GLU B 1 283 ? -27.516 -32.562 -15.781 1 96.75 283 GLU B CA 1
ATOM 4925 C C . GLU B 1 283 ? -26.062 -32.938 -15.523 1 96.75 283 GLU B C 1
ATOM 4927 O O . GLU B 1 283 ? -25.719 -34.125 -15.547 1 96.75 283 GLU B O 1
ATOM 4932 N N . ARG B 1 284 ? -25.266 -31.984 -15.289 1 96.69 284 ARG B N 1
ATOM 4933 C CA . ARG B 1 284 ? -23.844 -32.219 -15.023 1 96.69 284 ARG B CA 1
ATOM 4934 C C . ARG B 1 284 ? -23.656 -33 -13.727 1 96.69 284 ARG B C 1
ATOM 4936 O O . ARG B 1 284 ? -22.766 -33.844 -13.633 1 96.69 284 ARG B O 1
ATOM 4943 N N . LEU B 1 285 ? -24.438 -32.656 -12.781 1 97.5 285 LEU B N 1
ATOM 4944 C CA . LEU B 1 285 ? -24.391 -33.406 -11.531 1 97.5 285 LEU B CA 1
ATOM 4945 C C . LEU B 1 285 ? -24.75 -34.875 -11.75 1 97.5 285 LEU B C 1
ATOM 4947 O O . LEU B 1 285 ? -24.109 -35.781 -11.203 1 97.5 285 LEU B O 1
ATOM 4951 N N . ARG B 1 286 ? -25.75 -35.125 -12.5 1 96.62 286 ARG B N 1
ATOM 4952 C CA . ARG B 1 286 ? -26.172 -36.469 -12.805 1 96.62 286 ARG B CA 1
ATOM 4953 C C . ARG B 1 286 ? -25.094 -37.25 -13.547 1 96.62 286 ARG B C 1
ATOM 4955 O O . ARG B 1 286 ? -24.828 -38.406 -13.25 1 96.62 286 ARG B O 1
ATOM 4962 N N . LEU B 1 287 ? -24.438 -36.625 -14.391 1 96.31 287 LEU B N 1
ATOM 4963 C CA . LEU B 1 287 ? -23.453 -37.25 -15.258 1 96.31 287 LEU B CA 1
ATOM 4964 C C . LEU B 1 287 ? -22.141 -37.469 -14.523 1 96.31 287 LEU B C 1
ATOM 4966 O O . LEU B 1 287 ? -21.469 -38.5 -14.703 1 96.31 287 LEU B O 1
ATOM 4970 N N . ASN B 1 288 ? -21.75 -36.438 -13.711 1 95.44 288 ASN B N 1
ATOM 4971 C CA . ASN B 1 288 ? -20.406 -36.438 -13.148 1 95.44 288 ASN B CA 1
ATOM 4972 C C . ASN B 1 288 ? -20.406 -36.719 -11.648 1 95.44 288 ASN B C 1
ATOM 4974 O O . ASN B 1 288 ? -19.359 -36.938 -11.047 1 95.44 288 ASN B O 1
ATOM 4978 N N . GLY B 1 289 ? -21.562 -36.656 -11.055 1 95.62 289 GLY B N 1
ATOM 4979 C CA . GLY B 1 289 ? -21.688 -36.875 -9.617 1 95.62 289 GLY B CA 1
ATOM 4980 C C . GLY B 1 289 ? -21.344 -35.656 -8.797 1 95.62 289 GLY B C 1
ATOM 4981 O O . GLY B 1 289 ? -21.516 -35.656 -7.574 1 95.62 289 GLY B O 1
ATOM 4982 N N . THR B 1 290 ? -20.781 -34.656 -9.508 1 94.94 290 THR B N 1
ATOM 4983 C CA . THR B 1 290 ? -20.438 -33.406 -8.844 1 94.94 290 THR B CA 1
ATOM 4984 C C . THR B 1 290 ? -20.484 -32.25 -9.82 1 94.94 290 THR B C 1
ATOM 4986 O O . THR B 1 290 ? -20.672 -32.438 -11.023 1 94.94 290 THR B O 1
ATOM 4989 N N . VAL B 1 291 ? -20.531 -31.031 -9.281 1 95.56 291 VAL B N 1
ATOM 4990 C CA . VAL B 1 291 ? -20.422 -29.828 -10.102 1 95.56 291 VAL B CA 1
ATOM 4991 C C . VAL B 1 291 ? -19.359 -28.906 -9.5 1 95.56 291 VAL B C 1
ATOM 4993 O O . VAL B 1 291 ? -19.188 -28.844 -8.281 1 95.56 291 VAL B O 1
ATOM 4996 N N . THR B 1 292 ? -18.609 -28.25 -10.367 1 92.19 292 THR B N 1
ATOM 4997 C CA . THR B 1 292 ? -17.516 -27.375 -9.984 1 92.19 292 THR B CA 1
ATOM 4998 C C . THR B 1 292 ? -17.734 -25.969 -10.539 1 92.19 292 THR B C 1
ATOM 5000 O O . THR B 1 292 ? -18.703 -25.719 -11.242 1 92.19 292 THR B O 1
ATOM 5003 N N . ALA B 1 293 ? -16.766 -25.109 -10.172 1 92.25 293 ALA B N 1
ATOM 5004 C CA . ALA B 1 293 ? -16.828 -23.75 -10.703 1 92.25 293 ALA B CA 1
ATOM 5005 C C . ALA B 1 293 ? -16.719 -23.75 -12.227 1 92.25 293 ALA B C 1
ATOM 5007 O O . ALA B 1 293 ? -17.328 -22.922 -12.898 1 92.25 293 ALA B O 1
ATOM 5008 N N . ALA B 1 294 ? -15.977 -24.703 -12.719 1 90.75 294 ALA B N 1
ATOM 5009 C CA . ALA B 1 294 ? -15.844 -24.828 -14.172 1 90.75 294 ALA B CA 1
ATOM 5010 C C . ALA B 1 294 ? -17.188 -25.125 -14.82 1 90.75 294 ALA B C 1
ATOM 5012 O O . ALA B 1 294 ? -17.484 -24.625 -15.914 1 90.75 294 ALA B O 1
ATOM 5013 N N . ASP B 1 295 ? -17.969 -25.859 -14.172 1 94.75 295 ASP B N 1
ATOM 5014 C CA . ASP B 1 295 ? -19.297 -26.188 -14.672 1 94.75 295 ASP B CA 1
ATOM 5015 C C . ASP B 1 295 ? -20.188 -24.938 -14.703 1 94.75 295 ASP B C 1
ATOM 5017 O O . ASP B 1 295 ? -21.031 -24.797 -15.594 1 94.75 295 ASP B O 1
ATOM 5021 N N . VAL B 1 296 ? -20 -24.078 -13.719 1 95.5 296 VAL B N 1
ATOM 5022 C CA . VAL B 1 296 ? -20.734 -22.828 -13.703 1 95.5 296 VAL B CA 1
ATOM 5023 C C . VAL B 1 296 ? -20.359 -22 -14.922 1 95.5 296 VAL B C 1
ATOM 5025 O O . VAL B 1 296 ? -21.234 -21.438 -15.586 1 95.5 296 VAL B O 1
ATOM 5028 N N . GLY B 1 297 ? -19.125 -21.906 -15.227 1 93.56 297 GLY B N 1
ATOM 5029 C CA . GLY B 1 297 ? -18.672 -21.203 -16.406 1 93.56 297 GLY B CA 1
ATOM 5030 C C . GLY B 1 297 ? -19.266 -21.766 -17.688 1 93.56 297 GLY B C 1
ATOM 5031 O O . GLY B 1 297 ? -19.719 -21 -18.547 1 93.56 297 GLY B O 1
ATOM 5032 N N . ALA B 1 298 ? -19.234 -23.062 -17.797 1 93.12 298 ALA B N 1
ATOM 5033 C CA . ALA B 1 298 ? -19.797 -23.719 -18.969 1 93.12 298 ALA B CA 1
ATOM 5034 C C . ALA B 1 298 ? -21.281 -23.453 -19.078 1 93.12 298 ALA B C 1
ATOM 5036 O O . ALA B 1 298 ? -21.797 -23.156 -20.172 1 93.12 298 ALA B O 1
ATOM 5037 N N . GLY B 1 299 ? -21.922 -23.562 -18 1 94.25 299 GLY B N 1
ATOM 5038 C CA . GLY B 1 299 ? -23.344 -23.266 -17.984 1 94.25 299 GLY B CA 1
ATOM 5039 C C . GLY B 1 299 ? -23.656 -21.844 -18.375 1 94.25 299 GLY B C 1
ATOM 5040 O O . GLY B 1 299 ? -24.641 -21.594 -19.078 1 94.25 299 GLY B O 1
ATOM 5041 N N . ALA B 1 300 ? -22.891 -20.938 -17.938 1 94.69 300 ALA B N 1
ATOM 5042 C CA . ALA B 1 300 ? -23.094 -19.531 -18.297 1 94.69 300 ALA B CA 1
ATOM 5043 C C . ALA B 1 300 ? -22.891 -19.312 -19.797 1 94.69 300 ALA B C 1
ATOM 5045 O O . ALA B 1 300 ? -23.656 -18.578 -20.422 1 94.69 300 ALA B O 1
ATOM 5046 N N . THR B 1 301 ? -21.875 -19.953 -20.328 1 92.19 301 THR B N 1
ATOM 5047 C CA . THR B 1 301 ? -21.609 -19.859 -21.766 1 92.19 301 THR B CA 1
ATOM 5048 C C . THR B 1 301 ? -22.781 -20.406 -22.562 1 92.19 301 THR B C 1
ATOM 5050 O O . THR B 1 301 ? -23.078 -19.906 -23.656 1 92.19 301 THR B O 1
ATOM 5053 N N . GLU B 1 302 ? -23.422 -21.344 -21.984 1 94 302 GLU B N 1
ATOM 5054 C CA . GLU B 1 302 ? -24.578 -21.969 -22.625 1 94 302 GLU B CA 1
ATOM 5055 C C . GLU B 1 302 ? -25.844 -21.141 -22.391 1 94 302 GLU B C 1
ATOM 5057 O O . GLU B 1 302 ? -26.906 -21.469 -22.938 1 94 302 GLU B O 1
ATOM 5062 N N . GLY B 1 303 ? -25.734 -20.109 -21.578 1 94.25 303 GLY B N 1
ATOM 5063 C CA . GLY B 1 303 ? -26.859 -19.188 -21.406 1 94.25 303 GLY B CA 1
ATOM 5064 C C . GLY B 1 303 ? -27.734 -19.531 -20.219 1 94.25 303 GLY B C 1
ATOM 5065 O O . GLY B 1 303 ? -28.828 -19 -20.078 1 94.25 303 GLY B O 1
ATOM 5066 N N . ASP B 1 304 ? -27.297 -20.438 -19.344 1 96.31 304 ASP B N 1
ATOM 5067 C CA . ASP B 1 304 ? -28.062 -20.766 -18.156 1 96.31 304 ASP B CA 1
ATOM 5068 C C . ASP B 1 304 ? -28.172 -19.562 -17.219 1 96.31 304 ASP B C 1
ATOM 5070 O O . ASP B 1 304 ? -27.156 -19.047 -16.734 1 96.31 304 ASP B O 1
ATOM 5074 N N . PRO B 1 305 ? -29.359 -19.141 -16.922 1 97 305 PRO B N 1
ATOM 5075 C CA . PRO B 1 305 ? -29.516 -17.906 -16.172 1 97 305 PRO B CA 1
ATOM 5076 C C . PRO B 1 305 ? -29.016 -18 -14.734 1 97 305 PRO B C 1
ATOM 5078 O O . PRO B 1 305 ? -28.562 -17.016 -14.164 1 97 305 PRO B O 1
ATOM 5081 N N . VAL B 1 306 ? -29.141 -19.203 -14.195 1 97.69 306 VAL B N 1
ATOM 5082 C CA . VAL B 1 306 ? -28.672 -19.391 -12.828 1 97.69 306 VAL B CA 1
ATOM 5083 C C . VAL B 1 306 ? -27.141 -19.266 -12.781 1 97.69 306 VAL B C 1
ATOM 5085 O O . VAL B 1 306 ? -26.609 -18.578 -11.898 1 97.69 306 VAL B O 1
ATOM 5088 N N . CYS B 1 307 ? -26.469 -19.875 -13.734 1 96.44 307 CYS B N 1
ATOM 5089 C CA . CYS B 1 307 ? -25.016 -19.766 -13.82 1 96.44 307 CYS B CA 1
ATOM 5090 C C . CYS B 1 307 ? -24.578 -18.328 -14.047 1 96.44 307 CYS B C 1
ATOM 5092 O O . CYS B 1 307 ? -23.656 -17.844 -13.398 1 96.44 307 CYS B O 1
ATOM 5094 N N . ILE B 1 308 ? -25.266 -17.672 -14.891 1 96.62 308 ILE B N 1
ATOM 5095 C CA . ILE B 1 308 ? -24.984 -16.266 -15.172 1 96.62 308 ILE B CA 1
ATOM 5096 C C . ILE B 1 308 ? -25.172 -15.445 -13.906 1 96.62 308 ILE B C 1
ATOM 5098 O O . ILE B 1 308 ? -24.344 -14.594 -13.578 1 96.62 308 ILE B O 1
ATOM 5102 N N . GLY B 1 309 ? -26.234 -15.695 -13.203 1 97.19 309 GLY B N 1
ATOM 5103 C CA . GLY B 1 309 ? -26.531 -15 -11.969 1 97.19 309 GLY B CA 1
ATOM 5104 C C . GLY B 1 309 ? -25.453 -15.195 -10.906 1 97.19 309 GLY B C 1
ATOM 5105 O O . GLY B 1 309 ? -25.078 -14.25 -10.211 1 97.19 309 GLY B O 1
ATOM 5106 N N . LEU B 1 310 ? -24.938 -16.438 -10.781 1 96.62 310 LEU B N 1
ATOM 5107 C CA . LEU B 1 310 ? -23.906 -16.75 -9.805 1 96.62 310 LEU B CA 1
ATOM 5108 C C . LEU B 1 310 ? -22.625 -15.953 -10.109 1 96.62 310 LEU B C 1
ATOM 5110 O O . LEU B 1 310 ? -22 -15.414 -9.195 1 96.62 310 LEU B O 1
ATOM 5114 N N . ILE B 1 311 ? -22.312 -15.836 -11.398 1 96.38 311 ILE B N 1
ATOM 5115 C CA . ILE B 1 311 ? -21.109 -15.125 -11.812 1 96.38 311 ILE B CA 1
ATOM 5116 C C . ILE B 1 311 ? -21.297 -13.625 -11.594 1 96.38 311 ILE B C 1
ATOM 5118 O O . ILE B 1 311 ? -20.391 -12.961 -11.078 1 96.38 311 ILE B O 1
ATOM 5122 N N . ARG B 1 312 ? -22.438 -13.078 -11.914 1 96.69 312 ARG B N 1
ATOM 5123 C CA . ARG B 1 312 ? -22.703 -11.656 -11.766 1 96.69 312 ARG B CA 1
ATOM 5124 C C . ARG B 1 312 ? -22.703 -11.25 -10.297 1 96.69 312 ARG B C 1
ATOM 5126 O O . ARG B 1 312 ? -22.141 -10.211 -9.938 1 96.69 312 ARG B O 1
ATOM 5133 N N . ASP B 1 313 ? -23.312 -12.102 -9.492 1 96.56 313 ASP B N 1
ATOM 5134 C CA . ASP B 1 313 ? -23.344 -11.828 -8.062 1 96.56 313 ASP B CA 1
ATOM 5135 C C . ASP B 1 313 ? -21.922 -11.812 -7.48 1 96.56 313 ASP B C 1
ATOM 5137 O O . ASP B 1 313 ? -21.578 -10.914 -6.715 1 96.56 313 ASP B O 1
ATOM 5141 N N . GLY B 1 314 ? -21.172 -12.797 -7.832 1 96.06 314 GLY B N 1
ATOM 5142 C CA . GLY B 1 314 ? -19.781 -12.844 -7.41 1 96.06 314 GLY B CA 1
ATOM 5143 C C . GLY B 1 314 ? -18.969 -11.664 -7.898 1 96.06 314 GLY B C 1
ATOM 5144 O O . GLY B 1 314 ? -18.203 -11.07 -7.133 1 96.06 314 GLY B O 1
ATOM 5145 N N . GLY B 1 315 ? -19.172 -11.328 -9.164 1 96.56 315 GLY B N 1
ATOM 5146 C CA . GLY B 1 315 ? -18.484 -10.188 -9.75 1 96.56 315 GLY B CA 1
ATOM 5147 C C . GLY B 1 315 ? -18.797 -8.875 -9.062 1 96.56 315 GLY B C 1
ATOM 5148 O O . GLY B 1 315 ? -17.922 -8.023 -8.883 1 96.56 315 GLY B O 1
ATOM 5149 N N . ARG B 1 316 ? -20.031 -8.742 -8.703 1 97.12 316 ARG B N 1
ATOM 5150 C CA . ARG B 1 316 ? -20.453 -7.539 -7.996 1 97.12 316 ARG B CA 1
ATOM 5151 C C . ARG B 1 316 ? -19.781 -7.43 -6.637 1 97.12 316 ARG B C 1
ATOM 5153 O O . ARG B 1 316 ? -19.312 -6.352 -6.254 1 97.12 316 ARG B O 1
ATOM 5160 N N . ARG B 1 317 ? -19.734 -8.531 -5.957 1 97.38 317 ARG B N 1
ATOM 5161 C CA . ARG B 1 317 ? -19.109 -8.547 -4.637 1 97.38 317 ARG B CA 1
ATOM 5162 C C . ARG B 1 317 ? -17.609 -8.281 -4.738 1 97.38 317 ARG B C 1
ATOM 5164 O O . ARG B 1 317 ? -17.062 -7.461 -3.994 1 97.38 317 ARG B O 1
ATOM 5171 N N . LEU B 1 318 ? -16.953 -8.953 -5.637 1 97.81 318 LEU B N 1
ATOM 5172 C CA . LEU B 1 318 ? -15.531 -8.727 -5.875 1 97.81 318 LEU B CA 1
ATOM 5173 C C . LEU B 1 318 ? -15.273 -7.293 -6.309 1 97.81 318 LEU B C 1
ATOM 5175 O O . LEU B 1 318 ? -14.352 -6.641 -5.809 1 97.81 318 LEU B O 1
ATOM 5179 N N . GLY B 1 319 ? -16.109 -6.797 -7.254 1 98 319 GLY B N 1
ATOM 5180 C CA . GLY B 1 319 ? -15.984 -5.422 -7.707 1 98 319 GLY B CA 1
ATOM 5181 C C . GLY B 1 319 ? -16.109 -4.41 -6.586 1 98 319 GLY B C 1
ATOM 5182 O O . GLY B 1 319 ? -15.406 -3.398 -6.574 1 98 319 GLY B O 1
ATOM 5183 N N . GLY B 1 320 ? -17 -4.691 -5.668 1 97.69 320 GLY B N 1
ATOM 5184 C CA . GLY B 1 320 ? -17.156 -3.822 -4.512 1 97.69 320 GLY B CA 1
ATOM 5185 C C . GLY B 1 320 ? -15.906 -3.73 -3.664 1 97.69 320 GLY B C 1
ATOM 5186 O O . GLY B 1 320 ? -15.492 -2.637 -3.277 1 97.69 320 GLY B O 1
ATOM 5187 N N . VAL B 1 321 ? -15.297 -4.887 -3.363 1 98.38 321 VAL B N 1
ATOM 5188 C CA . VAL B 1 321 ? -14.047 -4.922 -2.605 1 98.38 321 VAL B CA 1
ATOM 5189 C C . VAL B 1 321 ? -12.961 -4.16 -3.363 1 98.38 321 VAL B C 1
ATOM 5191 O O . VAL B 1 321 ? -12.266 -3.318 -2.789 1 98.38 321 VAL B O 1
ATOM 5194 N N . LEU B 1 322 ? -12.883 -4.367 -4.668 1 98.44 322 LEU B N 1
ATOM 5195 C CA . LEU B 1 322 ? -11.828 -3.748 -5.469 1 98.44 322 LEU B CA 1
ATOM 5196 C C . LEU B 1 322 ? -12.047 -2.244 -5.586 1 98.44 322 LEU B C 1
ATOM 5198 O O . LEU B 1 322 ? -11.086 -1.475 -5.633 1 98.44 322 LEU B O 1
ATOM 5202 N N . ALA B 1 323 ? -13.289 -1.817 -5.637 1 98.06 323 ALA B N 1
ATOM 5203 C CA . ALA B 1 323 ? -13.57 -0.385 -5.648 1 98.06 323 ALA B CA 1
ATOM 5204 C C . ALA B 1 323 ? -13.023 0.292 -4.395 1 98.06 323 ALA B C 1
ATOM 5206 O O . ALA B 1 323 ? -12.469 1.392 -4.465 1 98.06 323 ALA B O 1
ATOM 5207 N N . SER B 1 324 ? -13.195 -0.342 -3.268 1 98 324 SER B N 1
ATOM 5208 C CA . SER B 1 324 ? -12.641 0.176 -2.021 1 98 324 SER B CA 1
ATOM 5209 C C . SER B 1 324 ? -11.117 0.264 -2.088 1 98 324 SER B C 1
ATOM 5211 O O . SER B 1 324 ? -10.523 1.258 -1.658 1 98 324 SER B O 1
ATOM 5213 N N . LEU B 1 325 ? -10.523 -0.752 -2.684 1 98.44 325 LEU B N 1
ATOM 5214 C CA . LEU B 1 325 ? -9.062 -0.803 -2.756 1 98.44 325 LEU B CA 1
ATOM 5215 C C . LEU B 1 325 ? -8.539 0.218 -3.756 1 98.44 325 LEU B C 1
ATOM 5217 O O . LEU B 1 325 ? -7.445 0.763 -3.574 1 98.44 325 LEU B O 1
ATOM 5221 N N . VAL B 1 326 ? -9.312 0.523 -4.797 1 97.94 326 VAL B N 1
ATOM 5222 C CA . VAL B 1 326 ? -8.945 1.556 -5.758 1 97.94 326 VAL B CA 1
ATOM 5223 C C . VAL B 1 326 ? -8.93 2.92 -5.074 1 97.94 326 VAL B C 1
ATOM 5225 O O . VAL B 1 326 ? -8 3.709 -5.273 1 97.94 326 VAL B O 1
ATOM 5228 N N . SER B 1 327 ? -9.875 3.166 -4.223 1 96.69 327 SER B N 1
ATOM 5229 C CA . SER B 1 327 ? -9.938 4.418 -3.479 1 96.69 327 SER B CA 1
ATOM 5230 C C . SER B 1 327 ? -8.773 4.543 -2.502 1 96.69 327 SER B C 1
ATOM 5232 O O . SER B 1 327 ? -8.227 5.629 -2.32 1 96.69 327 SER B O 1
ATOM 5234 N N . PHE B 1 328 ? -8.398 3.465 -1.995 1 98.06 328 PHE B N 1
ATOM 5235 C CA . PHE B 1 328 ? -7.344 3.436 -0.988 1 98.06 328 PHE B CA 1
ATOM 5236 C C . PHE B 1 328 ? -5.969 3.479 -1.644 1 98.06 328 PHE B C 1
ATOM 5238 O O . PHE B 1 328 ? -5.113 4.273 -1.251 1 98.06 328 PHE B O 1
ATOM 5245 N N . PHE B 1 329 ? -5.746 2.668 -2.639 1 98.38 329 PHE B N 1
ATOM 5246 C CA . PHE B 1 329 ? -4.41 2.373 -3.135 1 98.38 329 PHE B CA 1
ATOM 5247 C C . PHE B 1 329 ? -4.113 3.168 -4.402 1 98.38 329 PHE B C 1
ATOM 5249 O O . PHE B 1 329 ? -2.953 3.449 -4.707 1 98.38 329 PHE B O 1
ATOM 5256 N N . ASN B 1 330 ? -5.137 3.523 -5.152 1 97.56 330 ASN B N 1
ATOM 5257 C CA . ASN B 1 330 ? -4.973 4.246 -6.41 1 97.56 330 ASN B CA 1
ATOM 5258 C C . ASN B 1 330 ? -3.91 3.596 -7.293 1 97.56 330 ASN B C 1
ATOM 5260 O O . ASN B 1 330 ? -2.895 4.215 -7.609 1 97.56 330 ASN B O 1
ATOM 5264 N N . PRO B 1 331 ? -4.188 2.33 -7.738 1 97.69 331 PRO B N 1
ATOM 5265 C CA . PRO B 1 331 ? -3.213 1.593 -8.547 1 97.69 331 PRO B CA 1
ATOM 5266 C C . PRO B 1 331 ? -3.189 2.053 -10.008 1 97.69 331 PRO B C 1
ATOM 5268 O O . PRO B 1 331 ? -4.145 2.674 -10.477 1 97.69 331 PRO B O 1
ATOM 5271 N N . SER B 1 332 ? -2.113 1.715 -10.711 1 97.19 332 SER B N 1
ATOM 5272 C CA . SER B 1 332 ? -1.985 1.983 -12.141 1 97.19 332 SER B CA 1
ATOM 5273 C C . SER B 1 332 ? -2.707 0.925 -12.969 1 97.19 332 SER B C 1
ATOM 5275 O O . SER B 1 332 ? -3.072 1.174 -14.117 1 97.19 332 SER B O 1
ATOM 5277 N N . MET B 1 333 ? -2.887 -0.209 -12.352 1 97.69 333 MET B N 1
ATOM 5278 C CA . MET B 1 333 ? -3.463 -1.34 -13.078 1 97.69 333 MET B CA 1
ATOM 5279 C C . MET B 1 333 ? -3.975 -2.4 -12.109 1 97.69 333 MET B C 1
ATOM 5281 O O . MET B 1 333 ? -3.439 -2.553 -11.008 1 97.69 333 MET B O 1
ATOM 5285 N N . ILE B 1 334 ? -5.031 -3.078 -12.508 1 98.06 334 ILE B N 1
ATOM 5286 C CA . ILE B 1 334 ? -5.52 -4.273 -11.82 1 98.06 334 ILE B CA 1
ATOM 5287 C C . ILE B 1 334 ? -5.504 -5.457 -12.781 1 98.06 334 ILE B C 1
ATOM 5289 O O . ILE B 1 334 ? -6.051 -5.379 -13.891 1 98.06 334 ILE B O 1
ATOM 5293 N N . VAL B 1 335 ? -4.836 -6.508 -12.422 1 97.62 335 VAL B N 1
ATOM 5294 C CA . VAL B 1 335 ? -4.816 -7.746 -13.203 1 97.62 335 VAL B CA 1
ATOM 5295 C C . VAL B 1 335 ? -5.602 -8.828 -12.469 1 97.62 335 VAL B C 1
ATOM 5297 O O . VAL B 1 335 ? -5.406 -9.047 -11.273 1 97.62 335 VAL B O 1
ATOM 5300 N N . ILE B 1 336 ? -6.492 -9.492 -13.109 1 96.69 336 ILE B N 1
ATOM 5301 C CA . ILE B 1 336 ? -7.277 -10.578 -12.539 1 96.69 336 ILE B CA 1
ATOM 5302 C C . ILE B 1 336 ? -6.785 -11.914 -13.094 1 96.69 336 ILE B C 1
ATOM 5304 O O . ILE B 1 336 ? -6.754 -12.109 -14.312 1 96.69 336 ILE B O 1
ATOM 5308 N N . GLY B 1 337 ? -6.348 -12.719 -12.195 1 95.12 337 GLY B N 1
ATOM 5309 C CA . GLY B 1 337 ? -5.914 -14.055 -12.555 1 95.12 337 GLY B CA 1
ATOM 5310 C C . GLY B 1 337 ? -6.52 -15.141 -11.68 1 95.12 337 GLY B C 1
ATOM 5311 O O . GLY B 1 337 ? -7.469 -14.883 -10.938 1 95.12 337 GLY B O 1
ATOM 5312 N N . GLY B 1 338 ? -6.016 -16.391 -11.859 1 91.31 338 GLY B N 1
ATOM 5313 C CA . GLY B 1 338 ? -6.539 -17.531 -11.133 1 91.31 338 GLY B CA 1
ATOM 5314 C C . GLY B 1 338 ? -7.5 -18.375 -11.953 1 91.31 338 GLY B C 1
ATOM 5315 O O . GLY B 1 338 ? -7.867 -18 -13.07 1 91.31 338 GLY B O 1
ATOM 5316 N N . GLY B 1 339 ? -7.887 -19.469 -11.414 1 85.31 339 GLY B N 1
ATOM 5317 C CA . GLY B 1 339 ? -8.68 -20.453 -12.133 1 85.31 339 GLY B CA 1
ATOM 5318 C C . GLY B 1 339 ? -10.039 -19.938 -12.57 1 85.31 339 GLY B C 1
ATOM 5319 O O . GLY B 1 339 ? -10.57 -20.359 -13.594 1 85.31 339 GLY B O 1
ATOM 5320 N N . LEU B 1 340 ? -10.578 -18.969 -11.836 1 84.88 340 LEU B N 1
ATOM 5321 C CA . LEU B 1 340 ? -11.914 -18.469 -12.133 1 84.88 340 LEU B CA 1
ATOM 5322 C C . LEU B 1 340 ? -11.844 -17.312 -13.117 1 84.88 340 LEU B C 1
ATOM 5324 O O . LEU B 1 340 ? -12.883 -16.828 -13.594 1 84.88 340 LEU B O 1
ATOM 5328 N N . ALA B 1 341 ? -10.641 -16.859 -13.359 1 79.81 341 ALA B N 1
ATOM 5329 C CA . ALA B 1 341 ? -10.523 -15.828 -14.383 1 79.81 341 ALA B CA 1
ATOM 5330 C C . ALA B 1 341 ? -11.062 -16.328 -15.727 1 79.81 341 ALA B C 1
ATOM 5332 O O . ALA B 1 341 ? -11.422 -15.523 -16.594 1 79.81 341 ALA B O 1
ATOM 5333 N N . GLY B 1 342 ? -11.18 -17.594 -15.805 1 76.69 342 GLY B N 1
ATOM 5334 C CA . GLY B 1 342 ? -11.711 -18.234 -17 1 76.69 342 GLY B CA 1
ATOM 5335 C C . GLY B 1 342 ? -13.211 -18.047 -17.156 1 76.69 342 GLY B C 1
ATOM 5336 O O . GLY B 1 342 ? -13.766 -18.312 -18.219 1 76.69 342 GLY B O 1
ATOM 5337 N N . LEU B 1 343 ? -13.836 -17.688 -15.992 1 82.06 343 LEU B N 1
ATOM 5338 C CA . LEU B 1 343 ? -15.258 -17.375 -16.109 1 82.06 343 LEU B CA 1
ATOM 5339 C C . LEU B 1 343 ? -15.484 -16.234 -17.109 1 82.06 343 LEU B C 1
ATOM 5341 O O . LEU B 1 343 ? -16.609 -16.016 -17.562 1 82.06 343 LEU B O 1
ATOM 5345 N N . GLY B 1 344 ? -14.281 -15.68 -17.453 1 74.25 344 GLY B N 1
ATOM 5346 C CA . GLY B 1 344 ? -14.172 -14.922 -18.688 1 74.25 344 GLY B CA 1
ATOM 5347 C C . GLY B 1 344 ? -14.695 -13.508 -18.578 1 74.25 344 GLY B C 1
ATOM 5348 O O . GLY B 1 344 ? -14.547 -12.859 -17.531 1 74.25 344 GLY B O 1
ATOM 5349 N N . HIS B 1 345 ? -15.305 -13.062 -19.703 1 85.5 345 HIS B N 1
ATOM 5350 C CA . HIS B 1 345 ? -15.664 -11.672 -19.969 1 85.5 345 HIS B CA 1
ATOM 5351 C C . HIS B 1 345 ? -16.828 -11.234 -19.078 1 85.5 345 HIS B C 1
ATOM 5353 O O . HIS B 1 345 ? -16.922 -10.062 -18.719 1 85.5 345 HIS B O 1
ATOM 5359 N N . LEU B 1 346 ? -17.594 -12.266 -18.672 1 92 346 LEU B N 1
ATOM 5360 C CA . LEU B 1 346 ? -18.734 -11.906 -17.828 1 92 346 LEU B CA 1
ATOM 5361 C C . LEU B 1 346 ? -18.281 -11.43 -16.453 1 92 346 LEU B C 1
ATOM 5363 O O . LEU B 1 346 ? -18.75 -10.406 -15.969 1 92 346 LEU B O 1
ATOM 5367 N N . LEU B 1 347 ? -17.406 -12.148 -15.883 1 94 347 LEU B N 1
ATOM 5368 C CA . LEU B 1 347 ? -16.859 -11.758 -14.578 1 94 347 LEU B CA 1
ATOM 5369 C C . LEU B 1 347 ? -16.156 -10.406 -14.664 1 94 347 LEU B C 1
ATOM 5371 O O . LEU B 1 347 ? -16.406 -9.516 -13.852 1 94 347 LEU B O 1
ATOM 5375 N N . LEU B 1 348 ? -15.367 -10.25 -15.68 1 94.75 348 LEU B N 1
ATOM 5376 C CA . LEU B 1 348 ? -14.586 -9.031 -15.852 1 94.75 348 LEU B CA 1
ATOM 5377 C C . LEU B 1 348 ? -15.492 -7.824 -16.062 1 94.75 348 LEU B C 1
ATOM 5379 O O . LEU B 1 348 ? -15.242 -6.75 -15.508 1 94.75 348 LEU B O 1
ATOM 5383 N N . ALA B 1 349 ? -16.484 -8.031 -16.891 1 95.56 349 ALA B N 1
ATOM 5384 C CA . ALA B 1 349 ? -17.422 -6.945 -17.172 1 95.56 349 ALA B CA 1
ATOM 5385 C C . ALA B 1 349 ? -18.109 -6.469 -15.891 1 95.56 349 ALA B C 1
ATOM 5387 O O . ALA B 1 349 ? -18.25 -5.266 -15.672 1 95.56 349 ALA B O 1
ATOM 5388 N N . GLU B 1 350 ? -18.531 -7.422 -15.086 1 95.88 350 GLU B N 1
ATOM 5389 C CA . GLU B 1 350 ? -19.219 -7.078 -13.844 1 95.88 350 GLU B CA 1
ATOM 5390 C C . GLU B 1 350 ? -18.281 -6.355 -12.875 1 95.88 350 GLU B C 1
ATOM 5392 O O . GLU B 1 350 ? -18.656 -5.352 -12.266 1 95.88 350 GLU B O 1
ATOM 5397 N N . VAL B 1 351 ? -17.078 -6.824 -12.742 1 97.12 351 VAL B N 1
ATOM 5398 C CA . VAL B 1 351 ? -16.094 -6.23 -11.852 1 97.12 351 VAL B CA 1
ATOM 5399 C C . VAL B 1 351 ? -15.797 -4.797 -12.297 1 97.12 351 VAL B C 1
ATOM 5401 O O . VAL B 1 351 ? -15.828 -3.873 -11.477 1 97.12 351 VAL B O 1
ATOM 5404 N N . ARG B 1 352 ? -15.578 -4.562 -13.578 1 96.38 352 ARG B N 1
ATOM 5405 C CA . ARG B 1 352 ? -15.305 -3.242 -14.133 1 96.38 352 ARG B CA 1
ATOM 5406 C C . ARG B 1 352 ? -16.453 -2.285 -13.867 1 96.38 352 ARG B C 1
ATOM 5408 O O . ARG B 1 352 ? -16.25 -1.147 -13.438 1 96.38 352 ARG B O 1
ATOM 5415 N N . SER B 1 353 ? -17.594 -2.791 -14.125 1 96.38 353 SER B N 1
ATOM 5416 C CA . SER B 1 353 ? -18.781 -1.962 -13.953 1 96.38 353 SER B CA 1
ATOM 5417 C C . SER B 1 353 ? -18.891 -1.435 -12.531 1 96.38 353 SER B C 1
ATOM 5419 O O . SER B 1 353 ? -19.141 -0.247 -12.32 1 96.38 353 SER B O 1
ATOM 5421 N N . VAL B 1 354 ? -18.641 -2.291 -11.57 1 96.44 354 VAL B N 1
ATOM 5422 C CA . VAL B 1 354 ? -18.766 -1.9 -10.172 1 96.44 354 VAL B CA 1
ATOM 5423 C C . VAL B 1 354 ? -17.641 -0.924 -9.805 1 96.44 354 VAL B C 1
ATOM 5425 O O . VAL B 1 354 ? -17.891 0.104 -9.172 1 96.44 354 VAL B O 1
ATOM 5428 N N . ILE B 1 355 ? -16.422 -1.186 -10.242 1 96.31 355 ILE B N 1
ATOM 5429 C CA . ILE B 1 355 ? -15.273 -0.333 -9.93 1 96.31 355 ILE B CA 1
ATOM 5430 C C . ILE B 1 355 ? -15.508 1.067 -10.492 1 96.31 355 ILE B C 1
ATOM 5432 O O . ILE B 1 355 ? -15.367 2.062 -9.773 1 96.31 355 ILE B O 1
ATOM 5436 N N . TYR B 1 356 ? -15.945 1.141 -11.711 1 93.19 356 TYR B N 1
ATOM 5437 C CA . TYR B 1 356 ? -16.078 2.424 -12.398 1 93.19 356 TYR B CA 1
ATOM 5438 C C . TYR B 1 356 ? -17.25 3.217 -11.852 1 93.19 356 TYR B C 1
ATOM 5440 O O . TYR B 1 356 ? -17.234 4.449 -11.844 1 93.19 356 TYR B O 1
ATOM 5448 N N . ARG B 1 357 ? -18.203 2.545 -11.352 1 91.62 357 ARG B N 1
ATOM 5449 C CA . ARG B 1 357 ? -19.391 3.203 -10.812 1 91.62 357 ARG B CA 1
ATOM 5450 C C . ARG B 1 357 ? -19.141 3.697 -9.391 1 91.62 357 ARG B C 1
ATOM 5452 O O . ARG B 1 357 ? -19.641 4.75 -9 1 91.62 357 ARG B O 1
ATOM 5459 N N . ARG B 1 358 ? -18.312 3.01 -8.641 1 91.94 358 ARG B N 1
ATOM 5460 C CA . ARG B 1 358 ? -18.234 3.248 -7.199 1 91.94 358 ARG B CA 1
ATOM 5461 C C . ARG B 1 358 ? -17 4.055 -6.844 1 91.94 358 ARG B C 1
ATOM 5463 O O . ARG B 1 358 ? -16.922 4.629 -5.754 1 91.94 358 ARG B O 1
ATOM 5470 N N . SER B 1 359 ? -16.047 4.066 -7.664 1 89.81 359 SER B N 1
ATOM 5471 C CA . SER B 1 359 ? -14.812 4.789 -7.375 1 89.81 359 SER B CA 1
ATOM 5472 C C . SER B 1 359 ? -14.836 6.188 -7.977 1 89.81 359 SER B C 1
ATOM 5474 O O . SER B 1 359 ? -15.586 6.453 -8.922 1 89.81 359 SER B O 1
ATOM 5476 N N . LEU B 1 360 ? -14.023 7.094 -7.398 1 89.56 360 LEU B N 1
ATOM 5477 C CA . LEU B 1 360 ? -13.945 8.461 -7.902 1 89.56 360 LEU B CA 1
ATOM 5478 C C . LEU B 1 360 ? -13.328 8.492 -9.297 1 89.56 360 LEU B C 1
ATOM 5480 O O . LEU B 1 360 ? -12.391 7.746 -9.578 1 89.56 360 LEU B O 1
ATOM 5484 N N . PRO B 1 361 ? -13.781 9.398 -10.078 1 84.25 361 PRO B N 1
ATOM 5485 C CA . PRO B 1 361 ? -13.305 9.469 -11.461 1 84.25 361 PRO B CA 1
ATOM 5486 C C . PRO B 1 361 ? -11.789 9.648 -11.562 1 84.25 361 PRO B C 1
ATOM 5488 O O . PRO B 1 361 ? -11.148 9.078 -12.438 1 84.25 361 PRO B O 1
ATOM 5491 N N . LEU B 1 362 ? -11.242 10.375 -10.719 1 87.5 362 LEU B N 1
ATOM 5492 C CA . LEU B 1 362 ? -9.805 10.594 -10.75 1 87.5 362 LEU B CA 1
ATOM 5493 C C . LEU B 1 362 ? -9.047 9.281 -10.633 1 87.5 362 LEU B C 1
ATOM 5495 O O . LEU B 1 362 ? -8.023 9.086 -11.297 1 87.5 362 LEU B O 1
ATOM 5499 N N . ALA B 1 363 ? -9.547 8.383 -9.859 1 88.81 363 ALA B N 1
ATOM 5500 C CA . ALA B 1 363 ? -8.859 7.121 -9.586 1 88.81 363 ALA B CA 1
ATOM 5501 C C . ALA B 1 363 ? -9.094 6.121 -10.711 1 88.81 363 ALA B C 1
ATOM 5503 O O . ALA B 1 363 ? -8.367 5.129 -10.828 1 88.81 363 ALA B O 1
ATOM 5504 N N . THR B 1 364 ? -10.117 6.316 -11.547 1 89.19 364 THR B N 1
ATOM 5505 C CA . THR B 1 364 ? -10.492 5.27 -12.492 1 89.19 364 THR B CA 1
ATOM 5506 C C . THR B 1 364 ? -10.258 5.727 -13.93 1 89.19 364 THR B C 1
ATOM 5508 O O . THR B 1 364 ? -10.312 4.922 -14.859 1 89.19 364 THR B O 1
ATOM 5511 N N . ARG B 1 365 ? -9.969 6.969 -14.086 1 86.88 365 ARG B N 1
ATOM 5512 C CA . ARG B 1 365 ? -9.891 7.543 -15.43 1 86.88 365 ARG B CA 1
ATOM 5513 C C . ARG B 1 365 ? -8.938 6.742 -16.312 1 86.88 365 ARG B C 1
ATOM 5515 O O . ARG B 1 365 ? -9.242 6.477 -17.469 1 86.88 365 ARG B O 1
ATOM 5522 N N . ASN B 1 366 ? -7.891 6.309 -15.844 1 89.12 366 ASN B N 1
ATOM 5523 C CA . ASN B 1 366 ? -6.906 5.559 -16.625 1 89.12 366 ASN B CA 1
ATOM 5524 C C . ASN B 1 366 ? -6.539 4.246 -15.938 1 89.12 366 ASN B C 1
ATOM 5526 O O . ASN B 1 366 ? -5.375 3.834 -15.961 1 89.12 366 ASN B O 1
ATOM 5530 N N . LEU B 1 367 ? -7.551 3.627 -15.398 1 95.62 367 LEU B N 1
ATOM 5531 C CA . LEU B 1 367 ? -7.254 2.4 -14.664 1 95.62 367 LEU B CA 1
ATOM 5532 C C . LEU B 1 367 ? -7.625 1.172 -15.492 1 95.62 367 LEU B C 1
ATOM 5534 O O . LEU B 1 367 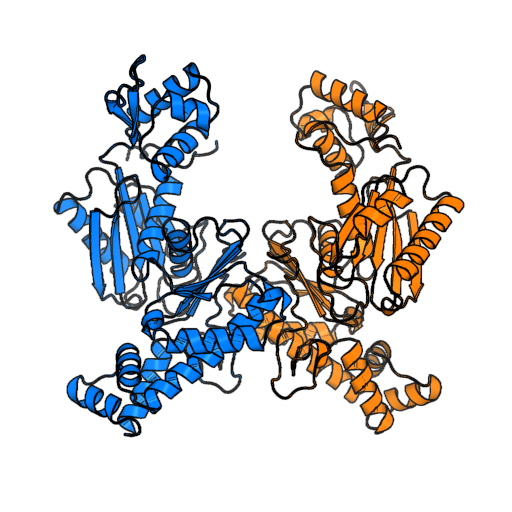? -8.797 0.796 -15.555 1 95.62 367 LEU B O 1
ATOM 5538 N N . PRO B 1 368 ? -6.691 0.534 -16.141 1 96.12 368 PRO B N 1
ATOM 5539 C CA . PRO B 1 368 ? -7 -0.732 -16.812 1 96.12 368 PRO B CA 1
ATOM 5540 C C . PRO B 1 368 ? -7.254 -1.872 -15.828 1 96.12 368 PRO B C 1
ATOM 5542 O O . PRO B 1 368 ? -6.508 -2.037 -14.859 1 96.12 368 PRO B O 1
ATOM 5545 N N . VAL B 1 369 ? -8.328 -2.578 -16.016 1 96.44 369 VAL B N 1
ATOM 5546 C CA . VAL B 1 369 ? -8.641 -3.846 -15.359 1 96.44 369 VAL B CA 1
ATOM 5547 C C . VAL B 1 369 ? -8.625 -4.973 -16.391 1 96.44 369 VAL B C 1
ATOM 5549 O O . VAL B 1 369 ? -9.508 -5.059 -17.25 1 96.44 369 VAL B O 1
ATOM 5552 N N . VAL B 1 370 ? -7.598 -5.82 -16.312 1 95.12 370 VAL B N 1
ATOM 5553 C CA . VAL B 1 370 ? -7.363 -6.758 -17.391 1 95.12 370 VAL B CA 1
ATOM 5554 C C . VAL B 1 370 ? -7.172 -8.164 -16.828 1 95.12 370 VAL B C 1
ATOM 5556 O O . VAL B 1 370 ? -6.977 -8.336 -15.633 1 95.12 370 VAL B O 1
ATOM 5559 N N . LEU B 1 371 ? -7.281 -9.164 -17.688 1 94.94 371 LEU B N 1
ATOM 5560 C CA . LEU B 1 371 ? -7.004 -10.547 -17.312 1 94.94 371 LEU B CA 1
ATOM 5561 C C . LEU B 1 371 ? -5.504 -10.836 -17.359 1 94.94 371 LEU B C 1
ATOM 5563 O O . LEU B 1 371 ? -4.773 -10.219 -18.141 1 94.94 371 LEU B O 1
ATOM 5567 N N . SER B 1 372 ? -5.094 -11.719 -16.516 1 95.75 372 SER B N 1
ATOM 5568 C CA . SER B 1 372 ? -3.713 -12.188 -16.516 1 95.75 372 SER B CA 1
ATOM 5569 C C . SER B 1 372 ? -3.32 -12.727 -17.891 1 95.75 372 SER B C 1
ATOM 5571 O O . SER B 1 372 ? -4.07 -13.492 -18.5 1 95.75 372 SER B O 1
ATOM 5573 N N . GLU B 1 373 ? -2.184 -12.281 -18.422 1 95.25 373 GLU B N 1
ATOM 5574 C CA . GLU B 1 373 ? -1.675 -12.758 -19.703 1 95.25 373 GLU B CA 1
ATOM 5575 C C . GLU B 1 373 ? -1.047 -14.141 -19.562 1 95.25 373 GLU B C 1
ATOM 5577 O O . GLU B 1 373 ? -1.266 -15.016 -20.406 1 95.25 373 GLU B O 1
ATOM 5582 N N . LEU B 1 374 ? -0.287 -14.352 -18.484 1 95.25 374 LEU B N 1
ATOM 5583 C CA . LEU B 1 374 ? 0.412 -15.625 -18.281 1 95.25 374 LEU B CA 1
ATOM 5584 C C . LEU B 1 374 ? -0.556 -16.719 -17.859 1 95.25 374 LEU B C 1
ATOM 5586 O O . LEU B 1 374 ? -0.253 -17.906 -17.984 1 95.25 374 LEU B O 1
ATOM 5590 N N . GLY B 1 375 ? -1.71 -16.312 -17.25 1 92.88 375 GLY B N 1
ATOM 5591 C CA . GLY B 1 375 ? -2.709 -17.297 -16.844 1 92.88 375 GLY B CA 1
ATOM 5592 C C . GLY B 1 375 ? -2.184 -18.312 -15.852 1 92.88 375 GLY B C 1
ATOM 5593 O O . GLY B 1 375 ? -1.63 -17.938 -14.812 1 92.88 375 GLY B O 1
ATOM 5594 N N . ALA B 1 376 ? -2.248 -19.562 -16.266 1 90.81 376 ALA B N 1
ATOM 5595 C CA . ALA B 1 376 ? -1.888 -20.672 -15.391 1 90.81 376 ALA B CA 1
ATOM 5596 C C . ALA B 1 376 ? -0.385 -20.703 -15.125 1 90.81 376 ALA B C 1
ATOM 5598 O O . ALA B 1 376 ? 0.072 -21.297 -14.156 1 90.81 376 ALA B O 1
ATOM 5599 N N . ARG B 1 377 ? 0.412 -20.047 -15.914 1 95.88 377 ARG B N 1
ATOM 5600 C CA . ARG B 1 377 ? 1.865 -20.094 -15.789 1 95.88 377 ARG B CA 1
ATOM 5601 C C . ARG B 1 377 ? 2.373 -18.969 -14.883 1 95.88 377 ARG B C 1
ATOM 5603 O O . ARG B 1 377 ? 3.559 -18.938 -14.539 1 95.88 377 ARG B O 1
ATOM 5610 N N . ALA B 1 378 ? 1.542 -18.062 -14.453 1 97.12 378 ALA B N 1
ATOM 5611 C CA . ALA B 1 378 ? 1.977 -16.891 -13.688 1 97.12 378 ALA B CA 1
ATOM 5612 C C . ALA B 1 378 ? 2.727 -17.312 -12.43 1 97.12 378 ALA B C 1
ATOM 5614 O O . ALA B 1 378 ? 3.785 -16.75 -12.117 1 97.12 378 ALA B O 1
ATOM 5615 N N . GLY B 1 379 ? 2.186 -18.281 -11.781 1 98.06 379 GLY B N 1
ATOM 5616 C CA . GLY B 1 379 ? 2.771 -18.734 -10.523 1 98.06 379 GLY B CA 1
ATOM 5617 C C . GLY B 1 379 ? 4.156 -19.328 -10.688 1 98.06 379 GLY B C 1
ATOM 5618 O O . GLY B 1 379 ? 5.117 -18.844 -10.086 1 98.06 379 GLY B O 1
ATOM 5619 N N . VAL B 1 380 ? 4.32 -20.297 -11.555 1 98.56 380 VAL B N 1
ATOM 5620 C CA . VAL B 1 380 ? 5.594 -21 -11.719 1 98.56 380 VAL B CA 1
ATOM 5621 C C . VAL B 1 380 ? 6.625 -20.047 -12.328 1 98.56 380 VAL B C 1
ATOM 5623 O O . VAL B 1 380 ? 7.805 -20.094 -11.961 1 98.56 380 VAL B O 1
ATOM 5626 N N . ALA B 1 381 ? 6.184 -19.203 -13.227 1 98.25 381 ALA B N 1
ATOM 5627 C CA . ALA B 1 381 ? 7.09 -18.203 -13.797 1 98.25 381 ALA B CA 1
ATOM 5628 C C . ALA B 1 381 ? 7.609 -17.266 -12.719 1 98.25 381 ALA B C 1
ATOM 5630 O O . ALA B 1 381 ? 8.805 -16.953 -12.672 1 98.25 381 ALA B O 1
ATOM 5631 N N . GLY B 1 382 ? 6.719 -16.812 -11.875 1 98.62 382 GLY B N 1
ATOM 5632 C CA . GLY B 1 382 ? 7.113 -15.922 -10.797 1 98.62 382 GLY B CA 1
ATOM 5633 C C . GLY B 1 382 ? 8.031 -16.578 -9.789 1 98.62 382 GLY B C 1
ATOM 5634 O O . GLY B 1 382 ? 8.992 -15.969 -9.32 1 98.62 382 GLY B O 1
ATOM 5635 N N . ALA B 1 383 ? 7.684 -17.781 -9.43 1 98.75 383 ALA B N 1
ATOM 5636 C CA . ALA B 1 383 ? 8.523 -18.531 -8.5 1 98.75 383 ALA B CA 1
ATOM 5637 C C . ALA B 1 383 ? 9.938 -18.703 -9.055 1 98.75 383 ALA B C 1
ATOM 5639 O O . ALA B 1 383 ? 10.914 -18.5 -8.344 1 98.75 383 ALA B O 1
ATOM 5640 N N . ALA B 1 384 ? 10.047 -19.047 -10.32 1 98.62 384 ALA B N 1
ATOM 5641 C CA . ALA B 1 384 ? 11.352 -19.188 -10.953 1 98.62 384 ALA B CA 1
ATOM 5642 C C . ALA B 1 384 ? 12.094 -17.844 -10.992 1 98.62 384 ALA B C 1
ATOM 5644 O O . ALA B 1 384 ? 13.312 -17.797 -10.812 1 98.62 384 ALA B O 1
ATOM 5645 N N . THR B 1 385 ? 11.336 -16.828 -11.234 1 98 385 THR B N 1
ATOM 5646 C CA . THR B 1 385 ? 11.922 -15.5 -11.25 1 98 385 THR B CA 1
ATOM 5647 C C . THR B 1 385 ? 12.539 -15.164 -9.891 1 98 385 THR B C 1
ATOM 5649 O O . THR B 1 385 ? 13.68 -14.695 -9.82 1 98 385 THR B O 1
ATOM 5652 N N . LEU B 1 386 ? 11.844 -15.43 -8.859 1 97.81 386 LEU B N 1
ATOM 5653 C CA . LEU B 1 386 ? 12.352 -15.164 -7.516 1 97.81 386 LEU B CA 1
ATOM 5654 C C . LEU B 1 386 ? 13.594 -15.992 -7.23 1 97.81 386 LEU B C 1
ATOM 5656 O O . LEU B 1 386 ? 14.555 -15.5 -6.633 1 97.81 386 LEU B O 1
ATOM 5660 N N . ALA B 1 387 ? 13.555 -17.203 -7.629 1 97.56 387 ALA B N 1
ATOM 5661 C CA . ALA B 1 387 ? 14.727 -18.062 -7.457 1 97.56 387 ALA B CA 1
ATOM 5662 C C . ALA B 1 387 ? 15.938 -17.5 -8.195 1 97.56 387 ALA B C 1
ATOM 5664 O O . ALA B 1 387 ? 17.047 -17.5 -7.66 1 97.56 387 ALA B O 1
ATOM 5665 N N . SER B 1 388 ? 15.727 -17.031 -9.367 1 97.25 388 SER B N 1
ATOM 5666 C CA . SER B 1 388 ? 16.812 -16.5 -10.172 1 97.25 388 SER B CA 1
ATOM 5667 C C . SER B 1 388 ? 17.359 -15.203 -9.57 1 97.25 388 SER B C 1
ATOM 5669 O O . SER B 1 388 ? 18.562 -14.93 -9.641 1 97.25 388 SER B O 1
ATOM 5671 N N . ASP B 1 389 ? 16.438 -14.391 -9.047 1 95.88 389 ASP B N 1
ATOM 5672 C CA . ASP B 1 389 ? 16.875 -13.188 -8.359 1 95.88 389 ASP B CA 1
ATOM 5673 C C . ASP B 1 389 ? 17.812 -13.523 -7.203 1 95.88 389 ASP B C 1
ATOM 5675 O O . ASP B 1 389 ? 18.812 -12.836 -6.98 1 95.88 389 ASP B O 1
ATOM 5679 N N . LEU B 1 390 ? 17.438 -14.523 -6.516 1 93.88 390 LEU B N 1
ATOM 5680 C CA . LEU B 1 390 ? 18.25 -14.969 -5.391 1 93.88 390 LEU B CA 1
ATOM 5681 C C . LEU B 1 390 ? 19.609 -15.484 -5.871 1 93.88 390 LEU B C 1
ATOM 5683 O O . LEU B 1 390 ? 20.641 -15.141 -5.305 1 93.88 390 LEU B O 1
ATOM 5687 N N . ALA B 1 391 ? 19.578 -16.234 -6.906 1 94.12 391 ALA B N 1
ATOM 5688 C CA . ALA B 1 391 ? 20.797 -16.875 -7.426 1 94.12 391 ALA B CA 1
ATOM 5689 C C . ALA B 1 391 ? 21.734 -15.836 -8.055 1 94.12 391 ALA B C 1
ATOM 5691 O O . ALA B 1 391 ? 22.953 -15.93 -7.922 1 94.12 391 ALA B O 1
ATOM 5692 N N . TYR B 1 392 ? 21.125 -14.844 -8.734 1 95.56 392 TYR B N 1
ATOM 5693 C CA . TYR B 1 392 ? 21.906 -13.836 -9.438 1 95.56 392 TYR B CA 1
ATOM 5694 C C . TYR B 1 392 ? 22.219 -12.648 -8.539 1 95.56 392 TYR B C 1
ATOM 5696 O O . TYR B 1 392 ? 22.984 -11.758 -8.906 1 95.56 392 TYR B O 1
ATOM 5704 N N . GLY B 1 393 ? 21.531 -12.617 -7.422 1 89.88 393 GLY B N 1
ATOM 5705 C CA . GLY B 1 393 ? 21.75 -11.508 -6.5 1 89.88 393 GLY B CA 1
ATOM 5706 C C . GLY B 1 393 ? 23.031 -11.641 -5.699 1 89.88 393 GLY B C 1
ATOM 5707 O O . GLY B 1 393 ? 23.516 -12.758 -5.48 1 89.88 393 GLY B O 1
ATOM 5708 N N . SER B 1 394 ? 23.656 -10.398 -5.438 1 72.69 394 SER B N 1
ATOM 5709 C CA . SER B 1 394 ? 24.906 -10.438 -4.68 1 72.69 394 SER B CA 1
ATOM 5710 C C . SER B 1 394 ? 24.641 -10.5 -3.18 1 72.69 394 SER B C 1
ATOM 5712 O O . SER B 1 394 ? 23.562 -10.117 -2.719 1 72.69 394 SER B O 1
ATOM 5714 N N . VAL B 1 395 ? 25.438 -11.359 -2.422 1 56.94 395 VAL B N 1
ATOM 5715 C CA . VAL B 1 395 ? 25.406 -11.383 -0.962 1 56.94 395 VAL B CA 1
ATOM 5716 C C . VAL B 1 395 ? 26 -10.086 -0.412 1 56.94 395 VAL B C 1
ATOM 5718 O O . VAL B 1 395 ? 27.078 -9.664 -0.831 1 56.94 395 VAL B O 1
ATOM 5721 N N . THR B 1 396 ? 25.281 -9.016 -0.505 1 46.5 396 THR B N 1
ATOM 5722 C CA . THR B 1 396 ? 25.953 -7.859 0.076 1 46.5 396 THR B CA 1
ATOM 5723 C C . THR B 1 396 ? 26.734 -8.258 1.329 1 46.5 396 THR B C 1
ATOM 5725 O O . THR B 1 396 ? 26.172 -8.891 2.232 1 46.5 396 THR B O 1
ATOM 5728 N N . PRO B 1 397 ? 28.094 -8.141 1.397 1 38.62 397 PRO B N 1
ATOM 5729 C CA . PRO B 1 397 ? 28.797 -8.352 2.666 1 38.62 397 PRO B CA 1
ATOM 5730 C C . PRO B 1 397 ? 28.156 -7.594 3.828 1 38.62 397 PRO B C 1
ATOM 5732 O O . PRO B 1 397 ? 27.531 -6.547 3.623 1 38.62 397 PRO B O 1
#

Nearest PDB structures (foldseek):
  2yhy-assembly1_A  TM=8.959E-01  e=1.139E-25  Homo sapiens
  2yhw-assembly1_A-2  TM=9.016E-01  e=5.604E-25  Homo sapiens
  3eo3-assembly3_A  TM=8.209E-01  e=1.819E-21  Homo sapiens
  4htl-assembly1_A  TM=8.370E-01  e=1.066E-18  Listeria monocytogenes EGD-e
  6jdo-assembly1_A  TM=7.987E-01  e=2.744E-19  Pasteurella multocida

Secondary structure (DSSP, 8-state):
-------SSHHHHHHHHHHHHH--EEHHHHHHHHT--HHHHHHHHHHHHHTTSEEEEEEPP--SSS-PEEEEE-TTEEEEEEEE-SSEEEEEEEETT--EEEEEEEE--GGG-HHHHHHHHHHHHHHHHHTT--SEEEEEEEEESS-EETTTTEE---TT-TT-TT--HHHHHHHHHTS-EEEEEHHHHHHHHHHHHSTTTT-SSEEEEEESSSEEEEEEETTEEE--TTS-TT-GGGSBS-TTSPBPTTS-BSBHHHHSSHHHHHHHHHHHHHTTS-HHHHHHHHHHS---HHHHHHHHHTT-HHHHHHHHHHHHHHHHHHHHHHHHH--SEEEEESGGGGGTHHHHHHHHHHHHHHS-HHHHTT--EEE-SSGGGHHHHHHHHHHHHHHHS----/-------SSHHHHHHHHHHHHH--EEHHHHHHHHT--HHHHHHHHHHHHHTTSEEEEEEPP-SSSS-PEEEEE-TTEEEEEEEE-SSEEEEEEEETT--EEEEEEEE--GGG-HHHHHHHHHHHHHHHHHTT--SEEEEEEEEESS-EETTTTEE---TT-TT-TT--HHHHHHHHHTS-EEEEEHHHHHHHHHHHHSTTTT-SSEEEEEESSSEEEEEEETTEEE--TTS-TT-GGGSBS-TTSPBPTTS-BSBHHHHSSHHHHHHHHHHHHHTTS-HHHHHHHHHHS---HHHHHHHHHTT-HHHHHHHHHHHHHHHHHHHHHHHHH--SEEEEESGGGGGTHHHHHHHHHHHHHHS-HHHHTT--EEE-SSGGGHHHHHHHHHHHHHHHS----

Solvent-accessible surface area (backbone atoms only — not comparable to full-atom values): 38473 Å² total; per-residue (Å²): 126,76,77,67,68,54,34,80,35,63,67,45,13,50,51,46,50,45,32,35,76,68,37,66,41,32,56,63,56,49,26,62,75,66,69,39,56,70,69,57,44,53,53,46,51,52,50,32,37,73,55,60,54,26,40,78,67,46,72,36,84,63,80,81,56,84,56,43,48,19,35,28,60,30,85,51,35,18,26,31,4,26,29,36,44,64,55,31,37,35,43,28,34,20,34,64,61,65,48,79,73,49,73,49,71,48,80,43,58,45,64,69,17,52,68,57,49,50,50,51,50,48,51,54,52,48,50,40,41,76,73,63,70,43,83,35,66,50,17,33,8,35,16,36,79,41,27,19,34,55,91,76,16,19,37,47,74,39,85,78,31,52,74,32,55,64,35,57,53,26,62,51,52,21,66,74,65,62,29,56,50,42,34,38,25,32,44,47,19,23,40,47,14,23,38,70,76,29,77,42,50,89,54,34,34,35,39,31,36,33,32,22,64,49,37,34,30,15,39,29,54,83,62,35,80,52,43,39,75,70,20,42,25,17,39,48,21,54,27,68,77,34,84,84,42,54,72,25,93,85,70,46,42,8,12,36,24,43,69,27,32,31,53,28,40,16,52,53,44,40,53,33,20,74,68,58,71,25,68,66,44,28,51,41,26,71,75,65,74,49,57,43,44,67,51,37,38,53,28,31,74,71,60,36,64,56,32,41,48,54,42,45,53,33,15,40,54,50,9,49,57,48,19,40,45,38,28,34,50,14,42,53,33,37,33,37,24,47,73,51,44,68,50,36,67,59,34,51,51,32,24,49,51,38,26,63,69,59,32,59,62,81,56,46,72,74,42,52,75,43,68,44,68,49,48,90,47,14,26,23,48,8,11,23,47,52,10,48,50,60,38,35,34,40,60,75,128,128,76,77,66,70,52,36,80,34,64,66,46,14,50,51,47,50,45,32,35,78,70,37,65,40,32,56,64,56,51,26,64,74,65,69,38,56,72,70,58,46,53,52,46,50,52,51,31,37,73,54,58,54,26,39,77,66,48,75,35,84,64,84,82,58,88,58,44,48,18,36,27,61,28,86,51,34,18,24,30,5,26,28,37,44,64,55,30,36,36,43,30,34,19,35,64,61,66,47,78,74,47,72,49,74,48,79,42,58,44,65,68,16,52,67,58,48,50,50,51,52,49,51,53,53,51,49,40,40,76,72,63,70,44,82,35,67,51,16,33,9,35,16,35,80,42,29,19,33,56,93,74,16,19,38,46,74,38,84,79,32,53,75,31,56,64,34,57,53,26,61,52,51,20,66,74,65,61,28,56,50,42,34,38,26,32,44,46,21,23,39,48,14,23,38,72,75,28,77,43,49,89,56,33,34,34,39,30,35,32,32,22,65,48,36,35,31,14,39,28,55,83,62,36,79,50,44,39,74,70,22,44,25,17,37,49,22,54,28,69,75,33,83,83,42,54,70,24,94,84,68,48,43,7,14,37,24,44,68,26,31,33,54,29,40,16,53,52,44,41,52,33,20,75,68,59,71,25,66,64,45,28,51,42,27,71,74,66,73,49,57,44,42,65,51,37,38,53,28,29,74,71,61,38,64,56,34,42,48,54,43,44,54,34,13,41,54,52,10,50,56,48,19,41,46,37,28,34,50,14,43,53,32,37,33,36,24,47,75,51,44,67,50,36,67,59,34,51,50,32,22,49,51,37,26,63,69,59,31,59,63,80,54,46,72,74,41,53,75,44,68,46,66,48,48,89,47,14,26,24,49,9,10,23,47,51,12,47,50,59,37,35,34,39,62,75,129